Protein AF-0000000074117381 (afdb_homodimer)

Structure (mmCIF, N/CA/C/O backbone):
data_AF-0000000074117381-model_v1
#
loop_
_entity.id
_entity.type
_entity.pdbx_description
1 polymer Metalloendopeptidase
#
loop_
_atom_site.group_PDB
_atom_site.id
_atom_site.type_symbol
_atom_site.label_atom_id
_atom_site.label_alt_id
_atom_site.label_comp_id
_atom_site.label_asym_id
_atom_site.label_entity_id
_atom_site.label_seq_id
_atom_site.pdbx_PDB_ins_code
_atom_site.Cartn_x
_atom_site.Cartn_y
_atom_site.Cartn_z
_atom_site.occupancy
_atom_site.B_iso_or_equiv
_atom_site.auth_seq_id
_atom_site.auth_comp_id
_atom_site.auth_asym_id
_atom_site.auth_atom_id
_atom_site.pdbx_PDB_model_num
ATOM 1 N N . GLU A 1 1 ? -15.219 25.562 12.031 1 69.88 1 GLU A N 1
ATOM 2 C CA . GLU A 1 1 ? -16.516 25.672 11.359 1 69.88 1 GLU A CA 1
ATOM 3 C C . GLU A 1 1 ? -16.516 24.906 10.039 1 69.88 1 GLU A C 1
ATOM 5 O O . GLU A 1 1 ? -15.516 24.906 9.32 1 69.88 1 GLU A O 1
ATOM 10 N N . ASP A 1 2 ? -17.688 24.297 9.781 1 79.31 2 ASP A N 1
ATOM 11 C CA . ASP A 1 2 ? -17.859 23.578 8.523 1 79.31 2 ASP A CA 1
ATOM 12 C C . ASP A 1 2 ? -17.984 24.547 7.348 1 79.31 2 ASP A C 1
ATOM 14 O O . ASP A 1 2 ? -18.406 25.688 7.516 1 79.31 2 ASP A O 1
ATOM 18 N N . ILE A 1 3 ? -17.609 24.172 6.223 1 82.06 3 ILE A N 1
ATOM 19 C CA . ILE A 1 3 ? -17.562 24.953 5 1 82.06 3 ILE A CA 1
ATOM 20 C C . ILE A 1 3 ? -18.953 25.547 4.711 1 82.06 3 ILE A C 1
ATOM 22 O O . ILE A 1 3 ? -19.078 26.719 4.348 1 82.06 3 ILE A O 1
ATOM 26 N N . PHE A 1 4 ? -19.938 24.781 4.969 1 81.44 4 PHE A N 1
ATOM 27 C CA . PHE A 1 4 ? -21.297 25.266 4.715 1 81.44 4 PHE A CA 1
ATOM 28 C C . PHE A 1 4 ? -21.641 26.406 5.672 1 81.44 4 PHE A C 1
ATOM 30 O O . PHE A 1 4 ? -22.25 27.391 5.266 1 81.44 4 PHE A O 1
ATOM 37 N N . GLU A 1 5 ? -21.266 26.203 6.887 1 80.44 5 GLU A N 1
ATOM 38 C CA . GLU A 1 5 ? -21.547 27.234 7.871 1 80.44 5 GLU A CA 1
ATOM 39 C C . GLU A 1 5 ? -20.875 28.547 7.512 1 80.44 5 GLU A C 1
ATOM 41 O O . GLU A 1 5 ? -21.453 29.625 7.668 1 80.44 5 GLU A O 1
ATOM 46 N N . ILE A 1 6 ? -19.75 28.375 7 1 82.19 6 ILE A N 1
ATOM 47 C CA . ILE A 1 6 ? -19.016 29.562 6.562 1 82.19 6 ILE A CA 1
ATOM 48 C C . ILE A 1 6 ? -19.75 30.234 5.406 1 82.19 6 ILE A C 1
ATOM 50 O O . ILE A 1 6 ? -19.969 31.453 5.418 1 82.19 6 ILE A O 1
ATOM 54 N N . ASN A 1 7 ? -20.156 29.453 4.465 1 86.62 7 ASN A N 1
ATOM 55 C CA . ASN A 1 7 ? -20.828 29.984 3.281 1 86.62 7 ASN A CA 1
ATOM 56 C C . ASN A 1 7 ? -22.172 30.609 3.631 1 86.62 7 ASN A C 1
ATOM 58 O O . ASN A 1 7 ? -22.562 31.625 3.055 1 86.62 7 ASN A O 1
ATOM 62 N N . GLN A 1 8 ? -22.844 30.062 4.559 1 78.94 8 GLN A N 1
ATOM 63 C CA . GLN A 1 8 ? -24.125 30.609 5.016 1 78.94 8 GLN A CA 1
ATOM 64 C C . GLN A 1 8 ? -23.906 31.938 5.746 1 78.94 8 GLN A C 1
ATOM 66 O O . GLN A 1 8 ? -24.656 32.906 5.527 1 78.94 8 GLN A O 1
ATOM 71 N N . LYS A 1 9 ? -22.953 31.953 6.582 1 77.94 9 LYS A N 1
ATOM 72 C CA . LYS A 1 9 ? -22.641 33.125 7.375 1 77.94 9 LYS A CA 1
ATOM 73 C C . LYS A 1 9 ? -22.328 34.344 6.48 1 77.94 9 LYS A C 1
ATOM 75 O O . LYS A 1 9 ? -22.688 35.469 6.801 1 77.94 9 LYS A O 1
ATOM 80 N N . PHE A 1 10 ? -21.812 34.062 5.34 1 76.75 10 PHE A N 1
ATOM 81 C CA . PHE A 1 10 ? -21.359 35.188 4.496 1 76.75 10 PHE A CA 1
ATOM 82 C C . PHE A 1 10 ? -22.312 35.375 3.32 1 76.75 10 PHE A C 1
ATOM 84 O O . PHE A 1 10 ? -21.984 36.062 2.359 1 76.75 10 PHE A O 1
ATOM 91 N N . GLY A 1 11 ? -23.484 34.75 3.369 1 72.44 11 GLY A N 1
ATOM 92 C CA . GLY A 1 11 ? -24.609 35 2.479 1 72.44 11 GLY A CA 1
ATOM 93 C C . GLY A 1 11 ? -24.391 34.469 1.071 1 72.44 11 GLY A C 1
ATOM 94 O O . GLY A 1 11 ? -24.922 35.031 0.107 1 72.44 11 GLY A O 1
ATOM 95 N N . GLN A 1 12 ? -23.484 33.562 0.991 1 75.62 12 GLN A N 1
ATOM 96 C CA . GLN A 1 12 ? -23.25 33.031 -0.348 1 75.62 12 GLN A CA 1
ATOM 97 C C . GLN A 1 12 ? -24.453 32.25 -0.844 1 75.62 12 GLN A C 1
ATOM 99 O O . GLN A 1 12 ? -24.922 31.328 -0.158 1 75.62 12 GLN A O 1
ATOM 104 N N . GLN A 1 13 ? -24.969 32.688 -2.059 1 71.69 13 GLN A N 1
ATOM 105 C CA . GLN A 1 13 ? -26.125 32.062 -2.664 1 71.69 13 GLN A CA 1
ATOM 106 C C . GLN A 1 13 ? -25.766 31.391 -3.99 1 71.69 13 GLN A C 1
ATOM 108 O O . GLN A 1 13 ? -24.703 31.672 -4.555 1 71.69 13 GLN A O 1
ATOM 113 N N . GLY A 1 14 ? -26.422 30.469 -4.367 1 70.69 14 GLY A N 1
ATOM 114 C CA . GLY A 1 14 ? -26.297 29.891 -5.699 1 70.69 14 GLY A CA 1
ATOM 115 C C . GLY A 1 14 ? -25.344 28.719 -5.754 1 70.69 14 GLY A C 1
ATOM 116 O O . GLY A 1 14 ? -24.922 28.312 -6.836 1 70.69 14 GLY A O 1
ATOM 117 N N . LEU A 1 15 ? -24.969 28.312 -4.574 1 83.25 15 LEU A N 1
ATOM 118 C CA . LEU A 1 15 ? -24.094 27.141 -4.547 1 83.25 15 LEU A CA 1
ATOM 119 C C . LEU A 1 15 ? -24.891 25.859 -4.426 1 83.25 15 LEU A C 1
ATOM 121 O O . LEU A 1 15 ? -26 25.859 -3.875 1 83.25 15 LEU A O 1
ATOM 125 N N . THR A 1 16 ? -24.375 24.859 -5.078 1 83.56 16 THR A N 1
ATOM 126 C CA . THR A 1 16 ? -24.906 23.516 -4.887 1 83.56 16 THR A CA 1
ATOM 127 C C . THR A 1 16 ? -23.984 22.703 -3.982 1 83.56 16 THR A C 1
ATOM 129 O O . THR A 1 16 ? -22.781 22.938 -3.928 1 83.56 16 THR A O 1
ATOM 132 N N . ASP A 1 17 ? -24.594 21.828 -3.199 1 86.56 17 ASP A N 1
ATOM 133 C CA . ASP A 1 17 ? -23.859 20.969 -2.281 1 86.56 17 ASP A CA 1
ATOM 134 C C . ASP A 1 17 ? -23.078 21.781 -1.257 1 86.56 17 ASP A C 1
ATOM 136 O O . ASP A 1 17 ? -22 21.391 -0.839 1 86.56 17 ASP A O 1
ATOM 140 N N . GLY A 1 18 ? -23.578 23 -1.072 1 83.88 18 GLY A N 1
ATOM 141 C CA . GLY A 1 18 ? -23.031 23.828 -0.009 1 83.88 18 GLY A CA 1
ATOM 142 C C . GLY A 1 18 ? -21.828 24.641 -0.447 1 83.88 18 GLY A C 1
ATOM 143 O O . GLY A 1 18 ? -21.562 25.719 0.094 1 83.88 18 GLY A O 1
ATOM 144 N N . ASP A 1 19 ? -20.984 24.125 -1.492 1 90.06 19 ASP A N 1
ATOM 145 C CA . ASP A 1 19 ? -19.781 24.875 -1.821 1 90.06 19 ASP A CA 1
ATOM 146 C C . ASP A 1 19 ? -19.375 24.641 -3.275 1 90.06 19 ASP A C 1
ATOM 148 O O . ASP A 1 19 ? -18.219 24.875 -3.646 1 90.06 19 ASP A O 1
ATOM 152 N N . ILE A 1 20 ? -20.297 24.141 -4.078 1 89.44 20 ILE A N 1
ATOM 153 C CA . ILE A 1 20 ? -19.984 23.906 -5.484 1 89.44 20 ILE A CA 1
ATOM 154 C C . ILE A 1 20 ? -20.641 25 -6.34 1 89.44 20 ILE A C 1
ATOM 156 O O . ILE A 1 20 ? -21.844 25.219 -6.254 1 89.44 20 ILE A O 1
ATOM 160 N N . ARG A 1 21 ? -19.859 25.656 -7.102 1 86.44 21 ARG A N 1
ATOM 161 C CA . ARG A 1 21 ? -20.406 26.562 -8.109 1 86.44 21 ARG A CA 1
ATOM 162 C C . ARG A 1 21 ? -20.891 25.797 -9.336 1 86.44 21 ARG A C 1
ATOM 164 O O . ARG A 1 21 ? -20.094 25.125 -10 1 86.44 21 ARG A O 1
ATOM 171 N N . PRO A 1 22 ? -22.172 25.922 -9.586 1 78.88 22 PRO A N 1
ATOM 172 C CA . PRO A 1 22 ? -22.703 25.156 -10.719 1 78.88 22 PRO A CA 1
ATOM 173 C C . PRO A 1 22 ? -22.156 25.641 -12.062 1 78.88 22 PRO A C 1
ATOM 175 O O . PRO A 1 22 ? -21.781 26.797 -12.195 1 78.88 22 PRO A O 1
ATOM 178 N N . ARG A 1 23 ? -21.984 24.703 -13.062 1 66.5 23 ARG A N 1
ATOM 179 C CA . ARG A 1 23 ? -21.547 25.016 -14.422 1 66.5 23 ARG A CA 1
ATOM 180 C C . ARG A 1 23 ? -22.656 25.719 -15.203 1 66.5 23 ARG A C 1
ATOM 182 O O . ARG A 1 23 ? -23.828 25.469 -14.969 1 66.5 23 ARG A O 1
ATOM 189 N N . SER A 1 24 ? -22.234 26.938 -15.836 1 52.56 24 SER A N 1
ATOM 190 C CA . SER A 1 24 ? -23.219 27.578 -16.719 1 52.56 24 SER A CA 1
ATOM 191 C C . SER A 1 24 ? -23.859 26.547 -17.641 1 52.56 24 SER A C 1
ATOM 193 O O . SER A 1 24 ? -25 26.734 -18.094 1 52.56 24 SER A O 1
ATOM 195 N N . LEU A 1 25 ? -23.016 25.578 -18.25 1 46.28 25 LEU A N 1
ATOM 196 C CA . LEU A 1 25 ? -23.578 24.688 -19.266 1 46.28 25 LEU A CA 1
ATOM 197 C C . LEU A 1 25 ? -24.188 23.438 -18.625 1 46.28 25 LEU A C 1
ATOM 199 O O . LEU A 1 25 ? -23.844 23.094 -17.484 1 46.28 25 LEU A O 1
ATOM 203 N N . THR A 1 26 ? -25.078 22.641 -19.281 1 42.25 26 THR A N 1
ATOM 204 C CA . THR A 1 26 ? -25.828 21.453 -18.922 1 42.25 26 THR A CA 1
ATOM 205 C C . THR A 1 26 ? -24.953 20.453 -18.172 1 42.25 26 THR A C 1
ATOM 207 O O . THR A 1 26 ? -23.75 20.344 -18.453 1 42.25 26 THR A O 1
ATOM 210 N N . ARG A 1 27 ? -25.375 19.969 -16.953 1 43.12 27 ARG A N 1
ATOM 211 C CA . ARG A 1 27 ? -24.828 18.953 -16.062 1 43.12 27 ARG A CA 1
ATOM 212 C C . ARG A 1 27 ? -24.156 17.828 -16.859 1 43.12 27 ARG A C 1
ATOM 214 O O . ARG A 1 27 ? -24.812 16.859 -17.234 1 43.12 27 ARG A O 1
ATOM 221 N N . ASN A 1 28 ? -23.344 17.984 -17.719 1 43.91 28 ASN A N 1
ATOM 222 C CA . ASN A 1 28 ? -22.781 16.812 -18.375 1 43.91 28 ASN A CA 1
ATOM 223 C C . ASN A 1 28 ? -22.016 15.93 -17.375 1 43.91 28 ASN A C 1
ATOM 225 O O . ASN A 1 28 ? -21.547 16.406 -16.344 1 43.91 28 ASN A O 1
ATOM 229 N N . SER A 1 29 ? -22.125 14.625 -17.406 1 46.59 29 SER A N 1
ATOM 230 C CA . SER A 1 29 ? -21.562 13.508 -16.656 1 46.59 29 SER A CA 1
ATOM 231 C C . SER A 1 29 ? -20.078 13.703 -16.406 1 46.59 29 SER A C 1
ATOM 233 O O . SER A 1 29 ? -19.312 13.938 -17.344 1 46.59 29 SER A O 1
ATOM 235 N N . ILE A 1 30 ? -19.625 14.07 -15.148 1 50.66 30 ILE A N 1
ATOM 236 C CA . ILE A 1 30 ? -18.234 14.281 -14.758 1 50.66 30 ILE A CA 1
ATOM 237 C C . ILE A 1 30 ? -17.391 13.062 -15.148 1 50.66 30 ILE A C 1
ATOM 239 O O . ILE A 1 30 ? -16.172 13.133 -15.188 1 50.66 30 ILE A O 1
ATOM 243 N N . ILE A 1 31 ? -18.094 11.914 -15.438 1 58.12 31 ILE A N 1
ATOM 244 C CA . ILE A 1 31 ? -17.281 10.797 -15.922 1 58.12 31 ILE A CA 1
ATOM 245 C C . ILE A 1 31 ? -16.812 11.078 -17.344 1 58.12 31 ILE A C 1
ATOM 247 O O . ILE A 1 31 ? -15.883 10.43 -17.828 1 58.12 31 ILE A O 1
ATOM 251 N N . ASP A 1 32 ? -17.281 12.211 -17.75 1 65.62 32 ASP A N 1
ATOM 252 C CA . ASP A 1 32 ? -16.844 12.648 -19.062 1 65.62 32 ASP A CA 1
ATOM 253 C C . ASP A 1 32 ? -15.43 13.234 -19.016 1 65.62 32 ASP A C 1
ATOM 255 O O . ASP A 1 32 ? -15.195 14.242 -18.328 1 65.62 32 ASP A O 1
ATOM 259 N N . LYS A 1 33 ? -14.578 12.695 -19.641 1 70.75 33 LYS A N 1
ATOM 260 C CA . LYS A 1 33 ? -13.156 13.023 -19.656 1 70.75 33 LYS A CA 1
ATOM 261 C C . LYS A 1 33 ? -12.93 14.477 -20.047 1 70.75 33 LYS A C 1
ATOM 263 O O . LYS A 1 33 ? -11.867 15.039 -19.797 1 70.75 33 LYS A O 1
ATOM 268 N N . THR A 1 34 ? -13.984 15.031 -20.484 1 72.12 34 THR A N 1
ATOM 269 C CA . THR A 1 34 ? -13.836 16.422 -20.875 1 72.12 34 THR A CA 1
ATOM 270 C C . THR A 1 34 ? -13.695 17.328 -19.656 1 72.12 34 THR A C 1
ATOM 272 O O . THR A 1 34 ? -13.242 18.469 -19.766 1 72.12 34 THR A O 1
ATOM 275 N N . TYR A 1 35 ? -13.992 16.75 -18.531 1 82.75 35 TYR A N 1
ATOM 276 C CA . TYR A 1 35 ? -13.906 17.547 -17.312 1 82.75 35 TYR A CA 1
ATOM 277 C C . TYR A 1 35 ? -12.57 17.312 -16.609 1 82.75 35 TYR A C 1
ATOM 279 O O . TYR A 1 35 ? -12.273 17.969 -15.609 1 82.75 35 TYR A O 1
ATOM 287 N N . PHE A 1 36 ? -11.797 16.531 -17.219 1 89.12 36 PHE A N 1
ATOM 288 C CA . PHE A 1 36 ? -10.477 16.297 -16.641 1 89.12 36 PHE A CA 1
ATOM 289 C C . PHE A 1 36 ? -9.477 17.328 -17.156 1 89.12 36 PHE A C 1
ATOM 291 O O . PHE A 1 36 ? -9.547 17.75 -18.312 1 89.12 36 PHE A O 1
ATOM 298 N N . TRP A 1 37 ? -8.695 17.719 -16.281 1 94.94 37 TRP A N 1
ATOM 299 C CA . TRP A 1 37 ? -7.535 18.469 -16.75 1 94.94 37 TRP A CA 1
ATOM 300 C C . TRP A 1 37 ? -6.637 17.609 -17.625 1 94.94 37 TRP A C 1
ATOM 302 O O . TRP A 1 37 ? -6.434 16.422 -17.344 1 94.94 37 TRP A O 1
ATOM 312 N N . PRO A 1 38 ? -6.098 18.109 -18.703 1 92.31 38 PRO A N 1
ATOM 313 C CA . PRO A 1 38 ? -5.266 17.328 -19.625 1 92.31 38 PRO A CA 1
ATOM 314 C C . PRO A 1 38 ? -3.941 16.891 -18.984 1 92.31 38 PRO A C 1
ATOM 316 O O . PRO A 1 38 ? -3.291 15.969 -19.469 1 92.31 38 PRO A O 1
ATOM 319 N N . SER A 1 39 ? -3.545 17.672 -17.984 1 93.12 39 SER A N 1
ATOM 320 C CA . SER A 1 39 ? -2.314 17.391 -17.25 1 93.12 39 SER A CA 1
ATOM 321 C C . SER A 1 39 ? -2.51 17.562 -15.75 1 93.12 39 SER A C 1
ATOM 323 O O . SER A 1 39 ? -3.447 18.234 -15.312 1 93.12 39 SER A O 1
ATOM 325 N N . THR A 1 40 ? -1.62 16.906 -15.055 1 96.12 40 THR A N 1
ATOM 326 C CA . THR A 1 40 ? -1.681 17.047 -13.609 1 96.12 40 THR A CA 1
ATOM 327 C C . THR A 1 40 ? -0.908 18.281 -13.156 1 96.12 40 THR A C 1
ATOM 329 O O . THR A 1 40 ? -0.706 18.5 -11.953 1 96.12 40 THR A O 1
ATOM 332 N N . THR A 1 41 ? -0.413 19.047 -14.07 1 97.56 41 THR A N 1
ATOM 333 C CA . THR A 1 41 ? 0.125 20.375 -13.805 1 97.56 41 THR A CA 1
ATOM 334 C C . THR A 1 41 ? -0.924 21.453 -14.086 1 97.56 41 THR A C 1
ATOM 336 O O . THR A 1 41 ? -1.248 21.719 -15.242 1 97.56 41 THR A O 1
ATOM 339 N N . ILE A 1 42 ? -1.465 22.062 -13.055 1 98.25 42 ILE A N 1
ATOM 340 C CA . ILE A 1 42 ? -2.549 23.031 -13.188 1 98.25 42 ILE A CA 1
ATOM 341 C C . ILE A 1 42 ? -2.059 24.406 -12.773 1 98.25 42 ILE A C 1
ATOM 343 O O . ILE A 1 42 ? -1.801 24.656 -11.594 1 98.25 42 ILE A O 1
ATOM 347 N N . PRO A 1 43 ? -1.968 25.328 -13.734 1 98.44 43 PRO A N 1
ATOM 348 C CA . PRO A 1 43 ? -1.513 26.688 -13.391 1 98.44 43 PRO A CA 1
ATOM 349 C C . PRO A 1 43 ? -2.469 27.406 -12.438 1 98.44 43 PRO A C 1
ATOM 351 O O . PRO A 1 43 ? -3.688 27.266 -12.562 1 98.44 43 PRO A O 1
ATOM 354 N N . VAL A 1 44 ? -1.858 28.219 -11.539 1 98.69 44 VAL A N 1
ATOM 355 C CA . VAL A 1 44 ? -2.693 28.953 -10.594 1 98.69 44 VAL A CA 1
ATOM 356 C C . VAL A 1 44 ? -2.248 30.406 -10.531 1 98.69 44 VAL A C 1
ATOM 358 O O . VAL A 1 44 ? -1.096 30.734 -10.828 1 98.69 44 VAL A O 1
ATOM 361 N N . GLN A 1 45 ? -3.137 31.281 -10.227 1 98.5 45 GLN A N 1
ATOM 362 C CA . GLN A 1 45 ? -2.898 32.688 -10 1 98.5 45 GLN A CA 1
ATOM 363 C C . GLN A 1 45 ? -3.553 33.188 -8.711 1 98.5 45 GLN A C 1
ATOM 365 O O . GLN A 1 45 ? -4.676 32.781 -8.391 1 98.5 45 GLN A O 1
ATOM 370 N N . TYR A 1 46 ? -2.807 33.938 -7.945 1 98.19 46 TYR A N 1
ATOM 371 C CA . TYR A 1 46 ? -3.318 34.531 -6.711 1 98.19 46 TYR A CA 1
ATOM 372 C C . TYR A 1 46 ? -3.881 35.938 -6.965 1 98.19 46 TYR A C 1
ATOM 374 O O . TYR A 1 46 ? -3.205 36.781 -7.543 1 98.19 46 TYR A O 1
ATOM 382 N N . GLY A 1 47 ? -5.07 36.094 -6.516 1 97.56 47 GLY A N 1
ATOM 383 C CA . GLY A 1 47 ? -5.621 37.438 -6.582 1 97.56 47 GLY A CA 1
ATOM 384 C C . GLY A 1 47 ? -4.887 38.438 -5.699 1 97.56 47 GLY A C 1
ATOM 385 O O . GLY A 1 47 ? -4.363 38.062 -4.648 1 97.56 47 GLY A O 1
ATOM 386 N N . ASN A 1 48 ? -4.996 39.656 -6.012 1 95.56 48 ASN A N 1
ATOM 387 C CA . ASN A 1 48 ? -4.234 40.719 -5.332 1 95.56 48 ASN A CA 1
ATOM 388 C C . ASN A 1 48 ? -4.812 41.031 -3.955 1 95.56 48 ASN A C 1
ATOM 390 O O . ASN A 1 48 ? -4.164 41.656 -3.133 1 95.56 48 ASN A O 1
ATOM 394 N N . ARG A 1 49 ? -6.004 40.562 -3.654 1 95.62 49 ARG A N 1
ATOM 395 C CA . ARG A 1 49 ? -6.66 40.875 -2.393 1 95.62 49 ARG A CA 1
ATOM 396 C C . ARG A 1 49 ? -6.504 39.75 -1.387 1 95.62 49 ARG A C 1
ATOM 398 O O . ARG A 1 49 ? -6.992 39.844 -0.259 1 95.62 49 ARG A O 1
ATOM 405 N N . LEU A 1 50 ? -5.867 38.688 -1.733 1 96.69 50 LEU A N 1
ATOM 406 C CA . LEU A 1 50 ? -5.699 37.594 -0.817 1 96.69 50 LEU A CA 1
ATOM 407 C C . LEU A 1 50 ? -4.828 37.969 0.371 1 96.69 50 LEU A C 1
ATOM 409 O O . LEU A 1 50 ? -3.814 38.656 0.205 1 96.69 50 LEU A O 1
ATOM 413 N N . GLY A 1 51 ? -5.27 37.562 1.546 1 94.31 51 GLY A N 1
ATOM 414 C CA . GLY A 1 51 ? -4.48 37.812 2.744 1 94.31 51 GLY A CA 1
ATOM 415 C C . GLY A 1 51 ? -3.398 36.75 2.961 1 94.31 51 GLY A C 1
ATOM 416 O O . GLY A 1 51 ? -3.365 35.75 2.268 1 94.31 51 GLY A O 1
ATOM 417 N N . TYR A 1 52 ? -2.592 37.031 3.963 1 93.81 52 TYR A N 1
ATOM 418 C CA . TYR A 1 52 ? -1.436 36.188 4.254 1 93.81 52 TYR A CA 1
ATOM 419 C C . TYR A 1 52 ? -1.87 34.781 4.664 1 93.81 52 TYR A C 1
ATOM 421 O O . TYR A 1 52 ? -1.236 33.812 4.285 1 93.81 52 TYR A O 1
ATOM 429 N N . LYS A 1 53 ? -2.863 34.719 5.426 1 94.12 53 LYS A N 1
ATOM 430 C CA . LYS A 1 53 ? -3.332 33.438 5.898 1 94.12 53 LYS A CA 1
ATOM 431 C C . LYS A 1 53 ? -3.814 32.562 4.742 1 94.12 53 LYS A C 1
ATOM 433 O O . LYS A 1 53 ? -3.523 31.359 4.691 1 94.12 53 LYS A O 1
ATOM 438 N N . ALA A 1 54 ? -4.543 33.188 3.826 1 96.62 54 ALA A N 1
ATOM 439 C CA . ALA A 1 54 ? -5.02 32.438 2.65 1 96.62 54 ALA A CA 1
ATOM 440 C C . ALA A 1 54 ? -3.854 31.969 1.795 1 96.62 54 ALA A C 1
ATOM 442 O O . ALA A 1 54 ? -3.838 30.828 1.347 1 96.62 54 ALA A O 1
ATOM 443 N N . ILE A 1 55 ? -2.92 32.844 1.548 1 97.44 55 ILE A N 1
ATOM 444 C CA . ILE A 1 55 ? -1.76 32.5 0.728 1 97.44 55 ILE A CA 1
ATOM 445 C C . ILE A 1 55 ? -1.003 31.328 1.351 1 97.44 55 ILE A C 1
ATOM 447 O O . ILE A 1 55 ? -0.659 30.375 0.661 1 97.44 55 ILE A O 1
ATOM 451 N N . ALA A 1 56 ? -0.774 31.375 2.656 1 96.94 56 ALA A N 1
ATOM 452 C CA . ALA A 1 56 ? -0.083 30.297 3.354 1 96.94 56 ALA A CA 1
ATOM 453 C C . ALA A 1 56 ? -0.855 28.984 3.23 1 96.94 56 ALA A C 1
ATOM 455 O O . ALA A 1 56 ? -0.259 27.922 3.051 1 96.94 56 ALA A O 1
ATOM 456 N N . GLY A 1 57 ? -2.154 29.094 3.391 1 97.25 57 GLY A N 1
ATOM 457 C CA . GLY A 1 57 ? -2.992 27.906 3.248 1 97.25 57 GLY A CA 1
ATOM 458 C C . GLY A 1 57 ? -2.914 27.281 1.868 1 97.25 57 GLY A C 1
ATOM 459 O O . GLY A 1 57 ? -2.865 26.062 1.737 1 97.25 57 GLY A O 1
ATOM 460 N N . ILE A 1 58 ? -2.922 28.109 0.825 1 98.44 58 ILE A N 1
ATOM 461 C CA . ILE A 1 58 ? -2.812 27.625 -0.547 1 98.44 58 ILE A CA 1
ATOM 462 C C . ILE A 1 58 ? -1.456 26.953 -0.749 1 98.44 58 ILE A C 1
ATOM 464 O O . ILE A 1 58 ? -1.374 25.875 -1.328 1 98.44 58 ILE A O 1
ATOM 468 N N . ASP A 1 59 ? -0.422 27.578 -0.255 1 97.75 59 ASP A N 1
ATOM 469 C CA . ASP A 1 59 ? 0.918 27.016 -0.398 1 97.75 59 ASP A CA 1
ATOM 470 C C . ASP A 1 59 ? 1.022 25.656 0.293 1 97.75 59 ASP A C 1
ATOM 472 O O . ASP A 1 59 ? 1.626 24.734 -0.244 1 97.75 59 ASP A O 1
ATOM 476 N N . ASP A 1 60 ? 0.464 25.562 1.481 1 97.5 60 ASP A N 1
ATOM 477 C CA . ASP A 1 60 ? 0.454 24.297 2.203 1 97.5 60 ASP A CA 1
ATOM 478 C C . ASP A 1 60 ? -0.309 23.219 1.425 1 97.5 60 ASP A C 1
ATOM 480 O O . ASP A 1 60 ? 0.11 22.062 1.379 1 97.5 60 ASP A O 1
ATOM 484 N N . ALA A 1 61 ? -1.426 23.594 0.905 1 98.38 61 ALA A N 1
ATOM 485 C CA . ALA A 1 61 ? -2.23 22.656 0.132 1 98.38 61 ALA A CA 1
ATOM 486 C C . ALA A 1 61 ? -1.474 22.172 -1.1 1 98.38 61 ALA A C 1
ATOM 488 O O . ALA A 1 61 ? -1.49 20.984 -1.414 1 98.38 61 ALA A O 1
ATOM 489 N N . ARG A 1 62 ? -0.807 23.109 -1.81 1 98.19 62 ARG A N 1
ATOM 490 C CA . ARG A 1 62 ? 0.027 22.734 -2.949 1 98.19 62 ARG A CA 1
ATOM 491 C C . ARG A 1 62 ? 1.057 21.688 -2.559 1 98.19 62 ARG A C 1
ATOM 493 O O . ARG A 1 62 ? 1.237 20.688 -3.268 1 98.19 62 ARG A O 1
ATOM 500 N N . GLN A 1 63 ? 1.686 21.906 -1.495 1 97 63 GLN A N 1
ATOM 501 C CA . GLN A 1 63 ? 2.723 21 -1.023 1 97 63 GLN A CA 1
ATOM 502 C C . GLN A 1 63 ? 2.143 19.625 -0.708 1 97 63 GLN A C 1
ATOM 504 O O . GLN A 1 63 ? 2.746 18.594 -1.035 1 97 63 GLN A O 1
ATOM 509 N N . GLU A 1 64 ? 0.965 19.562 -0.074 1 97.31 64 GLU A N 1
ATOM 510 C CA . GLU A 1 64 ? 0.335 18.297 0.265 1 97.31 64 GLU A CA 1
ATOM 511 C C . GLU A 1 64 ? -0.009 17.5 -0.99 1 97.31 64 GLU A C 1
ATOM 513 O O . GLU A 1 64 ? 0.148 16.281 -1.018 1 97.31 64 GLU A O 1
ATOM 518 N N . TYR A 1 65 ? -0.507 18.188 -1.997 1 98.31 65 TYR A N 1
ATOM 519 C CA . TYR A 1 65 ? -0.782 17.516 -3.264 1 98.31 65 TYR A CA 1
ATOM 520 C C . TYR A 1 65 ? 0.49 16.906 -3.85 1 98.31 65 TYR A C 1
ATOM 522 O O . TYR A 1 65 ? 0.494 15.758 -4.289 1 98.31 65 TYR A O 1
ATOM 530 N N . GLU A 1 66 ? 1.551 17.641 -3.822 1 97.69 66 GLU A N 1
ATOM 531 C CA . GLU A 1 66 ? 2.811 17.156 -4.391 1 97.69 66 GLU A CA 1
ATOM 532 C C . GLU A 1 66 ? 3.377 16 -3.578 1 97.69 66 GLU A C 1
ATOM 534 O O . GLU A 1 66 ? 4.039 15.117 -4.129 1 97.69 66 GLU A O 1
ATOM 539 N N . MET A 1 67 ? 3.129 16 -2.301 1 96.81 67 MET A N 1
ATOM 540 C CA . MET A 1 67 ? 3.646 14.969 -1.407 1 96.81 67 MET A CA 1
ATOM 541 C C . MET A 1 67 ? 2.924 13.648 -1.632 1 96.81 67 MET A C 1
ATOM 543 O O . MET A 1 67 ? 3.504 12.578 -1.431 1 96.81 67 MET A O 1
ATOM 547 N N . ARG A 1 68 ? 1.675 13.695 -2.135 1 96.25 68 ARG A N 1
ATOM 548 C CA . ARG A 1 68 ? 0.866 12.484 -2.053 1 96.25 68 ARG A CA 1
ATOM 549 C C . ARG A 1 68 ? 0.312 12.102 -3.42 1 96.25 68 ARG A C 1
ATOM 551 O O . ARG A 1 68 ? -0.208 11 -3.6 1 96.25 68 ARG A O 1
ATOM 558 N N . THR A 1 69 ? 0.397 12.961 -4.387 1 96.56 69 THR A N 1
ATOM 559 C CA . THR A 1 69 ? -0.096 12.727 -5.738 1 96.56 69 THR A CA 1
ATOM 560 C C . THR A 1 69 ? 0.913 13.211 -6.773 1 96.56 69 THR A C 1
ATOM 562 O O . THR A 1 69 ? 2.023 13.617 -6.426 1 96.56 69 THR A O 1
ATOM 565 N N . CYS A 1 70 ? 0.533 13.148 -8.047 1 95.62 70 CYS A N 1
ATOM 566 C CA . CYS A 1 70 ? 1.406 13.641 -9.109 1 95.62 70 CYS A CA 1
ATOM 567 C C . CYS A 1 70 ? 0.974 15.031 -9.57 1 95.62 70 CYS A C 1
ATOM 569 O O . CYS A 1 70 ? 1.363 15.477 -10.648 1 95.62 70 CYS A O 1
ATOM 571 N N . PHE A 1 71 ? 0.093 15.727 -8.734 1 97.19 71 PHE A N 1
ATOM 572 C CA . PHE A 1 71 ? -0.394 17.047 -9.086 1 97.19 71 PHE A CA 1
ATOM 573 C C . PHE A 1 71 ? 0.603 18.125 -8.664 1 97.19 71 PHE A C 1
ATOM 575 O O . PHE A 1 71 ? 1.186 18.047 -7.582 1 97.19 71 PHE A O 1
ATOM 582 N N . SER A 1 72 ? 0.754 19.078 -9.516 1 97.69 72 SER A N 1
ATOM 583 C CA . SER A 1 72 ? 1.422 20.344 -9.203 1 97.69 72 SER A CA 1
ATOM 584 C C . SER A 1 72 ? 0.55 21.531 -9.57 1 97.69 72 SER A C 1
ATOM 586 O O . SER A 1 72 ? -0.254 21.469 -10.5 1 97.69 72 SER A O 1
ATOM 588 N N . PHE A 1 73 ? 0.743 22.594 -8.828 1 98.5 73 PHE A N 1
ATOM 589 C CA . PHE A 1 73 ? 0.002 23.828 -9.047 1 98.5 73 PHE A CA 1
ATOM 590 C C . PHE A 1 73 ? 0.95 25.016 -9.133 1 98.5 73 PHE A C 1
ATOM 592 O O . PHE A 1 73 ? 0.945 25.891 -8.258 1 98.5 73 PHE A O 1
ATOM 599 N N . PRO A 1 74 ? 1.665 25.094 -10.258 1 98.12 74 PRO A N 1
ATOM 600 C CA . PRO A 1 74 ? 2.631 26.188 -10.406 1 98.12 74 PRO A CA 1
ATOM 601 C C . PRO A 1 74 ? 1.965 27.531 -10.68 1 98.12 74 PRO A C 1
ATOM 603 O O . PRO A 1 74 ? 0.807 27.578 -11.102 1 98.12 74 PRO A O 1
ATOM 606 N N . ASP A 1 75 ? 2.715 28.609 -10.469 1 98 75 ASP A N 1
ATOM 607 C CA . ASP A 1 75 ? 2.23 29.938 -10.82 1 98 75 ASP A CA 1
ATOM 608 C C . ASP A 1 75 ? 2.012 30.062 -12.328 1 98 75 ASP A C 1
ATOM 610 O O . ASP A 1 75 ? 2.838 29.609 -13.117 1 98 75 ASP A O 1
ATOM 614 N N . ARG A 1 76 ? 0.929 30.688 -12.656 1 98.19 76 ARG A N 1
ATOM 615 C CA . ARG A 1 76 ? 0.562 30.859 -14.055 1 98.19 76 ARG A CA 1
ATOM 616 C C . ARG A 1 76 ? 1.549 31.781 -14.773 1 98.19 76 ARG A C 1
ATOM 618 O O . ARG A 1 76 ? 1.975 32.781 -14.211 1 98.19 76 ARG A O 1
ATOM 625 N N . THR A 1 77 ? 1.86 31.391 -15.953 1 97.19 77 THR A N 1
ATOM 626 C CA . THR A 1 77 ? 2.598 32.281 -16.844 1 97.19 77 THR A CA 1
ATOM 627 C C . THR A 1 77 ? 1.676 32.875 -17.906 1 97.19 77 THR A C 1
ATOM 629 O O . THR A 1 77 ? 1.151 33.969 -17.734 1 97.19 77 THR A O 1
ATOM 632 N N . ASP A 1 78 ? 1.278 31.969 -18.984 1 96.88 78 ASP A N 1
ATOM 633 C CA . ASP A 1 78 ? 0.4 32.469 -20.047 1 96.88 78 ASP A CA 1
ATOM 634 C C . ASP A 1 78 ? -0.636 31.406 -20.422 1 96.88 78 ASP A C 1
ATOM 636 O O . ASP A 1 78 ? -1.309 31.531 -21.453 1 96.88 78 ASP A O 1
ATOM 640 N N . GLU A 1 79 ? -0.72 30.406 -19.609 1 97.25 79 GLU A N 1
ATOM 641 C CA . GLU A 1 79 ? -1.655 29.328 -19.922 1 97.25 79 GLU A CA 1
ATOM 642 C C . GLU A 1 79 ? -3.09 29.844 -19.984 1 97.25 79 GLU A C 1
ATOM 644 O O . GLU A 1 79 ? -3.486 30.703 -19.188 1 97.25 79 GLU A O 1
ATOM 649 N N . GLU A 1 80 ? -3.92 29.266 -20.891 1 97 80 GLU A N 1
ATOM 650 C CA . GLU A 1 80 ? -5.297 29.688 -21.109 1 97 80 GLU A CA 1
ATOM 651 C C . GLU A 1 80 ? -6.199 29.234 -19.953 1 97 80 GLU A C 1
ATOM 653 O O . GLU A 1 80 ? -7.047 30 -19.484 1 97 80 GLU A O 1
ATOM 658 N N . ASP A 1 81 ? -6.047 27.984 -19.594 1 96.94 81 ASP A N 1
ATOM 659 C CA . ASP A 1 81 ? -6.84 27.422 -18.5 1 96.94 81 ASP A CA 1
ATOM 660 C C . ASP A 1 81 ? -6.059 27.438 -17.188 1 96.94 81 ASP A C 1
ATOM 662 O O . ASP A 1 81 ? -4.934 26.922 -17.125 1 96.94 81 ASP A O 1
ATOM 666 N N . TYR A 1 82 ? -6.613 28.078 -16.156 1 98 82 TYR A N 1
ATOM 667 C CA . TYR A 1 82 ? -5.93 28.156 -14.875 1 98 82 TYR A CA 1
ATOM 668 C C . TYR A 1 82 ? -6.918 28.422 -13.742 1 98 82 TYR A C 1
ATOM 670 O O . TYR A 1 82 ? -8.062 28.812 -13.992 1 98 82 TYR A O 1
ATOM 678 N N . LEU A 1 83 ? -6.508 28.203 -12.555 1 98.44 83 LEU A N 1
ATOM 679 C CA . LEU A 1 83 ? -7.277 28.516 -11.359 1 98.44 83 LEU A CA 1
ATOM 680 C C . LEU A 1 83 ? -6.891 29.891 -10.812 1 98.44 83 LEU A C 1
ATOM 682 O O . LEU A 1 83 ? -5.707 30.203 -10.688 1 98.44 83 LEU A O 1
ATOM 686 N N . LEU A 1 84 ? -7.852 30.688 -10.57 1 98.56 84 LEU A N 1
ATOM 687 C CA . LEU A 1 84 ? -7.645 31.969 -9.922 1 98.56 84 LEU A CA 1
ATOM 688 C C . LEU A 1 84 ? -8.234 31.969 -8.516 1 98.56 84 LEU A C 1
ATOM 690 O O . LEU A 1 84 ? -9.445 31.828 -8.344 1 98.56 84 LEU A O 1
ATOM 694 N N . TYR A 1 85 ? -7.387 32.156 -7.535 1 98.62 85 TYR A N 1
ATOM 695 C CA . TYR A 1 85 ? -7.844 32.25 -6.152 1 98.62 85 TYR A CA 1
ATOM 696 C C . TYR A 1 85 ? -8.203 33.688 -5.781 1 98.62 85 TYR A C 1
ATOM 698 O O . TYR A 1 85 ? -7.387 34.594 -5.949 1 98.62 85 TYR A O 1
ATOM 706 N N . GLU A 1 86 ? -9.406 33.875 -5.262 1 97.62 86 GLU A N 1
ATOM 707 C CA . GLU A 1 86 ? -9.883 35.188 -4.84 1 97.62 86 GLU A CA 1
ATOM 708 C C . GLU A 1 86 ? -10.617 35.125 -3.506 1 97.62 86 GLU A C 1
ATOM 710 O O . GLU A 1 86 ? -11.273 34.125 -3.213 1 97.62 86 GLU A O 1
ATOM 715 N N . PRO A 1 87 ? -10.469 36.125 -2.668 1 96.12 87 PRO A N 1
ATOM 716 C CA . PRO A 1 87 ? -11.227 36.156 -1.414 1 96.12 87 PRO A CA 1
ATOM 717 C C . PRO A 1 87 ? -12.664 36.625 -1.608 1 96.12 87 PRO A C 1
ATOM 719 O O . PRO A 1 87 ? -13.039 37.688 -1.1 1 96.12 87 PRO A O 1
ATOM 722 N N . LEU A 1 88 ? -13.445 35.875 -2.248 1 93.06 88 LEU A N 1
ATOM 723 C CA . LEU A 1 88 ? -14.852 36.188 -2.453 1 93.06 88 LEU A CA 1
ATOM 724 C C . LEU A 1 88 ? -15.695 35.75 -1.265 1 93.06 88 LEU A C 1
ATOM 726 O O . LEU A 1 88 ? -15.164 35.531 -0.168 1 93.06 88 LEU A O 1
ATOM 730 N N . ASN A 1 89 ? -17.016 35.688 -1.49 1 90.56 89 ASN A N 1
ATOM 731 C CA . ASN A 1 89 ? -17.875 35.281 -0.382 1 90.56 89 ASN A CA 1
ATOM 732 C C . ASN A 1 89 ? -17.922 33.781 -0.218 1 90.56 89 ASN A C 1
ATOM 734 O O . ASN A 1 89 ? -18.516 33.094 -1.037 1 90.56 89 ASN A O 1
ATOM 738 N N . GLY A 1 90 ? -17.234 33.312 0.822 1 91.25 90 GLY A N 1
ATOM 739 C CA . GLY A 1 90 ? -17.328 31.891 1.157 1 91.25 90 GLY A CA 1
ATOM 740 C C . GLY A 1 90 ? -16.266 31.047 0.49 1 91.25 90 GLY A C 1
ATOM 741 O O . GLY A 1 90 ? -15.312 31.578 -0.089 1 91.25 90 GLY A O 1
ATOM 742 N N . CYS A 1 91 ? -16.359 29.766 0.702 1 95.25 91 CYS A N 1
ATOM 743 C CA . CYS A 1 91 ? -15.469 28.75 0.14 1 95.25 91 CYS A CA 1
ATOM 744 C C . CYS A 1 91 ? -16.172 27.969 -0.959 1 95.25 91 CYS A C 1
ATOM 746 O O . CYS A 1 91 ? -17.156 27.266 -0.698 1 95.25 91 CYS A O 1
ATOM 748 N N . TRP A 1 92 ? -15.711 28.094 -2.148 1 94.94 92 TRP A N 1
ATOM 749 C CA . TRP A 1 92 ? -16.375 27.344 -3.203 1 94.94 92 TRP A CA 1
ATOM 750 C C . TRP A 1 92 ? -15.469 27.203 -4.426 1 94.94 92 TRP A C 1
ATOM 752 O O . TRP A 1 92 ? -14.523 27.984 -4.594 1 94.94 92 TRP A O 1
ATOM 762 N N . SER A 1 93 ? -15.727 26.203 -5.16 1 95.44 93 SER A N 1
ATOM 763 C CA . SER A 1 93 ? -15.078 25.891 -6.43 1 95.44 93 SER A CA 1
ATOM 764 C C . SER A 1 93 ? -16.031 25.156 -7.367 1 95.44 93 SER A C 1
ATOM 766 O O . SER A 1 93 ? -17 24.531 -6.922 1 95.44 93 SER A O 1
ATOM 768 N N . SER A 1 94 ? -15.805 25.328 -8.664 1 93.56 94 SER A N 1
ATOM 769 C CA . SER A 1 94 ? -16.469 24.453 -9.617 1 93.56 94 SER A CA 1
ATOM 770 C C . SER A 1 94 ? -15.867 23.062 -9.609 1 93.56 94 SER A C 1
ATOM 772 O O . SER A 1 94 ? -14.758 22.859 -9.109 1 93.56 94 SER A O 1
ATOM 774 N N . VAL A 1 95 ? -16.672 22.109 -10.125 1 93.69 95 VAL A N 1
ATOM 775 C CA . VAL A 1 95 ? -16.188 20.75 -10.172 1 93.69 95 VAL A CA 1
ATOM 776 C C . VAL A 1 95 ? -15.578 20.453 -11.547 1 93.69 95 VAL A C 1
ATOM 778 O O . VAL A 1 95 ? -16.25 20.594 -12.57 1 93.69 95 VAL A O 1
ATOM 781 N N . GLY A 1 96 ? -14.312 20.125 -11.547 1 94 96 GLY A N 1
ATOM 782 C CA . GLY A 1 96 ? -13.625 19.812 -12.789 1 94 96 GLY A CA 1
ATOM 783 C C . GLY A 1 96 ? -13.18 21.031 -13.562 1 94 96 GLY A C 1
ATOM 784 O O . GLY A 1 96 ? -13.438 22.172 -13.141 1 94 96 GLY A O 1
ATOM 785 N N . LYS A 1 97 ? -12.516 20.828 -14.633 1 95 97 LYS A N 1
ATOM 786 C CA . LYS A 1 97 ? -12.031 21.906 -15.5 1 95 97 LYS A CA 1
ATOM 787 C C . LYS A 1 97 ? -13.18 22.594 -16.203 1 95 97 LYS A C 1
ATOM 789 O O . LYS A 1 97 ? -14.031 21.953 -16.828 1 95 97 LYS A O 1
ATOM 794 N N . GLN A 1 98 ? -13.148 23.891 -16.141 1 92.5 98 GLN A N 1
ATOM 795 C CA . GLN A 1 98 ? -14.188 24.703 -16.766 1 92.5 98 GLN A CA 1
ATOM 796 C C . GLN A 1 98 ? -13.703 25.328 -18.062 1 92.5 98 GLN A C 1
ATOM 798 O O . GLN A 1 98 ? -14.5 25.656 -18.953 1 92.5 98 GLN A O 1
ATOM 803 N N . GLY A 1 99 ? -12.43 25.547 -18.203 1 91.62 99 GLY A N 1
ATOM 804 C CA . GLY A 1 99 ? -11.859 26.344 -19.281 1 91.62 99 GLY A CA 1
ATOM 805 C C . GLY A 1 99 ? -11.719 27.812 -18.938 1 91.62 99 GLY A C 1
ATOM 806 O O . GLY A 1 99 ? -12.531 28.359 -18.188 1 91.62 99 GLY A O 1
ATOM 807 N N . GLY A 1 100 ? -10.602 28.422 -19.453 1 95.56 100 GLY A N 1
ATOM 808 C CA . GLY A 1 100 ? -10.344 29.812 -19.141 1 95.56 100 GLY A CA 1
ATOM 809 C C . GLY A 1 100 ? -10 30.047 -17.672 1 95.56 100 GLY A C 1
ATOM 810 O O . GLY A 1 100 ? -9.359 29.203 -17.047 1 95.56 100 GLY A O 1
ATOM 811 N N . THR A 1 101 ? -10.414 31.25 -17.25 1 96.5 101 THR A N 1
ATOM 812 C CA . THR A 1 101 ? -10.234 31.578 -15.836 1 96.5 101 THR A CA 1
ATOM 813 C C . THR A 1 101 ? -11.25 30.844 -14.977 1 96.5 101 THR A C 1
ATOM 815 O O . THR A 1 101 ? -12.461 31 -15.148 1 96.5 101 THR A O 1
ATOM 818 N N . GLN A 1 102 ? -10.773 30.047 -14.125 1 95.94 102 GLN A N 1
ATOM 819 C CA . GLN A 1 102 ? -11.617 29.312 -13.188 1 95.94 102 GLN A CA 1
ATOM 820 C C . GLN A 1 102 ? -11.398 29.797 -11.758 1 95.94 102 GLN A C 1
ATOM 822 O O . GLN A 1 102 ? -10.297 29.656 -11.211 1 95.94 102 GLN A O 1
ATOM 827 N N . LEU A 1 103 ? -12.445 30.266 -11.172 1 96.12 103 LEU A N 1
ATOM 828 C CA . LEU A 1 103 ? -12.352 30.906 -9.859 1 96.12 103 LEU A CA 1
ATOM 829 C C . LEU A 1 103 ? -12.422 29.859 -8.742 1 96.12 103 LEU A C 1
ATOM 831 O O . LEU A 1 103 ? -13.211 28.922 -8.82 1 96.12 103 LEU A O 1
ATOM 835 N N . VAL A 1 104 ? -11.641 30 -7.781 1 97.62 104 VAL A N 1
ATOM 836 C CA . VAL A 1 104 ? -11.742 29.344 -6.48 1 97.62 104 VAL A CA 1
ATOM 837 C C . VAL A 1 104 ? -11.844 30.391 -5.379 1 97.62 104 VAL A C 1
ATOM 839 O O . VAL A 1 104 ? -10.938 31.219 -5.207 1 97.62 104 VAL A O 1
ATOM 842 N N . SER A 1 105 ? -12.891 30.328 -4.609 1 96.69 105 SER A N 1
ATOM 843 C CA . SER A 1 105 ? -13.125 31.344 -3.598 1 96.69 105 SER A CA 1
ATOM 844 C C . SER A 1 105 ? -12.562 30.922 -2.244 1 96.69 105 SER A C 1
ATOM 846 O O . SER A 1 105 ? -12.938 2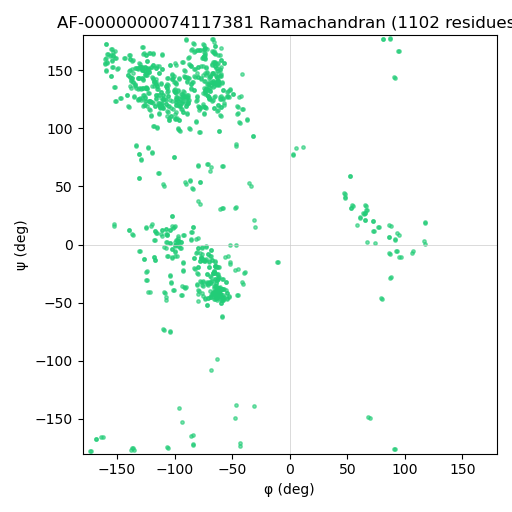9.875 -1.713 1 96.69 105 SER A O 1
ATOM 848 N N . ILE A 1 106 ? -11.703 31.734 -1.778 1 96.88 106 ILE A N 1
ATOM 849 C CA . ILE A 1 106 ? -11.172 31.594 -0.425 1 96.88 106 ILE A CA 1
ATOM 850 C C . ILE A 1 106 ? -11.5 32.844 0.388 1 96.88 106 ILE A C 1
ATOM 852 O O . ILE A 1 106 ? -10.633 33.688 0.634 1 96.88 106 ILE A O 1
ATOM 856 N N . GLY A 1 107 ? -12.719 32.875 0.827 1 93.81 107 GLY A N 1
ATOM 857 C CA . GLY A 1 107 ? -13.195 34 1.597 1 93.81 107 GLY A CA 1
ATOM 858 C C . GLY A 1 107 ? -12.859 33.906 3.072 1 93.81 107 GLY A C 1
ATOM 859 O O . GLY A 1 107 ? -12.062 33.062 3.479 1 93.81 107 GLY A O 1
ATOM 860 N N . ALA A 1 108 ? -13.438 34.875 3.842 1 89.88 108 ALA A N 1
ATOM 861 C CA . ALA A 1 108 ? -13.242 34.875 5.289 1 89.88 108 ALA A CA 1
ATOM 862 C C . ALA A 1 108 ? -13.711 33.562 5.91 1 89.88 108 ALA A C 1
ATOM 864 O O . ALA A 1 108 ? -14.82 33.094 5.645 1 89.88 108 ALA A O 1
ATOM 865 N N . GLY A 1 109 ? -12.836 32.906 6.652 1 89.25 109 GLY A N 1
ATOM 866 C CA . GLY A 1 109 ? -13.172 31.641 7.289 1 89.25 109 GLY A CA 1
ATOM 867 C C . GLY A 1 109 ? -12.727 30.438 6.484 1 89.25 109 GLY A C 1
ATOM 868 O O . GLY A 1 109 ? -12.734 29.312 6.988 1 89.25 109 GLY A O 1
ATOM 869 N N . CYS A 1 110 ? -12.32 30.703 5.262 1 94.12 110 CYS A N 1
ATOM 870 C CA . CYS A 1 110 ? -11.945 29.609 4.371 1 94.12 110 CYS A CA 1
ATOM 871 C C . CYS A 1 110 ? -10.43 29.438 4.336 1 94.12 110 CYS A C 1
ATOM 873 O O . CYS A 1 110 ? -9.922 28.531 3.67 1 94.12 110 CYS A O 1
ATOM 875 N N . GLU A 1 111 ? -9.711 30.219 5.09 1 94.69 111 GLU A N 1
ATOM 876 C CA . GLU A 1 111 ? -8.266 30.328 4.938 1 94.69 111 GLU A CA 1
ATOM 877 C C . GLU A 1 111 ? -7.547 29.219 5.715 1 94.69 111 GLU A C 1
ATOM 879 O O . GLU A 1 111 ? -6.613 29.5 6.469 1 94.69 111 GLU A O 1
ATOM 884 N N . TRP A 1 112 ? -7.992 28 5.535 1 94.12 112 TRP A N 1
ATOM 885 C CA . TRP A 1 112 ? -7.379 26.797 6.094 1 94.12 112 TRP A CA 1
ATOM 886 C C . TRP A 1 112 ? -6.898 25.875 4.984 1 94.12 112 TRP A C 1
ATOM 888 O O . TRP A 1 112 ? -7.574 25.703 3.967 1 94.12 112 TRP A O 1
ATOM 898 N N . MET A 1 113 ? -5.723 25.312 5.238 1 96.44 113 MET A N 1
ATOM 899 C CA . MET A 1 113 ? -5.152 24.406 4.246 1 96.44 113 MET A CA 1
ATOM 900 C C . MET A 1 113 ? -6.148 23.312 3.87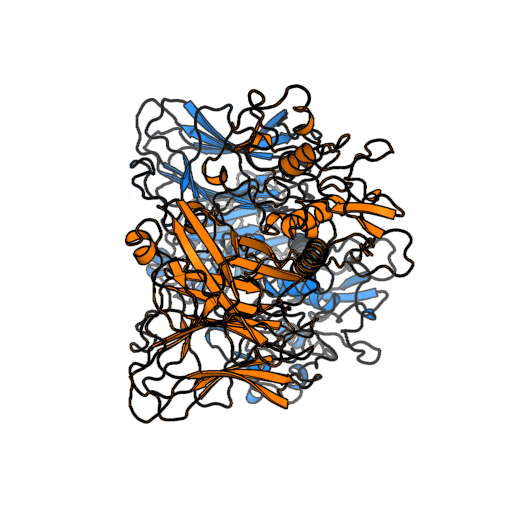1 1 96.44 113 MET A C 1
ATOM 902 O O . MET A 1 113 ? -6.297 22.969 2.693 1 96.44 113 MET A O 1
ATOM 906 N N . SER A 1 114 ? -6.809 22.719 4.832 1 96.06 114 SER A N 1
ATOM 907 C CA . SER A 1 114 ? -7.73 21.609 4.605 1 96.06 114 SER A CA 1
ATOM 908 C C . SER A 1 114 ? -8.906 22.031 3.734 1 96.06 114 SER A C 1
ATOM 910 O O . SER A 1 114 ? -9.312 21.297 2.832 1 96.06 114 SER A O 1
ATOM 912 N N . THR A 1 115 ? -9.461 23.188 4.031 1 96.5 115 THR A N 1
ATOM 913 C CA . THR A 1 115 ? -10.562 23.719 3.236 1 96.5 115 THR A CA 1
ATOM 914 C C . THR A 1 115 ? -10.117 23.984 1.8 1 96.5 115 THR A C 1
ATOM 916 O O . THR A 1 115 ? -10.844 23.672 0.854 1 96.5 115 THR A O 1
ATOM 919 N N . ILE A 1 116 ? -8.984 24.578 1.701 1 97.88 116 ILE A N 1
ATOM 920 C CA . ILE A 1 116 ? -8.453 24.891 0.378 1 97.88 116 ILE A CA 1
ATOM 921 C C . ILE A 1 116 ? -8.195 23.594 -0.39 1 97.88 116 ILE A C 1
ATOM 923 O O . ILE A 1 116 ? -8.539 23.484 -1.569 1 97.88 116 ILE A O 1
ATOM 927 N N . GLN A 1 117 ? -7.59 22.641 0.328 1 97.69 117 GLN A N 1
ATOM 928 C CA . GLN A 1 117 ? -7.383 21.312 -0.256 1 97.69 117 GLN A CA 1
ATOM 929 C C . GLN A 1 117 ? -8.703 20.719 -0.755 1 97.69 117 GLN A C 1
ATOM 931 O O . GLN A 1 117 ? -8.75 20.125 -1.834 1 97.69 117 GLN A O 1
ATOM 936 N N . HIS A 1 118 ? -9.727 20.859 -0.029 1 98.12 118 HIS A N 1
ATOM 937 C CA . HIS A 1 118 ? -11.078 20.438 -0.371 1 98.12 118 HIS A CA 1
ATOM 938 C C . HIS A 1 118 ? -11.562 21.125 -1.647 1 98.12 118 HIS A C 1
ATOM 940 O O . HIS A 1 118 ? -12.039 20.453 -2.57 1 98.12 118 HIS A O 1
ATOM 946 N N . GLU A 1 119 ? -11.445 22.453 -1.73 1 98 119 GLU A N 1
ATOM 947 C CA . GLU A 1 119 ? -11.875 23.188 -2.914 1 98 119 GLU A CA 1
ATOM 948 C C . GLU A 1 119 ? -11.055 22.797 -4.141 1 98 119 GLU A C 1
ATOM 950 O O . GLU A 1 119 ? -11.578 22.766 -5.258 1 98 119 GLU A O 1
ATOM 955 N N . MET A 1 120 ? -9.797 22.531 -3.906 1 98.31 120 MET A N 1
ATOM 956 C CA . MET A 1 120 ? -8.945 22.078 -4.996 1 98.31 120 MET A CA 1
ATOM 957 C C . MET A 1 120 ? -9.391 20.719 -5.504 1 98.31 120 MET A C 1
ATOM 959 O O . MET A 1 120 ? -9.297 20.422 -6.699 1 98.31 120 MET A O 1
ATOM 963 N N . MET A 1 121 ? -9.828 19.828 -4.641 1 97.88 121 MET A N 1
ATOM 964 C CA . MET A 1 121 ? -10.328 18.531 -5.043 1 97.88 121 MET A CA 1
ATOM 965 C C . MET A 1 121 ? -11.578 18.672 -5.91 1 97.88 121 MET A C 1
ATOM 967 O O . MET A 1 121 ? -11.766 17.906 -6.863 1 97.88 121 MET A O 1
ATOM 971 N N . HIS A 1 122 ? -12.477 19.641 -5.586 1 96.56 122 HIS A N 1
ATOM 972 C CA . HIS A 1 122 ? -13.57 19.969 -6.496 1 96.56 122 HIS A CA 1
ATOM 973 C C . HIS A 1 122 ? -13.047 20.375 -7.867 1 96.56 122 HIS A C 1
ATOM 975 O O . HIS A 1 122 ? -13.516 19.891 -8.891 1 96.56 122 HIS A O 1
ATOM 981 N N . ALA A 1 123 ? -12.047 21.203 -7.812 1 96.94 123 ALA A N 1
ATOM 982 C CA . ALA A 1 123 ? -11.531 21.781 -9.055 1 96.94 123 ALA A CA 1
ATOM 983 C C . ALA A 1 123 ? -10.969 20.703 -9.969 1 96.94 123 ALA A C 1
ATOM 985 O O . ALA A 1 123 ? -10.93 20.875 -11.188 1 96.94 123 ALA A O 1
ATOM 986 N N . ILE A 1 124 ? -10.539 19.578 -9.375 1 96.06 124 ILE A N 1
ATOM 987 C CA . ILE A 1 124 ? -9.977 18.531 -10.227 1 96.06 124 ILE A CA 1
ATOM 988 C C . ILE A 1 124 ? -11.047 17.5 -10.547 1 96.06 124 ILE A C 1
ATOM 990 O O . ILE A 1 124 ? -10.766 16.484 -11.195 1 96.06 124 ILE A O 1
ATOM 994 N N . GLY A 1 125 ? -12.234 17.688 -10.023 1 94.75 125 GLY A N 1
ATOM 995 C CA . GLY A 1 125 ? -13.336 16.906 -10.57 1 94.75 125 GLY A CA 1
ATOM 996 C C . GLY A 1 125 ? -13.961 15.969 -9.547 1 94.75 125 GLY A C 1
ATOM 997 O O . GLY A 1 125 ? -14.656 15.016 -9.914 1 94.75 125 GLY A O 1
ATOM 998 N N . ILE A 1 126 ? -13.805 16.141 -8.273 1 95.19 126 ILE A N 1
ATOM 999 C CA . ILE A 1 126 ? -14.297 15.203 -7.27 1 95.19 126 ILE A CA 1
ATOM 1000 C C . ILE A 1 126 ? -15.43 15.852 -6.473 1 95.19 126 ILE A C 1
ATOM 1002 O O . ILE A 1 126 ? -15.32 17.016 -6.059 1 95.19 126 ILE A O 1
ATOM 1006 N N . TYR A 1 127 ? -16.531 15.148 -6.32 1 94.75 127 TYR A N 1
ATOM 1007 C CA . TYR A 1 127 ? -17.703 15.594 -5.574 1 94.75 127 TYR A CA 1
ATOM 1008 C C . TYR A 1 127 ? -17.594 15.18 -4.109 1 94.75 127 TYR A C 1
ATOM 1010 O O . TYR A 1 127 ? -16.641 14.523 -3.705 1 94.75 127 TYR A O 1
ATOM 1018 N N . HIS A 1 128 ? -18.578 15.609 -3.389 1 96.94 128 HIS A N 1
ATOM 1019 C CA . HIS A 1 128 ? -18.594 15.312 -1.96 1 96.94 128 HIS A CA 1
ATOM 1020 C C . HIS A 1 128 ? -18.781 13.82 -1.709 1 96.94 128 HIS A C 1
ATOM 1022 O O . HIS A 1 128 ? -19.516 13.148 -2.426 1 96.94 128 HIS A O 1
ATOM 1028 N N . GLU A 1 129 ? -18.156 13.391 -0.628 1 97.5 129 GLU A N 1
ATOM 1029 C CA . GLU A 1 129 ? -18.266 11.984 -0.223 1 97.5 129 GLU A CA 1
ATOM 1030 C C . GLU A 1 129 ? -19.688 11.625 0.158 1 97.5 129 GLU A C 1
ATOM 1032 O O . GLU A 1 129 ? -20.203 10.586 -0.267 1 97.5 129 GLU A O 1
ATOM 1037 N N . GLN A 1 130 ? -20.438 12.516 0.892 1 97.25 130 GLN A N 1
ATOM 1038 C CA . GLN A 1 130 ? -21.766 12.211 1.389 1 97.25 130 GLN A CA 1
ATOM 1039 C C . GLN A 1 130 ? -22.812 12.289 0.268 1 97.25 130 GLN A C 1
ATOM 1041 O O . GLN A 1 130 ? -23.984 12 0.483 1 97.25 130 GLN A O 1
ATOM 1046 N N . SER A 1 131 ? -22.391 12.656 -0.907 1 96.44 131 SER A N 1
ATOM 1047 C CA . SER A 1 131 ? -23.297 12.719 -2.041 1 96.44 131 SER A CA 1
ATOM 1048 C C . SER A 1 131 ? -23.062 11.57 -3.016 1 96.44 131 SER A C 1
ATOM 1050 O O . SER A 1 131 ? -23.594 11.562 -4.121 1 96.44 131 SER A O 1
ATOM 1052 N N . ARG A 1 132 ? -22.266 10.656 -2.652 1 96.69 132 ARG A N 1
ATOM 1053 C CA . ARG A 1 132 ? -21.984 9.492 -3.48 1 96.69 132 ARG A CA 1
ATOM 1054 C C . ARG A 1 132 ? -23.25 8.695 -3.762 1 96.69 132 ARG A C 1
ATOM 1056 O O . ARG A 1 132 ? -24.188 8.719 -2.967 1 96.69 132 ARG A O 1
ATOM 1063 N N . THR A 1 133 ? -23.141 7.941 -4.801 1 96.44 133 THR A N 1
ATOM 1064 C CA . THR A 1 133 ? -24.266 7.094 -5.203 1 96.44 133 THR A CA 1
ATOM 1065 C C . THR A 1 133 ? -24.609 6.094 -4.105 1 96.44 133 THR A C 1
ATOM 1067 O O . THR A 1 133 ? -25.781 5.844 -3.834 1 96.44 133 THR A O 1
ATOM 1070 N N . ASP A 1 134 ? -23.625 5.574 -3.443 1 96.12 134 ASP A N 1
ATOM 1071 C CA . ASP A 1 134 ? -23.812 4.465 -2.518 1 96.12 134 ASP A CA 1
ATOM 1072 C C . ASP A 1 134 ? -23.828 4.949 -1.069 1 96.12 134 ASP A C 1
ATOM 1074 O O . ASP A 1 134 ? -23.75 4.145 -0.138 1 96.12 134 ASP A O 1
ATOM 1078 N N . ARG A 1 135 ? -23.953 6.195 -0.82 1 96.75 135 ARG A N 1
ATOM 1079 C CA . ARG A 1 135 ? -23.75 6.754 0.511 1 96.75 135 ARG A CA 1
ATOM 1080 C C . ARG A 1 135 ? -24.797 6.238 1.49 1 96.75 135 ARG A C 1
ATOM 1082 O O . ARG A 1 135 ? -24.562 6.176 2.695 1 96.75 135 ARG A O 1
ATOM 1089 N N . ASP A 1 136 ? -25.984 5.801 1.051 1 96.5 136 ASP A N 1
ATOM 1090 C CA . ASP A 1 136 ? -27.078 5.438 1.95 1 96.5 136 ASP A CA 1
ATOM 1091 C C . ASP A 1 136 ? -26.766 4.148 2.703 1 96.5 136 ASP A C 1
ATOM 1093 O O . ASP A 1 136 ? -27.422 3.822 3.693 1 96.5 136 ASP A O 1
ATOM 1097 N N . GLY A 1 137 ? -25.766 3.449 2.234 1 95.44 137 GLY A N 1
ATOM 1098 C CA . GLY A 1 137 ? -25.281 2.301 2.988 1 95.44 137 GLY A CA 1
ATOM 1099 C C . GLY A 1 137 ? -24.422 2.684 4.18 1 95.44 137 GLY A C 1
ATOM 1100 O O . GLY A 1 137 ? -24.188 1.861 5.066 1 95.44 137 GLY A O 1
ATOM 1101 N N . TYR A 1 138 ? -24.047 3.881 4.262 1 96.81 138 TYR A N 1
ATOM 1102 C CA . TYR A 1 138 ? -23.016 4.27 5.23 1 96.81 138 TYR A CA 1
ATOM 1103 C C . TYR A 1 138 ? -23.531 5.387 6.137 1 96.81 138 TYR A C 1
ATOM 1105 O O . TYR A 1 138 ? -23.094 5.508 7.281 1 96.81 138 TYR A O 1
ATOM 1113 N N . ILE A 1 139 ? -24.406 6.211 5.586 1 97.31 139 ILE A N 1
ATOM 1114 C CA . ILE A 1 139 ? -24.969 7.316 6.355 1 97.31 139 ILE A CA 1
ATOM 1115 C C . ILE A 1 139 ? -26.453 7.449 6.055 1 97.31 139 ILE A C 1
ATOM 1117 O O . ILE A 1 139 ? -26.953 6.863 5.09 1 97.31 139 ILE A O 1
ATOM 1121 N N . TYR A 1 140 ? -27.203 8.117 6.832 1 95.94 140 TYR A N 1
ATOM 1122 C CA . TYR A 1 140 ? -28.531 8.617 6.484 1 95.94 140 TYR A CA 1
ATOM 1123 C C . TYR A 1 140 ? -28.672 10.086 6.867 1 95.94 140 TYR A C 1
ATOM 1125 O O . TYR A 1 140 ? -27.984 10.57 7.766 1 95.94 140 TYR A O 1
ATOM 1133 N N . ILE A 1 141 ? -29.484 10.812 6.184 1 97.44 141 ILE A N 1
ATOM 1134 C CA . ILE A 1 141 ? -29.719 12.25 6.348 1 97.44 141 ILE A CA 1
ATOM 1135 C C . ILE A 1 141 ? -30.969 12.477 7.18 1 97.44 141 ILE A C 1
ATOM 1137 O O . ILE A 1 141 ? -32.062 12.008 6.82 1 97.44 141 ILE A O 1
ATOM 1141 N N . ASP A 1 142 ? -30.812 13.117 8.273 1 97.44 142 ASP A N 1
ATOM 1142 C CA . ASP A 1 142 ? -31.969 13.5 9.086 1 97.44 142 ASP A CA 1
ATOM 1143 C C . ASP A 1 142 ? -32.531 14.844 8.633 1 97.44 142 ASP A C 1
ATOM 1145 O O . ASP A 1 142 ? -32.125 15.898 9.148 1 97.44 142 ASP A O 1
ATOM 1149 N N . THR A 1 143 ? -33.562 14.82 7.891 1 96.25 143 THR A N 1
ATOM 1150 C CA . THR A 1 143 ? -34.094 16.016 7.242 1 96.25 143 THR A CA 1
ATOM 1151 C C . THR A 1 143 ? -34.875 16.875 8.242 1 96.25 143 THR A C 1
ATOM 1153 O O . THR A 1 143 ? -35.125 18.047 7.984 1 96.25 143 THR A O 1
ATOM 1156 N N . ASP A 1 144 ? -35.188 16.312 9.375 1 96.25 144 ASP A N 1
ATOM 1157 C CA . ASP A 1 144 ? -35.906 17.078 10.391 1 96.25 144 ASP A CA 1
ATOM 1158 C C . ASP A 1 144 ? -35.031 18.219 10.938 1 96.25 144 ASP A C 1
ATOM 1160 O O . ASP A 1 144 ? -35.562 19.219 11.445 1 96.25 144 ASP A O 1
ATOM 1164 N N . ASN A 1 145 ? -33.781 17.984 10.805 1 96.44 145 ASN A N 1
ATOM 1165 C CA . ASN A 1 145 ? -32.875 18.969 11.352 1 96.44 145 ASN A CA 1
ATOM 1166 C C . ASN A 1 145 ? -32.406 19.938 10.273 1 96.44 145 ASN A C 1
ATOM 1168 O O . ASN A 1 145 ? -31.516 20.766 10.523 1 96.44 145 ASN A O 1
ATOM 1172 N N . ILE A 1 146 ? -32.938 19.844 9.086 1 94.31 146 ILE A N 1
ATOM 1173 C CA . ILE A 1 146 ? -32.469 20.641 7.949 1 94.31 146 ILE A CA 1
ATOM 1174 C C . ILE A 1 146 ? -33.594 21.547 7.457 1 94.31 146 ILE A C 1
ATOM 1176 O O . ILE A 1 146 ? -34.781 21.141 7.469 1 94.31 146 ILE A O 1
ATOM 1180 N N . ASP A 1 147 ? -33.281 22.781 7.082 1 90.44 147 ASP A N 1
ATOM 1181 C CA . ASP A 1 147 ? -34.25 23.609 6.383 1 90.44 147 ASP A CA 1
ATOM 1182 C C . ASP A 1 147 ? -34.812 22.891 5.156 1 90.44 147 ASP A C 1
ATOM 1184 O O . ASP A 1 147 ? -34.031 22.469 4.285 1 90.44 147 ASP A O 1
ATOM 1188 N N . PRO A 1 148 ? -36.094 22.797 5.043 1 92.75 148 PRO A N 1
ATOM 1189 C CA . PRO A 1 148 ? -36.688 22.078 3.914 1 92.75 148 PRO A CA 1
ATOM 1190 C C . PRO A 1 148 ? -36.219 22.609 2.561 1 92.75 148 PRO A C 1
ATOM 1192 O O . PRO A 1 148 ? -36.125 21.844 1.599 1 92.75 148 PRO A O 1
ATOM 1195 N N . ASP A 1 149 ? -35.938 23.859 2.422 1 89.31 149 ASP A N 1
ATOM 1196 C CA . ASP A 1 149 ? -35.531 24.469 1.164 1 89.31 149 ASP A CA 1
ATOM 1197 C C . ASP A 1 149 ? -34.062 24.125 0.824 1 89.31 149 ASP A C 1
ATOM 1199 O O . ASP A 1 149 ? -33.625 24.391 -0.289 1 89.31 149 ASP A O 1
ATOM 1203 N N . LEU A 1 150 ? -33.344 23.484 1.771 1 89.62 150 LEU A N 1
ATOM 1204 C CA . LEU A 1 150 ? -31.922 23.203 1.55 1 89.62 150 LEU A CA 1
ATOM 1205 C C . LEU A 1 150 ? -31.656 21.703 1.52 1 89.62 150 LEU A C 1
ATOM 1207 O O . LEU A 1 150 ? -30.5 21.266 1.393 1 89.62 150 LEU A O 1
ATOM 1211 N N . VAL A 1 151 ? -32.656 20.891 1.602 1 92.69 151 VAL A N 1
ATOM 1212 C CA . VAL A 1 151 ? -32.531 19.438 1.644 1 92.69 151 VAL A CA 1
ATOM 1213 C C . VAL A 1 151 ? -31.891 18.938 0.347 1 92.69 151 VAL A C 1
ATOM 1215 O O . VAL A 1 151 ? -31.156 17.938 0.347 1 92.69 151 VAL A O 1
ATOM 1218 N N . TYR A 1 152 ? -32.094 19.656 -0.771 1 90.31 152 TYR A N 1
ATOM 1219 C CA . TYR A 1 152 ? -31.578 19.25 -2.078 1 90.31 152 TYR A CA 1
ATOM 1220 C C . TYR A 1 152 ? -30.062 19.188 -2.078 1 90.31 152 TYR A C 1
ATOM 1222 O O . TYR A 1 152 ? -29.453 18.516 -2.912 1 90.31 152 TYR A O 1
ATOM 1230 N N . ASN A 1 153 ? -29.391 19.859 -1.123 1 89.81 153 ASN A N 1
ATOM 1231 C CA . ASN A 1 153 ? -27.938 19.859 -1.032 1 89.81 153 ASN A CA 1
ATOM 1232 C C . ASN A 1 153 ? -27.391 18.5 -0.633 1 89.81 153 ASN A C 1
ATOM 1234 O O . ASN A 1 153 ? -26.188 18.25 -0.751 1 89.81 153 ASN A O 1
ATOM 1238 N N . PHE A 1 154 ? -28.266 17.641 -0.25 1 93.62 154 PHE A N 1
ATOM 1239 C CA . PHE A 1 154 ? -27.859 16.297 0.154 1 93.62 154 PHE A CA 1
ATOM 1240 C C . PHE A 1 154 ? -28.234 15.273 -0.911 1 93.62 154 PHE A C 1
ATOM 1242 O O . PHE A 1 154 ? -28.156 14.062 -0.671 1 93.62 154 PHE A O 1
ATOM 1249 N N . ASP A 1 155 ? -28.688 15.766 -2.039 1 93.62 155 ASP A N 1
ATOM 1250 C CA . ASP A 1 155 ? -29 14.836 -3.119 1 93.62 155 ASP A CA 1
ATOM 1251 C C . ASP A 1 155 ? -27.766 14.031 -3.523 1 93.62 155 ASP A C 1
ATOM 1253 O O . ASP A 1 155 ? -26.641 14.539 -3.477 1 93.62 155 ASP A O 1
ATOM 1257 N N . LYS A 1 156 ? -27.984 12.805 -3.916 1 95 156 LYS A N 1
ATOM 1258 C CA . LYS A 1 156 ? -26.922 11.922 -4.398 1 95 156 LYS A CA 1
ATOM 1259 C C . LYS A 1 156 ? -26.672 12.133 -5.887 1 95 156 LYS A C 1
ATOM 1261 O O . LYS A 1 156 ? -27.562 12.562 -6.621 1 95 156 LYS A O 1
ATOM 1266 N N . TYR A 1 157 ? -25.516 11.844 -6.281 1 93.88 157 TYR A N 1
ATOM 1267 C CA . TYR A 1 157 ? -25.203 11.75 -7.703 1 93.88 157 TYR A CA 1
ATOM 1268 C C . TYR A 1 157 ? -25.281 10.305 -8.188 1 93.88 157 TYR A C 1
ATOM 1270 O O . TYR A 1 157 ? -24.906 9.383 -7.457 1 93.88 157 TYR A O 1
ATOM 1278 N N . SER A 1 158 ? -25.766 10.156 -9.438 1 93.75 158 SER A N 1
ATOM 1279 C CA . SER A 1 158 ? -25.828 8.812 -10.008 1 93.75 158 SER A CA 1
ATOM 1280 C C . SER A 1 158 ? -24.469 8.375 -10.539 1 93.75 158 SER A C 1
ATOM 1282 O O . SER A 1 158 ? -23.562 9.188 -10.672 1 93.75 158 SER A O 1
ATOM 1284 N N . TYR A 1 159 ? -24.359 7.074 -10.844 1 91.94 159 TYR A N 1
ATOM 1285 C CA . TYR A 1 159 ? -23.141 6.52 -11.398 1 91.94 159 TYR A CA 1
ATOM 1286 C C . TYR A 1 159 ? -22.906 7.039 -12.812 1 91.94 159 TYR A C 1
ATOM 1288 O O . TYR A 1 159 ? -21.828 6.832 -13.383 1 91.94 159 TYR A O 1
ATOM 1296 N N . GLU A 1 160 ? -23.781 7.762 -13.352 1 88.25 160 GLU A N 1
ATOM 1297 C CA . GLU A 1 160 ? -23.594 8.438 -14.625 1 88.25 160 GLU A CA 1
ATOM 1298 C C . GLU A 1 160 ? -22.766 9.719 -14.461 1 88.25 160 GLU A C 1
ATOM 1300 O O . GLU A 1 160 ? -22.219 10.234 -15.43 1 88.25 160 GLU A O 1
ATOM 1305 N N . VAL A 1 161 ? -22.734 10.164 -13.242 1 88.06 161 VAL A N 1
ATOM 1306 C CA . VAL A 1 161 ? -22.062 11.438 -12.961 1 88.06 161 VAL A CA 1
ATOM 1307 C C . VAL A 1 161 ? -20.766 11.18 -12.203 1 88.06 161 VAL A C 1
ATOM 1309 O O . VAL A 1 161 ? -19.75 11.828 -12.477 1 88.06 161 VAL A O 1
ATOM 1312 N N . VAL A 1 162 ? -20.859 10.258 -11.281 1 91.19 162 VAL A N 1
ATOM 1313 C CA . VAL A 1 162 ? -19.688 10.008 -10.445 1 91.19 162 VAL A CA 1
ATOM 1314 C C . VAL A 1 162 ? -19.328 8.531 -10.5 1 91.19 162 VAL A C 1
ATOM 1316 O O . VAL A 1 162 ? -20.172 7.684 -10.789 1 91.19 162 VAL A O 1
ATOM 1319 N N . ASP A 1 163 ? -18.047 8.242 -10.281 1 90.62 163 ASP A N 1
ATOM 1320 C CA . ASP A 1 163 ? -17.516 6.887 -10.172 1 90.62 163 ASP A CA 1
ATOM 1321 C C . ASP A 1 163 ? -16.703 6.723 -8.891 1 90.62 163 ASP A C 1
ATOM 1323 O O . ASP A 1 163 ? -15.945 7.617 -8.5 1 90.62 163 ASP A O 1
ATOM 1327 N N . ASN A 1 164 ? -16.906 5.664 -8.203 1 89.06 164 ASN A N 1
ATOM 1328 C CA . ASN A 1 164 ? -16.188 5.457 -6.945 1 89.06 164 ASN A CA 1
ATOM 1329 C C . ASN A 1 164 ? -14.75 5.02 -7.184 1 89.06 164 ASN A C 1
ATOM 1331 O O . ASN A 1 164 ? -13.938 5.016 -6.258 1 89.06 164 ASN A O 1
ATOM 1335 N N . ARG A 1 165 ? -14.414 4.664 -8.391 1 91.38 165 ARG A N 1
ATOM 1336 C CA . ARG A 1 165 ? -13.07 4.242 -8.766 1 91.38 165 ARG A CA 1
ATOM 1337 C C . ARG A 1 165 ? -12.578 3.123 -7.852 1 91.38 165 ARG A C 1
ATOM 1339 O O . ARG A 1 165 ? -11.398 3.086 -7.484 1 91.38 165 ARG A O 1
ATOM 1346 N N . ARG A 1 166 ? -13.484 2.262 -7.348 1 93.62 166 ARG A N 1
ATOM 1347 C CA . ARG A 1 166 ? -13.227 1.098 -6.504 1 93.62 166 ARG A CA 1
ATOM 1348 C C . ARG A 1 166 ? -12.625 1.512 -5.164 1 93.62 166 ARG A C 1
ATOM 1350 O O . ARG A 1 166 ? -11.789 0.799 -4.605 1 93.62 166 ARG A O 1
ATOM 1357 N N . VAL A 1 167 ? -12.906 2.67 -4.746 1 96.12 167 VAL A N 1
ATOM 1358 C CA . VAL A 1 167 ? -12.57 3.115 -3.395 1 96.12 167 VAL A CA 1
ATOM 1359 C C . VAL A 1 167 ? -13.805 3.012 -2.5 1 96.12 167 VAL A C 1
ATOM 1361 O O . VAL A 1 167 ? -14.891 3.457 -2.877 1 96.12 167 VAL A O 1
ATOM 1364 N N . ALA A 1 168 ? -13.633 2.406 -1.339 1 96.94 168 ALA A N 1
ATOM 1365 C CA . ALA A 1 168 ? -14.727 2.279 -0.379 1 96.94 168 ALA A CA 1
ATOM 1366 C C . ALA A 1 168 ? -15.172 3.646 0.135 1 96.94 168 ALA A C 1
ATOM 1368 O O . ALA A 1 168 ? -14.414 4.617 0.067 1 96.94 168 ALA A O 1
ATOM 1369 N N . TYR A 1 169 ? -16.453 3.701 0.545 1 97.44 169 TYR A N 1
ATOM 1370 C CA . TYR A 1 169 ? -16.906 4.922 1.204 1 97.44 169 TYR A CA 1
ATOM 1371 C C . TYR A 1 169 ? -15.938 5.332 2.311 1 97.44 169 TYR A C 1
ATOM 1373 O O . TYR A 1 169 ? -15.562 4.512 3.15 1 97.44 169 TYR A O 1
ATOM 1381 N N . ASP A 1 170 ? -15.547 6.559 2.273 1 97 170 ASP A N 1
ATOM 1382 C CA . ASP A 1 170 ? -14.453 7.02 3.125 1 97 170 ASP A CA 1
ATOM 1383 C C . ASP A 1 170 ? -14.945 8.047 4.137 1 97 170 ASP A C 1
ATOM 1385 O O . ASP A 1 170 ? -14.992 9.242 3.84 1 97 170 ASP A O 1
ATOM 1389 N N . TYR A 1 171 ? -15.148 7.574 5.344 1 95.94 171 TYR A N 1
ATOM 1390 C CA . TYR A 1 171 ? -15.602 8.461 6.41 1 95.94 171 TYR A CA 1
ATOM 1391 C C . TYR A 1 171 ? -14.547 9.516 6.727 1 95.94 171 TYR A C 1
ATOM 1393 O O . TYR A 1 171 ? -14.867 10.57 7.285 1 95.94 171 TYR A O 1
ATOM 1401 N N . ASN A 1 172 ? -13.328 9.273 6.324 1 94.69 172 ASN A N 1
ATOM 1402 C CA . ASN A 1 172 ? -12.219 10.172 6.648 1 94.69 172 ASN A CA 1
ATOM 1403 C C . ASN A 1 172 ? -11.938 11.141 5.504 1 94.69 172 ASN A C 1
ATOM 1405 O O . ASN A 1 172 ? -11.008 11.945 5.59 1 94.69 172 ASN A O 1
ATOM 1409 N N . SER A 1 173 ? -12.727 11.07 4.496 1 96.88 173 SER A N 1
ATOM 1410 C CA . SER A 1 173 ? -12.469 11.922 3.344 1 96.88 173 SER A CA 1
ATOM 1411 C C . SER A 1 173 ? -12.57 13.398 3.713 1 96.88 173 SER A C 1
ATOM 1413 O O . SER A 1 173 ? -13.484 13.805 4.438 1 96.88 173 SER A O 1
ATOM 1415 N N . ILE A 1 174 ? -11.672 14.172 3.154 1 96.69 174 ILE A N 1
ATOM 1416 C CA . ILE A 1 174 ? -11.734 15.609 3.346 1 96.69 174 ILE A CA 1
ATOM 1417 C C . ILE A 1 174 ? -12.93 16.188 2.578 1 96.69 174 ILE A C 1
ATOM 1419 O O . ILE A 1 174 ? -13.32 17.328 2.793 1 96.69 174 ILE A O 1
ATOM 1423 N N . MET A 1 175 ? -13.594 15.383 1.763 1 97.5 175 MET A N 1
ATOM 1424 C CA . MET A 1 175 ? -14.742 15.797 0.968 1 97.5 175 MET A CA 1
ATOM 1425 C C . MET A 1 175 ? -16.047 15.484 1.695 1 97.5 175 MET A C 1
ATOM 1427 O O . MET A 1 175 ? -17.125 15.719 1.162 1 97.5 175 MET A O 1
ATOM 1431 N N . HIS A 1 176 ? -15.977 14.961 2.887 1 96.88 176 HIS A N 1
ATOM 1432 C CA . HIS A 1 176 ? -17.156 14.656 3.68 1 96.88 176 HIS A CA 1
ATOM 1433 C C . HIS A 1 176 ? -17.531 15.82 4.586 1 96.88 176 HIS A C 1
ATOM 1435 O O . HIS A 1 176 ? -16.672 16.375 5.285 1 96.88 176 HIS A O 1
ATOM 1441 N N . TYR A 1 177 ? -18.812 16.219 4.59 1 95.56 177 TYR A N 1
ATOM 1442 C CA . TYR A 1 177 ? -19.266 17.25 5.52 1 95.56 177 TYR A CA 1
ATOM 1443 C C . TYR A 1 177 ? -19.406 16.672 6.926 1 95.56 177 TYR A C 1
ATOM 1445 O O . TYR A 1 177 ? -19.422 15.461 7.113 1 95.56 177 TYR A O 1
ATOM 1453 N N . GLY A 1 178 ? -19.422 17.578 7.879 1 92.88 178 GLY A N 1
ATOM 1454 C CA . GLY A 1 178 ? -19.609 17.188 9.266 1 92.88 178 GLY A CA 1
ATOM 1455 C C . GLY A 1 178 ? -21.047 16.812 9.586 1 92.88 178 GLY A C 1
ATOM 1456 O O . GLY A 1 178 ? -21.953 17.016 8.766 1 92.88 178 GLY A O 1
ATOM 1457 N N . ASP A 1 179 ? -21.297 16.312 10.75 1 94.25 179 ASP A N 1
ATOM 1458 C CA . ASP A 1 179 ? -22.562 15.656 11.07 1 94.25 179 ASP A CA 1
ATOM 1459 C C . ASP A 1 179 ? -23.641 16.688 11.398 1 94.25 179 ASP A C 1
ATOM 1461 O O . ASP A 1 179 ? -24.828 16.344 11.5 1 94.25 179 ASP A O 1
ATOM 1465 N N . THR A 1 180 ? -23.312 18.016 11.508 1 92.81 180 THR A N 1
ATOM 1466 C CA . THR A 1 180 ? -24.328 19.016 11.773 1 92.81 180 THR A CA 1
ATOM 1467 C C . THR A 1 180 ? -24.438 20 10.617 1 92.81 180 THR A C 1
ATOM 1469 O O . THR A 1 180 ? -24.984 21.094 10.773 1 92.81 180 THR A O 1
ATOM 1472 N N . SER A 1 181 ? -23.828 19.688 9.555 1 90.69 181 SER A N 1
ATOM 1473 C CA . SER A 1 181 ? -23.891 20.562 8.391 1 90.69 181 SER A CA 1
ATOM 1474 C C . SER A 1 181 ? -25.328 20.859 7.996 1 90.69 181 SER A C 1
ATOM 1476 O O . SER A 1 181 ? -26.156 19.953 7.922 1 90.69 181 SER A O 1
ATOM 1478 N N . PHE A 1 182 ? -25.688 22.156 7.766 1 89.19 182 PHE A N 1
ATOM 1479 C CA . PHE A 1 182 ? -27 22.625 7.312 1 89.19 182 PHE A CA 1
ATOM 1480 C C . PHE A 1 182 ? -28.031 22.516 8.43 1 89.19 182 PHE A C 1
ATOM 1482 O O . PHE A 1 182 ? -29.234 22.641 8.18 1 89.19 182 PHE A O 1
ATOM 1489 N N . SER A 1 183 ? -27.609 22.266 9.633 1 92.62 183 SER A N 1
ATOM 1490 C CA . SER A 1 183 ? -28.547 22.125 10.734 1 92.62 183 SER A CA 1
ATOM 1491 C C . SER A 1 183 ? -29.203 23.453 11.094 1 92.62 183 SER A C 1
ATOM 1493 O O . SER A 1 183 ? -28.547 24.484 11.102 1 92.62 183 SER A O 1
ATOM 1495 N N . THR A 1 184 ? -30.469 23.406 11.469 1 91.5 184 THR A N 1
ATOM 1496 C CA . THR A 1 184 ? -31.203 24.609 11.852 1 91.5 184 THR A CA 1
ATOM 1497 C C . THR A 1 184 ? -31.406 24.641 13.359 1 91.5 184 THR A C 1
ATOM 1499 O O . THR A 1 184 ? -31.781 25.688 13.914 1 91.5 184 THR A O 1
ATOM 1502 N N . ASN A 1 185 ? -31.125 23.594 14.078 1 93.81 185 ASN A N 1
ATOM 1503 C CA . ASN A 1 185 ? -31.422 23.5 15.5 1 93.81 185 ASN A CA 1
ATOM 1504 C C . ASN A 1 185 ? -30.25 22.891 16.281 1 93.81 185 ASN A C 1
ATOM 1506 O O . ASN A 1 185 ? -30.406 22.453 17.422 1 93.81 185 ASN A O 1
ATOM 1510 N N . GLY A 1 186 ? -29.172 22.734 15.609 1 91.38 186 GLY A N 1
ATOM 1511 C CA . GLY A 1 186 ? -28 22.188 16.281 1 91.38 186 GLY A CA 1
ATOM 1512 C C . GLY A 1 186 ? -27.953 20.672 16.266 1 91.38 186 GLY A C 1
ATOM 1513 O O . GLY A 1 186 ? -26.938 20.062 16.625 1 91.38 186 GLY A O 1
ATOM 1514 N N . GLY A 1 187 ? -28.984 20.062 15.828 1 95 187 GLY A N 1
ATOM 1515 C CA . GLY A 1 187 ? -29.031 18.625 15.75 1 95 187 GLY A CA 1
ATOM 1516 C C . GLY A 1 187 ? -28.219 18.062 14.594 1 95 187 GLY A C 1
ATOM 1517 O O . GLY A 1 187 ? -27.938 18.766 13.633 1 95 187 GLY A O 1
ATOM 1518 N N . LYS A 1 188 ? -27.922 16.797 14.727 1 96.31 188 LYS A N 1
ATOM 1519 C CA . LYS A 1 188 ? -27.156 16.141 13.664 1 96.31 188 LYS A CA 1
ATOM 1520 C C . LYS A 1 188 ? -27.984 15.984 12.398 1 96.31 188 LYS A C 1
ATOM 1522 O O . LYS A 1 188 ? -29.172 15.641 12.469 1 96.31 188 LYS A O 1
ATOM 1527 N N . THR A 1 189 ? -27.406 16.297 11.242 1 97.06 189 THR A N 1
ATOM 1528 C CA . THR A 1 189 ? -28.078 16.156 9.945 1 97.06 189 THR A CA 1
ATOM 1529 C C . THR A 1 189 ? -27.578 14.922 9.203 1 97.06 189 THR A C 1
ATOM 1531 O O . THR A 1 189 ? -28.312 14.359 8.383 1 97.06 189 THR A O 1
ATOM 1534 N N . ILE A 1 190 ? -26.328 14.555 9.383 1 97.5 190 ILE A N 1
ATOM 1535 C CA . ILE A 1 190 ? -25.75 13.352 8.797 1 97.5 190 ILE A CA 1
ATOM 1536 C C . ILE A 1 190 ? -25.422 12.352 9.906 1 97.5 190 ILE A C 1
ATOM 1538 O O . ILE A 1 190 ? -24.609 12.633 10.789 1 97.5 190 ILE A O 1
ATOM 1542 N N . ILE A 1 191 ? -26.031 11.242 9.867 1 97.62 191 ILE A N 1
ATOM 1543 C CA . ILE A 1 191 ? -25.844 10.195 10.875 1 97.62 191 ILE A CA 1
ATOM 1544 C C . ILE A 1 191 ? -25.172 8.977 10.234 1 97.62 191 ILE A C 1
ATOM 1546 O O . ILE A 1 191 ? -25.703 8.406 9.281 1 97.62 191 ILE A O 1
ATOM 1550 N N . THR A 1 192 ? -24 8.609 10.727 1 96.38 192 THR A N 1
ATOM 1551 C CA . THR A 1 192 ? -23.328 7.426 10.203 1 96.38 192 THR A CA 1
ATOM 1552 C C . THR A 1 192 ? -24 6.152 10.695 1 96.38 192 THR A C 1
ATOM 1554 O O . THR A 1 192 ? -24.438 6.078 11.844 1 96.38 192 THR A O 1
ATOM 1557 N N . ARG A 1 193 ? -24.094 5.238 9.898 1 94.44 193 ARG A N 1
ATOM 1558 C CA . ARG A 1 193 ? -24.703 3.975 10.289 1 94.44 193 ARG A CA 1
ATOM 1559 C C . ARG A 1 193 ? -23.812 3.211 11.266 1 94.44 193 ARG A C 1
ATOM 1561 O O . ARG A 1 193 ? -24.312 2.479 12.125 1 94.44 193 ARG A O 1
ATOM 1568 N N . ASP A 1 194 ? -22.578 3.309 11.156 1 90.5 194 ASP A N 1
ATOM 1569 C CA . ASP A 1 194 ? -21.625 2.879 12.172 1 90.5 194 ASP A CA 1
ATOM 1570 C C . ASP A 1 194 ? -21.266 4.023 13.117 1 90.5 194 ASP A C 1
ATOM 1572 O O . ASP A 1 194 ? -20.609 4.98 12.727 1 90.5 194 ASP A O 1
ATOM 1576 N N . PRO A 1 195 ? -21.641 3.91 14.336 1 89.94 195 PRO A N 1
ATOM 1577 C CA . PRO A 1 195 ? -21.453 5.016 15.281 1 89.94 195 PRO A CA 1
ATOM 1578 C C . PRO A 1 195 ? -19.969 5.344 15.508 1 89.94 195 PRO A C 1
ATOM 1580 O O . PRO A 1 195 ? -19.641 6.457 15.922 1 89.94 195 PRO A O 1
ATOM 1583 N N . ALA A 1 196 ? -19.125 4.414 15.188 1 85.5 196 ALA A N 1
ATOM 1584 C CA . ALA A 1 196 ? -17.688 4.637 15.414 1 85.5 196 ALA A CA 1
ATOM 1585 C C . ALA A 1 196 ? -17.172 5.777 14.547 1 85.5 196 ALA A C 1
ATOM 1587 O O . ALA A 1 196 ? -16.125 6.367 14.836 1 85.5 196 ALA A O 1
ATOM 1588 N N . PHE A 1 197 ? -17.922 6.133 13.484 1 91.19 197 PHE A N 1
ATOM 1589 C CA . PHE A 1 197 ? -17.422 7.109 12.531 1 91.19 197 PHE A CA 1
ATOM 1590 C C . PHE A 1 197 ? -18.141 8.445 12.68 1 91.19 197 PHE A C 1
ATOM 1592 O O . PHE A 1 197 ? -17.859 9.391 11.953 1 91.19 197 PHE A O 1
ATOM 1599 N N . GLN A 1 198 ? -19.062 8.547 13.648 1 91.75 198 GLN A N 1
ATOM 1600 C CA . GLN A 1 198 ? -19.875 9.75 13.766 1 91.75 198 GLN A CA 1
ATOM 1601 C C . GLN A 1 198 ? -19.016 10.977 14.031 1 91.75 198 GLN A C 1
ATOM 1603 O O . GLN A 1 198 ? -19.281 12.055 13.484 1 91.75 198 GLN A O 1
ATOM 1608 N N . ASP A 1 199 ? -17.984 10.766 14.836 1 86.94 199 ASP A N 1
ATOM 1609 C CA . ASP A 1 199 ? -17.125 11.891 15.18 1 86.94 199 ASP A CA 1
ATOM 1610 C C . ASP A 1 199 ? -15.953 12.008 14.203 1 86.94 199 ASP A C 1
ATOM 1612 O O . ASP A 1 199 ? -15.039 12.805 14.414 1 86.94 199 ASP A O 1
ATOM 1616 N N . VAL A 1 200 ? -15.992 11.211 13.148 1 89.38 200 VAL A N 1
ATOM 1617 C CA . VAL A 1 200 ? -14.891 11.164 12.188 1 89.38 200 VAL A CA 1
ATOM 1618 C C . VAL A 1 200 ? -15.25 11.984 10.953 1 89.38 200 VAL A C 1
ATOM 1620 O O . VAL A 1 200 ? -14.398 12.688 10.398 1 89.38 200 VAL A O 1
ATOM 1623 N N . ILE A 1 201 ? -16.5 11.883 10.562 1 93.88 201 ILE A N 1
ATOM 1624 C CA . ILE A 1 201 ? -16.922 12.562 9.344 1 93.88 201 ILE A CA 1
ATOM 1625 C C . ILE A 1 201 ? -16.766 14.07 9.516 1 93.88 201 ILE A C 1
ATOM 1627 O O . ILE A 1 201 ? -16.922 14.602 10.617 1 93.88 201 ILE A O 1
ATOM 1631 N N . GLY A 1 202 ? -16.375 14.742 8.445 1 93.44 202 GLY A N 1
ATOM 1632 C CA . GLY A 1 202 ? -16.234 16.188 8.453 1 93.44 202 GLY A CA 1
ATOM 1633 C C . GLY A 1 202 ? -14.867 16.656 8.914 1 93.44 202 GLY A C 1
ATOM 1634 O O . GLY A 1 202 ? -14.68 17.828 9.211 1 93.44 202 GLY A O 1
ATOM 1635 N N . GLN A 1 203 ? -13.93 15.742 8.93 1 90.5 203 GLN A N 1
ATOM 1636 C CA . GLN A 1 203 ? -12.594 16.125 9.375 1 90.5 203 GLN A CA 1
ATOM 1637 C C . GLN A 1 203 ? -12.008 17.219 8.484 1 90.5 203 GLN A C 1
ATOM 1639 O O . GLN A 1 203 ? -12.312 17.281 7.293 1 90.5 203 GLN A O 1
ATOM 1644 N N . ARG A 1 204 ? -11.156 18.031 9.086 1 91.75 204 ARG A N 1
ATOM 1645 C CA . ARG A 1 204 ? -10.461 19.125 8.414 1 91.75 204 ARG A CA 1
ATOM 1646 C C . ARG A 1 204 ? -8.969 19.094 8.711 1 91.75 204 ARG A C 1
ATOM 1648 O O . ARG A 1 204 ? -8.391 20.094 9.148 1 91.75 204 ARG A O 1
ATOM 1655 N N . ARG A 1 205 ? -8.328 18.016 8.406 1 92.81 205 ARG A N 1
ATOM 1656 C CA . ARG A 1 205 ? -6.898 17.797 8.609 1 92.81 205 ARG A CA 1
ATOM 1657 C C . ARG A 1 205 ? -6.152 17.781 7.281 1 92.81 205 ARG A C 1
ATOM 1659 O O . ARG A 1 205 ? -5.527 18.766 6.891 1 92.81 205 ARG A O 1
ATOM 1666 N N . THR A 1 206 ? -6.305 16.75 6.551 1 96 206 THR A N 1
ATOM 1667 C CA . THR A 1 206 ? -5.73 16.594 5.219 1 96 206 THR A CA 1
ATOM 1668 C C . THR A 1 206 ? -6.332 15.398 4.504 1 96 206 THR A C 1
ATOM 1670 O O . THR A 1 206 ? -7.344 14.844 4.945 1 96 206 THR A O 1
ATOM 1673 N N . PHE A 1 207 ? -5.707 14.992 3.389 1 96.19 207 PHE A N 1
ATOM 1674 C CA . PHE A 1 207 ? -6.176 13.852 2.602 1 96.19 207 PHE A CA 1
ATOM 1675 C C . PHE A 1 207 ? -6.23 12.594 3.451 1 96.19 207 PHE A C 1
ATOM 1677 O O . PHE A 1 207 ? -5.32 12.328 4.242 1 96.19 207 PHE A O 1
ATOM 1684 N N . SER A 1 208 ? -7.363 11.93 3.299 1 95.62 208 SER A N 1
ATOM 1685 C CA . SER A 1 208 ? -7.348 10.531 3.719 1 95.62 208 SER A CA 1
ATOM 1686 C C . SER A 1 208 ? -6.656 9.648 2.684 1 95.62 208 SER A C 1
ATOM 1688 O O . SER A 1 208 ? -6.367 10.102 1.574 1 95.62 208 SER A O 1
ATOM 1690 N N . GLU A 1 209 ? -6.344 8.398 3.072 1 95.06 209 GLU A N 1
ATOM 1691 C CA . GLU A 1 209 ? -5.797 7.445 2.113 1 95.06 209 GLU A CA 1
ATOM 1692 C C . GLU A 1 209 ? -6.758 7.219 0.949 1 95.06 209 GLU A C 1
ATOM 1694 O O . GLU A 1 209 ? -6.328 7.051 -0.194 1 95.06 209 GLU A O 1
ATOM 1699 N N . GLY A 1 210 ? -8.031 7.188 1.267 1 96.44 210 GLY A N 1
ATOM 1700 C CA . GLY A 1 210 ? -9.031 7.035 0.222 1 96.44 210 GLY A CA 1
ATOM 1701 C C . GLY A 1 210 ? -9.055 8.195 -0.758 1 96.44 210 GLY A C 1
ATOM 1702 O O . GLY A 1 210 ? -9.234 7.992 -1.961 1 96.44 210 GLY A O 1
ATOM 1703 N N . ASP A 1 211 ? -8.883 9.414 -0.245 1 97.81 211 ASP A N 1
ATOM 1704 C CA . ASP A 1 211 ? -8.797 10.578 -1.116 1 97.81 211 ASP A CA 1
ATOM 1705 C C . ASP A 1 211 ? -7.652 10.438 -2.113 1 97.81 211 ASP A C 1
ATOM 1707 O O . ASP A 1 211 ? -7.832 10.664 -3.312 1 97.81 211 ASP A O 1
ATOM 1711 N N . VAL A 1 212 ? -6.52 10.055 -1.584 1 97.19 212 VAL A N 1
ATOM 1712 C CA . VAL A 1 212 ? -5.312 9.945 -2.396 1 97.19 212 VAL A CA 1
ATOM 1713 C C . VAL A 1 212 ? -5.496 8.859 -3.453 1 97.19 212 VAL A C 1
ATOM 1715 O O . VAL A 1 212 ? -5.156 9.062 -4.621 1 97.19 212 VAL A O 1
ATOM 1718 N N . THR A 1 213 ? -6.023 7.707 -3.068 1 95.75 213 THR A N 1
ATOM 1719 C CA . THR A 1 213 ? -6.254 6.613 -4.004 1 95.75 213 THR A CA 1
ATOM 1720 C C . THR A 1 213 ? -7.219 7.039 -5.109 1 95.75 213 THR A C 1
ATOM 1722 O O . THR A 1 213 ? -7 6.73 -6.281 1 95.75 213 THR A O 1
ATOM 1725 N N . MET A 1 214 ? -8.273 7.746 -4.723 1 96 214 MET A N 1
ATOM 1726 C CA . MET A 1 214 ? -9.25 8.242 -5.688 1 96 214 MET A CA 1
ATOM 1727 C C . MET A 1 214 ? -8.586 9.164 -6.707 1 96 214 MET A C 1
ATOM 1729 O O . MET A 1 214 ? -8.766 8.984 -7.914 1 96 214 MET A O 1
ATOM 1733 N N . ILE A 1 215 ? -7.785 10.094 -6.242 1 96.25 215 ILE A N 1
ATOM 1734 C CA . ILE A 1 215 ? -7.109 11.047 -7.117 1 96.25 215 ILE A CA 1
ATOM 1735 C C . ILE A 1 215 ? -6.152 10.305 -8.047 1 96.25 215 ILE A C 1
ATOM 1737 O O . ILE A 1 215 ? -6.152 10.531 -9.258 1 96.25 215 ILE A O 1
ATOM 1741 N N . ASN A 1 216 ? -5.402 9.422 -7.473 1 93.75 216 ASN A N 1
ATOM 1742 C CA . ASN A 1 216 ? -4.348 8.742 -8.219 1 93.75 216 ASN A CA 1
ATOM 1743 C C . ASN A 1 216 ? -4.926 7.797 -9.273 1 93.75 216 ASN A C 1
ATOM 1745 O O . ASN A 1 216 ? -4.324 7.586 -10.328 1 93.75 216 ASN A O 1
ATOM 1749 N N . ARG A 1 217 ? -6.059 7.18 -9.031 1 92.19 217 ARG A N 1
ATOM 1750 C CA . ARG A 1 217 ? -6.707 6.324 -10.023 1 92.19 217 ARG A CA 1
ATOM 1751 C C . ARG A 1 217 ? -7.414 7.152 -11.086 1 92.19 217 ARG A C 1
ATOM 1753 O O . ARG A 1 217 ? -7.48 6.754 -12.25 1 92.19 217 ARG A O 1
ATOM 1760 N N . MET A 1 218 ? -7.914 8.32 -10.68 1 92 218 MET A N 1
ATOM 1761 C CA . MET A 1 218 ? -8.625 9.188 -11.609 1 92 218 MET A CA 1
ATOM 1762 C C . MET A 1 218 ? -7.668 9.82 -12.609 1 92 218 MET A C 1
ATOM 1764 O O . MET A 1 218 ? -7.977 9.922 -13.797 1 92 218 MET A O 1
ATOM 1768 N N . TYR A 1 219 ? -6.441 10.406 -12.219 1 91.25 219 TYR A N 1
ATOM 1769 C CA . TYR A 1 219 ? -5.41 11.023 -13.047 1 91.25 219 TYR A CA 1
ATOM 1770 C C . TYR A 1 219 ? -4.156 10.156 -13.086 1 91.25 219 TYR A C 1
ATOM 1772 O O . TYR A 1 219 ? -3.045 10.664 -13.242 1 91.25 219 TYR A O 1
ATOM 1780 N N . PRO A 1 220 ? -4.25 8.945 -13.383 1 85.12 220 PRO A N 1
ATOM 1781 C CA . PRO A 1 220 ? -3.244 7.887 -13.297 1 85.12 220 PRO A CA 1
ATOM 1782 C C . PRO A 1 220 ? -1.923 8.375 -12.703 1 85.12 220 PRO A C 1
ATOM 1784 O O . PRO A 1 220 ? -0.944 8.547 -13.438 1 85.12 220 PRO A O 1
ATOM 1787 N N . CYS A 1 221 ? -1.827 8.555 -11.422 1 89.88 221 CYS A N 1
ATOM 1788 C CA . CYS A 1 221 ? -0.645 8.906 -10.648 1 89.88 221 CYS A CA 1
ATOM 1789 C C . CYS A 1 221 ? -0.017 7.668 -10.016 1 89.88 221 CYS A C 1
ATOM 1791 O O . CYS A 1 221 ? -0.585 7.082 -9.094 1 89.88 221 CYS A O 1
ATOM 1793 N N . SER A 1 222 ? 1.117 7.324 -10.555 1 88.88 222 SER A N 1
ATOM 1794 C CA . SER A 1 222 ? 1.757 6.113 -10.047 1 88.88 222 SER A CA 1
ATOM 1795 C C . SER A 1 222 ? 2.902 6.457 -9.094 1 88.88 222 SER A C 1
ATOM 1797 O O . SER A 1 222 ? 3.41 5.582 -8.391 1 88.88 222 SER A O 1
ATOM 1799 N N . ASP A 1 223 ? 3.256 7.699 -9.078 1 91.25 223 ASP A N 1
ATOM 1800 C CA . ASP A 1 223 ? 4.375 8.172 -8.266 1 91.25 223 ASP A CA 1
ATOM 1801 C C . ASP A 1 223 ? 4.172 9.633 -7.852 1 91.25 223 ASP A C 1
ATOM 1803 O O . ASP A 1 223 ? 3.98 10.5 -8.703 1 91.25 223 ASP A O 1
ATOM 1807 N N . PRO A 1 224 ? 4.191 9.914 -6.52 1 94.31 224 PRO A N 1
ATOM 1808 C CA . PRO A 1 224 ? 4.043 11.312 -6.105 1 94.31 224 PRO A CA 1
ATOM 1809 C C . PRO A 1 224 ? 5.176 12.203 -6.605 1 94.31 224 PRO A C 1
ATOM 1811 O O . PRO A 1 224 ? 6.266 11.711 -6.91 1 94.31 224 PRO A O 1
ATOM 1814 N N . LEU A 1 225 ? 4.934 13.453 -6.723 1 96.25 225 LEU A N 1
ATOM 1815 C CA . LEU A 1 225 ? 5.938 14.375 -7.242 1 96.25 225 LEU A CA 1
ATOM 1816 C C . LEU A 1 225 ? 7.098 14.523 -6.262 1 96.25 225 LEU A C 1
ATOM 1818 O O . LEU A 1 225 ? 8.258 14.547 -6.672 1 96.25 225 LEU A O 1
ATOM 1822 N N . ARG A 1 226 ? 6.781 14.68 -4.992 1 96.5 226 ARG A N 1
ATOM 1823 C CA . ARG A 1 226 ? 7.812 14.727 -3.959 1 96.5 226 ARG A CA 1
ATOM 1824 C C . ARG A 1 226 ? 8.188 13.328 -3.496 1 96.5 226 ARG A C 1
ATOM 1826 O O . ARG A 1 226 ? 7.32 12.477 -3.301 1 96.5 226 ARG A O 1
ATOM 1833 N N . LYS A 1 227 ? 9.5 13.117 -3.396 1 96.31 227 LYS A N 1
ATOM 1834 C CA . LYS A 1 227 ? 10.031 11.766 -3.244 1 96.31 227 LYS A CA 1
ATOM 1835 C C . LYS A 1 227 ? 10.383 11.469 -1.788 1 96.31 227 LYS A C 1
ATOM 1837 O O . LYS A 1 227 ? 11.555 11.281 -1.456 1 96.31 227 LYS A O 1
ATOM 1842 N N . SER A 1 228 ? 9.375 11.242 -0.984 1 96.38 228 SER A N 1
ATOM 1843 C CA . SER A 1 228 ? 9.578 10.922 0.425 1 96.38 228 SER A CA 1
ATOM 1844 C C . SER A 1 228 ? 9.961 9.461 0.608 1 96.38 228 SER A C 1
ATOM 1846 O O . SER A 1 228 ? 9.703 8.633 -0.273 1 96.38 228 SER A O 1
ATOM 1848 N N . TYR A 1 229 ? 10.656 9.242 1.646 1 96 229 TYR A N 1
ATOM 1849 C CA . TYR A 1 229 ? 11.109 7.91 2.021 1 96 229 TYR A CA 1
ATOM 1850 C C . TYR A 1 229 ? 10.672 7.566 3.441 1 96 229 TYR A C 1
ATOM 1852 O O . TYR A 1 229 ? 10.727 8.414 4.336 1 96 229 TYR A O 1
ATOM 1860 N N . THR A 1 230 ? 10.133 6.305 3.668 1 95.81 230 THR A N 1
ATOM 1861 C CA . THR A 1 230 ? 9.75 5.84 5 1 95.81 230 THR A CA 1
ATOM 1862 C C . THR A 1 230 ? 10.18 4.391 5.207 1 95.81 230 THR A C 1
ATOM 1864 O O . THR A 1 230 ? 10.07 3.57 4.293 1 95.81 230 THR A O 1
ATOM 1867 N N . CYS A 1 231 ? 10.648 4.039 6.402 1 96.25 231 CYS A N 1
ATOM 1868 C CA . CYS A 1 231 ? 11.016 2.688 6.801 1 96.25 231 CYS A CA 1
ATOM 1869 C C . CYS A 1 231 ? 10.586 2.408 8.234 1 96.25 231 CYS A C 1
ATOM 1871 O O . CYS A 1 231 ? 11.031 3.082 9.164 1 96.25 231 CYS A O 1
ATOM 1873 N N . ASN A 1 232 ? 9.742 1.449 8.477 1 94.69 232 ASN A N 1
ATOM 1874 C CA . ASN A 1 232 ? 9.289 1.122 9.82 1 94.69 232 ASN A CA 1
ATOM 1875 C C . ASN A 1 232 ? 9.992 -0.117 10.367 1 94.69 232 ASN A C 1
ATOM 1877 O O . ASN A 1 232 ? 9.727 -0.543 11.492 1 94.69 232 ASN A O 1
ATOM 1881 N N . PHE A 1 233 ? 10.859 -0.826 9.594 1 93.75 233 PHE A N 1
ATOM 1882 C CA . PHE A 1 233 ? 11.719 -1.95 9.938 1 93.75 233 PHE A CA 1
ATOM 1883 C C . PHE A 1 233 ? 10.891 -3.172 10.32 1 93.75 233 PHE A C 1
ATOM 1885 O O . PHE A 1 233 ? 11.328 -3.996 11.125 1 93.75 233 PHE A O 1
ATOM 1892 N N . GLU A 1 234 ? 9.656 -3.291 9.797 1 89.44 234 GLU A N 1
ATOM 1893 C CA . GLU A 1 234 ? 8.836 -4.469 10.07 1 89.44 234 GLU A CA 1
ATOM 1894 C C . GLU A 1 234 ? 9.32 -5.676 9.266 1 89.44 234 GLU A C 1
ATOM 1896 O O . GLU A 1 234 ? 9.242 -6.812 9.734 1 89.44 234 GLU A O 1
ATOM 1901 N N . GLU A 1 235 ? 9.844 -5.363 8.07 1 87.5 235 GLU A N 1
ATOM 1902 C CA . GLU A 1 235 ? 10.234 -6.445 7.172 1 87.5 235 GLU A CA 1
ATOM 1903 C C . GLU A 1 235 ? 11.703 -6.812 7.355 1 87.5 235 GLU A C 1
ATOM 1905 O O . GLU A 1 235 ? 12.523 -5.957 7.684 1 87.5 235 GLU A O 1
ATOM 1910 N N . GLU A 1 236 ? 12.039 -8.008 6.98 1 86 236 GLU A N 1
ATOM 1911 C CA . GLU A 1 236 ? 13.383 -8.547 7.164 1 86 236 GLU A CA 1
ATOM 1912 C C . GLU A 1 236 ? 14.406 -7.777 6.328 1 86 236 GLU A C 1
ATOM 1914 O O . GLU A 1 236 ? 15.555 -7.609 6.738 1 86 236 GLU A O 1
ATOM 1919 N N . ALA A 1 237 ? 13.961 -7.281 5.27 1 90.69 237 ALA A N 1
ATOM 1920 C CA . ALA A 1 237 ? 14.867 -6.621 4.34 1 90.69 237 ALA A CA 1
ATOM 1921 C C . ALA A 1 237 ? 15.188 -5.203 4.801 1 90.69 237 ALA A C 1
ATOM 1923 O O . ALA A 1 237 ? 16.031 -4.52 4.199 1 90.69 237 ALA A O 1
ATOM 1924 N N . ILE A 1 238 ? 14.625 -4.73 5.863 1 94.19 238 ILE A N 1
ATOM 1925 C CA . ILE A 1 238 ? 14.867 -3.479 6.574 1 94.19 238 ILE A CA 1
ATOM 1926 C C . ILE A 1 238 ? 14.891 -2.318 5.582 1 94.19 238 ILE A C 1
ATOM 1928 O O . ILE A 1 238 ? 15.797 -1.482 5.621 1 94.19 238 ILE A O 1
ATOM 1932 N N . CYS A 1 239 ? 14.047 -2.295 4.613 1 94.44 239 CYS A N 1
ATOM 1933 C CA . CYS A 1 239 ? 13.773 -1.225 3.662 1 94.44 239 CYS A CA 1
ATOM 1934 C C . CYS A 1 239 ? 14.977 -0.956 2.775 1 94.44 239 CYS A C 1
ATOM 1936 O O . CYS A 1 239 ? 15.172 0.168 2.309 1 94.44 239 CYS A O 1
ATOM 1938 N N . GLY A 1 240 ? 15.891 -1.907 2.637 1 94.88 240 GLY A N 1
ATOM 1939 C CA . GLY A 1 240 ? 17.031 -1.752 1.741 1 94.88 240 GLY A CA 1
ATOM 1940 C C . GLY A 1 240 ? 18.25 -1.15 2.42 1 94.88 240 GLY A C 1
ATOM 1941 O O . GLY A 1 240 ? 19.25 -0.866 1.766 1 94.88 240 GLY A O 1
ATOM 1942 N N . TYR A 1 241 ? 18.156 -0.941 3.729 1 97.06 241 TYR A N 1
ATOM 1943 C CA . TYR A 1 241 ? 19.359 -0.519 4.426 1 97.06 241 TYR A CA 1
ATOM 1944 C C . TYR A 1 241 ? 20.438 -1.591 4.344 1 97.06 241 TYR A C 1
ATOM 1946 O O . TYR A 1 241 ? 20.141 -2.787 4.355 1 97.06 241 TYR A O 1
ATOM 1954 N N . VAL A 1 242 ? 21.672 -1.106 4.344 1 96.38 242 VAL A N 1
ATOM 1955 C CA . VAL A 1 242 ? 22.844 -1.989 4.285 1 96.38 242 VAL A CA 1
ATOM 1956 C C . VAL A 1 242 ? 23.641 -1.865 5.574 1 96.38 242 VAL A C 1
ATOM 1958 O O . VAL A 1 242 ? 23.828 -0.762 6.094 1 96.38 242 VAL A O 1
ATOM 1961 N N . GLN A 1 243 ? 24.047 -3.061 6.066 1 93.31 243 GLN A N 1
ATOM 1962 C CA . GLN A 1 243 ? 25.078 -3.066 7.098 1 93.31 243 GLN A CA 1
ATOM 1963 C C . GLN A 1 243 ? 26.438 -2.762 6.504 1 93.31 243 GLN A C 1
ATOM 1965 O O . GLN A 1 243 ? 26.984 -3.564 5.742 1 93.31 243 GLN A O 1
ATOM 1970 N N . ASP A 1 244 ? 26.922 -1.64 6.883 1 91.38 244 ASP A N 1
ATOM 1971 C CA . ASP A 1 244 ? 28.219 -1.272 6.34 1 91.38 244 ASP A CA 1
ATOM 1972 C C . ASP A 1 244 ? 29.281 -2.318 6.691 1 91.38 244 ASP A C 1
ATOM 1974 O O . ASP A 1 244 ? 29.312 -2.828 7.812 1 91.38 244 ASP A O 1
ATOM 1978 N N . THR A 1 245 ? 30.141 -2.617 5.754 1 86.44 245 THR A N 1
ATOM 1979 C CA . THR A 1 245 ? 31.109 -3.688 5.965 1 86.44 245 THR A CA 1
ATOM 1980 C C . THR A 1 245 ? 32.469 -3.117 6.363 1 86.44 245 THR A C 1
ATOM 1982 O O . THR A 1 245 ? 33.406 -3.869 6.645 1 86.44 245 THR A O 1
ATOM 1985 N N . THR A 1 246 ? 32.594 -1.896 6.355 1 84.19 246 THR A N 1
ATOM 1986 C CA . THR A 1 246 ? 33.875 -1.287 6.621 1 84.19 246 THR A CA 1
ATOM 1987 C C . THR A 1 246 ? 34 -0.896 8.094 1 84.19 246 THR A C 1
ATOM 1989 O O . THR A 1 246 ? 35.062 -0.406 8.523 1 84.19 246 THR A O 1
ATOM 1992 N N . ASP A 1 247 ? 32.969 -1.104 8.859 1 85.81 247 ASP A N 1
ATOM 1993 C CA . ASP A 1 247 ? 33 -0.786 10.289 1 85.81 247 ASP A CA 1
ATOM 1994 C C . ASP A 1 247 ? 33.094 -2.055 11.133 1 85.81 247 ASP A C 1
ATOM 1996 O O . ASP A 1 247 ? 33.344 -3.143 10.602 1 85.81 247 ASP A O 1
ATOM 2000 N N . GLN A 1 248 ? 33.031 -1.864 12.391 1 82.12 248 GLN A N 1
ATOM 2001 C CA . GLN A 1 248 ? 33.375 -2.961 13.297 1 82.12 248 GLN A CA 1
ATOM 2002 C C . GLN A 1 248 ? 32.125 -3.771 13.664 1 82.12 248 GLN A C 1
ATOM 2004 O O . GLN A 1 248 ? 32.188 -4.992 13.812 1 82.12 248 GLN A O 1
ATOM 2009 N N . LEU A 1 249 ? 31 -2.99 13.797 1 84.69 249 LEU A N 1
ATOM 2010 C CA . LEU A 1 249 ? 29.812 -3.656 14.328 1 84.69 249 LEU A CA 1
ATOM 2011 C C . LEU A 1 249 ? 28.625 -3.506 13.391 1 84.69 249 LEU A C 1
ATOM 2013 O O . LEU A 1 249 ? 28.641 -2.666 12.484 1 84.69 249 LEU A O 1
ATOM 2017 N N . ASP A 1 250 ? 27.656 -4.34 13.625 1 88.19 250 ASP A N 1
ATOM 2018 C CA . ASP A 1 250 ? 26.406 -4.277 12.875 1 88.19 250 ASP A CA 1
ATOM 2019 C C . ASP A 1 250 ? 25.219 -4.016 13.797 1 88.19 250 ASP A C 1
ATOM 2021 O O . ASP A 1 250 ? 25.297 -4.281 15 1 88.19 250 ASP A O 1
ATOM 2025 N N . TRP A 1 251 ? 24.219 -3.414 13.227 1 90.31 251 TRP A N 1
ATOM 2026 C CA . TRP A 1 251 ? 22.938 -3.332 13.891 1 90.31 251 TRP A CA 1
ATOM 2027 C C . TRP A 1 251 ? 22.188 -4.664 13.805 1 90.31 251 TRP A C 1
ATOM 2029 O O . TRP A 1 251 ? 22.391 -5.438 12.867 1 90.31 251 TRP A O 1
ATOM 2039 N N . PHE A 1 252 ? 21.344 -4.848 14.781 1 86.75 252 PHE A N 1
ATOM 2040 C CA . PHE A 1 252 ? 20.5 -6.047 14.781 1 86.75 252 PHE A CA 1
ATOM 2041 C C . PHE A 1 252 ? 19.047 -5.684 14.555 1 86.75 252 PHE A C 1
ATOM 2043 O O . PHE A 1 252 ? 18.547 -4.699 15.109 1 86.75 252 PHE A O 1
ATOM 2050 N N . LYS A 1 253 ? 18.406 -6.488 13.758 1 88.75 253 LYS A N 1
ATOM 2051 C CA . LYS A 1 253 ? 16.969 -6.32 13.531 1 88.75 253 LYS A CA 1
ATOM 2052 C C . LYS A 1 253 ? 16.156 -7.121 14.547 1 88.75 253 LYS A C 1
ATOM 2054 O O . LYS A 1 253 ? 16.375 -8.32 14.711 1 88.75 253 LYS A O 1
ATOM 2059 N N . PHE A 1 254 ? 15.305 -6.43 15.195 1 84 254 PHE A N 1
ATOM 2060 C CA . PHE A 1 254 ? 14.336 -7.121 16.047 1 84 254 PHE A CA 1
ATOM 2061 C C . PHE A 1 254 ? 13.055 -7.402 15.273 1 84 254 PHE A C 1
ATOM 2063 O O . PHE A 1 254 ? 12.445 -6.492 14.711 1 84 254 PHE A O 1
ATOM 2070 N N . ASN A 1 255 ? 12.648 -8.742 15.211 1 75.69 255 ASN A N 1
ATOM 2071 C CA . ASN A 1 255 ? 11.391 -9.18 14.602 1 75.69 255 ASN A CA 1
ATOM 2072 C C . ASN A 1 255 ? 10.383 -9.625 15.664 1 75.69 255 ASN A C 1
ATOM 2074 O O . ASN A 1 255 ? 10.742 -10.328 16.609 1 75.69 255 ASN A O 1
ATOM 2078 N N . VAL A 1 256 ? 9.219 -9.203 15.445 1 63.56 256 VAL A N 1
ATOM 2079 C CA . VAL A 1 256 ? 8.172 -9.648 16.359 1 63.56 256 VAL A CA 1
ATOM 2080 C C . VAL A 1 256 ? 7.992 -11.156 16.25 1 63.56 256 VAL A C 1
ATOM 2082 O O . VAL A 1 256 ? 7.941 -11.703 15.141 1 63.56 256 VAL A O 1
ATOM 2085 N N . GLY A 1 257 ? 7.793 -11.961 17.25 1 55.5 257 GLY A N 1
ATOM 2086 C CA . GLY A 1 257 ? 7.516 -13.383 17.312 1 55.5 257 GLY A CA 1
ATOM 2087 C C . GLY A 1 257 ? 8.758 -14.242 17.156 1 55.5 257 GLY A C 1
ATOM 2088 O O . GLY A 1 257 ? 8.773 -15.406 17.562 1 55.5 257 GLY A O 1
ATOM 2089 N N . VAL A 1 258 ? 9.609 -13.961 16.188 1 55.47 258 VAL A N 1
ATOM 2090 C CA . VAL A 1 258 ? 10.742 -14.836 15.914 1 55.47 258 VAL A CA 1
ATOM 2091 C C . VAL A 1 258 ? 11.867 -14.57 16.906 1 55.47 258 VAL A C 1
ATOM 2093 O O . VAL A 1 258 ? 12.656 -15.461 17.219 1 55.47 258 VAL A O 1
ATOM 2096 N N . SER A 1 259 ? 12.07 -13.367 17.141 1 48.81 259 SER A N 1
ATOM 2097 C CA . SER A 1 259 ? 13.312 -13.109 17.859 1 48.81 259 SER A CA 1
ATOM 2098 C C . SER A 1 259 ? 13.242 -13.617 19.297 1 48.81 259 SER A C 1
ATOM 2100 O O . SER A 1 259 ? 12.492 -13.078 20.109 1 48.81 259 SER A O 1
ATOM 2102 N N . ASP A 1 260 ? 13.086 -14.93 19.25 1 46.19 260 ASP A N 1
ATOM 2103 C CA . ASP A 1 260 ? 13.406 -15.461 20.578 1 46.19 260 ASP A CA 1
ATOM 2104 C C . ASP A 1 260 ? 14.562 -14.688 21.203 1 46.19 260 ASP A C 1
ATOM 2106 O O . ASP A 1 260 ? 15.656 -14.625 20.656 1 46.19 260 ASP A O 1
ATOM 2110 N N . PRO A 1 261 ? 14.133 -14 22.078 1 42.88 261 PRO A N 1
ATOM 2111 C CA . PRO A 1 261 ? 15.188 -13.281 22.797 1 42.88 261 PRO A CA 1
ATOM 2112 C C . PRO A 1 261 ? 16.438 -14.133 23.016 1 42.88 261 PRO A C 1
ATOM 2114 O O . PRO A 1 261 ? 17.469 -13.617 23.453 1 42.88 261 PRO A O 1
ATOM 2117 N N . LYS A 1 262 ? 16.109 -15.406 23 1 39.59 262 LYS A N 1
ATOM 2118 C CA . LYS A 1 262 ? 17.219 -16.266 23.406 1 39.59 262 LYS A CA 1
ATOM 2119 C C . LYS A 1 262 ? 18.344 -16.203 22.375 1 39.59 262 LYS A C 1
ATOM 2121 O O . LYS A 1 262 ? 19.484 -16.609 22.672 1 39.59 262 LYS A O 1
ATOM 2126 N N . ASN A 1 263 ? 17.922 -16.219 21.062 1 41.38 263 ASN A N 1
ATOM 2127 C CA . ASN A 1 263 ? 18.984 -16.125 20.062 1 41.38 263 ASN A CA 1
ATOM 2128 C C . ASN A 1 263 ? 19.469 -14.688 19.891 1 41.38 263 ASN A C 1
ATOM 2130 O O . ASN A 1 263 ? 20.375 -14.43 19.094 1 41.38 263 ASN A O 1
ATOM 2134 N N . PHE A 1 264 ? 18.547 -13.695 19.906 1 43.56 264 PHE A N 1
ATOM 2135 C CA . PHE A 1 264 ? 19.047 -12.367 20.219 1 43.56 264 PHE A CA 1
ATOM 2136 C C . PHE A 1 264 ? 20.062 -12.422 21.359 1 43.56 264 PHE A C 1
ATOM 2138 O O . PHE A 1 264 ? 19.906 -13.219 22.297 1 43.56 264 PHE A O 1
ATOM 2145 N N . ASN A 1 265 ? 21.094 -12.102 21.078 1 44 265 ASN A N 1
ATOM 2146 C CA . ASN A 1 265 ? 22 -12.062 22.219 1 44 265 ASN A CA 1
ATOM 2147 C C . ASN A 1 265 ? 21.266 -11.688 23.5 1 44 265 ASN A C 1
ATOM 2149 O O . ASN A 1 265 ? 20.609 -10.656 23.562 1 44 265 ASN A O 1
ATOM 2153 N N . SER A 1 266 ? 20.812 -12.641 24.266 1 45.75 266 SER A N 1
ATOM 2154 C CA . SER A 1 266 ? 20.203 -12.641 25.594 1 45.75 266 SER A CA 1
ATOM 2155 C C . SER A 1 266 ? 20.344 -11.273 26.25 1 45.75 266 SER A C 1
ATOM 2157 O O . SER A 1 266 ? 19.656 -10.984 27.234 1 45.75 266 SER A O 1
ATOM 2159 N N . PHE A 1 267 ? 21.219 -10.414 25.703 1 48.34 267 PHE A N 1
ATOM 2160 C CA . PHE A 1 267 ? 21.547 -9.273 26.547 1 48.34 267 PHE A CA 1
ATOM 2161 C C . PHE A 1 267 ? 20.906 -8 26.016 1 48.34 267 PHE A C 1
ATOM 2163 O O . PHE A 1 267 ? 21.031 -6.934 26.625 1 48.34 267 PHE A O 1
ATOM 2170 N N . VAL A 1 268 ? 20.219 -8.086 24.859 1 55.44 268 VAL A N 1
ATOM 2171 C CA . VAL A 1 268 ? 19.672 -6.801 24.438 1 55.44 268 VAL A CA 1
ATOM 2172 C C . VAL A 1 268 ? 18.281 -6.605 25.047 1 55.44 268 VAL A C 1
ATOM 2174 O O . VAL A 1 268 ? 17.375 -7.418 24.828 1 55.44 268 VAL A O 1
ATOM 2177 N N . PRO A 1 269 ? 18.203 -5.68 25.922 1 60.09 269 PRO A N 1
ATOM 2178 C CA . PRO A 1 269 ? 16.891 -5.406 26.516 1 60.09 269 PRO A CA 1
ATOM 2179 C C . PRO A 1 269 ? 15.805 -5.129 25.484 1 60.09 269 PRO A C 1
ATOM 2181 O O . PRO A 1 269 ? 16.062 -4.461 24.469 1 60.09 269 PRO A O 1
ATOM 2184 N N . LEU A 1 270 ? 14.719 -5.84 25.578 1 64.62 270 LEU A N 1
ATOM 2185 C CA . LEU A 1 270 ? 13.523 -5.656 24.766 1 64.62 270 LEU A CA 1
ATOM 2186 C C . LEU A 1 270 ? 12.945 -4.258 24.938 1 64.62 270 LEU A C 1
ATOM 2188 O O . LEU A 1 270 ? 12.617 -3.859 26.062 1 64.62 270 LEU A O 1
ATOM 2192 N N . VAL A 1 271 ? 13.07 -3.463 23.828 1 74.75 271 VAL A N 1
ATOM 2193 C CA . VAL A 1 271 ? 12.547 -2.1 23.812 1 74.75 271 VAL A CA 1
ATOM 2194 C C . VAL A 1 271 ? 11.023 -2.127 23.672 1 74.75 271 VAL A C 1
ATOM 2196 O O . VAL A 1 271 ? 10.32 -1.349 24.328 1 74.75 271 VAL A O 1
ATOM 2199 N N . ASP A 1 272 ? 10.562 -3.002 22.75 1 75.44 272 ASP A N 1
ATOM 2200 C CA . ASP A 1 272 ? 9.141 -3.195 22.484 1 75.44 272 ASP A CA 1
ATOM 2201 C C . ASP A 1 272 ? 8.891 -4.551 21.828 1 75.44 272 ASP A C 1
ATOM 2203 O O . ASP A 1 272 ? 9.812 -5.176 21.312 1 75.44 272 ASP A O 1
ATOM 2207 N N . ASN A 1 273 ? 7.699 -5.039 21.969 1 70.62 273 ASN A N 1
ATOM 2208 C CA . ASN A 1 273 ? 7.406 -6.367 21.438 1 70.62 273 ASN A CA 1
ATOM 2209 C C . ASN A 1 273 ? 6.305 -6.328 20.391 1 70.62 273 ASN A C 1
ATOM 2211 O O . ASN A 1 273 ? 5.723 -7.359 20.047 1 70.62 273 ASN A O 1
ATOM 2215 N N . THR A 1 274 ? 6.098 -5.152 19.922 1 75.25 274 THR A N 1
ATOM 2216 C CA . THR A 1 274 ? 4.926 -5.07 19.062 1 75.25 274 THR A CA 1
ATOM 2217 C C . THR A 1 274 ? 5.324 -4.68 17.641 1 75.25 274 THR A C 1
ATOM 2219 O O . THR A 1 274 ? 4.539 -4.832 16.703 1 75.25 274 THR A O 1
ATOM 2222 N N . HIS A 1 275 ? 6.539 -4.238 17.5 1 84.56 275 HIS A N 1
ATOM 2223 C CA . HIS A 1 275 ? 6.977 -3.799 16.188 1 84.56 275 HIS A CA 1
ATOM 2224 C C . HIS A 1 275 ? 8.438 -4.152 15.945 1 84.56 275 HIS A C 1
ATOM 2226 O O . HIS A 1 275 ? 9.188 -4.402 16.891 1 84.56 275 HIS A O 1
ATOM 2232 N N . GLY A 1 276 ? 8.812 -4.168 14.719 1 89.12 276 GLY A N 1
ATOM 2233 C CA . GLY A 1 276 ? 10.211 -4.32 14.359 1 89.12 276 GLY A CA 1
ATOM 2234 C C . GLY A 1 276 ? 11 -3.029 14.484 1 89.12 276 GLY A C 1
ATOM 2235 O O . GLY A 1 276 ? 10.461 -1.942 14.273 1 89.12 276 GLY A O 1
ATOM 2236 N N . TYR A 1 277 ? 12.234 -3.129 14.891 1 92.94 277 TYR A N 1
ATOM 2237 C CA . TYR A 1 277 ? 13.148 -1.996 15 1 92.94 277 TYR A CA 1
ATOM 2238 C C . TYR A 1 277 ? 14.602 -2.449 14.891 1 92.94 277 TYR A C 1
ATOM 2240 O O . TYR A 1 277 ? 14.883 -3.65 14.836 1 92.94 277 TYR A O 1
ATOM 2248 N N . MET A 1 278 ? 15.523 -1.515 14.742 1 93.44 278 MET A N 1
ATOM 2249 C CA . MET A 1 278 ? 16.953 -1.807 14.711 1 93.44 278 MET A CA 1
ATOM 2250 C C . MET A 1 278 ? 17.594 -1.514 16.062 1 93.44 278 MET A C 1
ATOM 2252 O O . MET A 1 278 ? 17.344 -0.469 16.656 1 93.44 278 MET A O 1
ATOM 2256 N N . VAL A 1 279 ? 18.406 -2.434 16.547 1 90.56 279 VAL A N 1
ATOM 2257 C CA . VAL A 1 279 ? 19.062 -2.26 17.844 1 90.56 279 VAL A CA 1
ATOM 2258 C C . VAL A 1 279 ? 20.578 -2.404 17.688 1 90.56 279 VAL A C 1
ATOM 2260 O O . VAL A 1 279 ? 21.047 -3.268 16.953 1 90.56 279 VAL A O 1
ATOM 2263 N N . PHE A 1 280 ? 21.266 -1.531 18.297 1 87.25 280 PHE A N 1
ATOM 2264 C CA . PHE A 1 280 ? 22.719 -1.58 18.375 1 87.25 280 PHE A CA 1
ATOM 2265 C C . PHE A 1 280 ? 23.188 -2.072 19.734 1 87.25 280 PHE A C 1
ATOM 2267 O O . PHE A 1 280 ? 22.922 -1.433 20.75 1 87.25 280 PHE A O 1
ATOM 2274 N N . ASP A 1 281 ? 23.75 -3.297 19.703 1 72.44 281 ASP A N 1
ATOM 2275 C CA . ASP A 1 281 ? 24.188 -3.922 20.953 1 72.44 281 ASP A CA 1
ATOM 2276 C C . ASP A 1 281 ? 25.547 -3.365 21.391 1 72.44 281 ASP A C 1
ATOM 2278 O O . ASP A 1 281 ? 26.547 -3.543 20.703 1 72.44 281 ASP A O 1
ATOM 2282 N N . THR A 1 282 ? 25.578 -2.775 22.516 1 64.62 282 THR A N 1
ATOM 2283 C CA . THR A 1 282 ? 26.812 -2.197 23.031 1 64.62 282 THR A CA 1
ATOM 2284 C C . THR A 1 282 ? 27.469 -3.135 24.047 1 64.62 282 THR A C 1
ATOM 2286 O O . THR A 1 282 ? 28.531 -2.836 24.578 1 64.62 282 THR A O 1
ATOM 2289 N N . SER A 1 283 ? 26.734 -4.211 24.453 1 60.12 283 SER A N 1
ATOM 2290 C CA . SER A 1 283 ? 27.172 -5.004 25.594 1 60.12 283 SER A CA 1
ATOM 2291 C C . SER A 1 283 ? 28.562 -5.582 25.375 1 60.12 283 SER A C 1
ATOM 2293 O O . SER A 1 283 ? 29.375 -5.68 26.297 1 60.12 283 SER A O 1
ATOM 2295 N N . SER A 1 284 ? 28.734 -6.402 24.391 1 53.25 284 SER A N 1
ATOM 2296 C CA . SER A 1 284 ? 29.969 -7.18 24.312 1 53.25 284 SER A CA 1
ATOM 2297 C C . SER A 1 284 ? 31.094 -6.379 23.656 1 53.25 284 SER A C 1
ATOM 2299 O O . SER A 1 284 ? 32.125 -6.938 23.281 1 53.25 284 SER A O 1
ATOM 2301 N N . LYS A 1 285 ? 30.828 -5.137 23.609 1 55.59 285 LYS A N 1
ATOM 2302 C CA . LYS A 1 285 ? 31.766 -4.637 22.625 1 55.59 285 LYS A CA 1
ATOM 2303 C C . LYS A 1 285 ? 32.719 -3.605 23.234 1 55.59 285 LYS A C 1
ATOM 2305 O O . LYS A 1 285 ? 32.406 -3.021 24.281 1 55.59 285 LYS A O 1
ATOM 2310 N N . VAL A 1 286 ? 33.969 -3.771 22.688 1 56.62 286 VAL A N 1
ATOM 2311 C CA . VAL A 1 286 ? 35.156 -2.994 23.047 1 56.62 286 VAL A CA 1
ATOM 2312 C C . VAL A 1 286 ? 34.875 -1.514 22.766 1 56.62 286 VAL A C 1
ATOM 2314 O O . VAL A 1 286 ? 33.969 -1.164 22.016 1 56.62 286 VAL A O 1
ATOM 2317 N N . GLY A 1 287 ? 35.438 -0.617 23.391 1 61.31 287 GLY A N 1
ATOM 2318 C CA . GLY A 1 287 ? 35.438 0.834 23.281 1 61.31 287 GLY A CA 1
ATOM 2319 C C . GLY A 1 287 ? 35.5 1.331 21.844 1 61.31 287 GLY A C 1
ATOM 2320 O O . GLY A 1 287 ? 35.969 0.617 20.953 1 61.31 287 GLY A O 1
ATOM 2321 N N . SER A 1 288 ? 34.875 2.545 21.328 1 73.38 288 SER A N 1
ATOM 2322 C CA . SER A 1 288 ? 34.781 3.498 20.219 1 73.38 288 SER A CA 1
ATOM 2323 C C . SER A 1 288 ? 34.375 2.809 18.922 1 73.38 288 SER A C 1
ATOM 2325 O O . SER A 1 288 ? 34.656 3.307 17.844 1 73.38 288 SER A O 1
ATOM 2327 N N . GLU A 1 289 ? 33.812 1.54 19.031 1 83.44 289 GLU A N 1
ATOM 2328 C CA . GLU A 1 289 ? 33.375 0.857 17.828 1 83.44 289 GLU A CA 1
ATOM 2329 C C . GLU A 1 289 ? 32.062 1.435 17.297 1 83.44 289 GLU A C 1
ATOM 2331 O O . GLU A 1 289 ? 31.266 1.949 18.078 1 83.44 289 GLU A O 1
ATOM 2336 N N . ILE A 1 290 ? 31.984 1.416 16.031 1 89.56 290 ILE A N 1
ATOM 2337 C CA . ILE A 1 290 ? 30.812 2.023 15.414 1 89.56 290 ILE A CA 1
ATOM 2338 C C . ILE A 1 290 ? 30.094 0.999 14.531 1 89.56 290 ILE A C 1
ATOM 2340 O O . ILE A 1 290 ? 30.703 0.011 14.109 1 89.56 290 ILE A O 1
ATOM 2344 N N . GLY A 1 291 ? 28.812 1.167 14.383 1 92.19 291 GLY A N 1
ATOM 2345 C CA . GLY A 1 291 ? 28 0.472 13.398 1 92.19 291 GLY A CA 1
ATOM 2346 C C . GLY A 1 291 ? 27.203 1.411 12.508 1 92.19 291 GLY A C 1
ATOM 2347 O O . GLY A 1 291 ? 26.438 2.248 13 1 92.19 291 GLY A O 1
ATOM 2348 N N . ASN A 1 292 ? 27.406 1.287 11.172 1 95.38 292 ASN A N 1
ATOM 2349 C CA . ASN A 1 292 ? 26.734 2.146 10.203 1 95.38 292 ASN A CA 1
ATOM 2350 C C . ASN A 1 292 ? 25.625 1.402 9.469 1 95.38 292 ASN A C 1
ATOM 2352 O O . ASN A 1 292 ? 25.828 0.28 9 1 95.38 292 ASN A O 1
ATOM 2356 N N . LEU A 1 293 ? 24.469 1.963 9.461 1 96.62 293 LEU A N 1
ATOM 2357 C CA . LEU A 1 293 ? 23.406 1.616 8.531 1 96.62 293 LEU A CA 1
ATOM 2358 C C . LEU A 1 293 ? 23.344 2.605 7.375 1 96.62 293 LEU A C 1
ATOM 2360 O O . LEU A 1 293 ? 23.25 3.816 7.59 1 96.62 293 LEU A O 1
ATOM 2364 N N . VAL A 1 294 ? 23.406 2.096 6.176 1 97.75 294 VAL A N 1
ATOM 2365 C CA . VAL A 1 294 ? 23.422 2.959 5 1 97.75 294 VAL A CA 1
ATOM 2366 C C . VAL A 1 294 ? 22.172 2.697 4.164 1 97.75 294 VAL A C 1
ATOM 2368 O O . VAL A 1 294 ? 21.859 1.551 3.824 1 97.75 294 VAL A O 1
ATOM 2371 N N . SER A 1 295 ? 21.469 3.727 3.83 1 97.56 295 SER A N 1
ATOM 2372 C CA . SER A 1 295 ? 20.25 3.588 3.055 1 97.56 295 SER A CA 1
ATOM 2373 C C . SER A 1 295 ? 20.547 3.271 1.593 1 97.56 295 SER A C 1
ATOM 2375 O O . SER A 1 295 ? 21.703 3.342 1.163 1 97.56 295 SER A O 1
ATOM 2377 N N . MET A 1 296 ? 19.484 2.893 0.878 1 96.5 296 MET A N 1
ATOM 2378 C CA . MET A 1 296 ? 19.562 2.893 -0.581 1 96.5 296 MET A CA 1
ATOM 2379 C C . MET A 1 296 ? 19.734 4.309 -1.116 1 96.5 296 MET A C 1
ATOM 2381 O O . MET A 1 296 ? 19.719 5.273 -0.352 1 96.5 296 MET A O 1
ATOM 2385 N N . ARG A 1 297 ? 20.016 4.406 -2.445 1 96.75 297 ARG A N 1
ATOM 2386 C CA . ARG A 1 297 ? 20.031 5.734 -3.053 1 96.75 297 ARG A CA 1
ATOM 2387 C C . ARG A 1 297 ? 18.656 6.398 -2.959 1 96.75 297 ARG A C 1
ATOM 2389 O O . ARG A 1 297 ? 17.656 5.852 -3.441 1 96.75 297 ARG A O 1
ATOM 2396 N N . LEU A 1 298 ? 18.625 7.5 -2.316 1 96.94 298 LEU A N 1
ATOM 2397 C CA . LEU A 1 298 ? 17.406 8.289 -2.166 1 96.94 298 LEU A CA 1
ATOM 2398 C C . LEU A 1 298 ? 17.375 9.438 -3.17 1 96.94 298 LEU A C 1
ATOM 2400 O O . LEU A 1 298 ? 18.406 9.812 -3.719 1 96.94 298 LEU A O 1
ATOM 2404 N N . LYS A 1 299 ? 16.203 9.852 -3.439 1 95.94 299 LYS A N 1
ATOM 2405 C CA . LYS A 1 299 ? 15.969 10.961 -4.355 1 95.94 299 LYS A CA 1
ATOM 2406 C C . LYS A 1 299 ? 15.141 12.062 -3.693 1 95.94 299 LYS A C 1
ATOM 2408 O O . LYS A 1 299 ? 14.273 11.773 -2.861 1 95.94 299 LYS A O 1
ATOM 2413 N N . SER A 1 300 ? 15.414 13.273 -4.047 1 95.81 300 SER A N 1
ATOM 2414 C CA . SER A 1 300 ? 14.633 14.406 -3.582 1 95.81 300 SER A CA 1
ATOM 2415 C C . SER A 1 300 ? 14.398 15.422 -4.703 1 95.81 300 SER A C 1
ATOM 2417 O O . SER A 1 300 ? 15.266 15.609 -5.559 1 95.81 300 SER A O 1
ATOM 2419 N N . ASN A 1 301 ? 13.273 16 -4.684 1 93.94 301 ASN A N 1
ATOM 2420 C CA . ASN A 1 301 ? 12.945 17.078 -5.605 1 93.94 301 ASN A CA 1
ATOM 2421 C C . ASN A 1 301 ? 12.82 18.422 -4.879 1 93.94 301 ASN A C 1
ATOM 2423 O O . ASN A 1 301 ? 12.305 19.391 -5.438 1 93.94 301 ASN A O 1
ATOM 2427 N N . SER A 1 302 ? 13.258 18.438 -3.645 1 94.19 302 SER A N 1
ATOM 2428 C CA . SER A 1 302 ? 13.211 19.641 -2.822 1 94.19 302 SER A CA 1
ATOM 2429 C C . SER A 1 302 ? 14.594 20 -2.303 1 94.19 302 SER A C 1
ATOM 2431 O O . SER A 1 302 ? 15.484 19.156 -2.234 1 94.19 302 SER A O 1
ATOM 2433 N N . THR A 1 303 ? 14.711 21.266 -1.959 1 94.56 303 THR A N 1
ATOM 2434 C CA . THR A 1 303 ? 15.992 21.734 -1.431 1 94.56 303 THR A CA 1
ATOM 2435 C C . THR A 1 303 ? 16.125 21.359 0.045 1 94.56 303 THR A C 1
ATOM 2437 O O . THR A 1 303 ? 17.25 21.297 0.568 1 94.56 303 THR A O 1
ATOM 2440 N N . LYS A 1 304 ? 15.008 21.203 0.677 1 97.06 304 LYS A N 1
ATOM 2441 C CA . LYS A 1 304 ? 15 20.844 2.09 1 97.06 304 LYS A CA 1
ATOM 2442 C C . LYS A 1 304 ? 14.109 19.625 2.336 1 97.06 304 LYS A C 1
ATOM 2444 O O . LYS A 1 304 ? 13.102 19.438 1.655 1 97.06 304 LYS A O 1
ATOM 2449 N N . GLN A 1 305 ? 14.578 18.812 3.266 1 97.94 305 GLN A N 1
ATOM 2450 C CA . GLN A 1 305 ? 13.828 17.609 3.656 1 97.94 305 GLN A CA 1
ATOM 2451 C C . GLN A 1 305 ? 13.688 17.531 5.172 1 97.94 305 GLN A C 1
ATOM 2453 O O . GLN A 1 305 ? 14.461 18.141 5.91 1 97.94 305 GLN A O 1
ATOM 2458 N N . CYS A 1 306 ? 12.734 16.875 5.605 1 97.81 306 CYS A N 1
ATOM 2459 C CA . CYS A 1 306 ? 12.562 16.641 7.035 1 97.81 306 CYS A CA 1
ATOM 2460 C C . CYS A 1 306 ? 12.945 15.211 7.402 1 97.81 306 CYS A C 1
ATOM 2462 O O . CYS A 1 306 ? 12.234 14.266 7.059 1 97.81 306 CYS A O 1
ATOM 2464 N N . LEU A 1 307 ? 14.055 15.039 8.047 1 98.12 307 LEU A N 1
ATOM 2465 C CA . LEU A 1 307 ? 14.453 13.766 8.625 1 98.12 307 LEU A CA 1
ATOM 2466 C C . LEU A 1 307 ? 13.766 13.539 9.969 1 98.12 307 LEU A C 1
ATOM 2468 O O . LEU A 1 307 ? 13.852 14.375 10.867 1 98.12 307 LEU A O 1
ATOM 2472 N N . GLU A 1 308 ? 13.062 12.445 10.109 1 97.19 308 GLU A N 1
ATOM 2473 C CA . GLU A 1 308 ? 12.383 12.062 11.344 1 97.19 308 GLU A CA 1
ATOM 2474 C C . GLU A 1 308 ? 12.625 10.594 11.672 1 97.19 308 GLU A C 1
ATOM 2476 O O . GLU A 1 308 ? 12.57 9.734 10.781 1 97.19 308 GLU A O 1
ATOM 2481 N N . PHE A 1 309 ? 12.922 10.25 12.953 1 96.56 309 PHE A N 1
ATOM 2482 C CA . PHE A 1 309 ? 13.008 8.844 13.344 1 96.56 309 PHE A CA 1
ATOM 2483 C C . PHE A 1 309 ? 12.859 8.695 14.852 1 96.56 309 PHE A C 1
ATOM 2485 O O . PHE A 1 309 ? 13.164 9.617 15.609 1 96.56 309 PHE A O 1
ATOM 2492 N N . GLY A 1 310 ? 12.312 7.566 15.258 1 94.44 310 GLY A N 1
ATOM 2493 C CA . GLY A 1 310 ? 12.328 7.195 16.672 1 94.44 310 GLY A CA 1
ATOM 2494 C C . GLY A 1 310 ? 13.672 6.664 17.125 1 94.44 310 GLY A C 1
ATOM 2495 O O . GLY A 1 310 ? 14.352 5.953 16.391 1 94.44 310 GLY A O 1
ATOM 2496 N N . TYR A 1 311 ? 14.016 7.012 18.344 1 94.44 311 TYR A N 1
ATOM 2497 C CA . TYR A 1 311 ? 15.227 6.453 18.922 1 94.44 311 TYR A CA 1
ATOM 2498 C C . TYR A 1 311 ? 15.039 6.125 20.391 1 94.44 311 TYR A C 1
ATOM 2500 O O . TYR A 1 311 ? 14.219 6.75 21.062 1 94.44 311 TYR A O 1
ATOM 2508 N N . TYR A 1 312 ? 15.656 5.129 20.812 1 91.44 312 TYR A N 1
ATOM 2509 C CA . TYR A 1 312 ? 15.719 4.637 22.188 1 91.44 312 TYR A CA 1
ATOM 2510 C C . TYR A 1 312 ? 17.156 4.57 22.672 1 91.44 312 TYR A C 1
ATOM 2512 O O . TYR A 1 312 ? 17.984 3.832 22.109 1 91.44 312 TYR A O 1
ATOM 2520 N N . MET A 1 313 ? 17.5 5.344 23.688 1 90.5 313 MET A N 1
ATOM 2521 C CA . MET A 1 313 ? 18.859 5.383 24.234 1 90.5 313 MET A CA 1
ATOM 2522 C C . MET A 1 313 ? 18.828 5.309 25.766 1 90.5 313 MET A C 1
ATOM 2524 O O . MET A 1 313 ? 18.781 6.34 26.438 1 90.5 313 MET A O 1
ATOM 2528 N N . ASP A 1 314 ? 18.766 4.152 26.219 1 87.69 314 ASP A N 1
ATOM 2529 C CA . ASP A 1 314 ? 18.891 3.855 27.641 1 87.69 314 ASP A CA 1
ATOM 2530 C C . ASP A 1 314 ? 20.328 3.486 28 1 87.69 314 ASP A C 1
ATOM 2532 O O . ASP A 1 314 ? 20.734 2.33 27.859 1 87.69 314 ASP A O 1
ATOM 2536 N N . LEU A 1 315 ? 21.031 4.52 28.516 1 84.38 315 LEU A N 1
ATOM 2537 C CA . LEU A 1 315 ? 22.469 4.387 28.719 1 84.38 315 LEU A CA 1
ATOM 2538 C C . LEU A 1 315 ? 22.844 4.633 30.172 1 84.38 315 LEU A C 1
ATOM 2540 O O . LEU A 1 315 ? 22.125 5.316 30.891 1 84.38 315 LEU A O 1
ATOM 2544 N N . VAL A 1 316 ? 23.844 4.043 30.562 1 81.44 316 VAL A N 1
ATOM 2545 C CA . VAL A 1 316 ? 24.359 4.273 31.906 1 81.44 316 VAL A CA 1
ATOM 2546 C C . VAL A 1 316 ? 24.844 5.715 32.031 1 81.44 316 VAL A C 1
ATOM 2548 O O . VAL A 1 316 ? 25.234 6.336 31.047 1 81.44 316 VAL A O 1
ATOM 2551 N N . ALA A 1 317 ? 24.859 6.16 33.281 1 78.38 317 ALA A N 1
ATOM 2552 C CA . ALA A 1 317 ? 25.25 7.543 33.562 1 78.38 317 ALA A CA 1
ATOM 2553 C C . ALA A 1 317 ? 26.672 7.801 33.062 1 78.38 317 ALA A C 1
ATOM 2555 O O . ALA A 1 317 ? 27.594 7.023 33.375 1 78.38 317 ALA A O 1
ATOM 2556 N N . GLY A 1 318 ? 26.859 8.828 32.281 1 76.25 318 GLY A N 1
ATOM 2557 C CA . GLY A 1 318 ? 28.188 9.227 31.828 1 76.25 318 GLY A CA 1
ATOM 2558 C C . GLY A 1 318 ? 28.578 8.602 30.5 1 76.25 318 GLY A C 1
ATOM 2559 O O . GLY A 1 318 ? 29.609 8.953 29.922 1 76.25 318 GLY A O 1
ATOM 2560 N N . SER A 1 319 ? 27.75 7.711 30 1 79.44 319 SER A N 1
ATOM 2561 C CA . SER A 1 319 ? 28.062 7.086 28.719 1 79.44 319 SER A CA 1
ATOM 2562 C C . SER A 1 319 ? 28.109 8.117 27.594 1 79.44 319 SER A C 1
ATOM 2564 O O . SER A 1 319 ? 27.297 9.047 27.562 1 79.44 319 SER A O 1
ATOM 2566 N N . GLN A 1 320 ? 29.094 7.992 26.688 1 78.56 320 GLN A N 1
ATOM 2567 C CA . GLN A 1 320 ? 29.188 8.883 25.531 1 78.56 320 GLN A CA 1
ATOM 2568 C C . GLN A 1 320 ? 28.719 8.18 24.266 1 78.56 320 GLN A C 1
ATOM 2570 O O . GLN A 1 320 ? 28.953 8.672 23.156 1 78.56 320 GLN A O 1
ATOM 2575 N N . ALA A 1 321 ? 28.078 7.027 24.469 1 84.94 321 ALA A N 1
ATOM 2576 C CA . ALA A 1 321 ? 27.5 6.352 23.312 1 84.94 321 ALA A CA 1
ATOM 2577 C C . ALA A 1 321 ? 26.406 7.207 22.656 1 84.94 321 ALA A C 1
ATOM 2579 O O . ALA A 1 321 ? 25.859 8.109 23.297 1 84.94 321 ALA A O 1
ATOM 2580 N N . GLY A 1 322 ? 26.203 7.039 21.406 1 90.5 322 GLY A N 1
ATOM 2581 C CA . GLY A 1 322 ? 25.188 7.871 20.766 1 90.5 322 GLY A CA 1
ATOM 2582 C C . GLY A 1 322 ? 24.922 7.484 19.312 1 90.5 322 GLY A C 1
ATOM 2583 O O . GLY A 1 322 ? 25.375 6.434 18.859 1 90.5 322 GLY A O 1
ATOM 2584 N N . ILE A 1 323 ? 24.078 8.219 18.688 1 95.38 323 ILE A N 1
ATOM 2585 C CA . ILE A 1 323 ? 23.688 8.094 17.281 1 95.38 323 ILE A CA 1
ATOM 2586 C C . ILE A 1 323 ? 24.141 9.328 16.5 1 95.38 323 ILE A C 1
ATOM 2588 O O . ILE A 1 323 ? 24.031 10.453 17 1 95.38 323 ILE A O 1
ATOM 2592 N N . ALA A 1 324 ? 24.688 9.141 15.43 1 96.5 324 ALA A N 1
ATOM 2593 C CA . ALA A 1 324 ? 24.969 10.219 14.492 1 96.5 324 ALA A CA 1
ATOM 2594 C C . ALA A 1 324 ? 24.375 9.914 13.117 1 96.5 324 ALA A C 1
ATOM 2596 O O . ALA A 1 324 ? 24.297 8.75 12.711 1 96.5 324 ALA A O 1
ATOM 2597 N N . VAL A 1 325 ? 23.938 10.938 12.422 1 98.25 325 VAL A N 1
ATOM 2598 C CA . VAL A 1 325 ? 23.375 10.766 11.086 1 98.25 325 VAL A CA 1
ATOM 2599 C C . VAL A 1 325 ? 24.141 11.641 10.094 1 98.25 325 VAL A C 1
ATOM 2601 O O . VAL A 1 325 ? 24.453 12.797 10.383 1 98.25 325 VAL A O 1
ATOM 2604 N N . TYR A 1 326 ? 24.469 11.094 8.984 1 98.19 326 TYR A N 1
ATOM 2605 C CA . TYR A 1 326 ? 25.188 11.781 7.926 1 98.19 326 TYR A CA 1
ATOM 2606 C C . TYR A 1 326 ? 24.422 11.719 6.613 1 98.19 326 TYR A C 1
ATOM 2608 O O . TYR A 1 326 ? 23.703 10.75 6.352 1 98.19 326 TYR A O 1
ATOM 2616 N N . ILE A 1 327 ? 24.578 12.766 5.801 1 98.19 327 ILE A N 1
ATOM 2617 C CA . ILE A 1 327 ? 24.156 12.75 4.402 1 98.19 327 ILE A CA 1
ATOM 2618 C C . ILE A 1 327 ? 25.359 12.414 3.51 1 98.19 327 ILE A C 1
ATOM 2620 O O . ILE A 1 327 ? 26.359 13.133 3.51 1 98.19 327 ILE A O 1
ATOM 2624 N N . GLY A 1 328 ? 25.203 11.336 2.811 1 97.62 328 GLY A N 1
ATOM 2625 C CA . GLY A 1 328 ? 26.266 10.938 1.903 1 97.62 328 GLY A CA 1
ATOM 2626 C C . GLY A 1 328 ? 26.062 11.445 0.489 1 97.62 328 GLY A C 1
ATOM 2627 O O . GLY A 1 328 ? 25.078 11.102 -0.169 1 97.62 328 GLY A O 1
ATOM 2628 N N . THR A 1 329 ? 26.984 12.273 0.079 1 97.25 329 THR A N 1
ATOM 2629 C CA . THR A 1 329 ? 27.094 12.578 -1.345 1 97.25 329 THR A CA 1
ATOM 2630 C C . THR A 1 329 ? 27.641 11.383 -2.117 1 97.25 329 THR A C 1
ATOM 2632 O O . THR A 1 329 ? 28.656 10.797 -1.728 1 97.25 329 THR A O 1
ATOM 2635 N N . ILE A 1 330 ? 26.969 11.086 -3.238 1 97 330 ILE A N 1
ATOM 2636 C CA . ILE A 1 330 ? 27.344 9.82 -3.863 1 97 330 ILE A CA 1
ATOM 2637 C C . ILE A 1 330 ? 27.891 10.078 -5.266 1 97 330 ILE A C 1
ATOM 2639 O O . ILE A 1 330 ? 27.594 11.102 -5.879 1 97 330 ILE A O 1
ATOM 2643 N N . ASP A 1 331 ? 28.703 9.141 -5.68 1 96.5 331 ASP A N 1
ATOM 2644 C CA . ASP A 1 331 ? 29.062 9.078 -7.094 1 96.5 331 ASP A CA 1
ATOM 2645 C C . ASP A 1 331 ? 27.828 8.758 -7.949 1 96.5 331 ASP A C 1
ATOM 2647 O O . ASP A 1 331 ? 27.156 7.75 -7.723 1 96.5 331 ASP A O 1
ATOM 2651 N N . GLN A 1 332 ? 27.609 9.547 -8.906 1 91.81 332 GLN A N 1
ATOM 2652 C CA . GLN A 1 332 ? 26.359 9.453 -9.672 1 91.81 332 GLN A CA 1
ATOM 2653 C C . GLN A 1 332 ? 26.375 8.242 -10.602 1 91.81 332 GLN A C 1
ATOM 2655 O O . GLN A 1 332 ? 25.344 7.852 -11.133 1 91.81 332 GLN A O 1
ATOM 2660 N N . SER A 1 333 ? 27.516 7.664 -10.805 1 93.12 333 SER A N 1
ATOM 2661 C CA . SER A 1 333 ? 27.625 6.516 -11.695 1 93.12 333 SER A CA 1
ATOM 2662 C C . SER A 1 333 ? 27.516 5.203 -10.93 1 93.12 333 SER A C 1
ATOM 2664 O O . SER A 1 333 ? 26.781 4.301 -11.344 1 93.12 333 SER A O 1
ATOM 2666 N N . ASN A 1 334 ? 28.188 5.121 -9.773 1 94.25 334 ASN A N 1
ATOM 2667 C CA . ASN A 1 334 ? 28.219 3.82 -9.109 1 94.25 334 ASN A CA 1
ATOM 2668 C C . ASN A 1 334 ? 27.562 3.873 -7.734 1 94.25 334 ASN A C 1
ATOM 2670 O O . ASN A 1 334 ? 27.406 2.842 -7.078 1 94.25 334 ASN A O 1
ATOM 2674 N N . GLY A 1 335 ? 27.266 5.059 -7.23 1 94.62 335 GLY A N 1
ATOM 2675 C CA . GLY A 1 335 ? 26.5 5.195 -6.004 1 94.62 335 GLY A CA 1
ATOM 2676 C C . GLY A 1 335 ? 27.359 5.148 -4.754 1 94.62 335 GLY A C 1
ATOM 2677 O O . GLY A 1 335 ? 26.844 5.164 -3.635 1 94.62 335 GLY A O 1
ATOM 2678 N N . ASP A 1 336 ? 28.688 5.125 -4.918 1 95.44 336 ASP A N 1
ATOM 2679 C CA . ASP A 1 336 ? 29.562 5.105 -3.756 1 95.44 336 ASP A CA 1
ATOM 2680 C C . ASP A 1 336 ? 29.516 6.438 -3.01 1 95.44 336 ASP A C 1
ATOM 2682 O O . ASP A 1 336 ? 29.422 7.5 -3.629 1 95.44 336 ASP A O 1
ATOM 2686 N N . ILE A 1 337 ? 29.625 6.332 -1.757 1 96.56 337 ILE A N 1
ATOM 2687 C CA . ILE A 1 337 ? 29.641 7.555 -0.959 1 96.56 337 ILE A CA 1
ATOM 2688 C C . ILE A 1 337 ? 31.016 8.234 -1.098 1 96.56 337 ILE A C 1
ATOM 2690 O O . ILE A 1 337 ? 32.031 7.629 -0.794 1 96.56 337 ILE A O 1
ATOM 2694 N N . LEU A 1 338 ? 31.031 9.43 -1.572 1 97.19 338 LEU A N 1
ATOM 2695 C CA . LEU A 1 338 ? 32.25 10.211 -1.776 1 97.19 338 LEU A CA 1
ATOM 2696 C C . LEU A 1 338 ? 32.562 11.039 -0.54 1 97.19 338 LEU A C 1
ATOM 2698 O O . LEU A 1 338 ? 33.75 11.273 -0.23 1 97.19 338 LEU A O 1
ATOM 2702 N N . SER A 1 339 ? 31.547 11.516 0.05 1 96.69 339 SER A N 1
ATOM 2703 C CA . SER A 1 339 ? 31.672 12.297 1.272 1 96.69 339 SER A CA 1
ATOM 2704 C C . SER A 1 339 ? 30.406 12.211 2.121 1 96.69 339 SER A C 1
ATOM 2706 O O . SER A 1 339 ? 29.328 11.938 1.603 1 96.69 339 SER A O 1
ATOM 2708 N N . ALA A 1 340 ? 30.609 12.375 3.383 1 96.06 340 ALA A N 1
ATOM 2709 C CA . ALA A 1 340 ? 29.5 12.32 4.332 1 96.06 340 ALA A CA 1
ATOM 2710 C C . ALA A 1 340 ? 29.469 13.57 5.211 1 96.06 340 ALA A C 1
ATOM 2712 O O . ALA A 1 340 ? 30.438 13.859 5.918 1 96.06 340 ALA A O 1
ATOM 2713 N N . GLN A 1 341 ? 28.406 14.289 5.145 1 96.94 341 GLN A N 1
ATOM 2714 C CA . GLN A 1 341 ? 28.219 15.484 5.957 1 96.94 341 GLN A CA 1
ATOM 2715 C C . GLN A 1 341 ? 27.359 15.203 7.18 1 96.94 341 GLN A C 1
ATOM 2717 O O . GLN A 1 341 ? 26.234 14.711 7.055 1 96.94 341 GLN A O 1
ATOM 2722 N N . PRO A 1 342 ? 27.891 15.469 8.344 1 97.12 342 PRO A N 1
ATOM 2723 C CA . PRO A 1 342 ? 27.062 15.25 9.539 1 97.12 342 PRO A CA 1
ATOM 2724 C C . PRO A 1 342 ? 25.875 16.203 9.602 1 97.12 342 PRO A C 1
ATOM 2726 O O . PRO A 1 342 ? 26 17.391 9.281 1 97.12 342 PRO A O 1
ATOM 2729 N N . VAL A 1 343 ? 24.781 15.703 10.016 1 96.62 343 VAL A N 1
ATOM 2730 C CA . VAL A 1 343 ? 23.594 16.562 10.102 1 96.62 343 VAL A CA 1
ATOM 2731 C C . VAL A 1 343 ? 23.031 16.5 11.516 1 96.62 343 VAL A C 1
ATOM 2733 O O . VAL A 1 343 ? 22.266 17.391 11.922 1 96.62 343 VAL A O 1
ATOM 2736 N N . LEU A 1 344 ? 23.297 15.438 12.258 1 94.94 344 LEU A N 1
ATOM 2737 C CA . LEU A 1 344 ? 22.719 15.273 13.586 1 94.94 344 LEU A CA 1
ATOM 2738 C C . LEU A 1 344 ? 23.594 14.375 14.445 1 94.94 344 LEU A C 1
ATOM 2740 O O . LEU A 1 344 ? 24.219 13.438 13.938 1 94.94 344 LEU A O 1
ATOM 2744 N N . SER A 1 345 ? 23.688 14.641 15.742 1 95.31 345 SER A N 1
ATOM 2745 C CA . SER A 1 345 ? 24.312 13.773 16.734 1 95.31 345 SER A CA 1
ATOM 2746 C C . SER A 1 345 ? 23.531 13.781 18.047 1 95.31 345 SER A C 1
ATOM 2748 O O . SER A 1 345 ? 23.156 14.844 18.547 1 95.31 345 SER A O 1
ATOM 2750 N N . ILE A 1 346 ? 23.203 12.68 18.547 1 94.69 346 ILE A N 1
ATOM 2751 C CA . ILE A 1 346 ? 22.531 12.484 19.828 1 94.69 346 ILE A CA 1
ATOM 2752 C C . ILE A 1 346 ? 23.422 11.648 20.75 1 94.69 346 ILE A C 1
ATOM 2754 O O . ILE A 1 346 ? 23.812 10.531 20.406 1 94.69 346 ILE A O 1
ATOM 2758 N N . THR A 1 347 ? 23.75 12.18 21.891 1 90.94 347 THR A N 1
ATOM 2759 C CA . THR A 1 347 ? 24.641 11.469 22.812 1 90.94 347 THR A CA 1
ATOM 2760 C C . THR A 1 347 ? 24.047 11.422 24.219 1 90.94 347 THR A C 1
ATOM 2762 O O . THR A 1 347 ? 23.25 12.289 24.594 1 90.94 347 THR A O 1
ATOM 2765 N N . GLY A 1 348 ? 24.406 10.445 24.938 1 88.31 348 GLY A N 1
ATOM 2766 C CA . GLY A 1 348 ? 24.016 10.336 26.328 1 88.31 348 GLY A CA 1
ATOM 2767 C C . GLY A 1 348 ? 22.672 9.664 26.531 1 88.31 348 GLY A C 1
ATOM 2768 O O . GLY A 1 348 ? 22.078 9.156 25.578 1 88.31 348 GLY A O 1
ATOM 2769 N N . ASP A 1 349 ? 22.344 9.508 27.781 1 89.06 349 ASP A N 1
ATOM 2770 C CA . ASP A 1 349 ? 21.109 8.828 28.172 1 89.06 349 ASP A CA 1
ATOM 2771 C C . ASP A 1 349 ? 19.891 9.711 27.906 1 89.06 349 ASP A C 1
ATOM 2773 O O . ASP A 1 349 ? 19.906 10.906 28.219 1 89.06 349 ASP A O 1
ATOM 2777 N N . HIS A 1 350 ? 18.953 9.133 27.328 1 89.81 350 HIS A N 1
ATOM 2778 C CA . HIS A 1 350 ? 17.719 9.852 27.031 1 89.81 350 HIS A CA 1
ATOM 2779 C C . HIS A 1 350 ? 16.516 9.117 27.625 1 89.81 350 HIS A C 1
ATOM 2781 O O . HIS A 1 350 ? 15.383 9.312 27.156 1 89.81 350 HIS A O 1
ATOM 2787 N N . GLY A 1 351 ? 16.734 8.164 28.516 1 85.38 351 GLY A N 1
ATOM 2788 C CA . GLY A 1 351 ? 15.664 7.477 29.234 1 85.38 351 GLY A CA 1
ATOM 2789 C C . GLY A 1 351 ? 15.25 6.176 28.562 1 85.38 351 GLY A C 1
ATOM 2790 O O . GLY A 1 351 ? 15.555 5.945 27.391 1 85.38 351 GLY A O 1
ATOM 2791 N N . ALA A 1 352 ? 14.461 5.324 29.297 1 84.94 352 ALA A N 1
ATOM 2792 C CA . ALA A 1 352 ? 13.984 4.023 28.828 1 84.94 352 ALA A CA 1
ATOM 2793 C C . ALA A 1 352 ? 12.641 4.148 28.125 1 84.94 352 ALA A C 1
ATOM 2795 O O . ALA A 1 352 ? 11.68 3.453 28.469 1 84.94 352 ALA A O 1
ATOM 2796 N N . TYR A 1 353 ? 12.578 5 27.219 1 87 353 TYR A N 1
ATOM 2797 C CA . TYR A 1 353 ? 11.391 5.184 26.391 1 87 353 TYR A CA 1
ATOM 2798 C C . TYR A 1 353 ? 11.766 5.703 25 1 87 353 TYR A C 1
ATOM 2800 O O . TYR A 1 353 ? 12.883 6.18 24.797 1 87 353 TYR A O 1
ATOM 2808 N N . TRP A 1 354 ? 10.898 5.551 24.078 1 91.38 354 TRP A N 1
ATOM 2809 C CA . TRP A 1 354 ? 11.117 6 22.719 1 91.38 354 TRP A CA 1
ATOM 2810 C C . TRP A 1 354 ? 11.016 7.52 22.625 1 91.38 354 TRP A C 1
ATOM 2812 O O . TRP A 1 354 ? 10.086 8.117 23.156 1 91.38 354 TRP A O 1
ATOM 2822 N N . ASN A 1 355 ? 11.992 8.094 21.984 1 91.38 355 ASN A N 1
ATOM 2823 C CA . ASN A 1 355 ? 12 9.5 21.609 1 91.38 355 ASN A CA 1
ATOM 2824 C C . ASN A 1 355 ? 11.883 9.672 20.094 1 91.38 355 ASN A C 1
ATOM 2826 O O . ASN A 1 355 ? 12.031 8.703 19.344 1 91.38 355 ASN A O 1
ATOM 2830 N N . THR A 1 356 ? 11.547 10.852 19.672 1 93.94 356 THR A N 1
ATOM 2831 C CA . THR A 1 356 ? 11.5 11.133 18.25 1 93.94 356 THR A CA 1
ATOM 2832 C C . THR A 1 356 ? 12.359 12.336 17.891 1 93.94 356 THR A C 1
ATOM 2834 O O . THR A 1 356 ? 12.266 13.383 18.547 1 93.94 356 THR A O 1
ATOM 2837 N N . GLU A 1 357 ? 13.211 12.172 17 1 94.88 357 GLU A N 1
ATOM 2838 C CA . GLU A 1 357 ? 14.016 13.273 16.469 1 94.88 357 GLU A CA 1
ATOM 2839 C C . GLU A 1 357 ? 13.438 13.789 15.148 1 94.88 357 GLU A C 1
ATOM 2841 O O . GLU A 1 357 ? 12.961 13.008 14.328 1 94.88 357 GLU A O 1
ATOM 2846 N N . ARG A 1 358 ? 13.445 15.109 15 1 96 358 ARG A N 1
ATOM 2847 C CA . ARG A 1 358 ? 13.055 15.773 13.766 1 96 358 ARG A CA 1
ATOM 2848 C C . ARG A 1 358 ? 14.039 16.875 13.398 1 96 358 ARG A C 1
ATOM 2850 O O . ARG A 1 358 ? 14.312 17.766 14.211 1 96 358 ARG A O 1
ATOM 2857 N N . ARG A 1 359 ? 14.523 16.781 12.141 1 96.44 359 ARG A N 1
ATOM 2858 C CA . ARG A 1 359 ? 15.523 17.75 11.719 1 96.44 359 ARG A CA 1
ATOM 2859 C C . ARG A 1 359 ? 15.383 18.078 10.234 1 96.44 359 ARG A C 1
ATOM 2861 O O . ARG A 1 359 ? 15.344 17.156 9.398 1 96.44 359 ARG A O 1
ATOM 2868 N N . THR A 1 360 ? 15.266 19.422 9.961 1 97.25 360 THR A N 1
ATOM 2869 C CA . THR A 1 360 ? 15.352 19.812 8.555 1 97.25 360 THR A CA 1
ATOM 2870 C C . THR A 1 360 ? 16.766 19.625 8.031 1 97.25 360 THR A C 1
ATOM 2872 O O . THR A 1 360 ? 17.734 20.078 8.641 1 97.25 360 THR A O 1
ATOM 2875 N N . ILE A 1 361 ? 16.891 18.906 6.961 1 97.69 361 ILE A N 1
ATOM 2876 C CA . ILE A 1 361 ? 18.188 18.688 6.336 1 97.69 361 ILE A CA 1
ATOM 2877 C C . ILE A 1 361 ? 18.188 19.25 4.918 1 97.69 361 ILE A C 1
ATOM 2879 O O . ILE A 1 361 ? 17.141 19.641 4.402 1 97.69 361 ILE A O 1
ATOM 2883 N N . GLN A 1 362 ? 19.328 19.406 4.379 1 97.25 362 GLN A N 1
ATOM 2884 C CA . GLN A 1 362 ? 19.516 19.844 3.002 1 97.25 362 GLN A CA 1
ATOM 2885 C C . GLN A 1 362 ? 20.328 18.844 2.201 1 97.25 362 GLN A C 1
ATOM 2887 O O . GLN A 1 362 ? 21.531 19.031 1.991 1 97.25 362 GLN A O 1
ATOM 2892 N N . ALA A 1 363 ? 19.688 17.844 1.702 1 97 363 ALA A N 1
ATOM 2893 C CA . ALA A 1 363 ? 20.328 16.797 0.919 1 97 363 ALA A CA 1
ATOM 2894 C C . ALA A 1 363 ? 20.312 17.125 -0.57 1 97 363 ALA A C 1
ATOM 2896 O O . ALA A 1 363 ? 19.438 17.875 -1.032 1 97 363 ALA A O 1
ATOM 2897 N N . PRO A 1 364 ? 21.344 16.641 -1.304 1 96 364 PRO A N 1
ATOM 2898 C CA . PRO A 1 364 ? 21.281 16.797 -2.76 1 96 364 PRO A CA 1
ATOM 2899 C C . PRO A 1 364 ? 20.156 15.969 -3.395 1 96 364 PRO A C 1
ATOM 2901 O O . PRO A 1 364 ? 19.438 15.258 -2.691 1 96 364 PRO A O 1
ATOM 2904 N N . ALA A 1 365 ? 20 16.125 -4.723 1 96 365 ALA A N 1
ATOM 2905 C CA . ALA A 1 365 ? 18.906 15.484 -5.453 1 96 365 ALA A CA 1
ATOM 2906 C C . ALA A 1 365 ? 18.984 13.961 -5.309 1 96 365 ALA A C 1
ATOM 2908 O O . ALA A 1 365 ? 17.953 13.289 -5.277 1 96 365 ALA A O 1
ATOM 2909 N N . LYS A 1 366 ? 20.234 13.43 -5.324 1 96.56 366 LYS A N 1
ATOM 2910 C CA . LYS A 1 366 ? 20.5 12.016 -5.074 1 96.56 366 LYS A CA 1
ATOM 2911 C C . LYS A 1 366 ? 21.531 11.836 -3.967 1 96.56 366 LYS A C 1
ATOM 2913 O O . LYS A 1 366 ? 22.562 12.508 -3.965 1 96.56 366 LYS A O 1
ATOM 2918 N N . TYR A 1 367 ? 21.172 11.016 -3 1 97.5 367 TYR A N 1
ATOM 2919 C CA . TYR A 1 367 ? 22.047 10.891 -1.833 1 97.5 367 TYR A CA 1
ATOM 2920 C C . TYR A 1 367 ? 21.766 9.594 -1.081 1 97.5 367 TYR A C 1
ATOM 2922 O O . TYR A 1 367 ? 20.891 8.82 -1.475 1 97.5 367 TYR A O 1
ATOM 2930 N N . LYS A 1 368 ? 22.578 9.281 -0.101 1 97.75 368 LYS A N 1
ATOM 2931 C CA . LYS A 1 368 ? 22.344 8.203 0.854 1 97.75 368 LYS A CA 1
ATOM 2932 C C . LYS A 1 368 ? 22.328 8.727 2.287 1 97.75 368 LYS A C 1
ATOM 2934 O O . LYS A 1 368 ? 22.969 9.734 2.586 1 97.75 368 LYS A O 1
ATOM 2939 N N . LEU A 1 369 ? 21.578 8.125 3.096 1 98.06 369 LEU A N 1
ATOM 2940 C CA . LEU A 1 369 ? 21.578 8.391 4.531 1 98.06 369 LEU A CA 1
ATOM 2941 C C . LEU A 1 369 ? 22.453 7.379 5.266 1 98.06 369 LEU A C 1
ATOM 2943 O O . LEU A 1 369 ? 22.375 6.176 5 1 98.06 369 LEU A O 1
ATOM 2947 N N . VAL A 1 370 ? 23.281 7.883 6.129 1 97.94 370 VAL A N 1
ATOM 2948 C CA . VAL A 1 370 ? 24.094 7.016 6.973 1 97.94 370 VAL A CA 1
ATOM 2949 C C . VAL A 1 370 ? 23.734 7.234 8.438 1 97.94 370 VAL A C 1
ATOM 2951 O O . VAL A 1 370 ? 23.859 8.352 8.953 1 97.94 370 VAL A O 1
ATOM 2954 N N . ILE A 1 371 ? 23.281 6.242 9.109 1 97.88 371 ILE A N 1
ATOM 2955 C CA . ILE A 1 371 ? 23 6.293 10.539 1 97.88 371 ILE A CA 1
ATOM 2956 C C . ILE A 1 371 ? 24.047 5.504 11.305 1 97.88 371 ILE A C 1
ATOM 2958 O O . ILE A 1 371 ? 24.188 4.289 11.125 1 97.88 371 ILE A O 1
ATOM 2962 N N . THR A 1 372 ? 24.734 6.137 12.188 1 95.94 372 THR A N 1
ATOM 2963 C CA . THR A 1 372 ? 25.859 5.551 12.914 1 95.94 372 THR A CA 1
ATOM 2964 C C . THR A 1 372 ? 25.531 5.434 14.398 1 95.94 372 THR A C 1
ATOM 2966 O O . THR A 1 372 ? 25.047 6.387 15.016 1 95.94 372 THR A O 1
ATOM 2969 N N . ALA A 1 373 ? 25.719 4.285 14.906 1 92.62 373 ALA A N 1
ATOM 2970 C CA . ALA A 1 373 ? 25.734 4.125 16.359 1 92.62 373 ALA A CA 1
ATOM 2971 C C . ALA A 1 373 ? 27.172 3.914 16.859 1 92.62 373 ALA A C 1
ATOM 2973 O O . ALA A 1 373 ? 27.969 3.238 16.203 1 92.62 373 ALA A O 1
ATOM 2974 N N . LYS A 1 374 ? 27.438 4.555 17.891 1 87.19 374 LYS A N 1
ATOM 2975 C CA . LYS A 1 374 ? 28.781 4.457 18.469 1 87.19 374 LYS A CA 1
ATOM 2976 C C . LYS A 1 374 ? 28.719 3.975 19.922 1 87.19 374 LYS A C 1
ATOM 2978 O O . LYS A 1 374 ? 27.875 4.438 20.688 1 87.19 374 LYS A O 1
ATOM 2983 N N . SER A 1 375 ? 29.578 2.928 20.172 1 76.88 375 SER A N 1
ATOM 2984 C CA . SER A 1 375 ? 29.734 2.461 21.547 1 76.88 375 SER A CA 1
ATOM 2985 C C . SER A 1 375 ? 30.828 3.232 22.266 1 76.88 375 SER A C 1
ATOM 2987 O O . SER A 1 375 ? 31.641 3.916 21.641 1 76.88 375 SER A O 1
ATOM 2989 N N . VAL A 1 376 ? 30.609 3.467 23.438 1 66.56 376 VAL A N 1
ATOM 2990 C CA . VAL A 1 376 ? 31.734 4.113 24.125 1 66.56 376 VAL A CA 1
ATOM 2991 C C . VAL A 1 376 ? 32.562 3.064 24.859 1 66.56 376 VAL A C 1
ATOM 2993 O O . VAL A 1 376 ? 32.219 1.883 24.875 1 66.56 376 VAL A O 1
ATOM 2996 N N . THR A 1 377 ? 33.062 3.42 26.141 1 57.31 377 THR A N 1
ATOM 2997 C CA . THR A 1 377 ? 34.25 2.951 26.828 1 57.31 377 THR A CA 1
ATOM 2998 C C . THR A 1 377 ? 34.094 1.512 27.297 1 57.31 377 THR A C 1
ATOM 3000 O O . THR A 1 377 ? 32.969 0.965 27.25 1 57.31 377 THR A O 1
ATOM 3003 N N . ASP A 1 378 ? 35.188 0.878 27.719 1 54.25 378 ASP A N 1
ATOM 3004 C CA . ASP A 1 378 ? 35.625 -0.458 28.125 1 54.25 378 ASP A CA 1
ATOM 3005 C C . ASP A 1 378 ? 34.625 -1.077 29.109 1 54.25 378 ASP A C 1
ATOM 3007 O O . ASP A 1 378 ? 34.906 -2.131 29.688 1 54.25 378 ASP A O 1
ATOM 3011 N N . ILE A 1 379 ? 33.594 -0.325 29.422 1 52.56 379 ILE A N 1
ATOM 3012 C CA . ILE A 1 379 ? 32.781 -1.01 30.438 1 52.56 379 ILE A CA 1
ATOM 3013 C C . ILE A 1 379 ? 31.562 -1.638 29.781 1 52.56 379 ILE A C 1
ATOM 3015 O O . ILE A 1 379 ? 30.891 -1.008 28.969 1 52.56 379 ILE A O 1
ATOM 3019 N N . TYR A 1 380 ? 31.547 -2.963 29.875 1 53.69 380 TYR A N 1
ATOM 3020 C CA . TYR A 1 380 ? 30.344 -3.719 29.531 1 53.69 380 TYR A CA 1
ATOM 3021 C C . TYR A 1 380 ? 29.109 -3.096 30.156 1 53.69 380 TYR A C 1
ATOM 3023 O O . TYR A 1 380 ? 29.016 -2.984 31.391 1 53.69 380 TYR A O 1
ATOM 3031 N N . THR A 1 381 ? 28.469 -2.055 29.484 1 59.84 381 THR A N 1
ATOM 3032 C CA . THR A 1 381 ? 27.266 -1.462 30.047 1 59.84 381 THR A CA 1
ATOM 3033 C C . THR A 1 381 ? 26.016 -2.021 29.359 1 59.84 381 THR A C 1
ATOM 3035 O O . THR A 1 381 ? 26.109 -2.609 28.281 1 59.84 381 THR A O 1
ATOM 3038 N N . ASP A 1 382 ? 24.953 -2.287 30.094 1 67.88 382 ASP A N 1
ATOM 3039 C CA . ASP A 1 382 ? 23.609 -2.639 29.656 1 67.88 382 ASP A CA 1
ATOM 3040 C C . ASP A 1 382 ? 23.016 -1.536 28.781 1 67.88 382 ASP A C 1
ATOM 3042 O O . ASP A 1 382 ? 21.797 -1.302 28.812 1 67.88 382 ASP A O 1
ATOM 3046 N N . ASP A 1 383 ? 23.891 -0.787 27.984 1 77.25 383 ASP A N 1
ATOM 3047 C CA . ASP A 1 383 ? 23.406 0.305 27.141 1 77.25 383 ASP A CA 1
ATOM 3048 C C . ASP A 1 383 ? 22.641 -0.228 25.938 1 77.25 383 ASP A C 1
ATOM 3050 O O . ASP A 1 383 ? 23.047 -1.211 25.328 1 77.25 383 ASP A O 1
ATOM 3054 N N . VAL A 1 384 ? 21.5 0.371 25.688 1 83.06 384 VAL A N 1
ATOM 3055 C CA . VAL A 1 384 ? 20.703 -0.011 24.531 1 83.06 384 VAL A CA 1
ATOM 3056 C C . VAL A 1 384 ? 20.469 1.206 23.641 1 83.06 384 VAL A C 1
ATOM 3058 O O . VAL A 1 384 ? 20.031 2.258 24.109 1 83.06 384 VAL A O 1
ATOM 3061 N N . ILE A 1 385 ? 20.859 1.084 22.391 1 90.31 385 ILE A N 1
ATOM 3062 C CA . ILE A 1 385 ? 20.531 2.072 21.359 1 90.31 385 ILE A CA 1
ATOM 3063 C C . ILE A 1 385 ? 19.641 1.431 20.297 1 90.31 385 ILE A C 1
ATOM 3065 O O . ILE A 1 385 ? 19.984 0.366 19.766 1 90.31 385 ILE A O 1
ATOM 3069 N N . ALA A 1 386 ? 18.516 2.02 20.031 1 93.19 386 ALA A N 1
ATOM 3070 C CA . ALA A 1 386 ? 17.625 1.493 19 1 93.19 386 ALA A CA 1
ATOM 3071 C C . ALA A 1 386 ? 17.016 2.623 18.172 1 93.19 386 ALA A C 1
ATOM 3073 O O . ALA A 1 386 ? 16.922 3.762 18.641 1 93.19 386 ALA A O 1
ATOM 3074 N N . ILE A 1 387 ? 16.719 2.367 16.906 1 95.31 387 ILE A N 1
ATOM 3075 C CA . ILE A 1 387 ? 16.016 3.316 16.047 1 95.31 387 ILE A CA 1
ATOM 3076 C C . ILE A 1 387 ? 14.82 2.637 15.391 1 95.31 387 ILE A C 1
ATOM 3078 O O . ILE A 1 387 ? 14.797 1.414 15.242 1 95.31 387 ILE A O 1
ATOM 3082 N N . ASP A 1 388 ? 13.797 3.408 15.062 1 94.75 388 ASP A N 1
ATOM 3083 C CA . ASP A 1 388 ? 12.586 2.916 14.414 1 94.75 388 ASP A CA 1
ATOM 3084 C C . ASP A 1 388 ? 11.898 4.023 13.617 1 94.75 388 ASP A C 1
ATOM 3086 O O . ASP A 1 388 ? 12.188 5.207 13.812 1 94.75 388 ASP A O 1
ATOM 3090 N N . ASP A 1 389 ? 11.086 3.656 12.664 1 94.94 389 ASP A N 1
ATOM 3091 C CA . ASP A 1 389 ? 10.219 4.559 11.914 1 94.94 389 ASP A CA 1
ATOM 3092 C C . ASP A 1 389 ? 11.016 5.723 11.336 1 94.94 389 ASP A C 1
ATOM 3094 O O . ASP A 1 389 ? 10.672 6.887 11.555 1 94.94 389 ASP A O 1
ATOM 3098 N N . VAL A 1 390 ? 12.008 5.445 10.508 1 97.12 390 VAL A N 1
ATOM 3099 C CA . VAL A 1 390 ? 12.812 6.465 9.844 1 97.12 390 VAL A CA 1
ATOM 3100 C C . VAL A 1 390 ? 12.07 7.004 8.625 1 97.12 390 VAL A C 1
ATOM 3102 O O . VAL A 1 390 ? 11.625 6.234 7.773 1 97.12 390 VAL A O 1
ATOM 3105 N N . SER A 1 391 ? 11.945 8.312 8.602 1 97.12 391 SER A N 1
ATOM 3106 C CA . SER A 1 391 ? 11.305 8.938 7.453 1 97.12 391 SER A CA 1
ATOM 3107 C C . SER A 1 391 ? 12.078 10.172 6.992 1 97.12 391 SER A C 1
ATOM 3109 O O . SER A 1 391 ? 12.633 10.906 7.812 1 97.12 391 SER A O 1
ATOM 3111 N N . ILE A 1 392 ? 12.188 10.336 5.723 1 97.81 392 ILE A N 1
ATOM 3112 C CA . ILE A 1 392 ? 12.641 11.57 5.094 1 97.81 392 ILE A CA 1
ATOM 3113 C C . ILE A 1 392 ? 11.523 12.141 4.223 1 97.81 392 ILE A C 1
ATOM 3115 O O . ILE A 1 392 ? 11.297 11.664 3.107 1 97.81 392 ILE A O 1
ATOM 3119 N N . LEU A 1 393 ? 10.859 13.141 4.734 1 97.56 393 LEU A N 1
ATOM 3120 C CA . LEU A 1 393 ? 9.828 13.82 3.959 1 97.56 393 LEU A CA 1
ATOM 3121 C C . LEU A 1 393 ? 10.445 14.867 3.033 1 97.56 393 LEU A C 1
ATOM 3123 O O . LEU A 1 393 ? 11.328 15.625 3.445 1 97.56 393 LEU A O 1
ATOM 3127 N N . ASP A 1 394 ? 10.039 14.859 1.82 1 97.69 394 ASP A N 1
ATOM 3128 C CA . ASP A 1 394 ? 10.586 15.766 0.816 1 97.69 394 ASP A CA 1
ATOM 3129 C C . ASP A 1 394 ? 10 17.172 0.971 1 97.69 394 ASP A C 1
ATOM 3131 O O . ASP A 1 394 ? 9.469 17.734 0.014 1 97.69 394 ASP A O 1
ATOM 3135 N N . LYS A 1 395 ? 10.102 17.688 2.119 1 97.06 395 LYS A N 1
ATOM 3136 C CA . LYS A 1 395 ? 9.75 19.031 2.602 1 97.06 395 LYS A CA 1
ATOM 3137 C C . LYS A 1 395 ? 10.484 19.344 3.9 1 97.06 395 LYS A C 1
ATOM 3139 O O . LYS A 1 395 ? 11.008 18.453 4.566 1 97.06 395 LYS A O 1
ATOM 3144 N N . PRO A 1 396 ? 10.586 20.625 4.219 1 96.81 396 PRO A N 1
ATOM 3145 C CA . PRO A 1 396 ? 11.195 20.938 5.516 1 96.81 396 PRO A CA 1
ATOM 3146 C C . PRO A 1 396 ? 10.328 20.5 6.691 1 96.81 396 PRO A C 1
ATOM 3148 O O . PRO A 1 396 ? 9.109 20.375 6.555 1 96.81 396 PRO A O 1
ATOM 3151 N N . CYS A 1 397 ? 10.984 20.25 7.809 1 97.19 397 CYS A N 1
ATOM 3152 C CA . CYS A 1 397 ? 10.234 20.031 9.039 1 97.19 397 CYS A CA 1
ATOM 3153 C C . CYS A 1 397 ? 9.508 21.297 9.469 1 97.19 397 CYS A C 1
ATOM 3155 O O . CYS A 1 397 ? 9.75 22.375 8.922 1 97.19 397 CYS A O 1
ATOM 3157 N N . GLU A 1 398 ? 8.586 21.094 10.422 1 96.88 398 GLU A N 1
ATOM 3158 C CA . GLU A 1 398 ? 8.008 22.281 11.039 1 96.88 398 GLU A CA 1
ATOM 3159 C C . GLU A 1 398 ? 9.055 23.062 11.82 1 96.88 398 GLU A C 1
ATOM 3161 O O . GLU A 1 398 ? 10.133 22.547 12.109 1 96.88 398 GLU A O 1
ATOM 3166 N N . THR A 1 399 ? 8.766 24.281 12.172 1 96.56 399 THR A N 1
ATOM 3167 C CA . THR A 1 399 ? 9.711 25.172 12.844 1 96.56 399 THR A CA 1
ATOM 3168 C C . THR A 1 399 ? 10.156 24.578 14.18 1 96.56 399 THR A C 1
ATOM 3170 O O . THR A 1 399 ? 11.328 24.672 14.539 1 96.56 399 THR A O 1
ATOM 3173 N N . SER A 1 400 ? 9.203 24.078 14.898 1 96.06 400 SER A N 1
ATOM 3174 C CA . SER A 1 400 ? 9.508 23.5 16.203 1 96.06 400 SER A CA 1
ATOM 3175 C C . SER A 1 400 ? 8.492 22.438 16.594 1 96.06 400 SER A C 1
ATOM 3177 O O . SER A 1 400 ? 7.422 22.344 15.992 1 96.06 400 SER A O 1
ATOM 3179 N N . TYR A 1 401 ? 8.906 21.641 17.562 1 96 401 TYR A N 1
ATOM 3180 C CA . TYR A 1 401 ? 8.055 20.609 18.141 1 96 401 TYR A CA 1
ATOM 3181 C C . TYR A 1 401 ? 8.133 20.609 19.656 1 96 401 TYR A C 1
ATOM 3183 O O . TYR A 1 401 ? 9.195 20.859 20.234 1 96 401 TYR A O 1
ATOM 3191 N N . TYR A 1 402 ? 7.051 20.469 20.328 1 94 402 TYR A N 1
ATOM 3192 C CA . TYR A 1 402 ? 6.969 20.312 21.781 1 94 402 TYR A CA 1
ATOM 3193 C C . TYR A 1 402 ? 6.309 19 22.156 1 94 402 TYR A C 1
ATOM 3195 O O . TYR A 1 402 ? 5.113 18.797 21.922 1 94 402 TYR A O 1
ATOM 3203 N N . THR A 1 403 ? 7.098 18.094 22.719 1 92.56 403 THR A N 1
ATOM 3204 C CA . THR A 1 403 ? 6.586 16.781 23.141 1 92.56 403 THR A CA 1
ATOM 3205 C C . THR A 1 403 ? 6.145 16.828 24.594 1 92.56 403 THR A C 1
ATOM 3207 O O . THR A 1 403 ? 6.898 17.266 25.469 1 92.56 403 THR A O 1
ATOM 3210 N N . ILE A 1 404 ? 4.984 16.438 24.844 1 88.75 404 ILE A N 1
ATOM 3211 C CA . ILE A 1 404 ? 4.461 16.297 26.203 1 88.75 404 ILE A CA 1
ATOM 3212 C C . ILE A 1 404 ? 4.398 14.82 26.594 1 88.75 404 ILE A C 1
ATOM 3214 O O . ILE A 1 404 ? 3.555 14.078 26.078 1 88.75 404 ILE A O 1
ATOM 3218 N N . HIS A 1 405 ? 5.234 14.445 27.453 1 87.62 405 HIS A N 1
ATOM 3219 C CA . HIS A 1 405 ? 5.289 13.062 27.906 1 87.62 405 HIS A CA 1
ATOM 3220 C C . HIS A 1 405 ? 4.289 12.812 29.031 1 87.62 405 HIS A C 1
ATOM 3222 O O . HIS A 1 405 ? 3.732 13.758 29.594 1 87.62 405 HIS A O 1
ATOM 3228 N N . ASP A 1 406 ? 4.066 11.516 29.359 1 85.19 406 ASP A N 1
ATOM 3229 C CA . ASP A 1 406 ? 3.176 11.086 30.438 1 85.19 406 ASP A CA 1
ATOM 3230 C C . ASP A 1 406 ? 1.838 11.82 30.359 1 85.19 406 ASP A C 1
ATOM 3232 O O . ASP A 1 406 ? 1.384 12.391 31.359 1 85.19 406 ASP A O 1
ATOM 3236 N N . PHE A 1 407 ? 1.378 11.891 29.188 1 84.25 407 PHE A N 1
ATOM 3237 C CA . PHE A 1 407 ? 0.191 12.688 28.906 1 84.25 407 PHE A CA 1
ATOM 3238 C C . PHE A 1 407 ? -1.015 12.156 29.672 1 84.25 407 PHE A C 1
ATOM 3240 O O . PHE A 1 407 ? -1.855 12.93 30.141 1 84.25 407 PHE A O 1
ATOM 3247 N N . SER A 1 408 ? -1.102 10.844 29.766 1 79.12 408 SER A N 1
ATOM 3248 C CA . SER A 1 408 ? -2.23 10.25 30.484 1 79.12 408 SER A CA 1
ATOM 3249 C C . SER A 1 408 ? -2.25 10.688 31.938 1 79.12 408 SER A C 1
ATOM 3251 O O . SER A 1 408 ? -3.314 10.977 32.5 1 79.12 408 SER A O 1
ATOM 3253 N N . SER A 1 409 ? -1.125 10.672 32.531 1 81.81 409 SER A N 1
ATOM 3254 C CA . SER A 1 409 ? -1.021 11.133 33.906 1 81.81 409 SER A CA 1
ATOM 3255 C C . SER A 1 409 ? -1.335 12.625 34.031 1 81.81 409 SER A C 1
ATOM 3257 O O . SER A 1 409 ? -1.92 13.07 35 1 81.81 409 SER A O 1
ATOM 3259 N N . LEU A 1 410 ? -0.829 13.359 33.094 1 80.5 410 LEU A N 1
ATOM 3260 C CA . LEU A 1 410 ? -1.108 14.789 33.062 1 80.5 410 LEU A CA 1
ATOM 3261 C C . LEU A 1 410 ? -2.607 15.055 32.938 1 80.5 410 LEU A C 1
ATOM 3263 O O . LEU A 1 410 ? -3.143 15.938 33.594 1 80.5 410 LEU A O 1
ATOM 3267 N N . LEU A 1 411 ? -3.225 14.32 32.125 1 77 411 LEU A N 1
ATOM 3268 C CA . LEU A 1 411 ? -4.664 14.453 31.922 1 77 411 LEU A CA 1
ATOM 3269 C C . LEU A 1 411 ? -5.418 14.117 33.219 1 77 411 LEU A C 1
ATOM 3271 O O . LEU A 1 411 ? -6.414 14.766 33.531 1 77 411 LEU A O 1
ATOM 3275 N N . ALA A 1 412 ? -4.945 13.133 33.875 1 75.38 412 ALA A N 1
ATOM 3276 C CA . ALA A 1 412 ? -5.609 12.672 35.094 1 75.38 412 ALA A CA 1
ATOM 3277 C C . ALA A 1 412 ? -5.434 13.68 36.219 1 75.38 412 ALA A C 1
ATOM 3279 O O . ALA A 1 412 ? -6.309 13.812 37.094 1 75.38 412 ALA A O 1
ATOM 3280 N N . SER A 1 413 ? -4.344 14.305 36.25 1 75.19 413 SER A N 1
ATOM 3281 C CA . SER A 1 413 ? -4.012 15.148 37.406 1 75.19 413 SER A CA 1
ATOM 3282 C C . SER A 1 413 ? -4.457 16.594 37.156 1 75.19 413 SER A C 1
ATOM 3284 O O . SER A 1 413 ? -4.441 17.406 38.094 1 75.19 413 SER A O 1
ATOM 3286 N N . THR A 1 414 ? -4.711 16.828 35.969 1 71.06 414 THR A N 1
ATOM 3287 C CA . THR A 1 414 ? -4.949 18.219 35.625 1 71.06 414 THR A CA 1
ATOM 3288 C C . THR A 1 414 ? -6.305 18.688 36.156 1 71.06 414 THR A C 1
ATOM 3290 O O . THR A 1 414 ? -7.312 18 36 1 71.06 414 THR A O 1
ATOM 3293 N N . THR A 1 415 ? -6.164 19.688 37.062 1 63.59 415 THR A N 1
ATOM 3294 C CA . THR A 1 415 ? -7.348 20.453 37.438 1 63.59 415 THR A CA 1
ATOM 3295 C C . THR A 1 415 ? -7.652 21.547 36.438 1 63.59 415 THR A C 1
ATOM 3297 O O . THR A 1 415 ? -6.762 21.984 35.688 1 63.59 415 THR A O 1
ATOM 3300 N N . LYS A 1 416 ? -8.875 21.859 36.344 1 60.91 416 LYS A N 1
ATOM 3301 C CA . LYS A 1 416 ? -9.289 22.922 35.406 1 60.91 416 LYS A CA 1
ATOM 3302 C C . LYS A 1 416 ? -8.359 24.125 35.531 1 60.91 416 LYS A C 1
ATOM 3304 O O . LYS A 1 416 ? -8.094 24.625 36.625 1 60.91 416 LYS A O 1
ATOM 3309 N N . GLY A 1 417 ? -7.727 24.375 34.344 1 58.56 417 GLY A N 1
ATOM 3310 C CA . GLY A 1 417 ? -6.91 25.578 34.281 1 58.56 417 GLY A CA 1
ATOM 3311 C C . GLY A 1 417 ? -5.422 25.281 34.312 1 58.56 417 GLY A C 1
ATOM 3312 O O . GLY A 1 417 ? -4.609 26.172 34.031 1 58.56 417 GLY A O 1
ATOM 3313 N N . ASP A 1 418 ? -5.102 24.094 34.531 1 72.88 418 ASP A N 1
ATOM 3314 C CA . ASP A 1 418 ? -3.674 23.797 34.531 1 72.88 418 ASP A CA 1
ATOM 3315 C C . ASP A 1 418 ? -3.107 23.812 33.125 1 72.88 418 ASP A C 1
ATOM 3317 O O . ASP A 1 418 ? -3.789 23.422 32.156 1 72.88 418 ASP A O 1
ATOM 3321 N N . ALA A 1 419 ? -2.02 24.531 32.938 1 78.62 419 ALA A N 1
ATOM 3322 C CA . ALA A 1 419 ? -1.369 24.625 31.641 1 78.62 419 ALA A CA 1
ATOM 3323 C C . ALA A 1 419 ? 0.067 24.109 31.703 1 78.62 419 ALA A C 1
ATOM 3325 O O . ALA A 1 419 ? 0.704 24.156 32.75 1 78.62 419 ALA A O 1
ATOM 3326 N N . VAL A 1 420 ? 0.423 23.516 30.656 1 83.69 420 VAL A N 1
ATOM 3327 C CA . VAL A 1 420 ? 1.823 23.141 30.469 1 83.69 420 VAL A CA 1
ATOM 3328 C C . VAL A 1 420 ? 2.475 24.062 29.438 1 83.69 420 VAL A C 1
ATOM 3330 O O . VAL A 1 420 ? 1.825 24.5 28.484 1 83.69 420 VAL A O 1
ATOM 3333 N N . TYR A 1 421 ? 3.777 24.406 29.656 1 85.38 421 TYR A N 1
ATOM 3334 C CA . TYR A 1 421 ? 4.52 25.328 28.812 1 85.38 421 TYR A CA 1
ATOM 3335 C C . TYR A 1 421 ? 5.684 24.641 28.125 1 85.38 421 TYR A C 1
ATOM 3337 O O . TYR A 1 421 ? 6.371 23.812 28.734 1 85.38 421 TYR A O 1
ATOM 3345 N N . SER A 1 422 ? 5.805 25 26.906 1 91.06 422 SER A N 1
ATOM 3346 C CA . SER A 1 422 ? 6.969 24.484 26.203 1 91.06 422 SER A CA 1
ATOM 3347 C C . SER A 1 422 ? 8.25 25.188 26.656 1 91.06 422 SER A C 1
ATOM 3349 O O . SER A 1 422 ? 8.195 26.25 27.281 1 91.06 422 SER A O 1
ATOM 3351 N N . PRO A 1 423 ? 9.414 24.547 26.344 1 90.5 423 PRO A N 1
ATOM 3352 C CA . PRO A 1 423 ? 10.656 25.328 26.422 1 90.5 423 PRO A CA 1
ATOM 3353 C C . PRO A 1 423 ? 10.68 26.5 25.438 1 90.5 423 PRO A C 1
ATOM 3355 O O . PRO A 1 423 ? 9.781 26.625 24.594 1 90.5 423 PRO A O 1
ATOM 3358 N N . LEU A 1 424 ? 11.594 27.422 25.703 1 92.5 424 LEU A N 1
ATOM 3359 C CA . LEU A 1 424 ? 11.781 28.547 24.781 1 92.5 424 LEU A CA 1
ATOM 3360 C C . LEU A 1 424 ? 12.172 28.047 23.406 1 92.5 424 LEU A C 1
ATOM 3362 O O . LEU A 1 424 ? 13.102 27.234 23.266 1 92.5 424 LEU A O 1
ATOM 3366 N N . MET A 1 425 ? 11.445 28.422 22.391 1 94.5 425 MET A N 1
ATOM 3367 C CA . MET A 1 425 ? 11.688 28.062 21 1 94.5 425 MET A CA 1
ATOM 3368 C C . MET A 1 425 ? 11.875 29.312 20.141 1 94.5 425 MET A C 1
ATOM 3370 O O . MET A 1 425 ? 11.609 30.422 20.594 1 94.5 425 MET A O 1
ATOM 3374 N N . TYR A 1 426 ? 12.391 29.141 18.984 1 95.62 426 TYR A N 1
ATOM 3375 C CA . TYR A 1 426 ? 12.703 30.281 18.141 1 95.62 426 TYR A CA 1
ATOM 3376 C C . TYR A 1 426 ? 12.18 30.078 16.719 1 95.62 426 TYR A C 1
ATOM 3378 O O . TYR A 1 426 ? 12.227 28.953 16.203 1 95.62 426 TYR A O 1
ATOM 3386 N N . THR A 1 427 ? 11.719 31.109 16.094 1 95.81 427 THR A N 1
ATOM 3387 C CA . THR A 1 427 ? 11.445 31.109 14.656 1 95.81 427 THR A CA 1
ATOM 3388 C C . THR A 1 427 ? 12.742 31.156 13.859 1 95.81 427 THR A C 1
ATOM 3390 O O . THR A 1 427 ? 13.812 31.375 14.422 1 95.81 427 THR A O 1
ATOM 3393 N N . ASP A 1 428 ? 12.586 30.922 12.57 1 92.62 428 ASP A N 1
ATOM 3394 C CA . ASP A 1 428 ? 13.766 30.969 11.703 1 92.62 428 ASP A CA 1
ATOM 3395 C C . ASP A 1 428 ? 14.391 32.375 11.711 1 92.62 428 ASP A C 1
ATOM 3397 O O . ASP A 1 428 ? 15.609 32.5 11.562 1 92.62 428 ASP A O 1
ATOM 3401 N N . GLU A 1 429 ? 13.625 33.406 11.953 1 94.69 429 GLU A N 1
ATOM 3402 C CA . GLU A 1 429 ? 14.102 34.781 11.953 1 94.69 429 GLU A CA 1
ATOM 3403 C C . GLU A 1 429 ? 14.758 35.156 13.281 1 94.69 429 GLU A C 1
ATOM 3405 O O . GLU A 1 429 ? 15.461 36.156 13.383 1 94.69 429 GLU A O 1
ATOM 3410 N N . GLY A 1 430 ? 14.367 34.344 14.32 1 95.88 430 GLY A N 1
ATOM 3411 C CA . GLY A 1 430 ? 15.062 34.531 15.578 1 95.88 430 GLY A CA 1
ATOM 3412 C C . GLY A 1 430 ? 14.141 35 16.703 1 95.88 430 GLY A C 1
ATOM 3413 O O . GLY A 1 430 ? 14.586 35.156 17.844 1 95.88 430 GLY A O 1
ATOM 3414 N N . TYR A 1 431 ? 12.836 35.125 16.422 1 94.88 431 TYR A N 1
ATOM 3415 C CA . TYR A 1 431 ? 11.906 35.5 17.484 1 94.88 431 TYR A CA 1
ATOM 3416 C C . TYR A 1 431 ? 11.711 34.344 18.453 1 94.88 431 TYR A C 1
ATOM 3418 O O . TYR A 1 431 ? 11.586 33.188 18.047 1 94.88 431 TYR A O 1
ATOM 3426 N N . ALA A 1 432 ? 11.695 34.688 19.688 1 93.75 432 ALA A N 1
ATOM 3427 C CA . ALA A 1 432 ? 11.461 33.656 20.703 1 93.75 432 ALA A CA 1
ATOM 3428 C C . ALA A 1 432 ? 9.969 33.531 21.016 1 93.75 432 ALA A C 1
ATOM 3430 O O . ALA A 1 432 ? 9.234 34.5 21.016 1 93.75 432 ALA A O 1
ATOM 3431 N N . PHE A 1 433 ? 9.539 32.312 21.266 1 93.12 433 PHE A N 1
ATOM 3432 C CA . PHE A 1 433 ? 8.141 32.062 21.609 1 93.12 433 PHE A CA 1
ATOM 3433 C C . PHE A 1 433 ? 7.996 30.828 22.484 1 93.12 433 PHE A C 1
ATOM 3435 O O . PHE A 1 433 ? 8.945 30.047 22.641 1 93.12 433 PHE A O 1
ATOM 3442 N N . LYS A 1 434 ? 6.84 30.609 23.109 1 91.69 434 LYS A N 1
ATOM 3443 C CA . LYS A 1 434 ? 6.418 29.422 23.844 1 91.69 434 LYS A CA 1
ATOM 3444 C C . LYS A 1 434 ? 5.012 29 23.422 1 91.69 434 LYS A C 1
ATOM 3446 O O . LYS A 1 434 ? 4.234 29.812 22.922 1 91.69 434 LYS A O 1
ATOM 3451 N N . ILE A 1 435 ? 4.836 27.734 23.562 1 91.38 435 ILE A N 1
ATOM 3452 C CA . ILE A 1 435 ? 3.486 27.219 23.406 1 91.38 435 ILE A CA 1
ATOM 3453 C C . ILE A 1 435 ? 2.912 26.844 24.766 1 91.38 435 ILE A C 1
ATOM 3455 O O . ILE A 1 435 ? 3.607 26.266 25.609 1 91.38 435 ILE A O 1
ATOM 3459 N N . ILE A 1 436 ? 1.725 27.25 24.938 1 86.06 436 ILE A N 1
ATOM 3460 C CA . ILE A 1 436 ? 0.99 26.953 26.156 1 86.06 436 ILE A CA 1
ATOM 3461 C C . ILE A 1 436 ? -0.144 25.984 25.844 1 86.06 436 ILE A C 1
ATOM 3463 O O . ILE A 1 436 ? -0.987 26.25 24.984 1 86.06 436 ILE A O 1
ATOM 3467 N N . VAL A 1 437 ? -0.124 24.875 26.5 1 85.12 437 VAL A N 1
ATOM 3468 C CA . VAL A 1 437 ? -1.191 23.891 26.328 1 85.12 437 VAL A CA 1
ATOM 3469 C C . VAL A 1 437 ? -1.997 23.766 27.609 1 85.12 437 VAL A C 1
ATOM 3471 O O . VAL A 1 437 ? -1.435 23.516 28.688 1 85.12 437 VAL A O 1
ATOM 3474 N N . SER A 1 438 ? -3.232 24.078 27.469 1 79.25 438 SER A N 1
ATOM 3475 C CA . SER A 1 438 ? -4.121 23.969 28.625 1 79.25 438 SER A CA 1
ATOM 3476 C C . SER A 1 438 ? -5.137 22.844 28.438 1 79.25 438 SER A C 1
ATOM 3478 O O . SER A 1 438 ? -5.77 22.75 27.391 1 79.25 438 SER A O 1
ATOM 3480 N N . LEU A 1 439 ? -5.117 21.984 29.453 1 74.38 439 LEU A N 1
ATOM 3481 C CA . LEU A 1 439 ? -6.051 20.859 29.406 1 74.38 439 LEU A CA 1
ATOM 3482 C C . LEU A 1 439 ? -7.305 21.172 30.219 1 74.38 439 LEU A C 1
ATOM 3484 O O . LEU A 1 439 ? -7.215 21.562 31.391 1 74.38 439 LEU A O 1
ATOM 3488 N N . GLN A 1 440 ? -8.367 21.562 29.531 1 62.56 440 GLN A N 1
ATOM 3489 C CA . GLN A 1 440 ? -9.609 21.875 30.234 1 62.56 440 GLN A CA 1
ATOM 3490 C C . GLN A 1 440 ? -10.477 20.641 30.406 1 62.56 440 GLN A C 1
ATOM 3492 O O . GLN A 1 440 ? -10.891 20.016 29.422 1 62.56 440 GLN A O 1
ATOM 3497 N N . HIS A 1 441 ? -10.797 20.297 31.672 1 50.78 441 HIS A N 1
ATOM 3498 C CA . HIS A 1 441 ? -11.617 19.219 32.219 1 50.78 441 HIS A CA 1
ATOM 3499 C C . HIS A 1 441 ? -12.086 18.266 31.141 1 50.78 441 HIS A C 1
ATOM 3501 O O . HIS A 1 441 ? -13.273 18.266 30.781 1 50.78 441 HIS A O 1
ATOM 3507 N N . ALA A 1 442 ? -11.375 17.344 30.734 1 53 442 ALA A N 1
ATOM 3508 C CA . ALA A 1 442 ? -11.641 16.047 30.109 1 53 442 ALA A CA 1
ATOM 3509 C C . ALA A 1 442 ? -12.078 16.219 28.656 1 53 442 ALA A C 1
ATOM 3511 O O . ALA A 1 442 ? -12.328 15.227 27.969 1 53 442 ALA A O 1
ATOM 3512 N N . LEU A 1 443 ? -12.125 17.5 28.172 1 57.75 443 LEU A N 1
ATOM 3513 C CA . LEU A 1 443 ? -12.805 17.453 26.891 1 57.75 443 LEU A CA 1
ATOM 3514 C C . LEU A 1 443 ? -11.922 18.031 25.781 1 57.75 443 LEU A C 1
ATOM 3516 O O . LEU A 1 443 ? -11.922 17.531 24.656 1 57.75 443 LEU A O 1
ATOM 3520 N N . THR A 1 444 ? -11.227 19.203 26.234 1 65.5 444 THR A N 1
ATOM 3521 C CA . THR A 1 444 ? -10.562 19.844 25.109 1 65.5 444 THR A CA 1
ATOM 3522 C C . THR A 1 444 ? -9.172 20.328 25.516 1 65.5 444 THR A C 1
ATOM 3524 O O . THR A 1 444 ? -8.93 20.656 26.672 1 65.5 444 THR A O 1
ATOM 3527 N N . ALA A 1 445 ? -8.234 20.109 24.703 1 72.88 445 ALA A N 1
ATOM 3528 C CA . ALA A 1 445 ? -6.91 20.719 24.844 1 72.88 445 ALA A CA 1
ATOM 3529 C C . ALA A 1 445 ? -6.816 22.016 24.062 1 72.88 445 ALA A C 1
ATOM 3531 O O . ALA A 1 445 ? -7.309 22.109 22.938 1 72.88 445 ALA A O 1
ATOM 3532 N N . CYS A 1 446 ? -6.398 23.062 24.812 1 77.44 446 CYS A N 1
ATOM 3533 C CA . CYS A 1 446 ? -6.145 24.359 24.188 1 77.44 446 CYS A CA 1
ATOM 3534 C C . CYS A 1 446 ? -4.648 24.578 23.969 1 77.44 446 CYS A C 1
ATOM 3536 O O . CYS A 1 446 ? -3.828 24.109 24.75 1 77.44 446 CYS A O 1
ATOM 3538 N N . ALA A 1 447 ? -4.352 25.203 22.891 1 84 447 ALA A N 1
ATOM 3539 C CA . ALA A 1 447 ? -2.959 25.547 22.609 1 84 447 ALA A CA 1
ATOM 3540 C C . ALA A 1 447 ? -2.822 27.031 22.25 1 84 447 ALA A C 1
ATOM 3542 O O . ALA A 1 447 ? -3.617 27.562 21.453 1 84 447 ALA A O 1
ATOM 3543 N N . PHE A 1 448 ? -1.853 27.672 22.844 1 85.69 448 PHE A N 1
ATOM 3544 C CA . PHE A 1 448 ? -1.631 29.094 22.625 1 85.69 448 PHE A CA 1
ATOM 3545 C C . PHE A 1 448 ? -0.183 29.359 22.234 1 85.69 448 PHE A C 1
ATOM 3547 O O . PHE A 1 448 ? 0.735 28.719 22.75 1 85.69 448 PHE A O 1
ATOM 3554 N N . PHE A 1 449 ? -0.073 30.312 21.312 1 90.81 449 PHE A N 1
ATOM 3555 C CA . PHE A 1 449 ? 1.225 30.828 20.891 1 90.81 449 PHE A CA 1
ATOM 3556 C C . PHE A 1 449 ? 1.542 32.125 21.609 1 90.81 449 PHE A C 1
ATOM 3558 O O . PHE A 1 449 ? 0.748 33.062 21.578 1 90.81 449 PHE A O 1
ATOM 3565 N N . ALA A 1 450 ? 2.711 32.188 22.25 1 88.75 450 ALA A N 1
ATOM 3566 C CA . ALA A 1 450 ? 3.094 33.375 22.984 1 88.75 450 ALA A CA 1
ATOM 3567 C C . ALA A 1 450 ? 4.516 33.812 22.625 1 88.75 450 ALA A C 1
ATOM 3569 O O . ALA A 1 450 ? 5.465 33.062 22.812 1 88.75 450 ALA A O 1
ATOM 3570 N N . VAL A 1 451 ? 4.551 35.094 22.203 1 90.81 451 VAL A N 1
ATOM 3571 C CA . VAL A 1 451 ? 5.887 35.625 21.984 1 90.81 451 VAL A CA 1
ATOM 3572 C C . VAL A 1 451 ? 6.59 35.812 23.344 1 90.81 451 VAL A C 1
ATOM 3574 O O . VAL A 1 451 ? 5.969 36.188 24.328 1 90.81 451 VAL A O 1
ATOM 3577 N N . ALA A 1 452 ? 7.852 35.469 23.344 1 89.12 452 ALA A N 1
ATOM 3578 C CA . ALA A 1 452 ? 8.641 35.531 24.578 1 89.12 452 ALA A CA 1
ATOM 3579 C C . ALA A 1 452 ? 9.914 36.344 24.391 1 89.12 452 ALA A C 1
ATOM 3581 O O . ALA A 1 452 ? 10.297 36.656 23.266 1 89.12 452 ALA A O 1
ATOM 3582 N N . GLN A 1 453 ? 10.477 36.688 25.531 1 88.94 453 GLN A N 1
ATOM 3583 C CA . GLN A 1 453 ? 11.758 37.375 25.469 1 88.94 453 GLN A CA 1
ATOM 3584 C C . GLN A 1 453 ? 12.875 36.438 25.016 1 88.94 453 GLN A C 1
ATOM 3586 O O . GLN A 1 453 ? 13.008 35.344 25.531 1 88.94 453 GLN A O 1
ATOM 3591 N N . GLY A 1 454 ? 13.539 36.906 23.969 1 89.75 454 GLY A N 1
ATOM 3592 C CA . GLY A 1 454 ? 14.641 36.094 23.453 1 89.75 454 GLY A CA 1
ATOM 3593 C C . GLY A 1 454 ? 15.93 36.875 23.297 1 89.75 454 GLY A C 1
ATOM 3594 O O . GLY A 1 454 ? 15.93 38.125 23.406 1 89.75 454 GLY A O 1
ATOM 3595 N N . VAL A 1 455 ? 16.984 36.25 23.047 1 92.06 455 VAL A N 1
ATOM 3596 C CA . VAL A 1 455 ? 18.328 36.812 23 1 92.06 455 VAL A CA 1
ATOM 3597 C C . VAL A 1 455 ? 18.484 37.719 21.781 1 92.06 455 VAL A C 1
ATOM 3599 O O . VAL A 1 455 ? 19.344 38.594 21.734 1 92.06 455 VAL A O 1
ATOM 3602 N N . ASN A 1 456 ? 17.625 37.562 20.828 1 94.56 456 ASN A N 1
ATOM 3603 C CA . ASN A 1 456 ? 17.75 38.312 19.562 1 94.56 456 ASN A CA 1
ATOM 3604 C C . ASN A 1 456 ? 16.844 39.531 19.547 1 94.56 456 ASN A C 1
ATOM 3606 O O . ASN A 1 456 ? 16.844 40.281 18.562 1 94.56 456 ASN A O 1
ATOM 3610 N N . ASP A 1 457 ? 16.188 39.812 20.531 1 92.69 457 ASP A N 1
ATOM 3611 C CA . ASP A 1 457 ? 15.102 40.781 20.531 1 92.69 457 ASP A CA 1
ATOM 3612 C C . ASP A 1 457 ? 15.586 42.156 20.062 1 92.69 457 ASP A C 1
ATOM 3614 O O . ASP A 1 457 ? 14.867 42.844 19.328 1 92.69 457 ASP A O 1
ATOM 3618 N N . ASP A 1 458 ? 16.703 42.562 20.406 1 93.62 458 ASP A N 1
ATOM 3619 C CA . ASP A 1 458 ? 17.188 43.938 20.125 1 93.62 458 ASP A CA 1
ATOM 3620 C C . ASP A 1 458 ? 17.594 44.062 18.672 1 93.62 458 ASP A C 1
ATOM 3622 O O . ASP A 1 458 ? 17.766 45.188 18.172 1 93.62 458 ASP A O 1
ATOM 3626 N N . ASN A 1 459 ? 17.703 43 17.984 1 95.62 459 ASN A N 1
ATOM 3627 C CA . ASN A 1 459 ? 18.141 43.062 16.594 1 95.62 459 ASN A CA 1
ATOM 3628 C C . ASN A 1 459 ? 17 42.688 15.641 1 95.62 459 ASN A C 1
ATOM 3630 O O . ASN A 1 459 ? 17.234 42.469 14.453 1 95.62 459 ASN A O 1
ATOM 3634 N N . LEU A 1 460 ? 15.82 42.562 16.156 1 95.69 460 LEU A N 1
ATOM 3635 C CA . LEU A 1 460 ? 14.68 42.188 15.344 1 95.69 460 LEU A CA 1
ATOM 3636 C C . LEU A 1 460 ? 13.672 43.312 15.242 1 95.69 460 LEU A C 1
ATOM 3638 O O . LEU A 1 460 ? 13.508 44.094 16.172 1 95.69 460 LEU A O 1
ATOM 3642 N N . PRO A 1 461 ? 13.016 43.344 14.07 1 94.5 461 PRO A N 1
ATOM 3643 C CA . PRO A 1 461 ? 11.922 44.312 13.969 1 94.5 461 PRO A CA 1
ATOM 3644 C C . PRO A 1 461 ? 10.719 43.938 14.82 1 94.5 461 PRO A C 1
ATOM 3646 O O . PRO A 1 461 ? 10.359 42.75 14.906 1 94.5 461 PRO A O 1
ATOM 3649 N N . TRP A 1 462 ? 10.125 44.906 15.477 1 91.38 462 TRP A N 1
ATOM 3650 C CA . TRP A 1 462 ? 8.922 44.75 16.281 1 91.38 462 TRP A CA 1
ATOM 3651 C C . TRP A 1 462 ? 7.832 45.719 15.852 1 91.38 462 TRP A C 1
ATOM 3653 O O . TRP A 1 462 ? 8.125 46.812 15.367 1 91.38 462 TRP A O 1
ATOM 3663 N N . PRO A 1 463 ? 6.457 45.312 16 1 90.69 463 PRO A N 1
ATOM 3664 C CA . PRO A 1 463 ? 5.957 44.094 16.641 1 90.69 463 PRO A CA 1
ATOM 3665 C C . PRO A 1 463 ? 5.992 42.875 15.727 1 90.69 463 PRO A C 1
ATOM 3667 O O . PRO A 1 463 ? 6.203 43.031 14.523 1 90.69 463 PRO A O 1
ATOM 3670 N N . PHE A 1 464 ? 5.828 41.719 16.281 1 92.56 464 PHE A N 1
ATOM 3671 C CA . PHE A 1 464 ? 5.777 40.438 15.555 1 92.56 464 PHE A CA 1
ATOM 3672 C C . PHE A 1 464 ? 4.469 40.312 14.781 1 92.56 464 PHE A C 1
ATOM 3674 O O . PHE A 1 464 ? 3.664 39.438 15.055 1 92.56 464 PHE A O 1
ATOM 3681 N N . TYR A 1 465 ? 4.324 41.156 13.719 1 89.44 465 TYR A N 1
ATOM 3682 C CA . TYR A 1 465 ? 3.074 41.25 12.969 1 89.44 465 TYR A CA 1
ATOM 3683 C C . TYR A 1 465 ? 3.189 40.531 11.633 1 89.44 465 TYR A C 1
ATOM 3685 O O . TYR A 1 465 ? 4.293 40.312 11.133 1 89.44 465 TYR A O 1
ATOM 3693 N N . ASN A 1 466 ? 1.975 40.094 11.133 1 90 466 ASN A N 1
ATOM 3694 C CA . ASN A 1 466 ? 1.796 39.531 9.789 1 90 466 ASN A CA 1
ATOM 3695 C C . ASN A 1 466 ? 2.539 38.219 9.617 1 90 466 ASN A C 1
ATOM 3697 O O . ASN A 1 466 ? 3.164 38 8.578 1 90 466 ASN A O 1
ATOM 3701 N N . GLN A 1 467 ? 2.568 37.5 10.727 1 92.81 467 GLN A N 1
ATOM 3702 C CA . GLN A 1 467 ? 3.115 36.156 10.68 1 92.81 467 GLN A CA 1
ATOM 3703 C C . GLN A 1 467 ? 2.004 35.094 10.766 1 92.81 467 GLN A C 1
ATOM 3705 O O . GLN A 1 467 ? 1.045 35.281 11.523 1 92.81 467 GLN A O 1
ATOM 3710 N N . VAL A 1 468 ? 2.08 34.156 9.875 1 94.56 468 VAL A N 1
ATOM 3711 C CA . VAL A 1 468 ? 1.164 33.031 9.969 1 94.56 468 VAL A CA 1
ATOM 3712 C C . VAL A 1 468 ? 1.782 31.922 10.828 1 94.56 468 VAL A C 1
ATOM 3714 O O . VAL A 1 468 ? 2.896 31.469 10.555 1 94.56 468 VAL A O 1
ATOM 3717 N N . VAL A 1 469 ? 1.101 31.547 11.906 1 94.12 469 VAL A N 1
ATOM 3718 C CA . VAL A 1 469 ? 1.552 30.5 12.82 1 94.12 469 VAL A CA 1
ATOM 3719 C C . VAL A 1 469 ? 0.592 29.312 12.758 1 94.12 469 VAL A C 1
ATOM 3721 O O . VAL A 1 469 ? -0.605 29.469 13.016 1 94.12 469 VAL A O 1
ATOM 3724 N N . LYS A 1 470 ? 1.083 28.203 12.43 1 94.44 470 LYS A N 1
ATOM 3725 C CA . LYS A 1 470 ? 0.322 26.953 12.43 1 94.44 470 LYS A CA 1
ATOM 3726 C C . LYS A 1 470 ? 0.708 26.078 13.617 1 94.44 470 LYS A C 1
ATOM 3728 O O . LYS A 1 470 ? 1.877 25.719 13.773 1 94.44 470 LYS A O 1
ATOM 3733 N N . ILE A 1 471 ? -0.226 25.781 14.469 1 93.12 471 ILE A N 1
ATOM 3734 C CA . ILE A 1 471 ? -0.041 24.891 15.609 1 93.12 471 ILE A CA 1
ATOM 3735 C C . ILE A 1 471 ? -0.807 23.594 15.375 1 93.12 471 ILE A C 1
ATOM 3737 O O . ILE A 1 471 ? -1.979 23.609 14.992 1 93.12 471 ILE A O 1
ATOM 3741 N N . GLY A 1 472 ? -0.096 22.484 15.539 1 91.56 472 GLY A N 1
ATOM 3742 C CA . GLY A 1 472 ?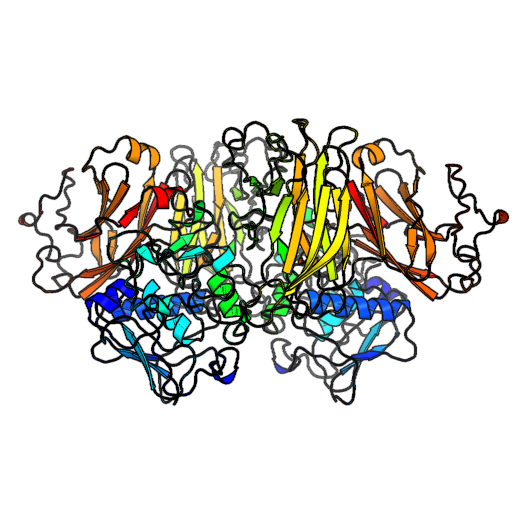 -0.762 21.219 15.273 1 91.56 472 GLY A CA 1
ATOM 3743 C C . GLY A 1 472 ? -0.42 20.141 16.281 1 91.56 472 GLY A C 1
ATOM 3744 O O . GLY A 1 472 ? 0.504 20.312 17.094 1 91.56 472 GLY A O 1
ATOM 3745 N N . VAL A 1 473 ? -1.248 19.156 16.359 1 91.62 473 VAL A N 1
ATOM 3746 C CA . VAL A 1 473 ? -0.935 17.891 17.016 1 91.62 473 VAL A CA 1
ATOM 3747 C C . VAL A 1 473 ? -0.554 16.844 15.984 1 91.62 473 VAL A C 1
ATOM 3749 O O . VAL A 1 473 ? -1.314 16.578 15.047 1 91.62 473 VAL A O 1
ATOM 3752 N N . VAL A 1 474 ? 0.525 16.188 16.219 1 93.81 474 VAL A N 1
ATOM 3753 C CA . VAL A 1 474 ? 1.124 15.336 15.195 1 93.81 474 VAL A CA 1
ATOM 3754 C C . VAL A 1 474 ? 0.514 13.938 15.266 1 93.81 474 VAL A C 1
ATOM 3756 O O . VAL A 1 474 ? 0.441 13.344 16.344 1 93.81 474 VAL A O 1
ATOM 3759 N N . ASP A 1 475 ? -0.026 13.508 14.133 1 93.94 475 ASP A N 1
ATOM 3760 C CA . ASP A 1 475 ? -0.268 12.078 13.93 1 93.94 475 ASP A CA 1
ATOM 3761 C C . ASP A 1 475 ? 1.045 11.305 13.859 1 93.94 475 ASP A C 1
ATOM 3763 O O . ASP A 1 475 ? 1.846 11.516 12.945 1 93.94 475 ASP A O 1
ATOM 3767 N N . GLN A 1 476 ? 1.269 10.391 14.781 1 93.06 476 GLN A N 1
ATOM 3768 C CA . GLN A 1 476 ? 2.584 9.773 14.938 1 93.06 476 GLN A CA 1
ATOM 3769 C C . GLN A 1 476 ? 2.611 8.375 14.328 1 93.06 476 GLN A C 1
ATOM 3771 O O . GLN A 1 476 ? 3.404 7.527 14.742 1 93.06 476 GLN A O 1
ATOM 3776 N N . GLY A 1 477 ? 1.768 8.117 13.398 1 91.69 477 GLY A N 1
ATOM 3777 C CA . GLY A 1 477 ? 1.807 6.848 12.68 1 91.69 477 GLY A CA 1
ATOM 3778 C C . GLY A 1 477 ? 3.145 6.578 12.023 1 91.69 477 GLY A C 1
ATOM 3779 O O . GLY A 1 477 ? 3.865 7.512 11.664 1 91.69 477 GLY A O 1
ATOM 3780 N N . PRO A 1 478 ? 3.43 5.281 11.797 1 90.88 478 PRO A N 1
ATOM 3781 C CA . PRO A 1 478 ? 4.754 4.934 11.281 1 90.88 478 PRO A CA 1
ATOM 3782 C C . PRO A 1 478 ? 4.973 5.402 9.844 1 90.88 478 PRO A C 1
ATOM 3784 O O . PRO A 1 478 ? 6.113 5.617 9.422 1 90.88 478 PRO A O 1
ATOM 3787 N N . ASP A 1 479 ? 3.91 5.512 9.086 1 90.44 479 ASP A N 1
ATOM 3788 C CA . ASP A 1 479 ? 3.998 6.02 7.723 1 90.44 479 ASP A CA 1
ATOM 3789 C C . ASP A 1 479 ? 3.611 7.496 7.66 1 90.44 479 ASP A C 1
ATOM 3791 O O . ASP A 1 479 ? 2.426 7.832 7.664 1 90.44 479 ASP A O 1
ATOM 3795 N N . ALA A 1 480 ? 4.559 8.312 7.453 1 88.5 480 ALA A N 1
ATOM 3796 C CA . ALA A 1 480 ? 4.363 9.758 7.512 1 88.5 480 ALA A CA 1
ATOM 3797 C C . ALA A 1 480 ? 3.439 10.234 6.395 1 88.5 480 ALA A C 1
ATOM 3799 O O . ALA A 1 480 ? 2.779 11.266 6.527 1 88.5 480 ALA A O 1
ATOM 3800 N N . LEU A 1 481 ? 3.295 9.5 5.316 1 91.5 481 LEU A N 1
ATOM 3801 C CA . LEU A 1 481 ? 2.496 9.938 4.18 1 91.5 481 LEU A CA 1
ATOM 3802 C C . LEU A 1 481 ? 1.018 9.641 4.402 1 91.5 481 LEU A C 1
ATOM 3804 O O . LEU A 1 481 ? 0.16 10.141 3.674 1 91.5 481 LEU A O 1
ATOM 3808 N N . THR A 1 482 ? 0.723 8.859 5.422 1 93 482 THR A N 1
ATOM 3809 C CA . THR A 1 482 ? -0.675 8.562 5.715 1 93 482 THR A CA 1
ATOM 3810 C C . THR A 1 482 ? -1.152 9.359 6.926 1 93 482 THR A C 1
ATOM 3812 O O . THR A 1 482 ? -2.312 9.258 7.328 1 93 482 THR A O 1
ATOM 3815 N N . ARG A 1 483 ? -0.305 10.156 7.469 1 94.06 483 ARG A N 1
ATOM 3816 C CA . ARG A 1 483 ? -0.646 10.93 8.664 1 94.06 483 ARG A CA 1
ATOM 3817 C C . ARG A 1 483 ? -1.624 12.055 8.328 1 94.06 483 ARG A C 1
ATOM 3819 O O . ARG A 1 483 ? -1.609 12.586 7.211 1 94.06 483 ARG A O 1
ATOM 3826 N N . MET A 1 484 ? -2.439 12.328 9.289 1 94.31 484 MET A N 1
ATOM 3827 C CA . MET A 1 484 ? -3.42 13.414 9.211 1 94.31 484 MET A CA 1
ATOM 3828 C C . MET A 1 484 ? -3.363 14.289 10.453 1 94.31 484 MET A C 1
ATOM 3830 O O . MET A 1 484 ? -4.254 14.234 11.297 1 94.31 484 MET A O 1
ATOM 3834 N N . ASN A 1 485 ? -2.406 15.133 10.508 1 92.56 485 ASN A N 1
ATOM 3835 C CA . ASN A 1 485 ? -2.207 16.016 11.656 1 92.56 485 ASN A CA 1
ATOM 3836 C C . ASN A 1 485 ? -3.391 16.953 11.852 1 92.56 485 ASN A C 1
ATOM 3838 O O . ASN A 1 485 ? -3.951 17.469 10.883 1 92.56 485 ASN A O 1
ATOM 3842 N N . GLN A 1 486 ? -3.693 17.125 13.086 1 90.81 486 GLN A N 1
ATOM 3843 C CA . GLN A 1 486 ? -4.613 18.203 13.43 1 90.81 486 GLN A CA 1
ATOM 3844 C C . GLN A 1 486 ? -3.885 19.547 13.523 1 90.81 486 GLN A C 1
ATOM 3846 O O . GLN A 1 486 ? -2.744 19.609 13.984 1 90.81 486 GLN A O 1
ATOM 3851 N N . PHE A 1 487 ? -4.598 20.656 13.078 1 91.38 487 PHE A N 1
ATOM 3852 C CA . PHE A 1 487 ? -3.891 21.922 13.172 1 91.38 487 PHE A CA 1
ATOM 3853 C C . PHE A 1 487 ? -4.875 23.094 13.25 1 91.38 487 PHE A C 1
ATOM 3855 O O . PHE A 1 487 ? -6.062 22.922 12.969 1 91.38 487 PHE A O 1
ATOM 3862 N N . PHE A 1 488 ? -4.43 24.203 13.664 1 88.56 488 PHE A N 1
ATOM 3863 C CA . PHE A 1 488 ? -5.07 25.516 13.5 1 88.56 488 PHE A CA 1
ATOM 3864 C C . PHE A 1 488 ? -4.047 26.562 13.102 1 88.56 488 PHE A C 1
ATOM 3866 O O . PHE A 1 488 ? -2.861 26.438 13.406 1 88.56 488 PHE A O 1
ATOM 3873 N N . THR A 1 489 ? -4.516 27.516 12.398 1 91.5 489 THR A N 1
ATOM 3874 C CA . THR A 1 489 ? -3.645 28.578 11.898 1 91.5 489 THR A CA 1
ATOM 3875 C C . THR A 1 489 ? -4.078 29.938 12.438 1 91.5 489 THR A C 1
ATOM 3877 O O . THR A 1 489 ? -5.273 30.234 12.508 1 91.5 489 THR A O 1
ATOM 3880 N N . LEU A 1 490 ? -3.119 30.703 12.844 1 88.81 490 LEU A N 1
ATOM 3881 C CA . LEU A 1 490 ? -3.416 32.062 13.273 1 88.81 490 LEU A CA 1
ATOM 3882 C C . LEU A 1 490 ? -2.52 33.062 12.562 1 88.81 490 LEU A C 1
ATOM 3884 O O . LEU A 1 490 ? -1.457 32.719 12.047 1 88.81 490 LEU A O 1
ATOM 3888 N N . LEU A 1 491 ? -3.029 34.25 12.391 1 90.56 491 LEU A N 1
ATOM 3889 C CA . LEU A 1 491 ? -2.287 35.406 11.875 1 90.56 491 LEU A CA 1
ATOM 3890 C C . LEU A 1 491 ? -2.02 36.406 12.977 1 90.56 491 LEU A C 1
ATOM 3892 O O . LEU A 1 491 ? -2.943 36.844 13.68 1 90.56 491 LEU A O 1
ATOM 3896 N N . THR A 1 492 ? -0.754 36.75 13.148 1 88.75 492 THR A N 1
ATOM 3897 C CA . THR A 1 492 ? -0.432 37.781 14.117 1 88.75 492 THR A CA 1
ATOM 3898 C C . THR A 1 492 ? -0.709 39.156 13.531 1 88.75 492 THR A C 1
ATOM 3900 O O . THR A 1 492 ? -0.028 39.594 12.602 1 88.75 492 THR A O 1
ATOM 3903 N N . THR A 1 493 ? -1.837 39.688 13.836 1 77.69 493 THR A N 1
ATOM 3904 C CA . THR A 1 493 ? -2.324 40.875 13.18 1 77.69 493 THR A CA 1
ATOM 3905 C C . THR A 1 493 ? -1.792 42.125 13.867 1 77.69 493 THR A C 1
ATOM 3907 O O . THR A 1 493 ? -1.434 42.094 15.047 1 77.69 493 THR A O 1
ATOM 3910 N N . SER A 1 494 ? -1.724 43.188 13.094 1 66.19 494 SER A N 1
ATOM 3911 C CA . SER A 1 494 ? -1.142 44.469 13.406 1 66.19 494 SER A CA 1
ATOM 3912 C C . SER A 1 494 ? -2.143 45.375 14.125 1 66.19 494 SER A C 1
ATOM 3914 O O . SER A 1 494 ? -1.846 46.531 14.422 1 66.19 494 SER A O 1
ATOM 3916 N N . ASP A 1 495 ? -3.166 44.812 14.5 1 64.81 495 ASP A N 1
ATOM 3917 C CA . ASP A 1 495 ? -4.148 45.781 14.992 1 64.81 495 ASP A CA 1
ATOM 3918 C C . ASP A 1 495 ? -3.818 46.219 16.422 1 64.81 495 ASP A C 1
ATOM 3920 O O . ASP A 1 495 ? -4.715 46.375 17.25 1 64.81 495 ASP A O 1
ATOM 3924 N N . GLY A 1 496 ? -2.576 46.344 16.625 1 65.69 496 GLY A N 1
ATOM 3925 C CA . GLY A 1 496 ? -2.176 46.906 17.906 1 65.69 496 GLY A CA 1
ATOM 3926 C C . GLY A 1 496 ? -2.289 45.906 19.047 1 65.69 496 GLY A C 1
ATOM 3927 O O . GLY A 1 496 ? -2.369 46.281 20.219 1 65.69 496 GLY A O 1
ATOM 3928 N N . ASP A 1 497 ? -2.412 44.719 18.781 1 75.12 497 ASP A N 1
ATOM 3929 C CA . ASP A 1 497 ? -2.457 43.688 19.812 1 75.12 497 ASP A CA 1
ATOM 3930 C C . ASP A 1 497 ? -1.143 43.625 20.594 1 75.12 497 ASP A C 1
ATOM 3932 O O . ASP A 1 497 ? -0.094 43.312 20.031 1 75.12 497 ASP A O 1
ATOM 3936 N N . PRO A 1 498 ? -1.19 43.938 21.828 1 77.75 498 PRO A N 1
ATOM 3937 C CA . PRO A 1 498 ? 0.046 44.031 22.609 1 77.75 498 PRO A CA 1
ATOM 3938 C C . PRO A 1 498 ? 0.716 42.656 22.797 1 77.75 498 PRO A C 1
ATOM 3940 O O . PRO A 1 498 ? 1.881 42.594 23.188 1 77.75 498 PRO A O 1
ATOM 3943 N N . ASN A 1 499 ? -0.018 41.594 22.5 1 81 499 ASN A N 1
ATOM 3944 C CA . ASN A 1 499 ? 0.536 40.25 22.672 1 81 499 ASN A CA 1
ATOM 3945 C C . ASN A 1 499 ? 1.711 40 21.734 1 81 499 ASN A C 1
ATOM 3947 O O . ASN A 1 499 ? 2.506 39.094 21.953 1 81 499 ASN A O 1
ATOM 3951 N N . PHE A 1 500 ? 1.877 40.875 20.719 1 88.44 500 PHE A N 1
ATOM 3952 C CA . PHE A 1 500 ? 2.912 40.625 19.734 1 88.44 500 PHE A CA 1
ATOM 3953 C C . PHE A 1 500 ? 3.973 41.719 19.766 1 88.44 500 PHE A C 1
ATOM 3955 O O . PHE A 1 500 ? 4.84 41.781 18.891 1 88.44 500 PHE A O 1
ATOM 3962 N N . ASP A 1 501 ? 3.828 42.531 20.828 1 86.81 501 ASP A N 1
ATOM 3963 C CA . ASP A 1 501 ? 4.867 43.531 21.062 1 86.81 501 ASP A CA 1
ATOM 3964 C C . ASP A 1 501 ? 6.141 42.906 21.609 1 86.81 501 ASP A C 1
ATOM 3966 O O . ASP A 1 501 ? 6.129 41.75 22.031 1 86.81 501 ASP A O 1
ATOM 3970 N N . LYS A 1 502 ? 7.188 43.719 21.531 1 88.44 502 LYS A N 1
ATOM 3971 C CA . LYS A 1 502 ? 8.422 43.25 22.156 1 88.44 502 LYS A CA 1
ATOM 3972 C C . LYS A 1 502 ? 8.203 42.938 23.641 1 88.44 502 LYS A C 1
ATOM 3974 O O . LYS A 1 502 ? 7.68 43.781 24.375 1 88.44 502 LYS A O 1
ATOM 3979 N N . PRO A 1 503 ? 8.484 41.688 23.969 1 84.38 503 PRO A N 1
ATOM 3980 C CA . PRO A 1 503 ? 8.266 41.344 25.375 1 84.38 503 PRO A CA 1
ATOM 3981 C C . PRO A 1 503 ? 9.109 42.188 26.328 1 84.38 503 PRO A C 1
ATOM 3983 O O . PRO A 1 503 ? 10.289 42.438 26.078 1 84.38 503 PRO A O 1
ATOM 3986 N N . THR A 1 504 ? 8.445 42.969 27.219 1 73.56 504 THR A N 1
ATOM 3987 C CA . THR A 1 504 ? 9.109 43.688 28.281 1 73.56 504 THR A CA 1
ATOM 3988 C C . THR A 1 504 ? 8.68 43.188 29.656 1 73.56 504 THR A C 1
ATOM 3990 O O . THR A 1 504 ? 7.711 42.438 29.766 1 73.56 504 THR A O 1
ATOM 3993 N N . THR A 1 505 ? 9.562 43.312 30.625 1 57.59 505 THR A N 1
ATOM 3994 C CA . THR A 1 505 ? 9.242 42.906 31.984 1 57.59 505 THR A CA 1
ATOM 3995 C C . THR A 1 505 ? 7.82 43.312 32.344 1 57.59 505 THR A C 1
ATOM 3997 O O . THR A 1 505 ? 7.156 42.656 33.156 1 57.59 505 THR A O 1
ATOM 4000 N N . MET A 1 506 ? 7.379 44.406 31.844 1 50.56 506 MET A N 1
ATOM 4001 C CA . MET A 1 506 ? 6.086 44.938 32.281 1 50.56 506 MET A CA 1
ATOM 4002 C C . MET A 1 506 ? 4.941 44.219 31.562 1 50.56 506 MET A C 1
ATOM 4004 O O . MET A 1 506 ? 3.846 44.094 32.125 1 50.56 506 MET A O 1
ATOM 4008 N N . ASN A 1 507 ? 5.062 43.844 30.391 1 47.5 507 ASN A N 1
ATOM 4009 C CA . ASN A 1 507 ? 3.939 43.344 29.609 1 47.5 507 ASN A CA 1
ATOM 4010 C C . ASN A 1 507 ? 3.621 41.875 29.969 1 47.5 507 ASN A C 1
ATOM 4012 O O . ASN A 1 507 ? 2.885 41.219 29.234 1 47.5 507 ASN A O 1
ATOM 4016 N N . ALA A 1 508 ? 4.332 41.438 30.969 1 45.84 508 ALA A N 1
ATOM 4017 C CA . ALA A 1 508 ? 4.086 40.031 31.281 1 45.84 508 ALA A CA 1
ATOM 4018 C C . ALA A 1 508 ? 2.611 39.812 31.609 1 45.84 508 ALA A C 1
ATOM 4020 O O . ALA A 1 508 ? 2.129 40.188 32.656 1 45.84 508 ALA A O 1
ATOM 4021 N N . PHE A 1 509 ? 1.857 39.969 30.625 1 46.69 509 PHE A N 1
ATOM 4022 C CA . PHE A 1 509 ? 0.493 39.562 30.922 1 46.69 509 PHE A CA 1
ATOM 4023 C C . PHE A 1 509 ? 0.486 38.219 31.672 1 46.69 509 PHE A C 1
ATOM 4025 O O . PHE A 1 509 ? 1.247 37.312 31.344 1 46.69 509 PHE A O 1
ATOM 4032 N N . ASN A 1 510 ? 0.035 38.344 32.969 1 39.84 510 ASN A N 1
ATOM 4033 C CA . ASN A 1 510 ? -0.175 37.281 33.938 1 39.84 510 ASN A CA 1
ATOM 4034 C C . ASN A 1 510 ? -0.953 36.125 33.312 1 39.84 510 ASN A C 1
ATOM 4036 O O . ASN A 1 510 ? -2.182 36.094 33.406 1 39.84 510 ASN A O 1
ATOM 4040 N N . PHE A 1 511 ? -0.886 35.812 32.125 1 42.19 511 PHE A N 1
ATOM 4041 C CA . PHE A 1 511 ? -1.606 34.531 32.156 1 42.19 511 PHE A CA 1
ATOM 4042 C C . PHE A 1 511 ? -1.187 33.688 33.344 1 42.19 511 PHE A C 1
ATOM 4044 O O . PHE A 1 511 ? -0.16 33.969 33.969 1 42.19 511 PHE A O 1
ATOM 4051 N N . PHE A 1 512 ? -1.731 32.406 33.344 1 39.03 512 PHE A N 1
ATOM 4052 C CA . PHE A 1 512 ? -1.719 31.609 34.562 1 39.03 512 PHE A CA 1
ATOM 4053 C C . PHE A 1 512 ? -0.347 31.641 35.219 1 39.03 512 PHE A C 1
ATOM 4055 O O . PHE A 1 512 ? 0.609 32.188 34.625 1 39.03 512 PHE A O 1
ATOM 4062 N N . TYR A 1 513 ? 0.043 30.406 35.688 1 35.94 513 TYR A N 1
ATOM 4063 C CA . TYR A 1 513 ? 0.82 30 36.875 1 35.94 513 TYR A CA 1
ATOM 4064 C C . TYR A 1 513 ? 2.27 30.453 36.719 1 35.94 513 TYR A C 1
ATOM 4066 O O . TYR A 1 513 ? 2.711 31.359 37.438 1 35.94 513 TYR A O 1
ATOM 4074 N N . THR A 1 514 ? 3.098 29.359 36.469 1 35.47 514 THR A N 1
ATOM 4075 C CA . THR A 1 514 ? 4.414 29.234 37.094 1 35.47 514 THR A CA 1
ATOM 4076 C C . THR A 1 514 ? 5.375 30.281 36.531 1 35.47 514 THR A C 1
ATOM 4078 O O . THR A 1 514 ? 5.293 30.641 35.375 1 35.47 514 THR A O 1
ATOM 4081 N N . ARG A 1 515 ? 6.004 31.109 37.406 1 36.16 515 ARG A N 1
ATOM 4082 C CA . ARG A 1 515 ? 7.082 32.094 37.5 1 36.16 515 ARG A CA 1
ATOM 4083 C C . ARG A 1 515 ? 8.195 31.781 36.531 1 36.16 515 ARG A C 1
ATOM 4085 O O . ARG A 1 515 ? 9.297 31.391 36.906 1 36.16 515 ARG A O 1
ATOM 4092 N N . ALA A 1 516 ? 8 31.016 35.469 1 38.44 516 ALA A N 1
ATOM 4093 C CA . ALA A 1 516 ? 9.328 31.016 34.875 1 38.44 516 ALA A CA 1
ATOM 4094 C C . ALA A 1 516 ? 9.711 32.406 34.375 1 38.44 516 ALA A C 1
ATOM 4096 O O . ALA A 1 516 ? 8.836 33.219 34.094 1 38.44 516 ALA A O 1
ATOM 4097 N N . THR A 1 517 ? 10.906 32.844 34.562 1 42.78 517 THR A N 1
ATOM 4098 C CA . THR A 1 517 ? 11.727 34.031 34.375 1 42.78 517 THR A CA 1
ATOM 4099 C C . THR A 1 517 ? 11.492 34.625 33 1 42.78 517 THR A C 1
ATOM 4101 O O . THR A 1 517 ? 12.055 35.656 32.656 1 42.78 517 THR A O 1
ATOM 4104 N N . TYR A 1 518 ? 10.992 33.844 32.062 1 45.59 518 TYR A N 1
ATOM 4105 C CA . TYR A 1 518 ? 10.898 34.531 30.766 1 45.59 518 TYR A CA 1
ATOM 4106 C C . TYR A 1 518 ? 9.547 35.219 30.609 1 45.59 518 TYR A C 1
ATOM 4108 O O . TYR A 1 518 ? 8.508 34.656 30.969 1 45.59 518 TYR A O 1
ATOM 4116 N N . GLU A 1 519 ? 9.531 36.531 30.453 1 52.06 519 GLU A N 1
ATOM 4117 C CA . GLU A 1 519 ? 8.352 37.344 30.234 1 52.06 519 GLU A CA 1
ATOM 4118 C C . GLU A 1 519 ? 7.625 36.969 28.953 1 52.06 519 GLU A C 1
ATOM 4120 O O . GLU A 1 519 ? 8.242 36.875 27.891 1 52.06 519 GLU A O 1
ATOM 4125 N N . VAL A 1 520 ? 6.547 36.156 28.938 1 54.09 520 VAL A N 1
ATOM 4126 C CA . VAL A 1 520 ? 5.684 35.781 27.828 1 54.09 520 VAL A CA 1
ATOM 4127 C C . VAL A 1 520 ? 4.539 36.781 27.688 1 54.09 520 VAL A C 1
ATOM 4129 O O . VAL A 1 520 ? 4.008 37.25 28.688 1 54.09 520 VAL A O 1
ATOM 4132 N N . ASN A 1 521 ? 4.402 37.25 26.453 1 59.19 521 ASN A N 1
ATOM 4133 C CA . ASN A 1 521 ? 3.166 38 26.219 1 59.19 521 ASN A CA 1
ATOM 4134 C C . ASN A 1 521 ? 1.942 37.094 26.312 1 59.19 521 ASN A C 1
ATOM 4136 O O . ASN A 1 521 ? 2.076 35.875 26.484 1 59.19 521 ASN A O 1
ATOM 4140 N N . GLY A 1 522 ? 0.768 37.656 26.406 1 56.53 522 GLY A N 1
ATOM 4141 C CA . GLY A 1 522 ? -0.45 36.875 26.375 1 56.53 522 GLY A CA 1
ATOM 4142 C C . GLY A 1 522 ? -0.526 35.938 25.188 1 56.53 522 GLY A C 1
ATOM 4143 O O . GLY A 1 522 ? -0.065 36.281 24.094 1 56.53 522 GLY A O 1
ATOM 4144 N N . GLY A 1 523 ? -0.911 34.656 25.391 1 61.22 523 GLY A N 1
ATOM 4145 C CA . GLY A 1 523 ? -1.024 33.625 24.344 1 61.22 523 GLY A CA 1
ATOM 4146 C C . GLY A 1 523 ? -2.238 33.812 23.453 1 61.22 523 GLY A C 1
ATOM 4147 O O . GLY A 1 523 ? -3.279 34.312 23.906 1 61.22 523 GLY A O 1
ATOM 4148 N N . TRP A 1 524 ? -2.02 33.688 22.219 1 69.56 524 TRP A N 1
ATOM 4149 C CA . TRP A 1 524 ? -3.102 33.688 21.234 1 69.56 524 TRP A CA 1
ATOM 4150 C C . TRP A 1 524 ? -3.264 32.281 20.641 1 69.56 524 TRP A C 1
ATOM 4152 O O . TRP A 1 524 ? -2.281 31.656 20.234 1 69.56 524 TRP A O 1
ATOM 4162 N N . GLY A 1 525 ? -4.461 31.734 20.891 1 67.88 525 GLY A N 1
ATOM 4163 C CA . GLY A 1 525 ? -4.641 30.375 20.391 1 67.88 525 GLY A CA 1
ATOM 4164 C C . GLY A 1 525 ? -6.098 29.953 20.344 1 67.88 525 GLY A C 1
ATOM 4165 O O . GLY A 1 525 ? -6.984 30.781 20.156 1 67.88 525 GLY A O 1
ATOM 4166 N N . TYR A 1 526 ? -6.242 28.672 20.188 1 69.44 526 TYR A N 1
ATOM 4167 C CA . TYR A 1 526 ? -7.566 28.094 20 1 69.44 526 TYR A CA 1
ATOM 4168 C C . TYR A 1 526 ? -7.992 27.281 21.203 1 69.44 526 TYR A C 1
ATOM 4170 O O . TYR A 1 526 ? -7.25 26.406 21.672 1 69.44 526 TYR A O 1
ATOM 4178 N N . ASN A 1 527 ? -9.18 27.625 21.75 1 60.09 527 ASN A N 1
ATOM 4179 C CA . ASN A 1 527 ? -9.711 27 22.969 1 60.09 527 ASN A CA 1
ATOM 4180 C C . ASN A 1 527 ? -10.18 25.562 22.688 1 60.09 527 ASN A C 1
ATOM 4182 O O . ASN A 1 527 ? -10.195 24.734 23.594 1 60.09 527 ASN A O 1
ATOM 4186 N N . ASN A 1 528 ? -10.656 25.344 21.484 1 63.06 528 ASN A N 1
ATOM 4187 C CA . ASN A 1 528 ? -11.18 24.031 21.172 1 63.06 528 ASN A CA 1
ATOM 4188 C C . ASN A 1 528 ? -10.336 23.328 20.109 1 63.06 528 ASN A C 1
ATOM 4190 O O . ASN A 1 528 ? -10.859 22.922 19.078 1 63.06 528 ASN A O 1
ATOM 4194 N N . PHE A 1 529 ? -9.141 23.188 20.594 1 65.25 529 PHE A N 1
ATOM 4195 C CA . PHE A 1 529 ? -8.18 22.656 19.625 1 65.25 529 PHE A CA 1
ATOM 4196 C C . PHE A 1 529 ? -8.445 21.188 19.344 1 65.25 529 PHE A C 1
ATOM 4198 O O . PHE A 1 529 ? -8.5 20.766 18.188 1 65.25 529 PHE A O 1
ATOM 4205 N N . MET A 1 530 ? -8.547 20.359 20.297 1 67.75 530 MET A N 1
ATOM 4206 C CA . MET A 1 530 ? -8.82 18.938 20.062 1 67.75 530 MET A CA 1
ATOM 4207 C C . MET A 1 530 ? -9.547 18.312 21.25 1 67.75 530 MET A C 1
ATOM 4209 O O . MET A 1 530 ? -9.289 18.672 22.406 1 67.75 530 MET A O 1
ATOM 4213 N N . THR A 1 531 ? -10.531 17.562 20.766 1 66.69 531 THR A N 1
ATOM 4214 C CA . THR A 1 531 ? -11.172 16.812 21.844 1 66.69 531 THR A CA 1
ATOM 4215 C C . THR A 1 531 ? -10.273 15.672 22.312 1 66.69 531 THR A C 1
ATOM 4217 O O . THR A 1 531 ? -9.484 15.125 21.531 1 66.69 531 THR A O 1
ATOM 4220 N N . LEU A 1 532 ? -10.398 15.438 23.5 1 61.16 532 LEU A N 1
ATOM 4221 C CA . LEU A 1 532 ? -9.602 14.352 24.062 1 61.16 532 LEU A CA 1
ATOM 4222 C C . LEU A 1 532 ? -9.984 13.016 23.438 1 61.16 532 LEU A C 1
ATOM 4224 O O . LEU A 1 532 ? -9.125 12.148 23.25 1 61.16 532 LEU A O 1
ATOM 4228 N N . SER A 1 533 ? -11.18 12.969 23.094 1 62.78 533 SER A N 1
ATOM 4229 C CA . SER A 1 533 ? -11.633 11.734 22.453 1 62.78 533 SER A CA 1
ATOM 4230 C C . SER A 1 533 ? -10.961 11.539 21.109 1 62.78 533 SER A C 1
ATOM 4232 O O . SER A 1 533 ? -10.57 10.422 20.75 1 62.78 533 SER A O 1
ATOM 4234 N N . ASP A 1 534 ? -10.844 12.602 20.391 1 64.31 534 ASP A N 1
ATOM 4235 C CA . ASP A 1 534 ? -10.172 12.516 19.094 1 64.31 534 ASP A CA 1
ATOM 4236 C C . ASP A 1 534 ? -8.711 12.086 19.266 1 64.31 534 ASP A C 1
ATOM 4238 O O . ASP A 1 534 ? -8.227 11.234 18.516 1 64.31 534 ASP A O 1
ATOM 4242 N N . ILE A 1 535 ? -8.227 12.633 20.203 1 54.56 535 ILE A N 1
ATOM 4243 C CA . ILE A 1 535 ? -6.816 12.352 20.453 1 54.56 535 ILE A CA 1
ATOM 4244 C C . ILE A 1 535 ? -6.645 10.875 20.797 1 54.56 535 ILE A C 1
ATOM 4246 O O . ILE A 1 535 ? -5.707 10.227 20.344 1 54.56 535 ILE A O 1
ATOM 4250 N N . MET A 1 536 ? -7.555 10.438 21.375 1 51.72 536 MET A N 1
ATOM 4251 C CA . MET A 1 536 ? -7.367 9.117 21.969 1 51.72 536 MET A CA 1
ATOM 4252 C C . MET A 1 536 ? -7.82 8.016 21.016 1 51.72 536 MET A C 1
ATOM 4254 O O . MET A 1 536 ? -7.324 6.891 21.062 1 51.72 536 MET A O 1
ATOM 4258 N N . ASN A 1 537 ? -8.656 8.312 20.094 1 62.44 537 ASN A N 1
ATOM 4259 C CA . ASN A 1 537 ? -9.328 7.164 19.484 1 62.44 537 ASN A CA 1
ATOM 4260 C C . ASN A 1 537 ? -9.273 7.227 17.969 1 62.44 537 ASN A C 1
ATOM 4262 O O . ASN A 1 537 ? -9.672 6.273 17.281 1 62.44 537 ASN A O 1
ATOM 4266 N N . THR A 1 538 ? -8.836 8.148 17.391 1 67.44 538 THR A N 1
ATOM 4267 C CA . THR A 1 538 ? -9.031 8.25 15.938 1 67.44 538 THR A CA 1
ATOM 4268 C C . THR A 1 538 ? -7.727 7.988 15.203 1 67.44 538 THR A C 1
ATOM 4270 O O . THR A 1 538 ? -7.707 7.266 14.203 1 67.44 538 THR A O 1
ATOM 4273 N N . ARG A 1 539 ? -6.617 8.523 15.578 1 85.12 539 ARG A N 1
ATOM 4274 C CA . ARG A 1 539 ? -5.297 8.383 14.969 1 85.12 539 ARG A CA 1
ATOM 4275 C C . ARG A 1 539 ? -4.223 8.219 16.047 1 85.12 539 ARG A C 1
ATOM 4277 O O . ARG A 1 539 ? -4.535 8.086 17.234 1 85.12 539 ARG A O 1
ATOM 4284 N N . ASP A 1 540 ? -3.018 8.148 15.594 1 88.56 540 ASP A N 1
ATOM 4285 C CA . ASP A 1 540 ? -1.915 7.938 16.531 1 88.56 540 ASP A CA 1
ATOM 4286 C C . ASP A 1 540 ? -1.407 9.258 17.094 1 88.56 540 ASP A C 1
ATOM 4288 O O . ASP A 1 540 ? -0.208 9.547 17.047 1 88.56 540 ASP A O 1
ATOM 4292 N N . PHE A 1 541 ? -2.348 10.008 17.672 1 90.12 541 PHE A N 1
ATOM 4293 C CA . PHE A 1 541 ? -1.942 11.266 18.297 1 90.12 541 PHE A CA 1
ATOM 4294 C C . PHE A 1 541 ? -1.238 11.008 19.625 1 90.12 541 PHE A C 1
ATOM 4296 O O . PHE A 1 541 ? -0.362 11.781 20.031 1 90.12 541 PHE A O 1
ATOM 4303 N N . LEU A 1 542 ? -1.7 10 20.312 1 87.5 542 LEU A N 1
ATOM 4304 C CA . LEU A 1 542 ? -1.021 9.523 21.516 1 87.5 542 LEU A CA 1
ATOM 4305 C C . LEU A 1 542 ? -0.158 8.305 21.188 1 87.5 542 LEU A C 1
ATOM 4307 O O . LEU A 1 542 ? -0.667 7.277 20.734 1 87.5 542 LEU A O 1
ATOM 4311 N N . LYS A 1 543 ? 1.071 8.453 21.297 1 86.06 543 LYS A N 1
ATOM 4312 C CA . LYS A 1 543 ? 2.018 7.359 21.078 1 86.06 543 LYS A CA 1
ATOM 4313 C C . LYS A 1 543 ? 3.014 7.266 22.234 1 86.06 543 LYS A C 1
ATOM 4315 O O . LYS A 1 543 ? 3.643 8.258 22.594 1 86.06 543 LYS A O 1
ATOM 4320 N N . ASN A 1 544 ? 3.129 6.098 22.859 1 81.69 544 ASN A N 1
ATOM 4321 C CA . ASN A 1 544 ? 3.984 5.902 24.031 1 81.69 544 ASN A CA 1
ATOM 4322 C C . ASN A 1 544 ? 3.666 6.902 25.125 1 81.69 544 ASN A C 1
ATOM 4324 O O . ASN A 1 544 ? 4.57 7.504 25.703 1 81.69 544 ASN A O 1
ATOM 4328 N N . ASP A 1 545 ? 2.43 7.254 25.234 1 84.56 545 ASP A N 1
ATOM 4329 C CA . ASP A 1 545 ? 1.858 8.133 26.234 1 84.56 545 ASP A CA 1
ATOM 4330 C C . ASP A 1 545 ? 2.381 9.562 26.078 1 84.56 545 ASP A C 1
ATOM 4332 O O . ASP A 1 545 ? 2.561 10.273 27.062 1 84.56 545 ASP A O 1
ATOM 4336 N N . ALA A 1 546 ? 2.699 9.914 24.875 1 88.31 546 ALA A N 1
ATOM 4337 C CA . ALA A 1 546 ? 3.158 11.273 24.594 1 88.31 546 ALA A CA 1
ATOM 4338 C C . ALA A 1 546 ? 2.4 11.875 23.406 1 88.31 546 ALA A C 1
ATOM 4340 O O . ALA A 1 546 ? 2.039 11.164 22.469 1 88.31 546 ALA A O 1
ATOM 4341 N N . ILE A 1 547 ? 2.127 13.148 23.5 1 90.12 547 ILE A N 1
ATOM 4342 C CA . ILE A 1 547 ? 1.617 13.891 22.359 1 90.12 547 ILE A CA 1
ATOM 4343 C C . ILE A 1 547 ? 2.676 14.875 21.859 1 90.12 547 ILE A C 1
ATOM 4345 O O . ILE A 1 547 ? 3.521 15.328 22.641 1 90.12 547 ILE A O 1
ATOM 4349 N N . VAL A 1 548 ? 2.645 15.172 20.625 1 93.25 548 VAL A N 1
ATOM 4350 C CA . VAL A 1 548 ? 3.607 16.094 20.047 1 93.25 548 VAL A CA 1
ATOM 4351 C C . VAL A 1 548 ? 2.873 17.281 19.422 1 93.25 548 VAL A C 1
ATOM 4353 O O . VAL A 1 548 ? 2.012 17.094 18.547 1 93.25 548 VAL A O 1
ATOM 4356 N N . ILE A 1 549 ? 3.258 18.438 19.891 1 93.12 549 ILE A N 1
ATOM 4357 C CA . ILE A 1 549 ? 2.736 19.672 19.312 1 93.12 549 ILE A CA 1
ATOM 4358 C C . ILE A 1 549 ? 3.717 20.203 18.281 1 93.12 549 ILE A C 1
ATOM 4360 O O . ILE A 1 549 ? 4.906 20.375 18.562 1 93.12 549 ILE A O 1
ATOM 4364 N N . SER A 1 550 ? 3.25 20.438 17.078 1 95.56 550 SER A N 1
ATOM 4365 C CA . SER A 1 550 ? 4.082 21.047 16.047 1 95.56 550 SER A CA 1
ATOM 4366 C C . SER A 1 550 ? 3.754 22.516 15.867 1 95.56 550 SER A C 1
ATOM 4368 O O . SER A 1 550 ? 2.59 22.922 15.953 1 95.56 550 SER A O 1
ATOM 4370 N N . ILE A 1 551 ? 4.785 23.328 15.625 1 96.12 551 ILE A N 1
ATOM 4371 C CA . ILE A 1 551 ? 4.625 24.766 15.391 1 96.12 551 ILE A CA 1
ATOM 4372 C C . ILE A 1 551 ? 5.352 25.172 14.109 1 96.12 551 ILE A C 1
ATOM 4374 O O . ILE A 1 551 ? 6.531 24.844 13.93 1 96.12 551 ILE A O 1
ATOM 4378 N N . ASN A 1 552 ? 4.66 25.75 13.266 1 96.19 552 ASN A N 1
ATOM 4379 C CA . ASN A 1 552 ? 5.254 26.266 12.031 1 96.19 552 ASN A CA 1
ATOM 4380 C C . ASN A 1 552 ? 4.973 27.766 11.859 1 96.19 552 ASN A C 1
ATOM 4382 O O . ASN A 1 552 ? 3.816 28.188 11.852 1 96.19 552 ASN A O 1
ATOM 4386 N N . VAL A 1 553 ? 6.035 28.578 11.797 1 94.44 553 VAL A N 1
ATOM 4387 C CA . VAL A 1 553 ? 5.898 30.031 11.656 1 94.44 553 VAL A CA 1
ATOM 4388 C C . VAL A 1 553 ? 6.445 30.469 10.297 1 94.44 553 VAL A C 1
ATOM 4390 O O . VAL A 1 553 ? 7.574 30.125 9.938 1 94.44 553 VAL A O 1
ATOM 4393 N N . GLU B 1 1 ? 15.422 -25.625 -12.656 1 69.81 1 GLU B N 1
ATOM 4394 C CA . GLU B 1 1 ? 16.703 -25.156 -13.18 1 69.81 1 GLU B CA 1
ATOM 4395 C C . GLU B 1 1 ? 16.672 -23.641 -13.414 1 69.81 1 GLU B C 1
ATOM 4397 O O . GLU B 1 1 ? 15.656 -23.094 -13.844 1 69.81 1 GLU B O 1
ATOM 4402 N N . ASP B 1 2 ? 17.828 -23.062 -13.117 1 79 2 ASP B N 1
ATOM 4403 C CA . ASP B 1 2 ? 17.984 -21.625 -13.336 1 79 2 ASP B CA 1
ATOM 4404 C C . ASP B 1 2 ? 18.094 -21.312 -14.828 1 79 2 ASP B C 1
ATOM 4406 O O . ASP B 1 2 ? 18.516 -22.156 -15.617 1 79 2 ASP B O 1
ATOM 4410 N N . ILE B 1 3 ? 17.719 -20.188 -15.242 1 82.81 3 ILE B N 1
ATOM 4411 C CA . ILE B 1 3 ? 17.656 -19.734 -16.625 1 82.81 3 ILE B CA 1
ATOM 4412 C C . ILE B 1 3 ? 19.031 -19.859 -17.281 1 82.81 3 ILE B C 1
ATOM 4414 O O . ILE B 1 3 ? 19.141 -20.312 -18.422 1 82.81 3 ILE B O 1
ATOM 4418 N N . PHE B 1 4 ? 20.016 -19.562 -16.516 1 81.25 4 PHE B N 1
ATOM 4419 C CA . PHE B 1 4 ? 21.359 -19.656 -17.062 1 81.25 4 PHE B CA 1
ATOM 4420 C C . PHE B 1 4 ? 21.719 -21.109 -17.359 1 81.25 4 PHE B C 1
ATOM 4422 O O . PHE B 1 4 ? 22.312 -21.406 -18.391 1 81.25 4 PHE B O 1
ATOM 4429 N N . GLU B 1 5 ? 21.359 -21.938 -16.453 1 80.44 5 GLU B N 1
ATOM 4430 C CA . GLU B 1 5 ? 21.656 -23.359 -16.641 1 80.44 5 GLU B CA 1
ATOM 4431 C C . GLU B 1 5 ? 20.969 -23.906 -17.891 1 80.44 5 GLU B C 1
ATOM 4433 O O . GLU B 1 5 ? 21.547 -24.703 -18.641 1 80.44 5 GLU B O 1
ATOM 4438 N N . ILE B 1 6 ? 19.844 -23.422 -18.062 1 82.5 6 ILE B N 1
ATOM 4439 C CA . ILE B 1 6 ? 19.094 -23.828 -19.25 1 82.5 6 ILE B CA 1
ATOM 4440 C C . ILE B 1 6 ? 19.812 -23.344 -20.5 1 82.5 6 ILE B C 1
ATOM 4442 O O . ILE B 1 6 ? 20.031 -24.125 -21.438 1 82.5 6 ILE B O 1
ATOM 4446 N N . ASN B 1 7 ? 20.203 -22.125 -20.5 1 86.56 7 ASN B N 1
ATOM 4447 C CA . ASN B 1 7 ? 20.859 -21.531 -21.656 1 86.56 7 ASN B CA 1
ATOM 4448 C C . ASN B 1 7 ? 22.219 -22.188 -21.938 1 86.56 7 ASN B C 1
ATOM 4450 O O . ASN B 1 7 ? 22.594 -22.375 -23.094 1 86.56 7 ASN B O 1
ATOM 4454 N N . GLN B 1 8 ? 22.906 -22.547 -20.922 1 78.56 8 GLN B N 1
ATOM 4455 C CA . GLN B 1 8 ? 24.172 -23.234 -21.094 1 78.56 8 GLN B CA 1
ATOM 4456 C C . GLN B 1 8 ? 23.969 -24.641 -21.656 1 78.56 8 GLN B C 1
ATOM 4458 O O . GLN B 1 8 ? 24.703 -25.062 -22.547 1 78.56 8 GLN B O 1
ATOM 4463 N N . LYS B 1 9 ? 23.016 -25.312 -21.141 1 77.94 9 LYS B N 1
ATOM 4464 C CA . LYS B 1 9 ? 22.703 -26.672 -21.562 1 77.94 9 LYS B CA 1
ATOM 4465 C C . LYS B 1 9 ? 22.375 -26.734 -23.047 1 77.94 9 LYS B C 1
ATOM 4467 O O . LYS B 1 9 ? 22.75 -27.688 -23.734 1 77.94 9 LYS B O 1
ATOM 4472 N N . PHE B 1 10 ? 21.859 -25.688 -23.562 1 77.06 10 PHE B N 1
ATOM 4473 C CA . PHE B 1 10 ? 21.406 -25.734 -24.938 1 77.06 10 PHE B CA 1
ATOM 4474 C C . PHE B 1 10 ? 22.328 -24.938 -25.844 1 77.06 10 PHE B C 1
ATOM 4476 O O . PHE B 1 10 ? 21.984 -24.625 -26.984 1 77.06 10 PHE B O 1
ATOM 4483 N N . GLY B 1 11 ? 23.516 -24.562 -25.328 1 72.56 11 GLY B N 1
ATOM 4484 C CA . GLY B 1 11 ? 24.625 -24.016 -26.094 1 72.56 11 GLY B CA 1
ATOM 4485 C C . GLY B 1 11 ? 24.391 -22.594 -26.578 1 72.56 11 GLY B C 1
ATOM 4486 O O . GLY B 1 11 ? 24.891 -22.203 -27.625 1 72.56 11 GLY B O 1
ATOM 4487 N N . GLN B 1 12 ? 23.469 -21.969 -25.906 1 75.69 12 GLN B N 1
ATOM 4488 C CA . GLN B 1 12 ? 23.219 -20.609 -26.344 1 75.69 12 GLN B CA 1
ATOM 4489 C C . GLN B 1 12 ? 24.422 -19.703 -26.047 1 75.69 12 GLN B C 1
ATOM 4491 O O . GLN B 1 12 ? 24.922 -19.656 -24.922 1 75.69 12 GLN B O 1
ATOM 4496 N N . GLN B 1 13 ? 24.922 -19.062 -27.172 1 71.62 13 GLN B N 1
ATOM 4497 C CA . GLN B 1 13 ? 26.078 -18.172 -27.078 1 71.62 13 GLN B CA 1
ATOM 4498 C C . GLN B 1 13 ? 25.703 -16.734 -27.375 1 71.62 13 GLN B C 1
ATOM 4500 O O . GLN B 1 13 ? 24.625 -16.469 -27.938 1 71.62 13 GLN B O 1
ATOM 4505 N N . GLY B 1 14 ? 26.375 -15.844 -26.891 1 71.56 14 GLY B N 1
ATOM 4506 C CA . GLY B 1 14 ? 26.234 -14.453 -27.281 1 71.56 14 GLY B CA 1
ATOM 4507 C C . GLY B 1 14 ? 25.297 -13.672 -26.375 1 71.56 14 GLY B C 1
ATOM 4508 O O . GLY B 1 14 ? 24.844 -12.578 -26.734 1 71.56 14 GLY B O 1
ATOM 4509 N N . LEU B 1 15 ? 24.922 -14.344 -25.312 1 83.69 15 LEU B N 1
ATOM 4510 C CA . LEU B 1 15 ? 24.047 -13.641 -24.375 1 83.69 15 LEU B CA 1
ATOM 4511 C C . LEU B 1 15 ? 24.859 -12.922 -23.312 1 83.69 15 LEU B C 1
ATOM 4513 O O . LEU B 1 15 ? 25.984 -13.344 -22.984 1 83.69 15 LEU B O 1
ATOM 4517 N N . THR B 1 16 ? 24.328 -11.789 -22.953 1 83.81 16 THR B N 1
ATOM 4518 C CA . THR B 1 16 ? 24.875 -11.094 -21.797 1 83.81 16 THR B CA 1
ATOM 4519 C C . THR B 1 16 ? 23.984 -11.289 -20.578 1 83.81 16 THR B C 1
ATOM 4521 O O . THR B 1 16 ? 22.766 -11.484 -20.703 1 83.81 16 THR B O 1
ATOM 4524 N N . ASP B 1 17 ? 24.609 -11.352 -19.422 1 87 17 ASP B N 1
ATOM 4525 C CA . ASP B 1 17 ? 23.891 -11.531 -18.156 1 87 17 ASP B CA 1
ATOM 4526 C C . ASP B 1 17 ? 23.125 -12.844 -18.141 1 87 17 ASP B C 1
ATOM 4528 O O . ASP B 1 17 ? 22.047 -12.93 -17.562 1 87 17 ASP B O 1
ATOM 4532 N N . GLY B 1 18 ? 23.609 -13.742 -18.984 1 84.56 18 GLY B N 1
ATOM 4533 C CA . GLY B 1 18 ? 23.078 -15.094 -18.953 1 84.56 18 GLY B CA 1
ATOM 4534 C C . GLY B 1 18 ? 21.859 -15.266 -19.844 1 84.56 18 GLY B C 1
ATOM 4535 O O . GLY B 1 18 ? 21.594 -16.375 -20.328 1 84.56 18 GLY B O 1
ATOM 4536 N N . ASP B 1 19 ? 21.016 -14.133 -20.094 1 90.44 19 ASP B N 1
ATOM 4537 C CA . ASP B 1 19 ? 19.797 -14.352 -20.875 1 90.44 19 ASP B CA 1
ATOM 4538 C C . ASP B 1 19 ? 19.375 -13.086 -21.609 1 90.44 19 ASP B C 1
ATOM 4540 O O . ASP B 1 19 ? 18.219 -12.953 -22 1 90.44 19 ASP B O 1
ATOM 4544 N N . ILE B 1 20 ? 20.281 -12.133 -21.719 1 89.88 20 ILE B N 1
ATOM 4545 C CA . ILE B 1 20 ? 19.969 -10.898 -22.422 1 89.88 20 ILE B CA 1
ATOM 4546 C C . ILE B 1 20 ? 20.594 -10.914 -23.812 1 89.88 20 ILE B C 1
ATOM 4548 O O . ILE B 1 20 ? 21.812 -11.117 -23.953 1 89.88 20 ILE B O 1
ATOM 4552 N N . ARG B 1 21 ? 19.812 -10.742 -24.797 1 86.88 21 ARG B N 1
ATOM 4553 C CA . ARG B 1 21 ? 20.344 -10.523 -26.156 1 86.88 21 ARG B CA 1
ATOM 4554 C C . ARG B 1 21 ? 20.812 -9.086 -26.328 1 86.88 21 ARG B C 1
ATOM 4556 O O . ARG B 1 21 ? 20.031 -8.148 -26.203 1 86.88 21 ARG B O 1
ATOM 4563 N N . PRO B 1 22 ? 22.109 -8.961 -26.594 1 79.12 22 PRO B N 1
ATOM 4564 C CA . PRO B 1 22 ? 22.625 -7.602 -26.703 1 79.12 22 PRO B CA 1
ATOM 4565 C C . PRO B 1 22 ? 22.078 -6.863 -27.922 1 79.12 22 PRO B C 1
ATOM 4567 O O . PRO B 1 22 ? 21.688 -7.496 -28.906 1 79.12 22 PRO B O 1
ATOM 4570 N N . ARG B 1 23 ? 21.875 -5.496 -27.828 1 66.62 23 ARG B N 1
ATOM 4571 C CA . ARG B 1 23 ? 21.438 -4.641 -28.922 1 66.62 23 ARG B CA 1
ATOM 4572 C C . ARG B 1 23 ? 22.531 -4.473 -29.969 1 66.62 23 ARG B C 1
ATOM 4574 O O . ARG B 1 23 ? 23.719 -4.5 -29.641 1 66.62 23 ARG B O 1
ATOM 4581 N N . SER B 1 24 ? 22.109 -4.758 -31.297 1 52.22 24 SER B N 1
ATOM 4582 C CA . SER B 1 24 ? 23.062 -4.453 -32.344 1 52.22 24 SER B CA 1
ATOM 4583 C C . SER B 1 24 ? 23.703 -3.086 -32.125 1 52.22 24 SER B C 1
ATOM 4585 O O . SER B 1 24 ? 24.844 -2.85 -32.562 1 52.22 24 SER B O 1
ATOM 4587 N N . LEU B 1 25 ? 22.859 -2.02 -31.734 1 46.38 25 LEU B N 1
ATOM 4588 C CA . LEU B 1 25 ? 23.422 -0.669 -31.688 1 46.38 25 LEU B CA 1
ATOM 4589 C C . LEU B 1 25 ? 24.031 -0.383 -30.328 1 46.38 25 LEU B C 1
ATOM 4591 O O . LEU B 1 25 ? 23.719 -1.05 -29.344 1 46.38 25 LEU B O 1
ATOM 4595 N N . THR B 1 26 ? 24.953 0.624 -30.156 1 42.25 26 THR B N 1
ATOM 4596 C CA . THR B 1 26 ? 25.719 1.096 -29 1 42.25 26 THR B CA 1
ATOM 4597 C C . THR B 1 26 ? 24.844 1.143 -27.75 1 42.25 26 THR B C 1
ATOM 4599 O O . THR B 1 26 ? 23.656 1.45 -27.828 1 42.25 26 THR B O 1
ATOM 4602 N N . ARG B 1 27 ? 25.266 0.513 -26.609 1 43 27 ARG B N 1
ATOM 4603 C CA . ARG B 1 27 ? 24.703 0.465 -25.266 1 43 27 ARG B CA 1
ATOM 4604 C C . ARG B 1 27 ? 24.047 1.79 -24.891 1 43 27 ARG B C 1
ATOM 4606 O O . ARG B 1 27 ? 24.719 2.707 -24.406 1 43 27 ARG B O 1
ATOM 4613 N N . ASN B 1 28 ? 23.203 2.348 -25.562 1 43.69 28 ASN B N 1
ATOM 4614 C CA . ASN B 1 28 ? 22.625 3.588 -25.062 1 43.69 28 ASN B CA 1
ATOM 4615 C C . ASN B 1 28 ? 21.906 3.371 -23.734 1 43.69 28 ASN B C 1
ATOM 4617 O O . ASN B 1 28 ? 21.453 2.262 -23.438 1 43.69 28 ASN B O 1
ATOM 4621 N N . SER B 1 29 ? 22.031 4.227 -22.734 1 46.34 29 SER B N 1
ATOM 4622 C CA . SER B 1 29 ? 21.5 4.332 -21.391 1 46.34 29 SER B CA 1
ATOM 4623 C C . SER B 1 29 ? 20 4.012 -21.359 1 46.34 29 SER B C 1
ATOM 4625 O O . SER B 1 29 ? 19.234 4.574 -22.141 1 46.34 29 SER B O 1
ATOM 4627 N N . ILE B 1 30 ? 19.562 2.805 -20.844 1 50.47 30 ILE B N 1
ATOM 4628 C CA . ILE B 1 30 ? 18.172 2.369 -20.734 1 50.47 30 ILE B CA 1
ATOM 4629 C C . ILE B 1 30 ? 17.344 3.443 -20.016 1 50.47 30 ILE B C 1
ATOM 4631 O O . ILE B 1 30 ? 16.125 3.434 -20.078 1 50.47 30 ILE B O 1
ATOM 4635 N N . ILE B 1 31 ? 18.047 4.398 -19.344 1 57.69 31 ILE B N 1
ATOM 4636 C CA . ILE B 1 31 ? 17.25 5.477 -18.766 1 57.69 31 ILE B CA 1
ATOM 4637 C C . ILE B 1 31 ? 16.75 6.398 -19.891 1 57.69 31 ILE B C 1
ATOM 4639 O O . ILE B 1 31 ? 15.82 7.188 -19.688 1 57.69 31 ILE B O 1
ATOM 4643 N N . ASP B 1 32 ? 17.203 5.988 -21.031 1 65.19 32 ASP B N 1
ATOM 4644 C CA . ASP B 1 32 ? 16.75 6.734 -22.203 1 65.19 32 ASP B CA 1
ATOM 4645 C C . ASP B 1 32 ? 15.336 6.324 -22.609 1 65.19 32 ASP B C 1
ATOM 4647 O O . ASP B 1 32 ? 15.086 5.16 -22.922 1 65.19 32 ASP B O 1
ATOM 4651 N N . LYS B 1 33 ? 14.469 7.152 -22.531 1 68.88 33 LYS B N 1
ATOM 4652 C CA . LYS B 1 33 ? 13.047 6.949 -22.781 1 68.88 33 LYS B CA 1
ATOM 4653 C C . LYS B 1 33 ? 12.805 6.332 -24.156 1 68.88 33 LYS B C 1
ATOM 4655 O O . LYS B 1 33 ? 11.734 5.777 -24.422 1 68.88 33 LYS B O 1
ATOM 4660 N N . THR B 1 34 ? 13.844 6.309 -24.859 1 71.81 34 THR B N 1
ATOM 4661 C CA . THR B 1 34 ? 13.688 5.734 -26.188 1 71.81 34 THR B CA 1
ATOM 4662 C C . THR B 1 34 ? 13.547 4.219 -26.109 1 71.81 34 THR B C 1
ATOM 4664 O O . THR B 1 34 ? 13.078 3.582 -27.062 1 71.81 34 THR B O 1
ATOM 4667 N N . TYR B 1 35 ? 13.859 3.699 -24.969 1 82.56 35 TYR B N 1
ATOM 4668 C CA . TYR B 1 35 ? 13.773 2.252 -24.812 1 82.56 35 TYR B CA 1
ATOM 4669 C C . TYR B 1 35 ? 12.445 1.849 -24.172 1 82.56 35 TYR B C 1
ATOM 4671 O O . TYR B 1 35 ? 12.156 0.659 -24.047 1 82.56 35 TYR B O 1
ATOM 4679 N N . PHE B 1 36 ? 11.672 2.801 -23.953 1 89 36 PHE B N 1
ATOM 4680 C CA . PHE B 1 36 ? 10.352 2.506 -23.391 1 89 36 PHE B CA 1
ATOM 4681 C C . PHE B 1 36 ? 9.336 2.254 -24.5 1 89 36 PHE B C 1
ATOM 4683 O O . PHE B 1 36 ? 9.391 2.887 -25.562 1 89 36 PHE B O 1
ATOM 4690 N N . TRP B 1 37 ? 8.578 1.325 -24.234 1 94.94 37 TRP B N 1
ATOM 4691 C CA . TRP B 1 37 ? 7.406 1.204 -25.094 1 94.94 37 TRP B CA 1
ATOM 4692 C C . TRP B 1 37 ? 6.504 2.424 -24.953 1 94.94 37 TRP B C 1
ATOM 4694 O O . TRP B 1 37 ? 6.312 2.941 -23.859 1 94.94 37 TRP B O 1
ATOM 4704 N N . PRO B 1 38 ? 5.957 2.951 -26.047 1 92.12 38 PRO B N 1
ATOM 4705 C CA . PRO B 1 38 ? 5.117 4.148 -25.984 1 92.12 38 PRO B CA 1
ATOM 4706 C C . PRO B 1 38 ? 3.803 3.914 -25.234 1 92.12 38 PRO B C 1
ATOM 4708 O O . PRO B 1 38 ? 3.154 4.871 -24.812 1 92.12 38 PRO B O 1
ATOM 4711 N N . SER B 1 39 ? 3.404 2.648 -25.219 1 93.06 39 SER B N 1
ATOM 4712 C CA . SER B 1 39 ? 2.182 2.256 -24.531 1 93.06 39 SER B CA 1
ATOM 4713 C C . SER B 1 39 ? 2.391 0.979 -23.719 1 93.06 39 SER B C 1
ATOM 4715 O O . SER B 1 39 ? 3.33 0.222 -23.984 1 93.06 39 SER B O 1
ATOM 4717 N N . THR B 1 40 ? 1.516 0.836 -22.766 1 96.06 40 THR B N 1
ATOM 4718 C CA . THR B 1 40 ? 1.591 -0.382 -21.969 1 96.06 40 THR B CA 1
ATOM 4719 C C . THR B 1 40 ? 0.82 -1.517 -22.641 1 96.06 40 THR B C 1
ATOM 4721 O O . THR B 1 40 ? 0.632 -2.58 -22.047 1 96.06 40 THR B O 1
ATOM 4724 N N . THR B 1 41 ? 0.311 -1.275 -23.797 1 97.56 41 THR B N 1
ATOM 4725 C CA . THR B 1 41 ? -0.232 -2.318 -24.656 1 97.56 41 THR B CA 1
ATOM 4726 C C . THR B 1 41 ? 0.808 -2.771 -25.672 1 97.56 41 THR B C 1
ATOM 4728 O O . THR B 1 41 ? 1.115 -2.041 -26.625 1 97.56 41 THR B O 1
ATOM 4731 N N . ILE B 1 42 ? 1.355 -3.951 -25.5 1 98.25 42 ILE B N 1
ATOM 4732 C CA . ILE B 1 42 ? 2.432 -4.449 -26.359 1 98.25 42 ILE B CA 1
ATOM 4733 C C . ILE B 1 42 ? 1.936 -5.645 -27.172 1 98.25 42 ILE B C 1
ATOM 4735 O O . ILE B 1 42 ? 1.685 -6.719 -26.609 1 98.25 42 ILE B O 1
ATOM 4739 N N . PRO B 1 43 ? 1.833 -5.473 -28.484 1 98.44 43 PRO B N 1
ATOM 4740 C CA . PRO B 1 43 ? 1.373 -6.594 -29.312 1 98.44 43 PRO B CA 1
ATOM 4741 C C . PRO B 1 43 ? 2.336 -7.777 -29.281 1 98.44 43 PRO B C 1
ATOM 4743 O O . PRO B 1 43 ? 3.555 -7.586 -29.266 1 98.44 43 PRO B O 1
ATOM 4746 N N . VAL B 1 44 ? 1.736 -9 -29.359 1 98.69 44 VAL B N 1
ATOM 4747 C CA . VAL B 1 44 ? 2.578 -10.188 -29.344 1 98.69 44 VAL B CA 1
ATOM 4748 C C . VAL B 1 44 ? 2.123 -11.156 -30.422 1 98.69 44 VAL B C 1
ATOM 4750 O O . VAL B 1 44 ? 0.965 -11.125 -30.844 1 98.69 44 VAL B O 1
ATOM 4753 N N . GLN B 1 45 ? 3.012 -11.938 -30.922 1 98.5 45 GLN B N 1
ATOM 4754 C CA . GLN B 1 45 ? 2.766 -13 -31.891 1 98.5 45 GLN B CA 1
ATOM 4755 C C . GLN B 1 45 ? 3.434 -14.305 -31.453 1 98.5 45 GLN B C 1
ATOM 4757 O O . GLN B 1 45 ? 4.566 -14.289 -30.953 1 98.5 45 GLN B O 1
ATOM 4762 N N . TYR B 1 46 ? 2.688 -15.391 -31.562 1 98.19 46 TYR B N 1
ATOM 4763 C CA . TYR B 1 46 ? 3.213 -16.719 -31.25 1 98.19 46 TYR B CA 1
ATOM 4764 C C . TYR B 1 46 ? 3.764 -17.391 -32.5 1 98.19 46 TYR B C 1
ATOM 4766 O O . TYR B 1 46 ? 3.076 -17.484 -33.5 1 98.19 46 TYR B O 1
ATOM 4774 N N . GLY B 1 47 ? 4.957 -17.844 -32.375 1 97.62 47 GLY B N 1
ATOM 4775 C CA . GLY B 1 47 ? 5.5 -18.625 -33.469 1 97.62 47 GLY B CA 1
ATOM 4776 C C . GLY B 1 47 ? 4.77 -19.953 -33.656 1 97.62 47 GLY B C 1
ATOM 4777 O O . GLY B 1 47 ? 4.254 -20.531 -32.719 1 97.62 47 GLY B O 1
ATOM 4778 N N . ASN B 1 48 ? 4.863 -20.469 -34.812 1 95.56 48 ASN B N 1
ATOM 4779 C CA . ASN B 1 48 ? 4.105 -21.656 -35.188 1 95.56 48 ASN B CA 1
ATOM 4780 C C . ASN B 1 48 ? 4.699 -22.922 -34.594 1 95.56 48 ASN B C 1
ATOM 4782 O O . ASN B 1 48 ? 4.055 -23.969 -34.562 1 95.56 48 ASN B O 1
ATOM 4786 N N . ARG B 1 49 ? 5.902 -22.859 -34.062 1 95.62 49 ARG B N 1
ATOM 4787 C CA . ARG B 1 49 ? 6.57 -24.047 -33.531 1 95.62 49 ARG B CA 1
ATOM 4788 C C . ARG B 1 49 ? 6.438 -24.125 -32 1 95.62 49 ARG B C 1
ATOM 4790 O O . ARG B 1 49 ? 6.938 -25.047 -31.375 1 95.62 49 ARG B O 1
ATOM 4797 N N . LEU B 1 50 ? 5.801 -23.203 -31.406 1 96.69 50 LEU B N 1
ATOM 4798 C CA . LEU B 1 50 ? 5.652 -23.203 -29.953 1 96.69 50 LEU B CA 1
ATOM 4799 C C . LEU B 1 50 ? 4.793 -24.375 -29.5 1 96.69 50 LEU B C 1
ATOM 4801 O O . LEU B 1 50 ? 3.773 -24.688 -30.125 1 96.69 50 LEU B O 1
ATOM 4805 N N . GLY B 1 51 ? 5.25 -25.031 -28.453 1 94.31 51 GLY B N 1
ATOM 4806 C CA . GLY B 1 51 ? 4.473 -26.125 -27.875 1 94.31 51 GLY B CA 1
ATOM 4807 C C . GLY B 1 51 ? 3.404 -25.641 -26.906 1 94.31 51 GLY B C 1
ATOM 4808 O O . GLY B 1 51 ? 3.369 -24.469 -26.547 1 94.31 51 GLY B O 1
ATOM 4809 N N . TYR B 1 52 ? 2.596 -26.594 -26.5 1 93.88 52 TYR B N 1
ATOM 4810 C CA . TYR B 1 52 ? 1.45 -26.297 -25.641 1 93.88 52 TYR B CA 1
ATOM 4811 C C . TYR B 1 52 ? 1.899 -25.734 -24.297 1 93.88 52 TYR B C 1
ATOM 4813 O O . TYR B 1 52 ? 1.271 -24.828 -23.766 1 93.88 52 TYR B O 1
ATOM 4821 N N . LYS B 1 53 ? 2.908 -26.281 -23.781 1 94.12 53 LYS B N 1
ATOM 4822 C CA . LYS B 1 53 ? 3.391 -25.828 -22.469 1 94.12 53 LYS B CA 1
ATOM 4823 C C . LYS B 1 53 ? 3.867 -24.391 -22.531 1 94.12 53 LYS B C 1
ATOM 4825 O O . LYS B 1 53 ? 3.584 -23.594 -21.625 1 94.12 53 LYS B O 1
ATOM 4830 N N . ALA B 1 54 ? 4.578 -24.062 -23.594 1 96.62 54 ALA B N 1
ATOM 4831 C CA . ALA B 1 54 ? 5.047 -22.688 -23.781 1 96.62 54 ALA B CA 1
ATOM 4832 C C . ALA B 1 54 ? 3.871 -21.719 -23.922 1 96.62 54 ALA B C 1
ATOM 4834 O O . ALA B 1 54 ? 3.857 -20.656 -23.312 1 96.62 54 ALA B O 1
ATOM 4835 N N . ILE B 1 55 ? 2.928 -22.078 -24.75 1 97.5 55 ILE B N 1
ATOM 4836 C CA . ILE B 1 55 ? 1.76 -21.25 -24.984 1 97.5 55 ILE B CA 1
ATOM 4837 C C . ILE B 1 55 ? 1.019 -21 -23.672 1 97.5 55 ILE B C 1
ATOM 4839 O O . ILE B 1 55 ? 0.672 -19.859 -23.359 1 97.5 55 ILE B O 1
ATOM 4843 N N . ALA B 1 56 ? 0.808 -22.047 -22.891 1 96.94 56 ALA B N 1
ATOM 4844 C CA . ALA B 1 56 ? 0.133 -21.906 -21.594 1 96.94 56 ALA B CA 1
ATOM 4845 C C . ALA B 1 56 ? 0.912 -20.984 -20.656 1 96.94 56 ALA B C 1
ATOM 4847 O O . ALA B 1 56 ? 0.321 -20.172 -19.938 1 96.94 56 ALA B O 1
ATOM 4848 N N . GLY B 1 57 ? 2.213 -21.156 -20.656 1 97.25 57 GLY B N 1
ATOM 4849 C CA . GLY B 1 57 ? 3.057 -20.297 -19.844 1 97.25 57 GLY B CA 1
ATOM 4850 C C . GLY B 1 57 ? 2.963 -18.828 -20.219 1 97.25 57 GLY B C 1
ATOM 4851 O O . GLY B 1 57 ? 2.922 -17.969 -19.359 1 97.25 57 GLY B O 1
ATOM 4852 N N . ILE B 1 58 ? 2.951 -18.547 -21.516 1 98.44 58 ILE B N 1
ATOM 4853 C CA . ILE B 1 58 ? 2.826 -17.172 -22 1 98.44 58 ILE B CA 1
ATOM 4854 C C . ILE B 1 58 ? 1.473 -16.609 -21.594 1 98.44 58 ILE B C 1
ATOM 4856 O O . ILE B 1 58 ? 1.391 -15.469 -21.109 1 98.44 58 ILE B O 1
ATOM 4860 N N . ASP B 1 59 ? 0.444 -17.391 -21.75 1 97.75 59 ASP B N 1
ATOM 4861 C CA . ASP B 1 59 ? -0.895 -16.938 -21.391 1 97.75 59 ASP B CA 1
ATOM 4862 C C . ASP B 1 59 ? -0.982 -16.609 -19.906 1 97.75 59 ASP B C 1
ATOM 4864 O O . ASP B 1 59 ? -1.583 -15.617 -19.5 1 97.75 59 ASP B O 1
ATOM 4868 N N . ASP B 1 60 ? -0.404 -17.469 -19.078 1 97.56 60 ASP B N 1
ATOM 4869 C CA . ASP B 1 60 ? -0.377 -17.234 -17.641 1 97.56 60 ASP B CA 1
ATOM 4870 C C . ASP B 1 60 ? 0.384 -15.953 -17.312 1 97.56 60 ASP B C 1
ATOM 4872 O O . ASP B 1 60 ? -0.027 -15.195 -16.438 1 97.56 60 ASP B O 1
ATOM 4876 N N . ALA B 1 61 ? 1.488 -15.781 -17.938 1 98.38 61 ALA B N 1
ATOM 4877 C CA . ALA B 1 61 ? 2.289 -14.578 -17.703 1 98.38 61 ALA B CA 1
ATOM 4878 C C . ALA B 1 61 ? 1.519 -13.32 -18.094 1 98.38 61 ALA B C 1
ATOM 4880 O O . ALA B 1 61 ? 1.539 -12.328 -17.359 1 98.38 61 ALA B O 1
ATOM 4881 N N . ARG B 1 62 ? 0.838 -13.367 -19.25 1 98.19 62 ARG B N 1
ATOM 4882 C CA . ARG B 1 62 ? -0.007 -12.25 -19.672 1 98.19 62 ARG B CA 1
ATOM 4883 C C . ARG B 1 62 ? -1.026 -11.898 -18.594 1 98.19 62 ARG B C 1
ATOM 4885 O O . ARG B 1 62 ? -1.21 -10.727 -18.266 1 98.19 62 ARG B O 1
ATOM 4892 N N . GLN B 1 63 ? -1.64 -12.867 -18.094 1 97 63 GLN B N 1
ATOM 4893 C CA . GLN B 1 63 ? -2.664 -12.672 -17.078 1 97 63 GLN B CA 1
ATOM 4894 C C . GLN B 1 63 ? -2.072 -12.047 -15.82 1 97 63 GLN B C 1
ATOM 4896 O O . GLN B 1 63 ? -2.674 -11.156 -15.219 1 97 63 GLN B O 1
ATOM 4901 N N . GLU B 1 64 ? -0.891 -12.5 -15.383 1 97.31 64 GLU B N 1
ATOM 4902 C CA . GLU B 1 64 ? -0.248 -11.961 -14.195 1 97.31 64 GLU B CA 1
ATOM 4903 C C . GLU B 1 64 ? 0.085 -10.477 -14.367 1 97.31 64 GLU B C 1
ATOM 4905 O O . GLU B 1 64 ? -0.07 -9.688 -13.43 1 97.31 64 GLU B O 1
ATOM 4910 N N . TYR B 1 65 ? 0.565 -10.125 -15.539 1 98.25 65 TYR B N 1
ATOM 4911 C CA . TYR B 1 65 ? 0.83 -8.719 -15.812 1 98.25 65 TYR B CA 1
ATOM 4912 C C . TYR B 1 65 ? -0.445 -7.891 -15.703 1 98.25 65 TYR B C 1
ATOM 4914 O O . TYR B 1 65 ? -0.447 -6.824 -15.078 1 98.25 65 TYR B O 1
ATOM 4922 N N . GLU B 1 66 ? -1.51 -8.375 -16.234 1 97.62 66 GLU B N 1
ATOM 4923 C CA . GLU B 1 66 ? -2.771 -7.641 -16.203 1 97.62 66 GLU B CA 1
ATOM 4924 C C . GLU B 1 66 ? -3.326 -7.547 -14.789 1 97.62 66 GLU B C 1
ATOM 4926 O O . GLU B 1 66 ? -3.992 -6.57 -14.438 1 97.62 66 GLU B O 1
ATOM 4931 N N . MET B 1 67 ? -3.059 -8.539 -13.984 1 96.75 67 MET B N 1
ATOM 4932 C CA . MET B 1 67 ? -3.559 -8.594 -12.617 1 96.75 67 MET B CA 1
ATOM 4933 C C . MET B 1 67 ? -2.832 -7.582 -11.734 1 96.75 67 MET B C 1
ATOM 4935 O O . MET B 1 67 ? -3.404 -7.066 -10.773 1 96.75 67 MET B O 1
ATOM 4939 N N . ARG B 1 68 ? -1.586 -7.215 -12.109 1 96.19 68 ARG B N 1
ATOM 4940 C CA . ARG B 1 68 ? -0.77 -6.512 -11.125 1 96.19 68 ARG B CA 1
ATOM 4941 C C . ARG B 1 68 ? -0.232 -5.203 -11.695 1 96.19 68 ARG B C 1
ATOM 4943 O O . ARG B 1 68 ? 0.291 -4.367 -10.953 1 96.19 68 ARG B O 1
ATOM 4950 N N . THR B 1 69 ? -0.336 -4.996 -12.961 1 96.56 69 THR B N 1
ATOM 4951 C CA . THR B 1 69 ? 0.14 -3.791 -13.633 1 96.56 69 THR B CA 1
ATOM 4952 C C . THR B 1 69 ? -0.885 -3.301 -14.656 1 96.56 69 THR B C 1
ATOM 4954 O O . THR B 1 69 ? -1.991 -3.84 -14.742 1 96.56 69 THR B O 1
ATOM 4957 N N . CYS B 1 70 ? -0.524 -2.264 -15.406 1 95.62 70 CYS B N 1
ATOM 4958 C CA . CYS B 1 70 ? -1.414 -1.758 -16.453 1 95.62 70 CYS B CA 1
ATOM 4959 C C . CYS B 1 70 ? -0.992 -2.266 -17.828 1 95.62 70 CYS B C 1
ATOM 4961 O O . CYS B 1 70 ? -1.396 -1.709 -18.844 1 95.62 70 CYS B O 1
ATOM 4963 N N . PHE B 1 71 ? -0.11 -3.346 -17.844 1 97.25 71 PHE B N 1
ATOM 4964 C CA . PHE B 1 71 ? 0.365 -3.902 -19.109 1 97.25 71 PHE B CA 1
ATOM 4965 C C . PHE B 1 71 ? -0.632 -4.914 -19.656 1 97.25 71 PHE B C 1
ATOM 4967 O O . PHE B 1 71 ? -1.203 -5.707 -18.906 1 97.25 71 PHE B O 1
ATOM 4974 N N . SER B 1 72 ? -0.796 -4.852 -20.938 1 97.69 72 SER B N 1
ATOM 4975 C CA . SER B 1 72 ? -1.468 -5.891 -21.703 1 97.69 72 SER B CA 1
ATOM 4976 C C . SER B 1 72 ? -0.61 -6.348 -22.891 1 97.69 72 SER B C 1
ATOM 4978 O O . SER B 1 72 ? 0.184 -5.574 -23.422 1 97.69 72 SER B O 1
ATOM 4980 N N . PHE B 1 73 ? -0.801 -7.59 -23.234 1 98.5 73 PHE B N 1
ATOM 4981 C CA . PHE B 1 73 ? -0.07 -8.188 -24.344 1 98.5 73 PHE B CA 1
ATOM 4982 C C . PHE B 1 73 ? -1.024 -8.875 -25.312 1 98.5 73 PHE B C 1
ATOM 4984 O O . PHE B 1 73 ? -1.015 -10.102 -25.438 1 98.5 73 PHE B O 1
ATOM 4991 N N . PRO B 1 74 ? -1.757 -8.055 -26.078 1 98.12 74 PRO B N 1
ATOM 4992 C CA . PRO B 1 74 ? -2.73 -8.633 -27 1 98.12 74 PRO B CA 1
ATOM 4993 C C . PRO B 1 74 ? -2.074 -9.266 -28.234 1 98.12 74 PRO B C 1
ATOM 4995 O O . PRO B 1 74 ? -0.922 -8.961 -28.547 1 98.12 74 PRO B O 1
ATOM 4998 N N . ASP B 1 75 ? -2.828 -10.117 -28.922 1 98.06 75 ASP B N 1
ATOM 4999 C CA . ASP B 1 75 ? -2.355 -10.672 -30.188 1 98.06 75 ASP B CA 1
ATOM 5000 C C . ASP B 1 75 ? -2.158 -9.578 -31.234 1 98.06 75 ASP B C 1
ATOM 5002 O O . ASP B 1 75 ? -2.996 -8.68 -31.359 1 98.06 75 ASP B O 1
ATOM 5006 N N . ARG B 1 76 ? -1.084 -9.703 -31.922 1 98.19 76 ARG B N 1
ATOM 5007 C CA . ARG B 1 76 ? -0.738 -8.719 -32.938 1 98.19 76 ARG B CA 1
ATOM 5008 C C . ARG B 1 76 ? -1.742 -8.75 -34.094 1 98.19 76 ARG B C 1
ATOM 5010 O O . ARG B 1 76 ? -2.166 -9.82 -34.531 1 98.19 76 ARG B O 1
ATOM 5017 N N . THR B 1 77 ? -2.07 -7.586 -34.531 1 97.25 77 THR B N 1
ATOM 5018 C CA . THR B 1 77 ? -2.824 -7.461 -35.781 1 97.25 77 THR B CA 1
ATOM 5019 C C . THR B 1 77 ? -1.917 -7.004 -36.906 1 97.25 77 THR B C 1
ATOM 5021 O O . THR B 1 77 ? -1.403 -7.828 -37.688 1 97.25 77 THR B O 1
ATOM 5024 N N . ASP B 1 78 ? -1.521 -5.613 -36.906 1 96.88 78 ASP B N 1
ATOM 5025 C CA . ASP B 1 78 ? -0.655 -5.094 -37.969 1 96.88 78 ASP B CA 1
ATOM 5026 C C . ASP B 1 78 ? 0.379 -4.121 -37.406 1 96.88 78 ASP B C 1
ATOM 5028 O O . ASP B 1 78 ? 1.034 -3.398 -38.156 1 96.88 78 ASP B O 1
ATOM 5032 N N . GLU B 1 79 ? 0.481 -4.117 -36.125 1 97.25 79 GLU B N 1
ATOM 5033 C CA . GLU B 1 79 ? 1.415 -3.193 -35.469 1 97.25 79 GLU B CA 1
ATOM 5034 C C . GLU B 1 79 ? 2.846 -3.451 -35.938 1 97.25 79 GLU B C 1
ATOM 5036 O O . GLU B 1 79 ? 3.252 -4.602 -36.125 1 97.25 79 GLU B O 1
ATOM 5041 N N . GLU B 1 80 ? 3.662 -2.363 -36.062 1 96.94 80 GLU B N 1
ATOM 5042 C CA . GLU B 1 80 ? 5.035 -2.461 -36.531 1 96.94 80 GLU B CA 1
ATOM 5043 C C . GLU B 1 80 ? 5.953 -3.062 -35.469 1 96.94 80 GLU B C 1
ATOM 5045 O O . GLU B 1 80 ? 6.805 -3.896 -35.781 1 96.94 80 GLU B O 1
ATOM 5050 N N . ASP B 1 81 ? 5.812 -2.568 -34.281 1 96.94 81 ASP B N 1
ATOM 5051 C CA . ASP B 1 81 ? 6.625 -3.059 -33.156 1 96.94 81 ASP B CA 1
ATOM 5052 C C . ASP B 1 81 ? 5.863 -4.09 -32.344 1 96.94 81 ASP B C 1
ATOM 5054 O O . ASP B 1 81 ? 4.742 -3.832 -31.891 1 96.94 81 ASP B O 1
ATOM 5058 N N . TYR B 1 82 ? 6.43 -5.301 -32.188 1 98 82 TYR B N 1
ATOM 5059 C CA . TYR B 1 82 ? 5.762 -6.355 -31.438 1 98 82 TYR B CA 1
ATOM 5060 C C . TYR B 1 82 ? 6.766 -7.391 -30.953 1 98 82 TYR B C 1
ATOM 5062 O O . TYR B 1 82 ? 7.902 -7.441 -31.422 1 98 82 TYR B O 1
ATOM 5070 N N . LEU B 1 83 ? 6.371 -8.18 -30.031 1 98.44 83 LEU B N 1
ATOM 5071 C CA . LEU B 1 83 ? 7.152 -9.312 -29.531 1 98.44 83 LEU B CA 1
ATOM 5072 C C . LEU B 1 83 ? 6.766 -10.594 -30.266 1 98.44 83 LEU B C 1
ATOM 5074 O O . LEU B 1 83 ? 5.578 -10.898 -30.406 1 98.44 83 LEU B O 1
ATOM 5078 N N . LEU B 1 84 ? 7.727 -11.273 -30.734 1 98.62 84 LEU B N 1
ATOM 5079 C CA . LEU B 1 84 ? 7.52 -12.586 -31.328 1 98.62 84 LEU B CA 1
ATOM 5080 C C . LEU B 1 84 ? 8.125 -13.68 -30.453 1 98.62 84 LEU B C 1
ATOM 5082 O O . LEU B 1 84 ? 9.344 -13.711 -30.25 1 98.62 84 LEU B O 1
ATOM 5086 N N . TYR B 1 85 ? 7.293 -14.562 -29.984 1 98.62 85 TYR B N 1
ATOM 5087 C CA . TYR B 1 85 ? 7.766 -15.688 -29.172 1 98.62 85 TYR B CA 1
ATOM 5088 C C . TYR B 1 85 ? 8.117 -16.875 -30.062 1 98.62 85 TYR B C 1
ATOM 5090 O O . TYR B 1 85 ? 7.293 -17.328 -30.875 1 98.62 85 TYR B O 1
ATOM 5098 N N . GLU B 1 86 ? 9.328 -17.406 -29.922 1 97.69 86 GLU B N 1
ATOM 5099 C CA . GLU B 1 86 ? 9.797 -18.562 -30.688 1 97.69 86 GLU B CA 1
ATOM 5100 C C . GLU B 1 86 ? 10.547 -19.547 -29.797 1 97.69 86 GLU B C 1
ATOM 5102 O O . GLU B 1 86 ? 11.219 -19.141 -28.844 1 97.69 86 GLU B O 1
ATOM 5107 N N . PRO B 1 87 ? 10.398 -20.812 -30.047 1 96.19 87 PRO B N 1
ATOM 5108 C CA . PRO B 1 87 ? 11.172 -21.812 -29.297 1 96.19 87 PRO B CA 1
ATOM 5109 C C . PRO B 1 87 ? 12.602 -21.953 -29.812 1 96.19 87 PRO B C 1
ATOM 5111 O O . PRO B 1 87 ? 12.977 -23.016 -30.328 1 96.19 87 PRO B O 1
ATOM 5114 N N . LEU B 1 88 ? 13.383 -20.984 -29.625 1 93.19 88 LEU B N 1
ATOM 5115 C CA . LEU B 1 88 ? 14.789 -21 -30.016 1 93.19 88 LEU B CA 1
ATOM 5116 C C . LEU B 1 88 ? 15.641 -21.641 -28.922 1 93.19 88 LEU B C 1
ATOM 5118 O O . LEU B 1 88 ? 15.125 -22.359 -28.078 1 93.19 88 LEU B O 1
ATOM 5122 N N . ASN B 1 89 ? 16.953 -21.422 -29.047 1 90.69 89 ASN B N 1
ATOM 5123 C CA . ASN B 1 89 ? 17.828 -22.031 -28.062 1 90.69 89 ASN B CA 1
ATOM 5124 C C . ASN B 1 89 ? 17.891 -21.219 -26.766 1 90.69 89 ASN B C 1
ATOM 5126 O O . ASN B 1 89 ? 18.484 -20.125 -26.75 1 90.69 89 ASN B O 1
ATOM 5130 N N . GLY B 1 90 ? 17.234 -21.734 -25.734 1 91.44 90 GLY B N 1
ATOM 5131 C CA . GLY B 1 90 ? 17.328 -21.109 -24.422 1 91.44 90 GLY B CA 1
ATOM 5132 C C . GLY B 1 90 ? 16.266 -20.062 -24.172 1 91.44 90 GLY B C 1
ATOM 5133 O O . GLY B 1 90 ? 15.305 -19.953 -24.938 1 91.44 90 GLY B O 1
ATOM 5134 N N . CYS B 1 91 ? 16.375 -19.438 -23.047 1 95.31 91 CYS B N 1
ATOM 5135 C CA . CYS B 1 91 ? 15.484 -18.359 -22.594 1 95.31 91 CYS B CA 1
ATOM 5136 C C . CYS B 1 91 ? 16.172 -17.016 -22.688 1 95.31 91 CYS B C 1
ATOM 5138 O O . CYS B 1 91 ? 17.156 -16.766 -21.984 1 95.31 91 CYS B O 1
ATOM 5140 N N . TRP B 1 92 ? 15.695 -16.172 -23.531 1 95 92 TRP B N 1
ATOM 5141 C CA . TRP B 1 92 ? 16.344 -14.867 -23.609 1 95 92 TRP B CA 1
ATOM 5142 C C . TRP B 1 92 ? 15.43 -13.836 -24.266 1 95 92 TRP B C 1
ATOM 5144 O O . TRP B 1 92 ? 14.477 -14.195 -24.953 1 95 92 TRP B O 1
ATOM 5154 N N . SER B 1 93 ? 15.695 -12.625 -23.953 1 95.5 93 SER B N 1
ATOM 5155 C CA . SER B 1 93 ? 15.039 -11.445 -24.484 1 95.5 93 SER B CA 1
ATOM 5156 C C . SER B 1 93 ? 15.977 -10.242 -24.516 1 95.5 93 SER B C 1
ATOM 5158 O O . SER B 1 93 ? 16.969 -10.203 -23.781 1 95.5 93 SER B O 1
ATOM 5160 N N . SER B 1 94 ? 15.734 -9.352 -25.469 1 93.56 94 SER B N 1
ATOM 5161 C CA . SER B 1 94 ? 16.406 -8.055 -25.391 1 93.56 94 SER B CA 1
ATOM 5162 C C . SER B 1 94 ? 15.797 -7.184 -24.297 1 93.56 94 SER B C 1
ATOM 5164 O O . SER B 1 94 ? 14.688 -7.449 -23.812 1 93.56 94 SER B O 1
ATOM 5166 N N . VAL B 1 95 ? 16.594 -6.195 -23.891 1 93.75 95 VAL B N 1
ATOM 5167 C CA . VAL B 1 95 ? 16.109 -5.297 -22.859 1 93.75 95 VAL B CA 1
ATOM 5168 C C . VAL B 1 95 ? 15.492 -4.059 -23.484 1 93.75 95 VAL B C 1
ATOM 5170 O O . VAL B 1 95 ? 16.156 -3.342 -24.25 1 93.75 95 VAL B O 1
ATOM 5173 N N . GLY B 1 96 ? 14.234 -3.842 -23.219 1 94.06 96 GLY B N 1
ATOM 5174 C CA . GLY B 1 96 ? 13.531 -2.68 -23.734 1 94.06 96 GLY B CA 1
ATOM 5175 C C . GLY B 1 96 ? 13.07 -2.854 -25.172 1 94.06 96 GLY B C 1
ATOM 5176 O O . GLY B 1 96 ? 13.328 -3.891 -25.781 1 94.06 96 GLY B O 1
ATOM 5177 N N . LYS B 1 97 ? 12.391 -1.891 -25.672 1 95 97 LYS B N 1
ATOM 5178 C CA . LYS B 1 97 ? 11.891 -1.895 -27.047 1 95 97 LYS B CA 1
ATOM 5179 C C . LYS B 1 97 ? 13.031 -1.774 -28.047 1 95 97 LYS B C 1
ATOM 5181 O O . LYS B 1 97 ? 13.875 -0.883 -27.938 1 95 97 LYS B O 1
ATOM 5186 N N . GLN B 1 98 ? 12.984 -2.637 -29.016 1 92.56 98 GLN B N 1
ATOM 5187 C CA . GLN B 1 98 ? 14.016 -2.652 -30.047 1 92.56 98 GLN B CA 1
ATOM 5188 C C . GLN B 1 98 ? 13.5 -2.035 -31.344 1 92.56 98 GLN B C 1
ATOM 5190 O O . GLN B 1 98 ? 14.289 -1.551 -32.156 1 92.56 98 GLN B O 1
ATOM 5195 N N . GLY B 1 99 ? 12.234 -2.082 -31.594 1 91.62 99 GLY B N 1
ATOM 5196 C CA . GLY B 1 99 ? 11.641 -1.74 -32.875 1 91.62 99 GLY B CA 1
ATOM 5197 C C . GLY B 1 99 ? 11.5 -2.934 -33.812 1 91.62 99 GLY B C 1
ATOM 5198 O O . GLY B 1 99 ? 12.328 -3.848 -33.781 1 91.62 99 GLY B O 1
ATOM 5199 N N . GLY B 1 100 ? 10.375 -2.922 -34.562 1 95.56 100 GLY B N 1
ATOM 5200 C CA . GLY B 1 100 ? 10.117 -4.043 -35.469 1 95.56 100 GLY B CA 1
ATOM 5201 C C . GLY B 1 100 ? 9.789 -5.328 -34.719 1 95.56 100 GLY B C 1
ATOM 5202 O O . GLY B 1 100 ? 9.148 -5.297 -33.688 1 95.56 100 GLY B O 1
ATOM 5203 N N . THR B 1 101 ? 10.203 -6.418 -35.406 1 96.56 101 THR B N 1
ATOM 5204 C CA . THR B 1 101 ? 10.039 -7.723 -34.781 1 96.56 101 THR B CA 1
ATOM 5205 C C . THR B 1 101 ? 11.07 -7.922 -33.656 1 96.56 101 THR B C 1
ATOM 5207 O O . THR B 1 101 ? 12.273 -7.887 -33.906 1 96.56 101 THR B O 1
ATOM 5210 N N . GLN B 1 102 ? 10.609 -8.086 -32.5 1 96 102 GLN B N 1
ATOM 5211 C CA . GLN B 1 102 ? 11.469 -8.352 -31.359 1 96 102 GLN B CA 1
ATOM 5212 C C . GLN B 1 102 ? 11.266 -9.766 -30.828 1 96 102 GLN B C 1
ATOM 5214 O O . GLN B 1 102 ? 10.172 -10.109 -30.359 1 96 102 GLN B O 1
ATOM 5219 N N . LEU B 1 103 ? 12.32 -10.516 -30.844 1 96.19 103 LEU B N 1
ATOM 5220 C CA . LEU B 1 103 ? 12.234 -11.938 -30.516 1 96.19 103 LEU B CA 1
ATOM 5221 C C . LEU B 1 103 ? 12.336 -12.148 -29 1 96.19 103 LEU B C 1
ATOM 5223 O O . LEU B 1 103 ? 13.133 -11.492 -28.328 1 96.19 103 LEU B O 1
ATOM 5227 N N . VAL B 1 104 ? 11.555 -12.992 -28.516 1 97.69 104 VAL B N 1
ATOM 5228 C CA . VAL B 1 104 ? 11.68 -13.594 -27.188 1 97.69 104 VAL B CA 1
ATOM 5229 C C . VAL B 1 104 ? 11.789 -15.109 -27.312 1 97.69 104 VAL B C 1
ATOM 5231 O O . VAL B 1 104 ? 10.883 -15.766 -27.828 1 97.69 104 VAL B O 1
ATOM 5234 N N . SER B 1 105 ? 12.844 -15.648 -26.781 1 96.75 105 SER B N 1
ATOM 5235 C CA . SER B 1 105 ? 13.086 -17.078 -26.938 1 96.75 105 SER B CA 1
ATOM 5236 C C . SER B 1 105 ? 12.539 -17.859 -25.75 1 96.75 105 SER B C 1
ATOM 5238 O O . SER B 1 105 ? 12.922 -17.625 -24.609 1 96.75 105 SER B O 1
ATOM 5240 N N . ILE B 1 106 ? 11.68 -18.75 -26.078 1 96.94 106 ILE B N 1
ATOM 5241 C CA . ILE B 1 106 ? 11.172 -19.719 -25.125 1 96.94 106 ILE B CA 1
ATOM 5242 C C . ILE B 1 106 ? 11.5 -21.125 -25.594 1 96.94 106 ILE B C 1
ATOM 5244 O O . ILE B 1 106 ? 10.625 -21.859 -26.078 1 96.94 106 ILE B O 1
ATOM 5248 N N . GLY B 1 107 ? 12.727 -21.484 -25.344 1 93.88 107 GLY B N 1
ATOM 5249 C CA . GLY B 1 107 ? 13.211 -22.797 -25.75 1 93.88 107 GLY B CA 1
ATOM 5250 C C . GLY B 1 107 ? 12.883 -23.875 -24.75 1 93.88 107 GLY B C 1
ATOM 5251 O O . GLY B 1 107 ? 12.102 -23.672 -23.828 1 93.88 107 GLY B O 1
ATOM 5252 N N . ALA B 1 108 ? 13.461 -25.062 -25 1 89.94 108 ALA B N 1
ATOM 5253 C CA . ALA B 1 108 ? 13.281 -26.203 -24.094 1 89.94 108 ALA B CA 1
ATOM 5254 C C . ALA B 1 108 ? 13.766 -25.844 -22.688 1 89.94 108 ALA B C 1
ATOM 5256 O O . ALA B 1 108 ? 14.883 -25.344 -22.516 1 89.94 108 ALA B O 1
ATOM 5257 N N . GLY B 1 109 ? 12.914 -26.031 -21.719 1 89.44 109 GLY B N 1
ATOM 5258 C CA . GLY B 1 109 ? 13.258 -25.719 -20.328 1 89.44 109 GLY B CA 1
ATOM 5259 C C . GLY B 1 109 ? 12.812 -24.344 -19.891 1 89.44 109 GLY B C 1
ATOM 5260 O O . GLY B 1 109 ? 12.828 -24.031 -18.703 1 89.44 109 GLY B O 1
ATOM 5261 N N . CYS B 1 110 ? 12.383 -23.562 -20.875 1 94.19 110 CYS B N 1
ATOM 5262 C CA . CYS B 1 110 ? 12.008 -22.188 -20.578 1 94.19 110 CYS B CA 1
ATOM 5263 C C . CYS B 1 110 ? 10.492 -22.062 -20.438 1 94.19 110 CYS B C 1
ATOM 5265 O O . CYS B 1 110 ? 9.984 -20.969 -20.156 1 94.19 110 CYS B O 1
ATOM 5267 N N . GLU B 1 111 ? 9.781 -23.141 -20.578 1 94.75 111 GLU B N 1
ATOM 5268 C CA . GLU B 1 111 ? 8.328 -23.094 -20.734 1 94.75 111 GLU B CA 1
ATOM 5269 C C . GLU B 1 111 ? 7.625 -23 -19.391 1 94.75 111 GLU B C 1
ATOM 5271 O O . GLU B 1 111 ? 6.691 -23.766 -19.109 1 94.75 111 GLU B O 1
ATOM 5276 N N . TRP B 1 112 ? 8.086 -22.109 -18.547 1 94.19 112 TRP B N 1
ATOM 5277 C CA . TRP B 1 112 ? 7.484 -21.797 -17.25 1 94.19 112 TRP B CA 1
ATOM 5278 C C . TRP B 1 112 ? 6.992 -20.344 -17.219 1 94.19 112 TRP B C 1
ATOM 5280 O O . TRP B 1 112 ? 7.656 -19.453 -17.734 1 94.19 112 TRP B O 1
ATOM 5290 N N . MET B 1 113 ? 5.824 -20.203 -16.609 1 96.56 113 MET B N 1
ATOM 5291 C CA . MET B 1 113 ? 5.246 -18.859 -16.516 1 96.56 113 MET B CA 1
ATOM 5292 C C . MET B 1 113 ? 6.242 -17.875 -15.906 1 96.56 113 MET B C 1
ATOM 5294 O O . MET B 1 113 ? 6.379 -16.75 -16.391 1 96.56 113 MET B O 1
ATOM 5298 N N . SER B 1 114 ? 6.918 -18.25 -14.859 1 96.06 114 SER B N 1
ATOM 5299 C CA . SER B 1 114 ? 7.844 -17.375 -14.148 1 96.06 114 SER B CA 1
ATOM 5300 C C . SER B 1 114 ? 9.008 -16.969 -15.039 1 96.06 114 SER B C 1
ATOM 5302 O O . SER B 1 114 ? 9.414 -15.797 -15.039 1 96.06 114 SER B O 1
ATOM 5304 N N . THR B 1 115 ? 9.555 -17.906 -15.766 1 96.56 115 THR B N 1
ATOM 5305 C CA . THR B 1 115 ? 10.648 -17.625 -16.688 1 96.56 115 THR B CA 1
ATOM 5306 C C . THR B 1 115 ? 10.18 -16.672 -17.797 1 96.56 115 THR B C 1
ATOM 5308 O O . THR B 1 115 ? 10.898 -15.734 -18.156 1 96.56 115 THR B O 1
ATOM 5311 N N . ILE B 1 116 ? 9.039 -16.984 -18.297 1 97.94 116 ILE B N 1
ATOM 5312 C CA . ILE B 1 116 ? 8.492 -16.156 -19.359 1 97.94 116 ILE B CA 1
ATOM 5313 C C . ILE B 1 116 ? 8.234 -14.742 -18.844 1 97.94 116 ILE B C 1
ATOM 5315 O O . ILE B 1 116 ? 8.562 -13.75 -19.5 1 97.94 116 ILE B O 1
ATOM 5319 N N . GLN B 1 117 ? 7.641 -14.703 -17.625 1 97.69 117 GLN B N 1
ATOM 5320 C CA . GL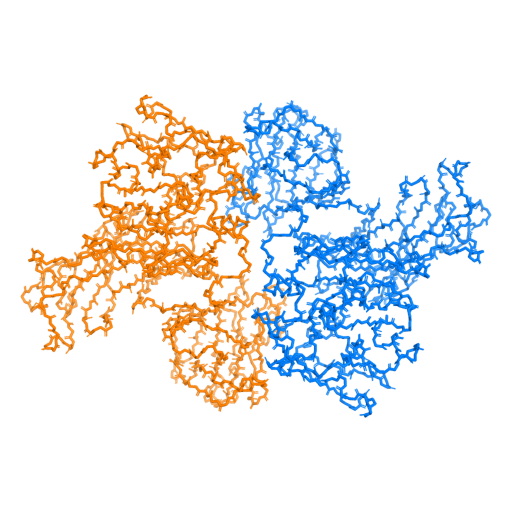N B 1 117 ? 7.434 -13.422 -16.953 1 97.69 117 GLN B CA 1
ATOM 5321 C C . GLN B 1 117 ? 8.75 -12.648 -16.828 1 97.69 117 GLN B C 1
ATOM 5323 O O . GLN B 1 117 ? 8.789 -11.438 -17.031 1 97.69 117 GLN B O 1
ATOM 5328 N N . HIS B 1 118 ? 9.789 -13.297 -16.5 1 98.12 118 HIS B N 1
ATOM 5329 C CA . HIS B 1 118 ? 11.141 -12.75 -16.406 1 98.12 118 HIS B CA 1
ATOM 5330 C C . HIS B 1 118 ? 11.602 -12.18 -17.734 1 98.12 118 HIS B C 1
ATOM 5332 O O . HIS B 1 118 ? 12.07 -11.039 -17.797 1 98.12 118 HIS B O 1
ATOM 5338 N N . GLU B 1 119 ? 11.477 -12.953 -18.828 1 98 119 GLU B N 1
ATOM 5339 C CA . GLU B 1 119 ? 11.883 -12.492 -20.141 1 98 119 GLU B CA 1
ATOM 5340 C C . GLU B 1 119 ? 11.055 -11.297 -20.594 1 98 119 GLU B C 1
ATOM 5342 O O . GLU B 1 119 ? 11.562 -10.398 -21.266 1 98 119 GLU B O 1
ATOM 5347 N N . MET B 1 120 ? 9.805 -11.336 -20.234 1 98.38 120 MET B N 1
ATOM 5348 C CA . MET B 1 120 ? 8.938 -10.203 -20.547 1 98.38 120 MET B CA 1
ATOM 5349 C C . MET B 1 120 ? 9.391 -8.945 -19.812 1 98.38 120 MET B C 1
ATOM 5351 O O . MET B 1 120 ? 9.273 -7.836 -20.344 1 98.38 120 MET B O 1
ATOM 5355 N N . MET B 1 121 ? 9.836 -9.062 -18.594 1 97.88 121 MET B N 1
ATOM 5356 C CA . MET B 1 121 ? 10.344 -7.922 -17.828 1 97.88 121 MET B CA 1
ATOM 5357 C C . MET B 1 121 ? 11.578 -7.332 -18.5 1 97.88 121 MET B C 1
ATOM 5359 O O . MET B 1 121 ? 11.766 -6.113 -18.516 1 97.88 121 MET B O 1
ATOM 5363 N N . HIS B 1 122 ? 12.477 -8.188 -19.078 1 96.56 122 HIS B N 1
ATOM 5364 C CA . HIS B 1 122 ? 13.555 -7.672 -19.906 1 96.56 122 HIS B CA 1
ATOM 5365 C C . HIS B 1 122 ? 13.008 -6.867 -21.078 1 96.56 122 HIS B C 1
ATOM 5367 O O . HIS B 1 122 ? 13.469 -5.754 -21.359 1 96.56 122 HIS B O 1
ATOM 5373 N N . ALA B 1 123 ? 12.016 -7.438 -21.688 1 96.94 123 ALA B N 1
ATOM 5374 C CA . ALA B 1 123 ? 11.477 -6.836 -22.906 1 96.94 123 ALA B CA 1
ATOM 5375 C C . ALA B 1 123 ? 10.906 -5.449 -22.625 1 96.94 123 ALA B C 1
ATOM 5377 O O . ALA B 1 123 ? 10.852 -4.605 -23.531 1 96.94 123 ALA B O 1
ATOM 5378 N N . ILE B 1 124 ? 10.492 -5.207 -21.375 1 96.06 124 ILE B N 1
ATOM 5379 C CA . ILE B 1 124 ? 9.922 -3.895 -21.094 1 96.06 124 ILE B CA 1
ATOM 5380 C C . ILE B 1 124 ? 11 -2.986 -20.5 1 96.06 124 ILE B C 1
ATOM 5382 O O . ILE B 1 124 ? 10.711 -1.849 -20.109 1 96.06 124 ILE B O 1
ATOM 5386 N N . GLY B 1 125 ? 12.195 -3.504 -20.328 1 94.75 125 GLY B N 1
ATOM 5387 C CA . GLY B 1 125 ? 13.289 -2.582 -20.062 1 94.75 125 GLY B CA 1
ATOM 5388 C C . GLY B 1 125 ? 13.93 -2.785 -18.719 1 94.75 125 GLY B C 1
ATOM 5389 O O . GLY B 1 125 ? 14.641 -1.904 -18.219 1 94.75 125 GLY B O 1
ATOM 5390 N N . ILE B 1 126 ? 13.781 -3.887 -18.047 1 95.19 126 ILE B N 1
ATOM 5391 C CA . ILE B 1 126 ? 14.297 -4.078 -16.688 1 95.19 126 ILE B CA 1
ATOM 5392 C C . ILE B 1 126 ? 15.43 -5.098 -16.703 1 95.19 126 ILE B C 1
ATOM 5394 O O . ILE B 1 126 ? 15.32 -6.148 -17.344 1 95.19 126 ILE B O 1
ATOM 5398 N N . TYR B 1 127 ? 16.531 -4.766 -16.078 1 94.75 127 TYR B N 1
ATOM 5399 C CA . TYR B 1 127 ? 17.719 -5.617 -15.969 1 94.75 127 TYR B CA 1
ATOM 5400 C C . TYR B 1 127 ? 17.641 -6.496 -14.727 1 94.75 127 TYR B C 1
ATOM 5402 O O . TYR B 1 127 ? 16.688 -6.406 -13.945 1 94.75 127 TYR B O 1
ATOM 5410 N N . HIS B 1 128 ? 18.625 -7.324 -14.617 1 96.94 128 HIS B N 1
ATOM 5411 C CA . HIS B 1 128 ? 18.672 -8.25 -13.492 1 96.94 128 HIS B CA 1
ATOM 5412 C C . HIS B 1 128 ? 18.859 -7.508 -12.18 1 96.94 128 HIS B C 1
ATOM 5414 O O . HIS B 1 128 ? 19.594 -6.527 -12.117 1 96.94 128 HIS B O 1
ATOM 5420 N N . GLU B 1 129 ? 18.266 -8.086 -11.156 1 97.5 129 GLU B N 1
ATOM 5421 C CA . GLU B 1 129 ? 18.375 -7.527 -9.82 1 97.5 129 GLU B CA 1
ATOM 5422 C C . GLU B 1 129 ? 19.812 -7.59 -9.312 1 97.5 129 GLU B C 1
ATOM 5424 O O . GLU B 1 129 ? 20.328 -6.609 -8.781 1 97.5 129 GLU B O 1
ATOM 5429 N N . GLN B 1 130 ? 20.562 -8.711 -9.555 1 97.25 130 GLN B N 1
ATOM 5430 C CA . GLN B 1 130 ? 21.906 -8.906 -9.023 1 97.25 130 GLN B CA 1
ATOM 5431 C C . GLN B 1 130 ? 22.922 -8.078 -9.805 1 97.25 130 GLN B C 1
ATOM 5433 O O . GLN B 1 130 ? 24.109 -8.062 -9.461 1 97.25 130 GLN B O 1
ATOM 5438 N N . SER B 1 131 ? 22.484 -7.383 -10.812 1 96.44 131 SER B N 1
ATOM 5439 C CA . SER B 1 131 ? 23.391 -6.535 -11.586 1 96.44 131 SER B CA 1
ATOM 5440 C C . SER B 1 131 ? 23.141 -5.059 -11.305 1 96.44 131 SER B C 1
ATOM 5442 O O . SER B 1 131 ? 23.672 -4.191 -12.008 1 96.44 131 SER B O 1
ATOM 5444 N N . ARG B 1 132 ? 22.359 -4.781 -10.359 1 96.75 132 ARG B N 1
ATOM 5445 C CA . ARG B 1 132 ? 22.062 -3.404 -9.969 1 96.75 132 ARG B CA 1
ATOM 5446 C C . ARG B 1 132 ? 23.344 -2.682 -9.547 1 96.75 132 ARG B C 1
ATOM 5448 O O . ARG B 1 132 ? 24.281 -3.311 -9.07 1 96.75 132 ARG B O 1
ATOM 5455 N N . THR B 1 133 ? 23.234 -1.393 -9.609 1 96.5 133 THR B N 1
ATOM 5456 C CA . THR B 1 133 ? 24.344 -0.54 -9.211 1 96.5 133 THR B CA 1
ATOM 5457 C C . THR B 1 133 ? 24.719 -0.769 -7.75 1 96.5 133 THR B C 1
ATOM 5459 O O . THR B 1 133 ? 25.891 -0.817 -7.398 1 96.5 133 THR B O 1
ATOM 5462 N N . ASP B 1 134 ? 23.734 -0.965 -6.918 1 96.06 134 ASP B N 1
ATOM 5463 C CA . ASP B 1 134 ? 23.953 -0.988 -5.477 1 96.06 134 ASP B CA 1
ATOM 5464 C C . ASP B 1 134 ? 23.969 -2.42 -4.945 1 96.06 134 ASP B C 1
ATOM 5466 O O . ASP B 1 134 ? 23.922 -2.641 -3.734 1 96.06 134 ASP B O 1
ATOM 5470 N N . ARG B 1 135 ? 24.109 -3.402 -5.754 1 96.75 135 ARG B N 1
ATOM 5471 C CA . ARG B 1 135 ? 23.922 -4.793 -5.352 1 96.75 135 ARG B CA 1
ATOM 5472 C C . ARG B 1 135 ? 24.984 -5.223 -4.352 1 96.75 135 ARG B C 1
ATOM 5474 O O . ARG B 1 135 ? 24.75 -6.125 -3.541 1 96.75 135 ARG B O 1
ATOM 5481 N N . ASP B 1 136 ? 26.156 -4.602 -4.297 1 96.56 136 ASP B N 1
ATOM 5482 C CA . ASP B 1 136 ? 27.266 -5.062 -3.463 1 96.56 136 ASP B CA 1
ATOM 5483 C C . ASP B 1 136 ? 26.953 -4.84 -1.982 1 96.56 136 ASP B C 1
ATOM 5485 O O . ASP B 1 136 ? 27.625 -5.406 -1.115 1 96.56 136 ASP B O 1
ATOM 5489 N N . GLY B 1 137 ? 25.953 -4.039 -1.724 1 95.5 137 GLY B N 1
ATOM 5490 C CA . GLY B 1 137 ? 25.5 -3.908 -0.351 1 95.5 137 GLY B CA 1
ATOM 5491 C C . GLY B 1 137 ? 24.656 -5.078 0.112 1 95.5 137 GLY B C 1
ATOM 5492 O O . GLY B 1 137 ? 24.422 -5.254 1.311 1 95.5 137 GLY B O 1
ATOM 5493 N N . TYR B 1 138 ? 24.266 -5.898 -0.766 1 96.81 138 TYR B N 1
ATOM 5494 C CA . TYR B 1 138 ? 23.25 -6.898 -0.447 1 96.81 138 TYR B CA 1
ATOM 5495 C C . TYR B 1 138 ? 23.75 -8.305 -0.751 1 96.81 138 TYR B C 1
ATOM 5497 O O . TYR B 1 138 ? 23.328 -9.273 -0.118 1 96.81 138 TYR B O 1
ATOM 5505 N N . ILE B 1 139 ? 24.625 -8.383 -1.754 1 97.38 139 ILE B N 1
ATOM 5506 C CA . ILE B 1 139 ? 25.188 -9.68 -2.133 1 97.38 139 ILE B CA 1
ATOM 5507 C C . ILE B 1 139 ? 26.672 -9.516 -2.449 1 97.38 139 ILE B C 1
ATOM 5509 O O . ILE B 1 139 ? 27.172 -8.398 -2.602 1 97.38 139 ILE B O 1
ATOM 5513 N N . TYR B 1 140 ? 27.406 -10.539 -2.482 1 96 140 TYR B N 1
ATOM 5514 C CA . TYR B 1 140 ? 28.734 -10.57 -3.105 1 96 140 TYR B CA 1
ATOM 5515 C C . TYR B 1 140 ? 28.875 -11.789 -4.012 1 96 140 TYR B C 1
ATOM 5517 O O . TYR B 1 140 ? 28.188 -12.797 -3.82 1 96 140 TYR B O 1
ATOM 5525 N N . ILE B 1 141 ? 29.672 -11.711 -5.023 1 97.5 141 ILE B N 1
ATOM 5526 C CA . ILE B 1 141 ? 29.891 -12.734 -6.039 1 97.5 141 ILE B CA 1
ATOM 5527 C C . ILE B 1 141 ? 31.156 -13.523 -5.711 1 97.5 141 ILE B C 1
ATOM 5529 O O . ILE B 1 141 ? 32.25 -12.945 -5.582 1 97.5 141 ILE B O 1
ATOM 5533 N N . ASP B 1 142 ? 31.016 -14.781 -5.52 1 97.5 142 ASP B N 1
ATOM 5534 C CA . ASP B 1 142 ? 32.156 -15.648 -5.324 1 97.5 142 ASP B CA 1
ATOM 5535 C C . ASP B 1 142 ? 32.719 -16.141 -6.66 1 97.5 142 ASP B C 1
ATOM 5537 O O . ASP B 1 142 ? 32.312 -17.203 -7.152 1 97.5 142 ASP B O 1
ATOM 5541 N N . THR B 1 143 ? 33.75 -15.539 -7.121 1 96.31 143 THR B N 1
ATOM 5542 C CA . THR B 1 143 ? 34.25 -15.781 -8.461 1 96.31 143 THR B CA 1
ATOM 5543 C C . THR B 1 143 ? 35.031 -17.094 -8.516 1 96.31 143 THR B C 1
ATOM 5545 O O . THR B 1 143 ? 35.281 -17.625 -9.602 1 96.31 143 THR B O 1
ATOM 5548 N N . ASP B 1 144 ? 35.375 -17.625 -7.375 1 96.31 144 ASP B N 1
ATOM 5549 C CA . ASP B 1 144 ? 36.094 -18.891 -7.344 1 96.31 144 ASP B CA 1
ATOM 5550 C C . ASP B 1 144 ? 35.219 -20.031 -7.871 1 96.31 144 ASP B C 1
ATOM 5552 O O . ASP B 1 144 ? 35.75 -21.047 -8.328 1 96.31 144 ASP B O 1
ATOM 5556 N N . ASN B 1 145 ? 33.969 -19.781 -7.75 1 96.5 145 ASN B N 1
ATOM 5557 C CA . ASN B 1 145 ? 33.062 -20.844 -8.172 1 96.5 145 ASN B CA 1
ATOM 5558 C C . ASN B 1 145 ? 32.562 -20.609 -9.594 1 96.5 145 ASN B C 1
ATOM 5560 O O . ASN B 1 145 ? 31.688 -21.328 -10.07 1 96.5 145 ASN B O 1
ATOM 5564 N N . ILE B 1 146 ? 33.094 -19.625 -10.281 1 94.44 146 ILE B N 1
ATOM 5565 C CA . ILE B 1 146 ? 32.625 -19.234 -11.609 1 94.44 146 ILE B CA 1
ATOM 5566 C C . ILE B 1 146 ? 33.719 -19.422 -12.625 1 94.44 146 ILE B C 1
ATOM 5568 O O . ILE B 1 146 ? 34.906 -19.188 -12.328 1 94.44 146 ILE B O 1
ATOM 5572 N N . ASP B 1 147 ? 33.375 -19.906 -13.82 1 90.38 147 ASP B N 1
ATOM 5573 C CA . ASP B 1 147 ? 34.344 -19.875 -14.914 1 90.38 147 ASP B CA 1
ATOM 5574 C C . ASP B 1 147 ? 34.906 -18.469 -15.133 1 90.38 147 ASP B C 1
ATOM 5576 O O . ASP B 1 147 ? 34.125 -17.531 -15.344 1 90.38 147 ASP B O 1
ATOM 5580 N N . PRO B 1 148 ? 36.188 -18.312 -15.156 1 92.75 148 PRO B N 1
ATOM 5581 C CA . PRO B 1 148 ? 36.781 -16.984 -15.312 1 92.75 148 PRO B CA 1
ATOM 5582 C C . PRO B 1 148 ? 36.281 -16.266 -16.562 1 92.75 148 PRO B C 1
ATOM 5584 O O . PRO B 1 148 ? 36.188 -15.039 -16.578 1 92.75 148 PRO B O 1
ATOM 5587 N N . ASP B 1 149 ? 35.969 -16.953 -17.609 1 89.25 149 ASP B N 1
ATOM 5588 C CA . ASP B 1 149 ? 35.562 -16.359 -18.875 1 89.25 149 ASP B CA 1
ATOM 5589 C C . ASP B 1 149 ? 34.094 -15.883 -18.797 1 89.25 149 ASP B C 1
ATOM 5591 O O . ASP B 1 149 ? 33.625 -15.188 -19.703 1 89.25 149 ASP B O 1
ATOM 5595 N N . LEU B 1 150 ? 33.375 -16.203 -17.688 1 89.75 150 LEU B N 1
ATOM 5596 C CA . LEU B 1 150 ? 31.969 -15.875 -17.594 1 89.75 150 LEU B CA 1
ATOM 5597 C C . LEU B 1 150 ? 31.719 -14.906 -16.438 1 89.75 150 LEU B C 1
ATOM 5599 O O . LEU B 1 150 ? 30.562 -14.547 -16.172 1 89.75 150 LEU B O 1
ATOM 5603 N N . VAL B 1 151 ? 32.719 -14.453 -15.773 1 92.75 151 VAL B N 1
ATOM 5604 C CA . VAL B 1 151 ? 32.594 -13.57 -14.617 1 92.75 151 VAL B CA 1
ATOM 5605 C C . VAL B 1 151 ? 31.938 -12.258 -15.039 1 92.75 151 VAL B C 1
ATOM 5607 O O . VAL B 1 151 ? 31.219 -11.633 -14.258 1 92.75 151 VAL B O 1
ATOM 5610 N N . TYR B 1 152 ? 32.125 -11.844 -16.297 1 90.19 152 TYR B N 1
ATOM 5611 C CA . TYR B 1 152 ? 31.609 -10.578 -16.797 1 90.19 152 TYR B CA 1
ATOM 5612 C C . TYR B 1 152 ? 30.078 -10.547 -16.734 1 90.19 152 TYR B C 1
ATOM 5614 O O . TYR B 1 152 ? 29.469 -9.477 -16.719 1 90.19 152 TYR B O 1
ATOM 5622 N N . ASN B 1 153 ? 29.438 -11.711 -16.641 1 89.81 153 ASN B N 1
ATOM 5623 C CA . ASN B 1 153 ? 27.969 -11.797 -16.578 1 89.81 153 ASN B CA 1
ATOM 5624 C C . ASN B 1 153 ? 27.438 -11.25 -15.258 1 89.81 153 ASN B C 1
ATOM 5626 O O . ASN B 1 153 ? 26.25 -11.008 -15.117 1 89.81 153 ASN B O 1
ATOM 5630 N N . PHE B 1 154 ? 28.328 -11 -14.352 1 93.62 154 PHE B N 1
ATOM 5631 C CA . PHE B 1 154 ? 27.938 -10.469 -13.047 1 93.62 154 PHE B CA 1
ATOM 5632 C C . PHE B 1 154 ? 28.312 -9 -12.922 1 93.62 154 PHE B C 1
ATOM 5634 O O . PHE B 1 154 ? 28.25 -8.43 -11.836 1 93.62 154 PHE B O 1
ATOM 5641 N N . ASP B 1 155 ? 28.734 -8.43 -14.031 1 93.62 155 ASP B N 1
ATOM 5642 C CA . ASP B 1 155 ? 29.047 -7 -13.992 1 93.62 155 ASP B CA 1
ATOM 5643 C C . ASP B 1 155 ? 27.812 -6.184 -13.602 1 93.62 155 ASP B C 1
ATOM 5645 O O . ASP B 1 155 ? 26.688 -6.543 -13.953 1 93.62 155 ASP B O 1
ATOM 5649 N N . LYS B 1 156 ? 28.047 -5.113 -12.891 1 94.88 156 LYS B N 1
ATOM 5650 C CA . LYS B 1 156 ? 26.984 -4.191 -12.492 1 94.88 156 LYS B CA 1
ATOM 5651 C C . LYS B 1 156 ? 26.719 -3.162 -13.586 1 94.88 156 LYS B C 1
ATOM 5653 O O . LYS B 1 156 ? 27.594 -2.852 -14.391 1 94.88 156 LYS B O 1
ATOM 5658 N N . TYR B 1 157 ? 25.562 -2.682 -13.594 1 93.94 157 TYR B N 1
ATOM 5659 C CA . TYR B 1 157 ? 25.219 -1.519 -14.406 1 93.94 157 TYR B CA 1
ATOM 5660 C C . TYR B 1 157 ? 25.297 -0.237 -13.586 1 93.94 157 TYR B C 1
ATOM 5662 O O . TYR B 1 157 ? 24.938 -0.224 -12.406 1 93.94 157 TYR B O 1
ATOM 5670 N N . SER B 1 158 ? 25.781 0.842 -14.266 1 93.75 158 SER B N 1
ATOM 5671 C CA . SER B 1 158 ? 25.844 2.129 -13.578 1 93.75 158 SER B CA 1
ATOM 5672 C C . SER B 1 158 ? 24.484 2.812 -13.555 1 93.75 158 SER B C 1
ATOM 5674 O O . SER B 1 158 ? 23.562 2.398 -14.258 1 93.75 158 SER B O 1
ATOM 5676 N N . TYR B 1 159 ? 24.375 3.859 -12.734 1 91.94 159 TYR B N 1
ATOM 5677 C CA . TYR B 1 159 ? 23.141 4.637 -12.641 1 91.94 159 TYR B CA 1
ATOM 5678 C C . TYR B 1 159 ? 22.891 5.406 -13.93 1 91.94 159 TYR B C 1
ATOM 5680 O O . TYR B 1 159 ? 21.812 5.973 -14.117 1 91.94 159 TYR B O 1
ATOM 5688 N N . GLU B 1 160 ? 23.766 5.371 -14.836 1 88.19 160 GLU B N 1
ATOM 5689 C CA . GLU B 1 160 ? 23.562 5.941 -16.172 1 88.19 160 GLU B CA 1
ATOM 5690 C C . GLU B 1 160 ? 22.734 5.004 -17.047 1 88.19 160 GLU B C 1
ATOM 5692 O O . GLU B 1 160 ? 22.172 5.426 -18.047 1 88.19 160 GLU B O 1
ATOM 5697 N N . VAL B 1 161 ? 22.703 3.77 -16.625 1 88 161 VAL B N 1
ATOM 5698 C CA . VAL B 1 161 ? 22.047 2.746 -17.422 1 88 161 VAL B CA 1
ATOM 5699 C C . VAL B 1 161 ? 20.75 2.312 -16.75 1 88 161 VAL B C 1
ATOM 5701 O O . VAL B 1 161 ? 19.734 2.109 -17.406 1 88 161 VAL B O 1
ATOM 5704 N N . VAL B 1 162 ? 20.859 2.178 -15.445 1 91.12 162 VAL B N 1
ATOM 5705 C CA . VAL B 1 162 ? 19.703 1.685 -14.719 1 91.12 162 VAL B CA 1
ATOM 5706 C C . VAL B 1 162 ? 19.344 2.652 -13.586 1 91.12 162 VAL B C 1
ATOM 5708 O O . VAL B 1 162 ? 20.203 3.412 -13.125 1 91.12 162 VAL B O 1
ATOM 5711 N N . ASP B 1 163 ? 18.062 2.666 -13.211 1 90.62 163 ASP B N 1
ATOM 5712 C CA . ASP B 1 163 ? 17.547 3.43 -12.086 1 90.62 163 ASP B CA 1
ATOM 5713 C C . ASP B 1 163 ? 16.75 2.533 -11.133 1 90.62 163 ASP B C 1
ATOM 5715 O O . ASP B 1 163 ? 15.992 1.666 -11.578 1 90.62 163 ASP B O 1
ATOM 5719 N N . ASN B 1 164 ? 16.969 2.664 -9.883 1 89.12 164 ASN B N 1
ATOM 5720 C CA . ASN B 1 164 ? 16.266 1.815 -8.922 1 89.12 164 ASN B CA 1
ATOM 5721 C C . ASN B 1 164 ? 14.828 2.268 -8.719 1 89.12 164 ASN B C 1
ATOM 5723 O O . ASN B 1 164 ? 14.023 1.549 -8.117 1 89.12 164 ASN B O 1
ATOM 5727 N N . ARG B 1 165 ? 14.477 3.428 -9.195 1 91.38 165 ARG B N 1
ATOM 5728 C CA . ARG B 1 165 ? 13.125 3.977 -9.086 1 91.38 165 ARG B CA 1
ATOM 5729 C C . ARG B 1 165 ? 12.648 3.965 -7.637 1 91.38 165 ARG B C 1
ATOM 5731 O O . ARG B 1 165 ? 11.477 3.699 -7.363 1 91.38 165 ARG B O 1
ATOM 5738 N N . ARG B 1 166 ? 13.57 4.113 -6.66 1 93.75 166 ARG B N 1
ATOM 5739 C CA . ARG B 1 166 ? 13.328 4.188 -5.223 1 93.75 166 ARG B CA 1
ATOM 5740 C C . ARG B 1 166 ? 12.742 2.883 -4.699 1 93.75 166 ARG B C 1
ATOM 5742 O O . ARG B 1 166 ? 11.914 2.891 -3.783 1 93.75 166 ARG B O 1
ATOM 5749 N N . VAL B 1 167 ? 13.008 1.825 -5.336 1 96.12 167 VAL B N 1
ATOM 5750 C CA . VAL B 1 167 ? 12.695 0.493 -4.832 1 96.12 167 VAL B CA 1
ATOM 5751 C C . VAL B 1 167 ? 13.938 -0.132 -4.203 1 96.12 167 VAL B C 1
ATOM 5753 O O . VAL B 1 167 ? 15.016 -0.115 -4.801 1 96.12 167 VAL B O 1
ATOM 5756 N N . ALA B 1 168 ? 13.781 -0.655 -3 1 96.94 168 ALA B N 1
ATOM 5757 C CA . ALA B 1 168 ? 14.891 -1.317 -2.311 1 96.94 168 ALA B CA 1
ATOM 5758 C C . ALA B 1 168 ? 15.328 -2.574 -3.059 1 96.94 168 ALA B C 1
ATOM 5760 O O . ALA B 1 168 ? 14.562 -3.135 -3.846 1 96.94 168 ALA B O 1
ATOM 5761 N N . TYR B 1 169 ? 16.609 -2.918 -2.863 1 97.5 169 TYR B N 1
ATOM 5762 C CA . TYR B 1 169 ? 17.062 -4.195 -3.406 1 97.5 169 TYR B CA 1
ATOM 5763 C C . TYR B 1 169 ? 16.109 -5.316 -3.018 1 97.5 169 TYR B C 1
ATOM 5765 O O . TYR B 1 169 ? 15.742 -5.453 -1.848 1 97.5 169 TYR B O 1
ATOM 5773 N N . ASP B 1 170 ? 15.711 -6.07 -3.992 1 96.94 170 ASP B N 1
ATOM 5774 C CA . ASP B 1 170 ? 14.633 -7.031 -3.803 1 96.94 170 ASP B CA 1
ATOM 5775 C C . ASP B 1 170 ? 15.133 -8.461 -3.973 1 96.94 170 ASP B C 1
ATOM 5777 O O . ASP B 1 170 ? 15.172 -8.984 -5.09 1 96.94 170 ASP B O 1
ATOM 5781 N N . TYR B 1 171 ? 15.344 -9.094 -2.844 1 95.94 171 TYR B N 1
ATOM 5782 C CA . TYR B 1 171 ? 15.805 -10.484 -2.867 1 95.94 171 TYR B CA 1
ATOM 5783 C C . TYR B 1 171 ? 14.75 -11.398 -3.479 1 95.94 171 TYR B C 1
ATOM 5785 O O . TYR B 1 171 ? 15.07 -12.492 -3.943 1 95.94 171 TYR B O 1
ATOM 5793 N N . ASN B 1 172 ? 13.531 -10.938 -3.531 1 94.69 172 ASN B N 1
ATOM 5794 C CA . ASN B 1 172 ? 12.422 -11.758 -4.012 1 94.69 172 ASN B CA 1
ATOM 5795 C C . ASN B 1 172 ? 12.117 -11.477 -5.48 1 94.69 172 ASN B C 1
ATOM 5797 O O . ASN B 1 172 ? 11.18 -12.055 -6.043 1 94.69 172 ASN B O 1
ATOM 5801 N N . SER B 1 173 ? 12.891 -10.648 -6.07 1 96.88 173 SER B N 1
ATOM 5802 C CA . SER B 1 173 ? 12.617 -10.289 -7.457 1 96.88 173 SER B CA 1
ATOM 5803 C C . SER B 1 173 ? 12.711 -11.5 -8.375 1 96.88 173 SER B C 1
ATOM 5805 O O . SER B 1 173 ? 13.633 -12.312 -8.25 1 96.88 173 SER B O 1
ATOM 5807 N N . ILE B 1 174 ? 11.812 -11.555 -9.305 1 96.69 174 ILE B N 1
ATOM 5808 C CA . ILE B 1 174 ? 11.867 -12.609 -10.312 1 96.69 174 ILE B CA 1
ATOM 5809 C C . ILE B 1 174 ? 13.047 -12.359 -11.25 1 96.69 174 ILE B C 1
ATOM 5811 O O . ILE B 1 174 ? 13.43 -13.25 -12.023 1 96.69 174 ILE B O 1
ATOM 5815 N N . MET B 1 175 ? 13.703 -11.227 -11.148 1 97.5 175 MET B N 1
ATOM 5816 C CA . MET B 1 175 ? 14.844 -10.859 -11.992 1 97.5 175 MET B CA 1
ATOM 5817 C C . MET B 1 175 ? 16.156 -11.227 -11.305 1 97.5 175 MET B C 1
ATOM 5819 O O . MET B 1 175 ? 17.234 -10.953 -11.844 1 97.5 175 MET B O 1
ATOM 5823 N N . HIS B 1 176 ? 16.094 -11.828 -10.156 1 96.81 176 HIS B N 1
ATOM 5824 C CA . HIS B 1 176 ? 17.297 -12.242 -9.43 1 96.81 176 HIS B CA 1
ATOM 5825 C C . HIS B 1 176 ? 17.672 -13.68 -9.773 1 96.81 176 HIS B C 1
ATOM 5827 O O . HIS B 1 176 ? 16.828 -14.57 -9.75 1 96.81 176 HIS B O 1
ATOM 5833 N N . TYR B 1 177 ? 18.953 -13.922 -10.094 1 95.62 177 TYR B N 1
ATOM 5834 C CA . TYR B 1 177 ? 19.406 -15.281 -10.312 1 95.62 177 TYR B CA 1
ATOM 5835 C C . TYR B 1 177 ? 19.578 -16.016 -8.992 1 95.62 177 TYR B C 1
ATOM 5837 O O . TYR B 1 177 ? 19.594 -15.406 -7.926 1 95.62 177 TYR B O 1
ATOM 5845 N N . GLY B 1 178 ? 19.594 -17.328 -9.094 1 92.94 178 GLY B N 1
ATOM 5846 C CA . GLY B 1 178 ? 19.812 -18.172 -7.926 1 92.94 178 GLY B CA 1
ATOM 5847 C C . GLY B 1 178 ? 21.25 -18.172 -7.453 1 92.94 178 GLY B C 1
ATOM 5848 O O . GLY B 1 178 ? 22.125 -17.656 -8.141 1 92.94 178 GLY B O 1
ATOM 5849 N N . ASP B 1 179 ? 21.516 -18.75 -6.328 1 94.25 179 ASP B N 1
ATOM 5850 C CA . ASP B 1 179 ? 22.797 -18.578 -5.641 1 94.25 179 ASP B CA 1
ATOM 5851 C C . ASP B 1 179 ? 23.875 -19.484 -6.25 1 94.25 179 ASP B C 1
ATOM 5853 O O . ASP B 1 179 ? 25.047 -19.344 -5.934 1 94.25 179 ASP B O 1
ATOM 5857 N N . THR B 1 180 ? 23.531 -20.406 -7.211 1 92.75 180 THR B N 1
ATOM 5858 C CA . THR B 1 180 ? 24.547 -21.234 -7.84 1 92.75 180 THR B CA 1
ATOM 5859 C C . THR B 1 180 ? 24.625 -20.953 -9.336 1 92.75 180 THR B C 1
ATOM 5861 O O . THR B 1 180 ? 25.172 -21.75 -10.094 1 92.75 180 THR B O 1
ATOM 5864 N N . SER B 1 181 ? 24 -19.938 -9.75 1 90.75 181 SER B N 1
ATOM 5865 C CA . SER B 1 181 ? 24.047 -19.578 -11.164 1 90.75 181 SER B CA 1
ATOM 5866 C C . SER B 1 181 ? 25.484 -19.453 -11.656 1 90.75 181 SER B C 1
ATOM 5868 O O . SER B 1 181 ? 26.312 -18.812 -11.008 1 90.75 181 SER B O 1
ATOM 5870 N N . PHE B 1 182 ? 25.828 -20.078 -12.812 1 89.19 182 PHE B N 1
ATOM 5871 C CA . PHE B 1 182 ? 27.125 -20.016 -13.484 1 89.19 182 PHE B CA 1
ATOM 5872 C C . PHE B 1 182 ? 28.172 -20.812 -12.719 1 89.19 182 PHE B C 1
ATOM 5874 O O . PHE B 1 182 ? 29.359 -20.688 -12.977 1 89.19 182 PHE B O 1
ATOM 5881 N N . SER B 1 183 ? 27.766 -21.594 -11.766 1 92.62 183 SER B N 1
ATOM 5882 C CA . SER B 1 183 ? 28.719 -22.359 -10.961 1 92.62 183 SER B CA 1
ATOM 5883 C C . SER B 1 183 ? 29.359 -23.469 -11.781 1 92.62 183 SER B C 1
ATOM 5885 O O . SER B 1 183 ? 28.703 -24.125 -12.578 1 92.62 183 SER B O 1
ATOM 5887 N N . THR B 1 184 ? 30.625 -23.719 -11.531 1 91.5 184 THR B N 1
ATOM 5888 C CA . THR B 1 184 ? 31.359 -24.766 -12.227 1 91.5 184 THR B CA 1
ATOM 5889 C C . THR B 1 184 ? 31.594 -25.969 -11.32 1 91.5 184 THR B C 1
ATOM 5891 O O . THR B 1 184 ? 31.953 -27.047 -11.789 1 91.5 184 THR B O 1
ATOM 5894 N N . ASN B 1 185 ? 31.312 -25.859 -10.047 1 93.81 185 ASN B N 1
ATOM 5895 C CA . ASN B 1 185 ? 31.625 -26.906 -9.078 1 93.81 185 ASN B CA 1
ATOM 5896 C C . ASN B 1 185 ? 30.484 -27.141 -8.102 1 93.81 185 ASN B C 1
ATOM 5898 O O . ASN B 1 185 ? 30.656 -27.75 -7.051 1 93.81 185 ASN B O 1
ATOM 5902 N N . GLY B 1 186 ? 29.391 -26.531 -8.383 1 91.44 186 GLY B N 1
ATOM 5903 C CA . GLY B 1 186 ? 28.234 -26.703 -7.523 1 91.44 186 GLY B CA 1
ATOM 5904 C C . GLY B 1 186 ? 28.203 -25.75 -6.344 1 91.44 186 GLY B C 1
ATOM 5905 O O . GLY B 1 186 ? 27.203 -25.656 -5.637 1 91.44 186 GLY B O 1
ATOM 5906 N N . GLY B 1 187 ? 29.234 -25.031 -6.168 1 95.06 187 GLY B N 1
ATOM 5907 C CA . GLY B 1 187 ? 29.297 -24.047 -5.094 1 95.06 187 GLY B CA 1
ATOM 5908 C C . GLY B 1 187 ? 28.469 -22.812 -5.363 1 95.06 187 GLY B C 1
ATOM 5909 O O . GLY B 1 187 ? 28.156 -22.5 -6.52 1 95.06 187 GLY B O 1
ATOM 5910 N N . LYS B 1 188 ? 28.172 -22.109 -4.301 1 96.31 188 LYS B N 1
ATOM 5911 C CA . LYS B 1 188 ? 27.391 -20.891 -4.445 1 96.31 188 LYS B CA 1
ATOM 5912 C C . LYS B 1 188 ? 28.219 -19.797 -5.129 1 96.31 188 LYS B C 1
ATOM 5914 O O . LYS B 1 188 ? 29.406 -19.625 -4.836 1 96.31 188 LYS B O 1
ATOM 5919 N N . THR B 1 189 ? 27.625 -19.094 -6.086 1 97.06 189 THR B N 1
ATOM 5920 C CA . THR B 1 189 ? 28.266 -18 -6.805 1 97.06 189 THR B CA 1
ATOM 5921 C C . THR B 1 189 ? 27.781 -16.656 -6.301 1 97.06 189 THR B C 1
ATOM 5923 O O . THR B 1 189 ? 28.5 -15.648 -6.387 1 97.06 189 THR B O 1
ATOM 5926 N N . ILE B 1 190 ? 26.531 -16.562 -5.887 1 97.44 190 ILE B N 1
ATOM 5927 C CA . ILE B 1 190 ? 25.953 -15.359 -5.312 1 97.44 190 ILE B CA 1
ATOM 5928 C C . ILE B 1 190 ? 25.641 -15.594 -3.832 1 97.44 190 ILE B C 1
ATOM 5930 O O . ILE B 1 190 ? 24.844 -16.469 -3.486 1 97.44 190 ILE B O 1
ATOM 5934 N N . ILE B 1 191 ? 26.266 -14.859 -3 1 97.62 191 ILE B N 1
ATOM 5935 C CA . ILE B 1 191 ? 26.094 -14.992 -1.557 1 97.62 191 ILE B CA 1
ATOM 5936 C C . ILE B 1 191 ? 25.438 -13.734 -0.998 1 97.62 191 ILE B C 1
ATOM 5938 O O . ILE B 1 191 ? 25.953 -12.625 -1.163 1 97.62 191 ILE B O 1
ATOM 5942 N N . THR B 1 192 ? 24.266 -13.891 -0.388 1 96.44 192 THR B N 1
ATOM 5943 C CA . THR B 1 192 ? 23.594 -12.75 0.214 1 96.44 192 THR B CA 1
ATOM 5944 C C . THR B 1 192 ? 24.281 -12.328 1.505 1 96.44 192 THR B C 1
ATOM 5946 O O . THR B 1 192 ? 24.75 -13.172 2.275 1 96.44 192 THR B O 1
ATOM 5949 N N . ARG B 1 193 ? 24.375 -11.125 1.719 1 94.5 193 ARG B N 1
ATOM 5950 C CA . ARG B 1 193 ? 25 -10.641 2.943 1 94.5 193 ARG B CA 1
ATOM 5951 C C . ARG B 1 193 ? 24.125 -10.922 4.16 1 94.5 193 ARG B C 1
ATOM 5953 O O . ARG B 1 193 ? 24.641 -11.133 5.262 1 94.5 193 ARG B O 1
ATOM 5960 N N . ASP B 1 194 ? 22.875 -10.914 4.023 1 90.62 194 ASP B N 1
ATOM 5961 C CA . ASP B 1 194 ? 21.938 -11.438 5.012 1 90.62 194 ASP B CA 1
ATOM 5962 C C . ASP B 1 194 ? 21.594 -12.898 4.719 1 90.62 194 ASP B C 1
ATOM 5964 O O . ASP B 1 194 ? 20.922 -13.195 3.734 1 90.62 194 ASP B O 1
ATOM 5968 N N . PRO B 1 195 ? 21.984 -13.766 5.574 1 90 195 PRO B N 1
ATOM 5969 C CA . PRO B 1 195 ? 21.797 -15.195 5.305 1 90 195 PRO B CA 1
ATOM 5970 C C . PRO B 1 195 ? 20.312 -15.586 5.219 1 90 195 PRO B C 1
ATOM 5972 O O . PRO B 1 195 ? 19.984 -16.609 4.613 1 90 195 PRO B O 1
ATOM 5975 N N . ALA B 1 196 ? 19.469 -14.766 5.754 1 85.44 196 ALA B N 1
ATOM 5976 C CA . ALA B 1 196 ? 18.047 -15.086 5.738 1 85.44 196 ALA B CA 1
ATOM 5977 C C . ALA B 1 196 ? 17.516 -15.125 4.312 1 85.44 196 ALA B C 1
ATOM 5979 O O . ALA B 1 196 ? 16.469 -15.734 4.051 1 85.44 196 ALA B O 1
ATOM 5980 N N . PHE B 1 197 ? 18.25 -14.523 3.359 1 91.25 197 PHE B N 1
ATOM 5981 C CA . PHE B 1 197 ? 17.719 -14.391 2.006 1 91.25 197 PHE B CA 1
ATOM 5982 C C . PHE B 1 197 ? 18.438 -15.344 1.055 1 91.25 197 PHE B C 1
ATOM 5984 O O . PHE B 1 197 ? 18.141 -15.367 -0.143 1 91.25 197 PHE B O 1
ATOM 5991 N N . GLN B 1 198 ? 19.375 -16.156 1.56 1 91.75 198 GLN B N 1
ATOM 5992 C CA . GLN B 1 198 ? 20.188 -17 0.691 1 91.75 198 GLN B CA 1
ATOM 5993 C C . GLN B 1 198 ? 19.312 -17.984 -0.09 1 91.75 198 GLN B C 1
ATOM 5995 O O . GLN B 1 198 ? 19.562 -18.219 -1.275 1 91.75 198 GLN B O 1
ATOM 6000 N N . ASP B 1 199 ? 18.297 -18.469 0.593 1 87.06 199 ASP B N 1
ATOM 6001 C CA . ASP B 1 199 ? 17.438 -19.453 -0.057 1 87.06 199 ASP B CA 1
ATOM 6002 C C . ASP B 1 199 ? 16.25 -18.781 -0.738 1 87.06 199 ASP B C 1
ATOM 6004 O O . ASP B 1 199 ? 15.336 -19.453 -1.22 1 87.06 199 ASP B O 1
ATOM 6008 N N . VAL B 1 200 ? 16.281 -17.453 -0.788 1 89.44 200 VAL B N 1
ATOM 6009 C CA . VAL B 1 200 ? 15.172 -16.688 -1.338 1 89.44 200 VAL B CA 1
ATOM 6010 C C . VAL B 1 200 ? 15.508 -16.234 -2.758 1 89.44 200 VAL B C 1
ATOM 6012 O O . VAL B 1 200 ? 14.641 -16.25 -3.639 1 89.44 200 VAL B O 1
ATOM 6015 N N . ILE B 1 201 ? 16.75 -15.859 -2.934 1 93.81 201 ILE B N 1
ATOM 6016 C CA . ILE B 1 201 ? 17.141 -15.336 -4.234 1 93.81 201 ILE B CA 1
ATOM 6017 C C . ILE B 1 201 ? 16.984 -16.406 -5.301 1 93.81 201 ILE B C 1
ATOM 6019 O O . ILE B 1 201 ? 17.156 -17.609 -5.02 1 93.81 201 ILE B O 1
ATOM 6023 N N . GLY B 1 202 ? 16.594 -16 -6.477 1 93.38 202 GLY B N 1
ATOM 6024 C CA . GLY B 1 202 ? 16.438 -16.906 -7.598 1 93.38 202 GLY B CA 1
ATOM 6025 C C . GLY B 1 202 ? 15.07 -17.578 -7.656 1 93.38 202 GLY B C 1
ATOM 6026 O O . GLY B 1 202 ? 14.875 -18.547 -8.383 1 93.38 202 GLY B O 1
ATOM 6027 N N . GLN B 1 203 ? 14.133 -17.016 -6.93 1 90.44 203 GLN B N 1
ATOM 6028 C CA . GLN B 1 203 ? 12.805 -17.609 -6.938 1 90.44 203 GLN B CA 1
ATOM 6029 C C . GLN B 1 203 ? 12.203 -17.609 -8.336 1 90.44 203 GLN B C 1
ATOM 6031 O O . GLN B 1 203 ? 12.5 -16.719 -9.141 1 90.44 203 GLN B O 1
ATOM 6036 N N . ARG B 1 204 ? 11.352 -18.594 -8.594 1 91.75 204 ARG B N 1
ATOM 6037 C CA . ARG B 1 204 ? 10.641 -18.766 -9.859 1 91.75 204 ARG B CA 1
ATOM 6038 C C . ARG B 1 204 ? 9.156 -18.984 -9.633 1 91.75 204 ARG B C 1
ATOM 6040 O O . ARG B 1 204 ? 8.578 -19.953 -10.125 1 91.75 204 ARG B O 1
ATOM 6047 N N . ARG B 1 205 ? 8.523 -18.062 -8.977 1 92.81 205 ARG B N 1
ATOM 6048 C CA . ARG B 1 205 ? 7.094 -18.109 -8.664 1 92.81 205 ARG B CA 1
ATOM 6049 C C . ARG B 1 205 ? 6.332 -17.062 -9.469 1 92.81 205 ARG B C 1
ATOM 6051 O O . ARG B 1 205 ? 5.695 -17.375 -10.469 1 92.81 205 ARG B O 1
ATOM 6058 N N . THR B 1 206 ? 6.48 -15.844 -9.133 1 96 206 THR B N 1
ATOM 6059 C CA . THR B 1 206 ? 5.887 -14.711 -9.844 1 96 206 THR B CA 1
ATOM 6060 C C . THR B 1 206 ? 6.488 -13.398 -9.359 1 96 206 THR B C 1
ATOM 6062 O O . THR B 1 206 ? 7.504 -13.391 -8.664 1 96 206 THR B O 1
ATOM 6065 N N . PHE B 1 207 ? 5.852 -12.273 -9.734 1 96.12 207 PHE B N 1
ATOM 6066 C CA . PHE B 1 207 ? 6.312 -10.945 -9.352 1 96.12 207 PHE B CA 1
ATOM 6067 C C . PHE B 1 207 ? 6.387 -10.812 -7.836 1 96.12 207 PHE B C 1
ATOM 6069 O O . PHE B 1 207 ? 5.484 -11.266 -7.125 1 96.12 207 PHE B O 1
ATOM 6076 N N . SER B 1 208 ? 7.52 -10.273 -7.422 1 95.69 208 SER B N 1
ATOM 6077 C CA . SER B 1 208 ? 7.516 -9.727 -6.07 1 95.69 208 SER B CA 1
ATOM 6078 C C . SER B 1 208 ? 6.816 -8.367 -6.027 1 95.69 208 SER B C 1
ATOM 6080 O O . SER B 1 208 ? 6.512 -7.789 -7.07 1 95.69 208 SER B O 1
ATOM 6082 N N . GLU B 1 209 ? 6.52 -7.895 -4.809 1 95.12 209 GLU B N 1
ATOM 6083 C CA . GLU B 1 209 ? 5.965 -6.551 -4.664 1 95.12 209 GLU B CA 1
ATOM 6084 C C . GLU B 1 209 ? 6.91 -5.496 -5.23 1 95.12 209 GLU B C 1
ATOM 6086 O O . GLU B 1 209 ? 6.469 -4.508 -5.812 1 95.12 209 GLU B O 1
ATOM 6091 N N . GLY B 1 210 ? 8.188 -5.711 -5.016 1 96.5 210 GLY B N 1
ATOM 6092 C CA . GLY B 1 210 ? 9.18 -4.797 -5.562 1 96.5 210 GLY B CA 1
ATOM 6093 C C . GLY B 1 210 ? 9.18 -4.762 -7.082 1 96.5 210 GLY B C 1
ATOM 6094 O O . GLY B 1 210 ? 9.344 -3.697 -7.684 1 96.5 210 GLY B O 1
ATOM 6095 N N . ASP B 1 211 ? 9.008 -5.93 -7.711 1 97.88 211 ASP B N 1
ATOM 6096 C CA . ASP B 1 211 ? 8.906 -5.988 -9.164 1 97.88 211 ASP B CA 1
ATOM 6097 C C . ASP B 1 211 ? 7.746 -5.129 -9.664 1 97.88 211 ASP B C 1
ATOM 6099 O O . ASP B 1 211 ? 7.91 -4.34 -10.602 1 97.88 211 ASP B O 1
ATOM 6103 N N . VAL B 1 212 ? 6.625 -5.301 -9.023 1 97.19 212 VAL B N 1
ATOM 6104 C CA . VAL B 1 212 ? 5.41 -4.609 -9.438 1 97.19 212 VAL B CA 1
ATOM 6105 C C . VAL B 1 212 ? 5.586 -3.104 -9.258 1 97.19 212 VAL B C 1
ATOM 6107 O O . VAL B 1 212 ? 5.23 -2.322 -10.141 1 97.19 212 VAL B O 1
ATOM 6110 N N . THR B 1 213 ? 6.121 -2.676 -8.125 1 95.75 213 THR B N 1
ATOM 6111 C CA . THR B 1 213 ? 6.348 -1.258 -7.863 1 95.75 213 THR B CA 1
ATOM 6112 C C . THR B 1 213 ? 7.297 -0.66 -8.898 1 95.75 213 THR B C 1
ATOM 6114 O O . THR B 1 213 ? 7.066 0.445 -9.391 1 95.75 213 THR B O 1
ATOM 6117 N N . MET B 1 214 ? 8.352 -1.402 -9.219 1 96 214 MET B N 1
ATOM 6118 C CA . MET B 1 214 ? 9.312 -0.961 -10.227 1 96 214 MET B CA 1
ATOM 6119 C C . MET B 1 214 ? 8.633 -0.748 -11.57 1 96 214 MET B C 1
ATOM 6121 O O . MET B 1 214 ? 8.797 0.303 -12.195 1 96 214 MET B O 1
ATOM 6125 N N . ILE B 1 215 ? 7.832 -1.7 -12 1 96.19 215 ILE B N 1
ATOM 6126 C CA . ILE B 1 215 ? 7.141 -1.62 -13.281 1 96.19 215 ILE B CA 1
ATOM 6127 C C . ILE B 1 215 ? 6.18 -0.435 -13.273 1 96.19 215 ILE B C 1
ATOM 6129 O O . ILE B 1 215 ? 6.164 0.365 -14.211 1 96.19 215 ILE B O 1
ATOM 6133 N N . ASN B 1 216 ? 5.445 -0.328 -12.219 1 93.69 216 ASN B N 1
ATOM 6134 C CA . ASN B 1 216 ? 4.391 0.677 -12.148 1 93.69 216 ASN B CA 1
ATOM 6135 C C . ASN B 1 216 ? 4.965 2.09 -12.078 1 93.69 216 ASN B C 1
ATOM 6137 O O . ASN B 1 216 ? 4.352 3.037 -12.57 1 93.69 216 ASN B O 1
ATOM 6141 N N . ARG B 1 217 ? 6.102 2.297 -11.469 1 92.06 217 ARG B N 1
ATOM 6142 C CA . ARG B 1 217 ? 6.742 3.607 -11.43 1 92.06 217 ARG B CA 1
ATOM 6143 C C . ARG B 1 217 ? 7.438 3.922 -12.75 1 92.06 217 ARG B C 1
ATOM 6145 O O . ARG B 1 217 ? 7.488 5.078 -13.172 1 92.06 217 ARG B O 1
ATOM 6152 N N . MET B 1 218 ? 7.93 2.869 -13.406 1 91.88 218 MET B N 1
ATOM 6153 C CA . MET B 1 218 ? 8.625 3.053 -14.68 1 91.88 218 MET B CA 1
ATOM 6154 C C . MET B 1 218 ? 7.645 3.434 -15.781 1 91.88 218 MET B C 1
ATOM 6156 O O . MET B 1 218 ? 7.941 4.297 -16.609 1 91.88 218 MET B O 1
ATOM 6160 N N . TYR B 1 219 ? 6.422 2.766 -15.984 1 91.19 219 TYR B N 1
ATOM 6161 C CA . TYR B 1 219 ? 5.375 3.016 -16.969 1 91.19 219 TYR B CA 1
ATOM 6162 C C . TYR B 1 219 ? 4.129 3.592 -16.312 1 91.19 219 TYR B C 1
ATOM 6164 O O . TYR B 1 219 ? 3.012 3.398 -16.797 1 91.19 219 TYR B O 1
ATOM 6172 N N . PRO B 1 220 ? 4.234 4.574 -15.547 1 85 220 PRO B N 1
ATOM 6173 C CA . PRO B 1 220 ? 3.232 5.164 -14.656 1 85 220 PRO B CA 1
ATOM 6174 C C . PRO B 1 220 ? 1.915 4.391 -14.656 1 85 220 PRO B C 1
ATOM 6176 O O . PRO B 1 220 ? 0.934 4.832 -15.258 1 85 220 PRO B O 1
ATOM 6179 N N . CYS B 1 221 ? 1.831 3.299 -13.984 1 89.88 221 CYS B N 1
ATOM 6180 C CA . CYS B 1 221 ? 0.659 2.459 -13.758 1 89.88 221 CYS B CA 1
ATOM 6181 C C . CYS B 1 221 ? 0.048 2.73 -12.391 1 89.88 221 CYS B C 1
ATOM 6183 O O . CYS B 1 221 ? 0.634 2.379 -11.359 1 89.88 221 CYS B O 1
ATOM 6185 N N . SER B 1 222 ? -1.096 3.355 -12.438 1 88.69 222 SER B N 1
ATOM 6186 C CA . SER B 1 222 ? -1.719 3.707 -11.164 1 88.69 222 SER B CA 1
ATOM 6187 C C . SER B 1 222 ? -2.854 2.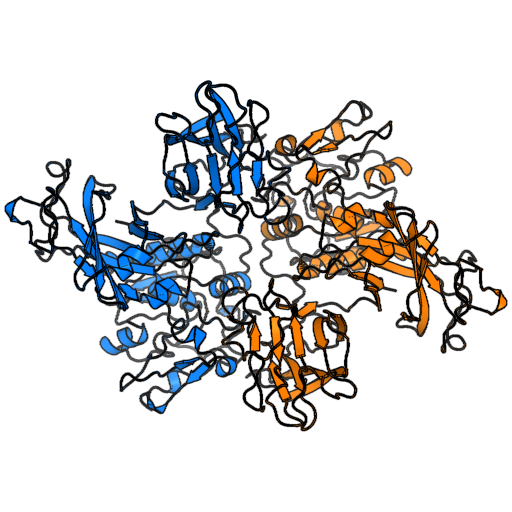748 -10.828 1 88.69 222 SER B C 1
ATOM 6189 O O . SER B 1 222 ? -3.348 2.74 -9.695 1 88.69 222 SER B O 1
ATOM 6191 N N . ASP B 1 223 ? -3.217 1.947 -11.773 1 91.25 223 ASP B N 1
ATOM 6192 C CA . ASP B 1 223 ? -4.328 1.013 -11.625 1 91.25 223 ASP B CA 1
ATOM 6193 C C . ASP B 1 223 ? -4.129 -0.223 -12.5 1 91.25 223 ASP B C 1
ATOM 6195 O O . ASP B 1 223 ? -3.943 -0.107 -13.711 1 91.25 223 ASP B O 1
ATOM 6199 N N . PRO B 1 224 ? -4.148 -1.444 -11.883 1 94.38 224 PRO B N 1
ATOM 6200 C CA . PRO B 1 224 ? -4.004 -2.645 -12.711 1 94.38 224 PRO B CA 1
ATOM 6201 C C . PRO B 1 224 ? -5.148 -2.818 -13.703 1 94.38 224 PRO B C 1
ATOM 6203 O O . PRO B 1 224 ? -6.238 -2.273 -13.5 1 94.38 224 PRO B O 1
ATOM 6206 N N . LEU B 1 225 ? -4.914 -3.514 -14.766 1 96.25 225 LEU B N 1
ATOM 6207 C CA . LEU B 1 225 ? -5.93 -3.697 -15.797 1 96.25 225 LEU B CA 1
ATOM 6208 C C . LEU B 1 225 ? -7.078 -4.555 -15.281 1 96.25 225 LEU B C 1
ATOM 6210 O O . LEU B 1 225 ? -8.25 -4.262 -15.547 1 96.25 225 LEU B O 1
ATOM 6214 N N . ARG B 1 226 ? -6.746 -5.641 -14.602 1 96.5 226 ARG B N 1
ATOM 6215 C CA . ARG B 1 226 ? -7.758 -6.484 -13.984 1 96.5 226 ARG B CA 1
ATOM 6216 C C . ARG B 1 226 ? -8.125 -5.965 -12.594 1 96.5 226 ARG B C 1
ATOM 6218 O O . ARG B 1 226 ? -7.242 -5.586 -11.812 1 96.5 226 ARG B O 1
ATOM 6225 N N . LYS B 1 227 ? -9.422 -5.914 -12.352 1 96.38 227 LYS B N 1
ATOM 6226 C CA . LYS B 1 227 ? -9.938 -5.188 -11.195 1 96.38 227 LYS B CA 1
ATOM 6227 C C . LYS B 1 227 ? -10.273 -6.137 -10.047 1 96.38 227 LYS B C 1
ATOM 6229 O O . LYS B 1 227 ? -11.438 -6.285 -9.672 1 96.38 227 LYS B O 1
ATOM 6234 N N . SER B 1 228 ? -9.258 -6.621 -9.383 1 96.44 228 SER B N 1
ATOM 6235 C CA . SER B 1 228 ? -9.438 -7.52 -8.25 1 96.44 228 SER B CA 1
ATOM 6236 C C . SER B 1 228 ? -9.805 -6.742 -6.984 1 96.44 228 SER B C 1
ATOM 6238 O O . SER B 1 228 ? -9.562 -5.539 -6.898 1 96.44 228 SER B O 1
ATOM 6240 N N . TYR B 1 229 ? -10.484 -7.422 -6.156 1 96 229 TYR B N 1
ATOM 6241 C CA . TYR B 1 229 ? -10.922 -6.879 -4.875 1 96 229 TYR B CA 1
ATOM 6242 C C . TYR B 1 229 ? -10.469 -7.762 -3.721 1 96 229 TYR B C 1
ATOM 6244 O O . TYR B 1 229 ? -10.516 -8.992 -3.816 1 96 229 TYR B O 1
ATOM 6252 N N . THR B 1 230 ? -9.914 -7.148 -2.605 1 95.88 230 THR B N 1
ATOM 6253 C CA . THR B 1 230 ? -9.516 -7.887 -1.413 1 95.88 230 THR B CA 1
ATOM 6254 C C . THR B 1 230 ? -9.93 -7.141 -0.149 1 95.88 230 THR B C 1
ATOM 6256 O O . THR B 1 230 ? -9.836 -5.914 -0.088 1 95.88 230 THR B O 1
ATOM 6259 N N . CYS B 1 231 ? -10.398 -7.852 0.873 1 96.31 231 CYS B N 1
ATOM 6260 C CA . CYS B 1 231 ? -10.75 -7.312 2.182 1 96.31 231 CYS B CA 1
ATOM 6261 C C . CYS B 1 231 ? -10.312 -8.25 3.295 1 96.31 231 CYS B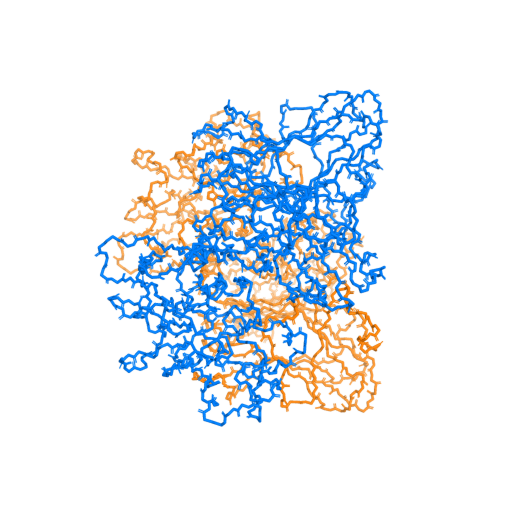 C 1
ATOM 6263 O O . CYS B 1 231 ? -10.758 -9.398 3.359 1 96.31 231 CYS B O 1
ATOM 6265 N N . ASN B 1 232 ? -9.445 -7.836 4.184 1 94.88 232 ASN B N 1
ATOM 6266 C CA . ASN B 1 232 ? -8.977 -8.68 5.277 1 94.88 232 ASN B CA 1
ATOM 6267 C C . ASN B 1 232 ? -9.664 -8.328 6.594 1 94.88 232 ASN B C 1
ATOM 6269 O O . ASN B 1 232 ? -9.375 -8.93 7.629 1 94.88 232 ASN B O 1
ATOM 6273 N N . PHE B 1 233 ? -10.531 -7.281 6.672 1 93.75 233 PHE B N 1
ATOM 6274 C CA . PHE B 1 233 ? -11.383 -6.848 7.773 1 93.75 233 PHE B CA 1
ATOM 6275 C C . PHE B 1 233 ? -10.547 -6.371 8.953 1 93.75 233 PHE B C 1
ATOM 6277 O O . PHE B 1 233 ? -10.961 -6.488 10.109 1 93.75 233 PHE B O 1
ATOM 6284 N N . GLU B 1 234 ? -9.312 -5.883 8.695 1 89.5 234 GLU B N 1
ATOM 6285 C CA . GLU B 1 234 ? -8.484 -5.348 9.773 1 89.5 234 GLU B CA 1
ATOM 6286 C C . GLU B 1 234 ? -8.969 -3.967 10.211 1 89.5 234 GLU B C 1
ATOM 6288 O O . GLU B 1 234 ? -8.859 -3.607 11.383 1 89.5 234 GLU B O 1
ATOM 6293 N N . GLU B 1 235 ? -9.523 -3.236 9.219 1 87.56 235 GLU B N 1
ATOM 6294 C CA . GLU B 1 235 ? -9.914 -1.859 9.5 1 87.56 235 GLU B CA 1
ATOM 6295 C C . GLU B 1 235 ? -11.383 -1.778 9.914 1 87.56 235 GLU B C 1
ATOM 6297 O O . GLU B 1 235 ? -12.211 -2.574 9.461 1 87.56 235 GLU B O 1
ATOM 6302 N N . GLU B 1 236 ? -11.711 -0.739 10.617 1 85.94 236 GLU B N 1
ATOM 6303 C CA . GLU B 1 236 ? -13.047 -0.552 11.164 1 85.94 236 GLU B CA 1
ATOM 6304 C C . GLU B 1 236 ? -14.086 -0.39 10.055 1 85.94 236 GLU B C 1
ATOM 6306 O O . GLU B 1 236 ? -15.227 -0.825 10.195 1 85.94 236 GLU B O 1
ATOM 6311 N N . ALA B 1 237 ? -13.664 0.124 9.008 1 90.81 237 ALA B N 1
ATOM 6312 C CA . ALA B 1 237 ? -14.586 0.428 7.922 1 90.81 237 ALA B CA 1
ATOM 6313 C C . ALA B 1 237 ? -14.914 -0.825 7.113 1 90.81 237 ALA B C 1
ATOM 6315 O O . ALA B 1 237 ? -15.758 -0.789 6.211 1 90.81 237 ALA B O 1
ATOM 6316 N N . ILE B 1 238 ? -14.336 -1.947 7.402 1 94.19 238 ILE B N 1
ATOM 6317 C CA . ILE B 1 238 ? -14.57 -3.287 6.879 1 94.19 238 ILE B CA 1
ATOM 6318 C C . ILE B 1 238 ? -14.617 -3.246 5.355 1 94.19 238 ILE B C 1
ATOM 6320 O O . ILE B 1 238 ? -15.523 -3.805 4.738 1 94.19 238 ILE B O 1
ATOM 6324 N N . CYS B 1 239 ? -13.781 -2.502 4.719 1 94.5 239 CYS B N 1
ATOM 6325 C CA . CYS B 1 239 ? -13.523 -2.434 3.283 1 94.5 239 CYS B CA 1
ATOM 6326 C C . CYS B 1 239 ? -14.75 -1.919 2.531 1 94.5 239 CYS B C 1
ATOM 6328 O O . CYS B 1 239 ? -14.953 -2.26 1.365 1 94.5 239 CYS B O 1
ATOM 6330 N N . GLY B 1 240 ? -15.656 -1.221 3.199 1 94.88 240 GLY B N 1
ATOM 6331 C CA . GLY B 1 240 ? -16.797 -0.63 2.529 1 94.88 240 GLY B CA 1
ATOM 6332 C C . GLY B 1 240 ? -18.016 -1.544 2.504 1 94.88 240 GLY B C 1
ATOM 6333 O O . GLY B 1 240 ? -19.031 -1.219 1.889 1 94.88 240 GLY B O 1
ATOM 6334 N N . TYR B 1 241 ? -17.906 -2.691 3.15 1 97.06 241 TYR B N 1
ATOM 6335 C CA . TYR B 1 241 ? -19.109 -3.508 3.279 1 97.06 241 TYR B CA 1
ATOM 6336 C C . TYR B 1 241 ? -20.172 -2.775 4.074 1 97.06 241 TYR B C 1
ATOM 6338 O O . TYR B 1 241 ? -19.875 -2.033 5.012 1 97.06 241 TYR B O 1
ATOM 6346 N N . VAL B 1 242 ? -21.422 -3.09 3.713 1 96.31 242 VAL B N 1
ATOM 6347 C CA . VAL B 1 242 ? -22.578 -2.498 4.379 1 96.31 242 VAL B CA 1
ATOM 6348 C C . VAL B 1 242 ? -23.359 -3.584 5.102 1 96.31 242 VAL B C 1
ATOM 6350 O O . VAL B 1 242 ? -23.547 -4.68 4.57 1 96.31 242 VAL B O 1
ATOM 6353 N N . GLN B 1 243 ? -23.75 -3.217 6.344 1 93.38 243 GLN B N 1
ATOM 6354 C CA . GLN B 1 243 ? -24.766 -4.023 7.004 1 93.38 243 GLN B CA 1
ATOM 6355 C C . GLN B 1 243 ? -26.156 -3.764 6.41 1 93.38 243 GLN B C 1
ATOM 6357 O O . GLN B 1 243 ? -26.703 -2.668 6.555 1 93.38 243 GLN B O 1
ATOM 6362 N N . ASP B 1 244 ? -26.625 -4.77 5.785 1 91.44 244 ASP B N 1
ATOM 6363 C CA . ASP B 1 244 ? -27.938 -4.59 5.172 1 91.44 244 ASP B CA 1
ATOM 6364 C C . ASP B 1 244 ? -28.984 -4.215 6.219 1 91.44 244 ASP B C 1
ATOM 6366 O O . ASP B 1 244 ? -28.984 -4.762 7.324 1 91.44 244 ASP B O 1
ATOM 6370 N N . THR B 1 245 ? -29.844 -3.309 5.879 1 86.44 245 THR B N 1
ATOM 6371 C CA . THR B 1 245 ? -30.812 -2.807 6.852 1 86.44 245 THR B CA 1
ATOM 6372 C C . THR B 1 245 ? -32.156 -3.482 6.668 1 86.44 245 THR B C 1
ATOM 6374 O O . THR B 1 245 ? -33.094 -3.242 7.441 1 86.44 245 THR B O 1
ATOM 6377 N N . THR B 1 246 ? -32.312 -4.238 5.703 1 84.25 246 THR B N 1
ATOM 6378 C CA . THR B 1 246 ? -33.594 -4.84 5.406 1 84.25 246 THR B CA 1
ATOM 6379 C C . THR B 1 246 ? -33.719 -6.23 6.027 1 84.25 246 THR B C 1
ATOM 6381 O O . THR B 1 246 ? -34.75 -6.883 5.926 1 84.25 246 THR B O 1
ATOM 6384 N N . ASP B 1 247 ? -32.656 -6.688 6.668 1 85.88 247 ASP B N 1
ATOM 6385 C CA . ASP B 1 247 ? -32.688 -7.996 7.316 1 85.88 247 ASP B CA 1
ATOM 6386 C C . ASP B 1 247 ? -32.75 -7.855 8.836 1 85.88 247 ASP B C 1
ATOM 6388 O O . ASP B 1 247 ? -33 -6.762 9.352 1 85.88 247 ASP B O 1
ATOM 6392 N N . GLN B 1 248 ? -32.656 -8.953 9.477 1 82.06 248 GLN B N 1
ATOM 6393 C CA . GLN B 1 248 ? -33 -8.969 10.906 1 82.06 248 GLN B CA 1
ATOM 6394 C C . GLN B 1 248 ? -31.734 -8.742 11.75 1 82.06 248 GLN B C 1
ATOM 6396 O O . GLN B 1 248 ? -31.797 -8.109 12.805 1 82.06 248 GLN B O 1
ATOM 6401 N N . LEU B 1 249 ? -30.609 -9.32 11.203 1 84.56 249 LEU B N 1
ATOM 6402 C CA . LEU B 1 249 ? -29.406 -9.32 12.047 1 84.56 249 LEU B CA 1
ATOM 6403 C C . LEU B 1 249 ? -28.234 -8.672 11.328 1 84.56 249 LEU B C 1
ATOM 6405 O O . LEU B 1 249 ? -28.281 -8.477 10.109 1 84.56 249 LEU B O 1
ATOM 6409 N N . ASP B 1 250 ? -27.25 -8.328 12.117 1 88.06 250 ASP B N 1
ATOM 6410 C CA . ASP B 1 250 ? -26.016 -7.773 11.578 1 88.06 250 ASP B CA 1
ATOM 6411 C C . ASP B 1 250 ? -24.812 -8.648 11.953 1 88.06 250 ASP B C 1
ATOM 6413 O O . ASP B 1 250 ? -24.875 -9.414 12.914 1 88.06 250 ASP B O 1
ATOM 6417 N N . TRP B 1 251 ? -23.844 -8.578 11.109 1 90.31 251 TRP B N 1
ATOM 6418 C CA . TRP B 1 251 ? -22.531 -9.141 11.453 1 90.31 251 TRP B CA 1
ATOM 6419 C C . TRP B 1 251 ? -21.797 -8.234 12.43 1 90.31 251 TRP B C 1
ATOM 6421 O O . TRP B 1 251 ? -22.016 -7.02 12.445 1 90.31 251 TRP B O 1
ATOM 6431 N N . PHE B 1 252 ? -20.938 -8.859 13.18 1 86.75 252 PHE B N 1
ATOM 6432 C CA . PHE B 1 252 ? -20.094 -8.109 14.102 1 86.75 252 PHE B CA 1
ATOM 6433 C C . PHE B 1 252 ? -18.641 -8.148 13.664 1 86.75 252 PHE B C 1
ATOM 6435 O O . PHE B 1 252 ? -18.141 -9.195 13.242 1 86.75 252 PHE B O 1
ATOM 6442 N N . LYS B 1 253 ? -18 -7.016 13.773 1 88.62 253 LYS B N 1
ATOM 6443 C CA . LYS B 1 253 ? -16.578 -6.941 13.484 1 88.62 253 LYS B CA 1
ATOM 6444 C C . LYS B 1 253 ? -15.75 -7.223 14.734 1 88.62 253 LYS B C 1
ATOM 6446 O O . LYS B 1 253 ? -15.961 -6.602 15.781 1 88.62 253 LYS B O 1
ATOM 6451 N N . PHE B 1 254 ? -14.883 -8.148 14.602 1 83.62 254 PHE B N 1
ATOM 6452 C CA . PHE B 1 254 ? -13.906 -8.367 15.664 1 83.62 254 PHE B CA 1
ATOM 6453 C C . PHE B 1 254 ? -12.625 -7.59 15.383 1 83.62 254 PHE B C 1
ATOM 6455 O O . PHE B 1 254 ? -12.031 -7.723 14.312 1 83.62 254 PHE B O 1
ATOM 6462 N N . ASN B 1 255 ? -12.211 -6.691 16.375 1 75.38 255 ASN B N 1
ATOM 6463 C CA . ASN B 1 255 ? -10.961 -5.945 16.328 1 75.38 255 ASN B CA 1
ATOM 6464 C C . ASN B 1 255 ? -9.945 -6.473 17.328 1 75.38 255 ASN B C 1
ATOM 6466 O O . ASN B 1 255 ? -10.297 -6.75 18.484 1 75.38 255 ASN B O 1
ATOM 6470 N N . VAL B 1 256 ? -8.781 -6.566 16.844 1 63.22 256 VAL B N 1
ATOM 6471 C CA . VAL B 1 256 ? -7.719 -6.984 17.766 1 63.22 256 VAL B CA 1
ATOM 6472 C C . VAL B 1 256 ? -7.535 -5.934 18.859 1 63.22 256 VAL B C 1
ATOM 6474 O O . VAL B 1 256 ? -7.48 -4.734 18.562 1 63.22 256 VAL B O 1
ATOM 6477 N N . GLY B 1 257 ? -7.32 -6.211 20.109 1 54.88 257 GLY B N 1
ATOM 6478 C CA . GLY B 1 257 ? -7.031 -5.348 21.234 1 54.88 257 GLY B CA 1
ATOM 6479 C C . GLY B 1 257 ? -8.266 -4.664 21.797 1 54.88 257 GLY B C 1
ATOM 6480 O O . GLY B 1 257 ? -8.273 -4.254 22.969 1 54.88 257 GLY B O 1
ATOM 6481 N N . VAL B 1 258 ? -9.117 -4.105 20.969 1 55.12 258 VAL B N 1
ATOM 6482 C CA . VAL B 1 258 ? -10.242 -3.312 21.453 1 55.12 258 VAL B CA 1
ATOM 6483 C C . VAL B 1 258 ? -11.367 -4.238 21.906 1 55.12 258 VAL B C 1
ATOM 6485 O O . VAL B 1 258 ? -12.094 -3.932 22.844 1 55.12 258 VAL B O 1
ATOM 6488 N N . SER B 1 259 ? -11.656 -5.152 21.078 1 48.03 259 SER B N 1
ATOM 6489 C CA . SER B 1 259 ? -12.883 -5.879 21.375 1 48.03 259 SER B CA 1
ATOM 6490 C C . SER B 1 259 ? -12.734 -6.734 22.625 1 48.03 259 SER B C 1
ATOM 6492 O O . SER B 1 259 ? -11.938 -7.672 22.656 1 48.03 259 SER B O 1
ATOM 6494 N N . ASP B 1 260 ? -12.594 -5.902 23.672 1 45.94 260 ASP B N 1
ATOM 6495 C CA . ASP B 1 260 ? -12.836 -6.66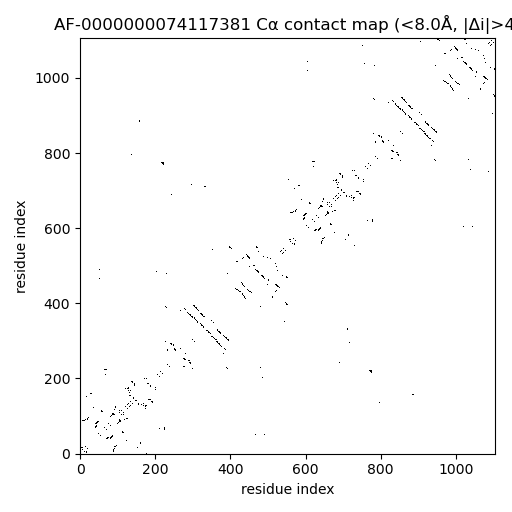4 24.906 1 45.94 260 ASP B CA 1
ATOM 6496 C C . ASP B 1 260 ? -13.953 -7.688 24.688 1 45.94 260 ASP B C 1
ATOM 6498 O O . ASP B 1 260 ? -15.078 -7.328 24.359 1 45.94 260 ASP B O 1
ATOM 6502 N N . PRO B 1 261 ? -13.492 -8.766 24.656 1 42.69 261 PRO B N 1
ATOM 6503 C CA . PRO B 1 261 ? -14.508 -9.812 24.562 1 42.69 261 PRO B CA 1
ATOM 6504 C C . PRO B 1 261 ? -15.742 -9.523 25.406 1 42.69 261 PRO B C 1
ATOM 6506 O O . PRO B 1 261 ? -16.766 -10.211 25.281 1 42.69 261 PRO B O 1
ATOM 6509 N N . LYS B 1 262 ? -15.414 -8.68 26.406 1 40.41 262 LYS B N 1
ATOM 6510 C CA . LYS B 1 262 ? -16.516 -8.516 27.344 1 40.41 262 LYS B CA 1
ATOM 6511 C C . LYS B 1 262 ? -17.672 -7.758 26.719 1 40.41 262 LYS B C 1
ATOM 6513 O O . LYS B 1 262 ? -18.797 -7.816 27.219 1 40.41 262 LYS B O 1
ATOM 6518 N N . ASN B 1 263 ? -17.297 -6.695 25.906 1 41.38 263 ASN B N 1
ATOM 6519 C CA . ASN B 1 263 ? -18.391 -5.969 25.266 1 41.38 263 ASN B CA 1
ATOM 6520 C C . ASN B 1 263 ? -18.906 -6.707 24.031 1 41.38 263 ASN B C 1
ATOM 6522 O O . ASN B 1 263 ? -19.828 -6.234 23.359 1 41.38 263 ASN B O 1
ATOM 6526 N N . PHE B 1 264 ? -18 -7.32 23.234 1 43.84 264 PHE B N 1
ATOM 6527 C CA . PHE B 1 264 ? -18.516 -8.398 22.391 1 43.84 264 PHE B CA 1
ATOM 6528 C C . PHE B 1 264 ? -19.516 -9.25 23.172 1 43.84 264 PHE B C 1
ATOM 6530 O O . PHE B 1 264 ? -19.344 -9.492 24.359 1 43.84 264 PHE B O 1
ATOM 6537 N N . ASN B 1 265 ? -20.562 -9.234 22.766 1 43.94 265 ASN B N 1
ATOM 6538 C CA . ASN B 1 265 ? -21.453 -10.156 23.469 1 43.94 265 ASN B CA 1
ATOM 6539 C C . ASN B 1 265 ? -20.688 -11.383 23.969 1 43.94 265 ASN B C 1
ATOM 6541 O O . ASN B 1 265 ? -20.031 -12.07 23.188 1 43.94 265 ASN B O 1
ATOM 6545 N N . SER B 1 266 ? -20.219 -11.375 25.188 1 45.5 266 SER B N 1
ATOM 6546 C CA . SER B 1 266 ? -19.594 -12.398 26.016 1 45.5 266 SER B CA 1
ATOM 6547 C C . SER B 1 266 ? -19.719 -13.781 25.359 1 45.5 266 SER B C 1
ATOM 6549 O O . SER B 1 266 ? -19.031 -14.719 25.766 1 45.5 266 SER B O 1
ATOM 6551 N N . PHE B 1 267 ? -20.594 -13.898 24.359 1 48.03 267 PHE B N 1
ATOM 6552 C CA . PHE B 1 267 ? -20.906 -15.281 24.016 1 48.03 267 PHE B CA 1
ATOM 6553 C C . PHE B 1 267 ? -20.297 -15.656 22.672 1 48.03 267 PHE B C 1
ATOM 6555 O O . PHE B 1 267 ? -20.406 -16.797 22.234 1 48.03 267 PHE B O 1
ATOM 6562 N N . VAL B 1 268 ? -19.625 -14.688 22.016 1 55.28 268 VAL B N 1
ATOM 6563 C CA . VAL B 1 268 ? -19.094 -15.172 20.75 1 55.28 268 VAL B CA 1
ATOM 6564 C C . VAL B 1 268 ? -17.688 -15.758 20.969 1 55.28 268 VAL B C 1
ATOM 6566 O O . VAL B 1 268 ? -16.797 -15.062 21.438 1 55.28 268 VAL B O 1
ATOM 6569 N N . PRO B 1 269 ? -17.594 -17 20.797 1 60.12 269 PRO B N 1
ATOM 6570 C CA . PRO B 1 269 ? -16.281 -17.625 20.938 1 60.12 269 PRO B CA 1
ATOM 6571 C C . PRO B 1 269 ? -15.219 -16.984 20.062 1 60.12 269 PRO B C 1
ATOM 6573 O O . PRO B 1 269 ? -15.5 -16.625 18.906 1 60.12 269 PRO B O 1
ATOM 6576 N N . LEU B 1 270 ? -14.117 -16.609 20.656 1 64.56 270 LEU B N 1
ATOM 6577 C CA . LEU B 1 270 ? -12.938 -16.078 19.984 1 64.56 270 LEU B CA 1
ATOM 6578 C C . LEU B 1 270 ? -12.375 -17.094 19 1 64.56 270 LEU B C 1
ATOM 6580 O O . LEU B 1 270 ? -12.031 -18.219 19.391 1 64.56 270 LEU B O 1
ATOM 6584 N N . VAL B 1 271 ? -12.516 -16.719 17.672 1 74.5 271 VAL B N 1
ATOM 6585 C CA . VAL B 1 271 ? -12 -17.578 16.609 1 74.5 271 VAL B CA 1
ATOM 6586 C C . VAL B 1 271 ? -10.484 -17.438 16.516 1 74.5 271 VAL B C 1
ATOM 6588 O O . VAL B 1 271 ? -9.773 -18.422 16.312 1 74.5 271 VAL B O 1
ATOM 6591 N N . ASP B 1 272 ? -10.016 -16.172 16.625 1 75.12 272 ASP B N 1
ATOM 6592 C CA . ASP B 1 272 ? -8.594 -15.828 16.594 1 75.12 272 ASP B CA 1
ATOM 6593 C C . ASP B 1 272 ? -8.344 -14.469 17.234 1 75.12 272 ASP B C 1
ATOM 6595 O O . ASP B 1 272 ? -9.273 -13.672 17.406 1 75.12 272 ASP B O 1
ATOM 6599 N N . ASN B 1 273 ? -7.148 -14.25 17.672 1 70.31 273 ASN B N 1
ATOM 6600 C CA . ASN B 1 273 ? -6.863 -13.008 18.391 1 70.31 273 ASN B CA 1
ATOM 6601 C C . ASN B 1 273 ? -5.781 -12.195 17.672 1 70.31 273 ASN B C 1
ATOM 6603 O O . ASN B 1 273 ? -5.211 -11.273 18.266 1 70.31 273 ASN B O 1
ATOM 6607 N N . THR B 1 274 ? -5.586 -12.562 16.469 1 75.12 274 THR B N 1
ATOM 6608 C CA . THR B 1 274 ? -4.434 -11.922 15.852 1 75.12 274 THR B CA 1
ATOM 6609 C C . THR B 1 274 ? -4.863 -11.07 14.656 1 75.12 274 THR B C 1
ATOM 6611 O O . THR B 1 274 ? -4.094 -10.234 14.18 1 75.12 274 THR B O 1
ATOM 6614 N N . HIS B 1 275 ? -6.078 -11.266 14.242 1 84.5 275 HIS B N 1
ATOM 6615 C CA . HIS B 1 275 ? -6.543 -10.523 13.078 1 84.5 275 HIS B CA 1
ATOM 6616 C C . HIS B 1 275 ? -8.008 -10.125 13.227 1 84.5 275 HIS B C 1
ATOM 6618 O O . HIS B 1 275 ? -8.742 -10.711 14.023 1 84.5 275 HIS B O 1
ATOM 6624 N N . GLY B 1 276 ? -8.398 -9.156 12.477 1 89.12 276 GLY B N 1
ATOM 6625 C CA . GLY B 1 276 ? -9.805 -8.797 12.383 1 89.12 276 GLY B CA 1
ATOM 6626 C C . GLY B 1 276 ? -10.594 -9.703 11.469 1 89.12 276 GLY B C 1
ATOM 6627 O O . GLY B 1 276 ? -10.062 -10.219 10.477 1 89.12 276 GLY B O 1
ATOM 6628 N N . TYR B 1 277 ? -11.828 -9.977 11.812 1 92.94 277 TYR B N 1
ATOM 6629 C CA . TYR B 1 277 ? -12.742 -10.781 11.016 1 92.94 277 TYR B CA 1
ATOM 6630 C C . TYR B 1 277 ? -14.195 -10.414 11.312 1 92.94 277 TYR B C 1
ATOM 6632 O O . TYR B 1 277 ? -14.469 -9.625 12.219 1 92.94 277 TYR B O 1
ATOM 6640 N N . MET B 1 278 ? -15.125 -10.898 10.5 1 93.38 278 MET B N 1
ATOM 6641 C CA . MET B 1 278 ? -16.547 -10.695 10.719 1 93.38 278 MET B CA 1
ATOM 6642 C C . MET B 1 278 ? -17.188 -11.93 11.344 1 93.38 278 MET B C 1
ATOM 6644 O O . MET B 1 278 ? -16.938 -13.055 10.906 1 93.38 278 MET B O 1
ATOM 6648 N N . VAL B 1 279 ? -17.984 -11.734 12.375 1 90.5 279 VAL B N 1
ATOM 6649 C CA . VAL B 1 279 ? -18.625 -12.852 13.062 1 90.5 279 VAL B CA 1
ATOM 6650 C C . VAL B 1 279 ? -20.125 -12.656 13.102 1 90.5 279 VAL B C 1
ATOM 6652 O O . VAL B 1 279 ? -20.609 -11.539 13.312 1 90.5 279 VAL B O 1
ATOM 6655 N N . PHE B 1 280 ? -20.828 -13.68 12.812 1 87.25 280 PHE B N 1
ATOM 6656 C CA . PHE B 1 280 ? -22.281 -13.703 12.898 1 87.25 280 PHE B CA 1
ATOM 6657 C C . PHE B 1 280 ? -22.734 -14.453 14.148 1 87.25 280 PHE B C 1
ATOM 6659 O O . PHE B 1 280 ? -22.469 -15.648 14.297 1 87.25 280 PHE B O 1
ATOM 6666 N N . ASP B 1 281 ? -23.281 -13.656 15.086 1 72.06 281 ASP B N 1
ATOM 6667 C CA . ASP B 1 281 ? -23.719 -14.234 16.359 1 72.06 281 ASP B CA 1
ATOM 6668 C C . ASP B 1 281 ? -25.062 -14.945 16.219 1 72.06 281 ASP B C 1
ATOM 6670 O O . ASP B 1 281 ? -26.078 -14.32 15.922 1 72.06 281 ASP B O 1
ATOM 6674 N N . THR B 1 282 ? -25.062 -16.203 16.453 1 64.5 282 THR B N 1
ATOM 6675 C CA . THR B 1 282 ? -26.297 -16.984 16.344 1 64.5 282 THR B CA 1
ATOM 6676 C C . THR B 1 282 ? -26.938 -17.188 17.719 1 64.5 282 THR B C 1
ATOM 6678 O O . THR B 1 282 ? -28 -17.797 17.828 1 64.5 282 THR B O 1
ATOM 6681 N N . SER B 1 283 ? -26.188 -16.828 18.812 1 59.97 283 SER B N 1
ATOM 6682 C CA . SER B 1 283 ? -26.609 -17.234 20.141 1 59.97 283 SER B CA 1
ATOM 6683 C C . SER B 1 283 ? -28 -16.703 20.469 1 59.97 283 SER B C 1
ATOM 6685 O O . SER B 1 283 ? -28.766 -17.375 21.156 1 59.97 283 SER B O 1
ATOM 6687 N N . SER B 1 284 ? -28.156 -15.438 20.484 1 53.62 284 SER B N 1
ATOM 6688 C CA . SER B 1 284 ? -29.375 -14.898 21.062 1 53.62 284 SER B CA 1
ATOM 6689 C C . SER B 1 284 ? -30.516 -14.906 20.031 1 53.62 284 SER B C 1
ATOM 6691 O O . SER B 1 284 ? -31.547 -14.273 20.25 1 53.62 284 SER B O 1
ATOM 6693 N N . LYS B 1 285 ? -30.219 -15.641 19.047 1 55.78 285 LYS B N 1
ATOM 6694 C CA . LYS B 1 285 ? -31.172 -15.195 18.031 1 55.78 285 LYS B CA 1
ATOM 6695 C C . LYS B 1 285 ? -32.125 -16.328 17.641 1 55.78 285 LYS B C 1
ATOM 6697 O O . LYS B 1 285 ? -31.781 -17.5 17.812 1 55.78 285 LYS B O 1
ATOM 6702 N N . VAL B 1 286 ? -33.281 -15.852 17.453 1 56.44 286 VAL B N 1
ATOM 6703 C CA . VAL B 1 286 ? -34.469 -16.625 17.094 1 56.44 286 VAL B CA 1
ATOM 6704 C C . VAL B 1 286 ? -34.25 -17.359 15.781 1 56.44 286 VAL B C 1
ATOM 6706 O O . VAL B 1 286 ? -33.312 -17.047 15.047 1 56.44 286 VAL B O 1
ATOM 6709 N N . GLY B 1 287 ? -34.906 -18.234 15.219 1 63.56 287 GLY B N 1
ATOM 6710 C CA . GLY B 1 287 ? -35 -19.109 14.055 1 63.56 287 GLY B CA 1
ATOM 6711 C C . GLY B 1 287 ? -34.406 -18.516 12.805 1 63.56 287 GLY B C 1
ATOM 6712 O O . GLY B 1 287 ? -33.312 -17.922 12.852 1 63.56 287 GLY B O 1
ATOM 6713 N N . SER B 1 288 ? -34.812 -18.531 11.555 1 73.62 288 SER B N 1
ATOM 6714 C CA . SER B 1 288 ? -34.531 -18.328 10.133 1 73.62 288 SER B CA 1
ATOM 6715 C C . SER B 1 288 ? -34.125 -16.875 9.859 1 73.62 288 SER B C 1
ATOM 6717 O O . SER B 1 288 ? -34.344 -16.359 8.766 1 73.62 288 SER B O 1
ATOM 6719 N N . GLU B 1 289 ? -33.469 -16.266 10.945 1 83.5 289 GLU B N 1
ATOM 6720 C CA . GLU B 1 289 ? -33.031 -14.891 10.711 1 83.5 289 GLU B CA 1
ATOM 6721 C C . GLU B 1 289 ? -31.719 -14.844 9.93 1 83.5 289 GLU B C 1
ATOM 6723 O O . GLU B 1 289 ? -30.906 -15.766 10.023 1 83.5 289 GLU B O 1
ATOM 6728 N N . ILE B 1 290 ? -31.609 -13.836 9.164 1 89.56 290 ILE B N 1
ATOM 6729 C CA . ILE B 1 290 ? -30.438 -13.734 8.305 1 89.56 290 ILE B CA 1
ATOM 6730 C C . ILE B 1 290 ? -29.734 -12.398 8.547 1 89.56 290 ILE B C 1
ATOM 6732 O O . ILE B 1 290 ? -30.344 -11.453 9.047 1 89.56 290 ILE B O 1
ATOM 6736 N N . GLY B 1 291 ? -28.453 -12.383 8.32 1 92.19 291 GLY B N 1
ATOM 6737 C CA . GLY B 1 291 ? -27.641 -11.172 8.242 1 92.19 291 GLY B CA 1
ATOM 6738 C C . GLY B 1 291 ? -26.859 -11.07 6.941 1 92.19 291 GLY B C 1
ATOM 6739 O O . GLY B 1 291 ? -26.109 -11.977 6.586 1 92.19 291 GLY B O 1
ATOM 6740 N N . ASN B 1 292 ? -27.078 -9.953 6.203 1 95.44 292 ASN B N 1
ATOM 6741 C CA . ASN B 1 292 ? -26.422 -9.734 4.918 1 95.44 292 ASN B CA 1
ATOM 6742 C C . ASN B 1 292 ? -25.312 -8.688 5.027 1 95.44 292 ASN B C 1
ATOM 6744 O O . ASN B 1 292 ? -25.516 -7.617 5.609 1 95.44 292 ASN B O 1
ATOM 6748 N N . LEU B 1 293 ? -24.156 -9.031 4.578 1 96.56 293 LEU B N 1
ATOM 6749 C CA . LEU B 1 293 ? -23.109 -8.078 4.254 1 96.56 293 LEU B CA 1
ATOM 6750 C C . LEU B 1 293 ? -23.062 -7.797 2.756 1 96.56 293 LEU B C 1
ATOM 6752 O O . LEU B 1 293 ? -22.984 -8.727 1.946 1 96.56 293 LEU B O 1
ATOM 6756 N N . VAL B 1 294 ? -23.141 -6.539 2.398 1 97.75 294 VAL B N 1
ATOM 6757 C CA . VAL B 1 294 ? -23.172 -6.164 0.99 1 97.75 294 VAL B CA 1
ATOM 6758 C C . VAL B 1 294 ? -21.938 -5.34 0.652 1 97.75 294 VAL B C 1
ATOM 6760 O O . VAL B 1 294 ? -21.625 -4.355 1.33 1 97.75 294 VAL B O 1
ATOM 6763 N N . SER B 1 295 ? -21.25 -5.73 -0.366 1 97.56 295 SER B N 1
ATOM 6764 C CA . SER B 1 295 ? -20.031 -5.031 -0.76 1 97.56 295 SER B CA 1
ATOM 6765 C C . SER B 1 295 ? -20.344 -3.699 -1.433 1 97.56 295 SER B C 1
ATOM 6767 O O . SER B 1 295 ? -21.5 -3.422 -1.748 1 97.56 295 SER B O 1
ATOM 6769 N N . MET B 1 296 ? -19.297 -2.883 -1.6 1 96.5 296 MET B N 1
ATOM 6770 C CA . MET B 1 296 ? -19.391 -1.748 -2.514 1 96.5 296 MET B CA 1
ATOM 6771 C C . MET B 1 296 ? -19.578 -2.221 -3.951 1 96.5 296 MET B C 1
ATOM 6773 O O . MET B 1 296 ? -19.547 -3.422 -4.223 1 96.5 296 MET B O 1
ATOM 6777 N N . ARG B 1 297 ? -19.875 -1.259 -4.852 1 96.75 297 ARG B N 1
ATOM 6778 C CA . ARG B 1 297 ? -19.906 -1.62 -6.266 1 96.75 297 ARG B CA 1
ATOM 6779 C C . ARG B 1 297 ? -18.531 -2.102 -6.742 1 96.75 297 ARG B C 1
ATOM 6781 O O . ARG B 1 297 ? -17.547 -1.379 -6.629 1 96.75 297 ARG B O 1
ATOM 6788 N N . LEU B 1 298 ? -18.5 -3.297 -7.191 1 96.94 298 LEU B N 1
ATOM 6789 C CA . LEU B 1 298 ? -17.281 -3.904 -7.727 1 96.94 298 LEU B CA 1
ATOM 6790 C C . LEU B 1 298 ? -17.281 -3.844 -9.25 1 96.94 298 LEU B C 1
ATOM 6792 O O . LEU B 1 298 ? -18.328 -3.66 -9.875 1 96.94 298 LEU B O 1
ATOM 6796 N N . LYS B 1 299 ? -16.094 -3.867 -9.75 1 95.94 299 LYS B N 1
ATOM 6797 C CA . LYS B 1 299 ? -15.891 -3.852 -11.195 1 95.94 299 LYS B CA 1
ATOM 6798 C C . LYS B 1 299 ? -15.055 -5.051 -11.641 1 95.94 299 LYS B C 1
ATOM 6800 O O . LYS B 1 299 ? -14.18 -5.512 -10.906 1 95.94 299 LYS B O 1
ATOM 6805 N N . SER B 1 300 ? -15.352 -5.547 -12.805 1 95.75 300 SER B N 1
ATOM 6806 C CA . SER B 1 300 ? -14.562 -6.617 -13.406 1 95.75 300 SER B CA 1
ATOM 6807 C C . SER B 1 300 ? -14.352 -6.379 -14.898 1 95.75 300 SER B C 1
ATOM 6809 O O . SER B 1 300 ? -15.227 -5.836 -15.578 1 95.75 300 SER B O 1
ATOM 6811 N N . ASN B 1 301 ? -13.227 -6.746 -15.352 1 93.75 301 ASN B N 1
ATOM 6812 C CA . ASN B 1 301 ? -12.914 -6.707 -16.766 1 93.75 301 ASN B CA 1
ATOM 6813 C C . ASN B 1 301 ? -12.789 -8.117 -17.359 1 93.75 301 ASN B C 1
ATOM 6815 O O . ASN B 1 301 ? -12.273 -8.289 -18.453 1 93.75 301 ASN B O 1
ATOM 6819 N N . SER B 1 302 ? -13.219 -9.086 -16.594 1 94.19 302 SER B N 1
ATOM 6820 C CA . SER B 1 302 ? -13.172 -10.484 -17.016 1 94.19 302 SER B CA 1
ATOM 6821 C C . SER B 1 302 ? -14.547 -11.133 -16.953 1 94.19 302 SER B C 1
ATOM 6823 O O . SER B 1 302 ? -15.438 -10.656 -16.25 1 94.19 302 SER B O 1
ATOM 6825 N N . THR B 1 303 ? -14.664 -12.18 -17.719 1 94.56 303 THR B N 1
ATOM 6826 C CA . THR B 1 303 ? -15.938 -12.891 -17.734 1 94.56 303 THR B CA 1
ATOM 6827 C C . THR B 1 303 ? -16.062 -13.82 -16.531 1 94.56 303 THR B C 1
ATOM 6829 O O . THR B 1 303 ? -17.172 -14.188 -16.125 1 94.56 303 THR B O 1
ATOM 6832 N N . LYS B 1 304 ? -14.93 -14.203 -16.016 1 97.12 304 LYS B N 1
ATOM 6833 C CA . LYS B 1 304 ? -14.891 -15.07 -14.844 1 97.12 304 LYS B CA 1
ATOM 6834 C C . LYS B 1 304 ? -13.992 -14.492 -13.758 1 97.12 304 LYS B C 1
ATOM 6836 O O . LYS B 1 304 ? -12.992 -13.844 -14.055 1 97.12 304 LYS B O 1
ATOM 6841 N N . GLN B 1 305 ? -14.445 -14.711 -12.539 1 97.94 305 GLN B N 1
ATOM 6842 C CA . GLN B 1 305 ? -13.688 -14.258 -11.383 1 97.94 305 GLN B CA 1
ATOM 6843 C C . GLN B 1 305 ? -13.531 -15.383 -10.359 1 97.94 305 GLN B C 1
ATOM 6845 O O . GLN B 1 305 ? -14.305 -16.344 -10.352 1 97.94 305 GLN B O 1
ATOM 6850 N N . CYS B 1 306 ? -12.57 -15.305 -9.586 1 97.88 306 CYS B N 1
ATOM 6851 C CA . CYS B 1 306 ? -12.375 -16.266 -8.508 1 97.88 306 CYS B CA 1
ATOM 6852 C C . CYS B 1 306 ? -12.742 -15.656 -7.16 1 97.88 306 CYS B C 1
ATOM 6854 O O . CYS B 1 306 ? -12.031 -14.789 -6.648 1 97.88 306 CYS B O 1
ATOM 6856 N N . LEU B 1 307 ? -13.844 -16.062 -6.613 1 98.12 307 LEU B N 1
ATOM 6857 C CA . LEU B 1 307 ? -14.227 -15.711 -5.25 1 98.12 307 LEU B CA 1
ATOM 6858 C C . LEU B 1 307 ? -13.523 -16.609 -4.238 1 98.12 307 LEU B C 1
ATOM 6860 O O . LEU B 1 307 ? -13.602 -17.828 -4.328 1 98.12 307 LEU B O 1
ATOM 6864 N N . GLU B 1 308 ? -12.805 -16.031 -3.307 1 97.25 308 GLU B N 1
ATOM 6865 C CA . GLU B 1 308 ? -12.102 -16.734 -2.24 1 97.25 308 GLU B CA 1
ATOM 6866 C C . GLU B 1 308 ? -12.336 -16.078 -0.888 1 97.25 308 GLU B C 1
ATOM 6868 O O . GLU B 1 308 ? -12.289 -14.844 -0.778 1 97.25 308 GLU B O 1
ATOM 6873 N N . PHE B 1 309 ? -12.625 -16.859 0.182 1 96.62 309 PHE B N 1
ATOM 6874 C CA . PHE B 1 309 ? -12.695 -16.281 1.52 1 96.62 309 PHE B CA 1
ATOM 6875 C C . PHE B 1 309 ? -12.523 -17.359 2.584 1 96.62 309 PHE B C 1
ATOM 6877 O O . PHE B 1 309 ? -12.828 -18.531 2.342 1 96.62 309 PHE B O 1
ATOM 6884 N N . GLY B 1 310 ? -11.969 -16.969 3.713 1 94.5 310 GLY B N 1
ATOM 6885 C CA . GLY B 1 310 ? -11.953 -17.828 4.887 1 94.5 310 GLY B CA 1
ATOM 6886 C C . GLY B 1 310 ? -13.289 -17.859 5.605 1 94.5 310 GLY B C 1
ATOM 6887 O O . GLY B 1 310 ? -13.984 -16.844 5.703 1 94.5 310 GLY B O 1
ATOM 6888 N N . TYR B 1 311 ? -13.617 -19.031 6.098 1 94.5 311 TYR B N 1
ATOM 6889 C CA . TYR B 1 311 ? -14.82 -19.141 6.91 1 94.5 311 TYR B CA 1
ATOM 6890 C C . TYR B 1 311 ? -14.609 -20.078 8.086 1 94.5 311 TYR B C 1
ATOM 6892 O O . TYR B 1 311 ? -13.781 -21 8.016 1 94.5 311 TYR B O 1
ATOM 6900 N N . TYR B 1 312 ? -15.211 -19.781 9.133 1 91.44 312 TYR B N 1
ATOM 6901 C CA . TYR B 1 312 ? -15.258 -20.531 10.375 1 91.44 312 TYR B CA 1
ATOM 6902 C C . TYR B 1 312 ? -16.688 -20.891 10.758 1 91.44 312 TYR B C 1
ATOM 6904 O O . TYR B 1 312 ? -17.516 -20 10.992 1 91.44 312 TYR B O 1
ATOM 6912 N N . MET B 1 313 ? -17.016 -22.172 10.797 1 90.56 313 MET B N 1
ATOM 6913 C CA . MET B 1 313 ? -18.359 -22.625 11.125 1 90.56 313 MET B CA 1
ATOM 6914 C C . MET B 1 313 ? -18.312 -23.766 12.133 1 90.56 313 MET B C 1
ATOM 6916 O O . MET B 1 313 ? -18.25 -24.938 11.758 1 90.56 313 MET B O 1
ATOM 6920 N N . ASP B 1 314 ? -18.25 -23.406 13.32 1 87.69 314 ASP B N 1
ATOM 6921 C CA . ASP B 1 314 ? -18.359 -24.328 14.445 1 87.69 314 ASP B CA 1
ATOM 6922 C C . ASP B 1 314 ? -19.781 -24.375 14.977 1 87.69 314 ASP B C 1
ATOM 6924 O O . ASP B 1 314 ? -20.188 -23.547 15.797 1 87.69 314 ASP B O 1
ATOM 6928 N N . LEU B 1 315 ? -20.484 -25.438 14.5 1 84.38 315 LEU B N 1
ATOM 6929 C CA . LEU B 1 315 ? -21.922 -25.516 14.75 1 84.38 315 LEU B CA 1
ATOM 6930 C C . LEU B 1 315 ? -22.281 -26.812 15.477 1 84.38 315 LEU B C 1
ATOM 6932 O O . LEU B 1 315 ? -21.547 -27.797 15.383 1 84.38 315 LEU B O 1
ATOM 6936 N N . VAL B 1 316 ? -23.266 -26.75 16.203 1 81.44 316 VAL B N 1
ATOM 6937 C CA . VAL B 1 316 ? -23.75 -27.953 16.875 1 81.44 316 VAL B CA 1
ATOM 6938 C C . VAL B 1 316 ? -24.25 -28.953 15.844 1 81.44 316 VAL B C 1
ATOM 6940 O O . VAL B 1 316 ? -24.672 -28.578 14.742 1 81.44 316 VAL B O 1
ATOM 6943 N N . ALA B 1 317 ? -24.266 -30.203 16.266 1 78.38 317 ALA B N 1
ATOM 6944 C CA . ALA B 1 317 ? -24.672 -31.281 15.359 1 78.38 317 ALA B CA 1
ATOM 6945 C C . ALA B 1 317 ? -26.109 -31.078 14.875 1 78.38 317 ALA B C 1
ATOM 6947 O O . ALA B 1 317 ? -27 -30.812 15.68 1 78.38 317 ALA B O 1
ATOM 6948 N N . GLY B 1 318 ? -26.312 -31.094 13.586 1 76.06 318 GLY B N 1
ATOM 6949 C CA . GLY B 1 318 ? -27.641 -31 13.016 1 76.06 318 GLY B CA 1
ATOM 6950 C C . GLY B 1 318 ? -28.047 -29.578 12.672 1 76.06 318 GLY B C 1
ATOM 6951 O O . GLY B 1 318 ? -29.094 -29.359 12.062 1 76.06 318 GLY B O 1
ATOM 6952 N N . SER B 1 319 ? -27.219 -28.641 13.039 1 79.44 319 SER B N 1
ATOM 6953 C CA . SER B 1 319 ? -27.531 -27.25 12.727 1 79.44 319 SER B CA 1
ATOM 6954 C C . SER B 1 319 ? -27.609 -27.016 11.219 1 79.44 319 SER B C 1
ATOM 6956 O O . SER B 1 319 ? -26.797 -27.562 10.461 1 79.44 319 SER B O 1
ATOM 6958 N N . GLN B 1 320 ? -28.594 -26.234 10.766 1 78.38 320 GLN B N 1
ATOM 6959 C CA . GLN B 1 320 ? -28.734 -25.891 9.352 1 78.38 320 GLN B CA 1
ATOM 6960 C C . GLN B 1 320 ? -28.266 -24.453 9.094 1 78.38 320 GLN B C 1
ATOM 6962 O O . GLN B 1 320 ? -28.516 -23.906 8.016 1 78.38 320 GLN B O 1
ATOM 6967 N N . ALA B 1 321 ? -27.594 -23.891 10.109 1 84.88 321 ALA B N 1
ATOM 6968 C CA . ALA B 1 321 ? -27.031 -22.562 9.906 1 84.88 321 ALA B CA 1
ATOM 6969 C C . ALA B 1 321 ? -25.953 -22.594 8.82 1 84.88 321 ALA B C 1
ATOM 6971 O O . ALA B 1 321 ? -25.406 -23.656 8.508 1 84.88 321 ALA B O 1
ATOM 6972 N N . GLY B 1 322 ? -25.766 -21.5 8.148 1 90.5 322 GLY B N 1
ATOM 6973 C CA . GLY B 1 322 ? -24.781 -21.531 7.082 1 90.5 322 GLY B CA 1
ATOM 6974 C C . GLY B 1 322 ? -24.516 -20.156 6.477 1 90.5 322 GLY B C 1
ATOM 6975 O O . GLY B 1 322 ? -24.969 -19.141 7.012 1 90.5 322 GLY B O 1
ATOM 6976 N N . ILE B 1 323 ? -23.688 -20.125 5.492 1 95.38 323 ILE B N 1
ATOM 6977 C CA . ILE B 1 323 ? -23.312 -18.953 4.711 1 95.38 323 ILE B CA 1
ATOM 6978 C C . ILE B 1 323 ? -23.781 -19.125 3.266 1 95.38 323 ILE B C 1
ATOM 6980 O O . ILE B 1 323 ? -23.672 -20.219 2.699 1 95.38 323 ILE B O 1
ATOM 6984 N N . ALA B 1 324 ? -24.344 -18.172 2.748 1 96.5 324 ALA B N 1
ATOM 6985 C CA . ALA B 1 324 ? -24.641 -18.125 1.318 1 96.5 324 ALA B CA 1
ATOM 6986 C C . ALA B 1 324 ? -24.062 -16.859 0.687 1 96.5 324 ALA B C 1
ATOM 6988 O O . ALA B 1 324 ? -23.969 -15.82 1.342 1 96.5 324 ALA B O 1
ATOM 6989 N N . VAL B 1 325 ? -23.641 -16.953 -0.555 1 98.25 325 VAL B N 1
ATOM 6990 C CA . VAL B 1 325 ? -23.094 -15.812 -1.271 1 98.25 325 VAL B CA 1
ATOM 6991 C C . VAL B 1 325 ? -23.875 -15.594 -2.564 1 98.25 325 VAL B C 1
ATOM 6993 O O . VAL B 1 325 ? -24.203 -16.547 -3.273 1 98.25 325 VAL B O 1
ATOM 6996 N N . TYR B 1 326 ? -24.219 -14.383 -2.818 1 98.19 326 TYR B N 1
ATOM 6997 C CA . TYR B 1 326 ? -24.953 -14 -4.012 1 98.19 326 TYR B CA 1
ATOM 6998 C C . TYR B 1 326 ? -24.203 -12.93 -4.801 1 98.19 326 TYR B C 1
ATOM 7000 O O . TYR B 1 326 ? -23.484 -12.109 -4.223 1 98.19 326 TYR B O 1
ATOM 7008 N N . ILE B 1 327 ? -24.375 -12.953 -6.117 1 98.19 327 ILE B N 1
ATOM 7009 C CA . ILE B 1 327 ? -23.984 -11.859 -6.992 1 98.19 327 ILE B CA 1
ATOM 7010 C C . ILE B 1 327 ? -25.188 -10.961 -7.281 1 98.19 327 ILE B C 1
ATOM 7012 O O . ILE B 1 327 ? -26.188 -11.422 -7.832 1 98.19 327 ILE B O 1
ATOM 7016 N N . GLY B 1 328 ? -25.031 -9.734 -6.883 1 97.62 328 GLY B N 1
ATOM 7017 C CA . GLY B 1 328 ? -26.109 -8.789 -7.129 1 97.62 328 GLY B CA 1
ATOM 7018 C C . GLY B 1 328 ? -25.922 -8 -8.414 1 97.62 328 GLY B C 1
ATOM 7019 O O . GLY B 1 328 ? -24.953 -7.258 -8.562 1 97.62 328 GLY B O 1
ATOM 7020 N N . THR B 1 329 ? -26.859 -8.211 -9.312 1 97.31 329 THR B N 1
ATOM 7021 C CA . THR B 1 329 ? -26.969 -7.293 -10.438 1 97.31 329 THR B CA 1
ATOM 7022 C C . THR B 1 329 ? -27.516 -5.945 -9.984 1 97.31 329 THR B C 1
ATOM 7024 O O . THR B 1 329 ? -28.531 -5.891 -9.266 1 97.31 329 THR B O 1
ATOM 7027 N N . ILE B 1 330 ? -26.859 -4.883 -10.461 1 97 330 ILE B N 1
ATOM 7028 C CA . ILE B 1 330 ? -27.234 -3.602 -9.867 1 97 330 ILE B CA 1
ATOM 7029 C C . ILE B 1 330 ? -27.797 -2.676 -10.938 1 97 330 ILE B C 1
ATOM 7031 O O . ILE B 1 330 ? -27.516 -2.846 -12.125 1 97 330 ILE B O 1
ATOM 7035 N N . ASP B 1 331 ? -28.609 -1.765 -10.461 1 96.56 331 ASP B N 1
ATOM 7036 C CA . ASP B 1 331 ? -28.984 -0.625 -11.305 1 96.56 331 ASP B CA 1
ATOM 7037 C C . ASP B 1 331 ? -27.766 0.247 -11.602 1 96.56 331 ASP B C 1
ATOM 7039 O O . ASP B 1 331 ? -27.078 0.708 -10.688 1 96.56 331 ASP B O 1
ATOM 7043 N N . GLN B 1 332 ? -27.547 0.492 -12.82 1 91.88 332 GLN B N 1
ATOM 7044 C CA . GLN B 1 332 ? -26.328 1.153 -13.242 1 91.88 332 GLN B CA 1
ATOM 7045 C C . GLN B 1 332 ? -26.344 2.637 -12.891 1 91.88 332 GLN B C 1
ATOM 7047 O O . GLN B 1 332 ? -25.312 3.309 -12.93 1 91.88 332 GLN B O 1
ATOM 7052 N N . SER B 1 333 ? -27.484 3.156 -12.555 1 93.19 333 SER B N 1
ATOM 7053 C CA . SER B 1 333 ? -27.594 4.574 -12.227 1 93.19 333 SER B CA 1
ATOM 7054 C C . SER B 1 333 ? -27.469 4.805 -10.719 1 93.19 333 SER B C 1
ATOM 7056 O O . SER B 1 333 ? -26.75 5.699 -10.281 1 93.19 333 SER B O 1
ATOM 7058 N N . ASN B 1 334 ? -28.141 3.947 -9.914 1 94.25 334 ASN B N 1
ATOM 7059 C CA . ASN B 1 334 ? -28.172 4.25 -8.484 1 94.25 334 ASN B CA 1
ATOM 7060 C C . ASN B 1 334 ? -27.5 3.154 -7.664 1 94.25 334 ASN B C 1
ATOM 7062 O O . ASN B 1 334 ? -27.328 3.297 -6.453 1 94.25 334 ASN B O 1
ATOM 7066 N N . GLY B 1 335 ? -27.188 2.012 -8.273 1 94.62 335 GLY B N 1
ATOM 7067 C CA . GLY B 1 335 ? -26.406 0.978 -7.617 1 94.62 335 GLY B CA 1
ATOM 7068 C C . GLY B 1 335 ? -27.25 0.028 -6.785 1 94.62 335 GLY B C 1
ATOM 7069 O O . GLY B 1 335 ? -26.719 -0.848 -6.102 1 94.62 335 GLY B O 1
ATOM 7070 N N . ASP B 1 336 ? -28.578 0.157 -6.859 1 95.44 336 ASP B N 1
ATOM 7071 C CA . ASP B 1 336 ? -29.438 -0.743 -6.109 1 95.44 336 ASP B CA 1
ATOM 7072 C C . ASP B 1 336 ? -29.391 -2.16 -6.676 1 95.44 336 ASP B C 1
ATOM 7074 O O . ASP B 1 336 ? -29.312 -2.346 -7.891 1 95.44 336 ASP B O 1
ATOM 7078 N N . ILE B 1 337 ? -29.484 -3.074 -5.812 1 96.62 337 ILE B N 1
ATOM 7079 C CA . ILE B 1 337 ? -29.5 -4.461 -6.258 1 96.62 337 ILE B CA 1
ATOM 7080 C C . ILE B 1 337 ? -30.859 -4.793 -6.863 1 96.62 337 ILE B C 1
ATOM 7082 O O . ILE B 1 337 ? -31.891 -4.664 -6.195 1 96.62 337 ILE B O 1
ATOM 7086 N N . LEU B 1 338 ? -30.891 -5.164 -8.094 1 97.19 338 LEU B N 1
ATOM 7087 C CA . LEU B 1 338 ? -32.125 -5.512 -8.82 1 97.19 338 LEU B CA 1
ATOM 7088 C C . LEU B 1 338 ? -32.438 -6.996 -8.688 1 97.19 338 LEU B C 1
ATOM 7090 O O . LEU B 1 338 ? -33.594 -7.391 -8.656 1 97.19 338 LEU B O 1
ATOM 7094 N N . SER B 1 339 ? -31.391 -7.742 -8.688 1 96.69 339 SER B N 1
ATOM 7095 C CA . SER B 1 339 ? -31.516 -9.188 -8.531 1 96.69 339 SER B CA 1
ATOM 7096 C C . SER B 1 339 ? -30.234 -9.781 -7.938 1 96.69 339 SER B C 1
ATOM 7098 O O . SER B 1 339 ? -29.156 -9.195 -8.055 1 96.69 339 SER B O 1
ATOM 7100 N N . ALA B 1 340 ? -30.422 -10.875 -7.27 1 96.06 340 ALA B N 1
ATOM 7101 C CA . ALA B 1 340 ? -29.312 -11.57 -6.641 1 96.06 340 ALA B CA 1
ATOM 7102 C C . ALA B 1 340 ? -29.281 -13.039 -7.055 1 96.06 340 ALA B C 1
ATOM 7104 O O . ALA B 1 340 ? -30.234 -13.781 -6.812 1 96.06 340 ALA B O 1
ATOM 7105 N N . GLN B 1 341 ? -28.219 -13.43 -7.672 1 96.94 341 GLN B N 1
ATOM 7106 C CA . GLN B 1 341 ? -28.031 -14.812 -8.094 1 96.94 341 GLN B CA 1
ATOM 7107 C C . GLN B 1 341 ? -27.156 -15.578 -7.113 1 96.94 341 GLN B C 1
ATOM 7109 O O . GLN B 1 341 ? -26.016 -15.18 -6.844 1 96.94 341 GLN B O 1
ATOM 7114 N N . PRO B 1 342 ? -27.672 -16.656 -6.578 1 97.12 342 PRO B N 1
ATOM 7115 C CA . PRO B 1 342 ? -26.828 -17.453 -5.676 1 97.12 342 PRO B CA 1
ATOM 7116 C C . PRO B 1 342 ? -25.641 -18.094 -6.391 1 97.12 342 PRO B C 1
ATOM 7118 O O . PRO B 1 342 ? -25.781 -18.594 -7.508 1 97.12 342 PRO B O 1
ATOM 7121 N N . VAL B 1 343 ? -24.531 -18.078 -5.766 1 96.62 343 VAL B N 1
ATOM 7122 C CA . VAL B 1 343 ? -23.359 -18.688 -6.395 1 96.62 343 VAL B CA 1
ATOM 7123 C C . VAL B 1 343 ? -22.766 -19.75 -5.469 1 96.62 343 VAL B C 1
ATOM 7125 O O . VAL B 1 343 ? -22.016 -20.609 -5.91 1 96.62 343 VAL B O 1
ATOM 7128 N N . LEU B 1 344 ? -23.031 -19.656 -4.172 1 94.94 344 LEU B N 1
ATOM 7129 C CA . LEU B 1 344 ? -22.438 -20.578 -3.213 1 94.94 344 LEU B CA 1
ATOM 7130 C C . LEU B 1 344 ? -23.297 -20.688 -1.959 1 94.94 344 LEU B C 1
ATOM 7132 O O . LEU B 1 344 ? -23.922 -19.719 -1.545 1 94.94 344 LEU B O 1
ATOM 7136 N N . SER B 1 345 ? -23.359 -21.859 -1.356 1 95.31 345 SER B N 1
ATOM 7137 C CA . SER B 1 345 ? -23.969 -22.094 -0.048 1 95.31 345 SER B CA 1
ATOM 7138 C C . SER B 1 345 ? -23.156 -23.109 0.758 1 95.31 345 SER B C 1
ATOM 7140 O O . SER B 1 345 ? -22.781 -24.172 0.24 1 95.31 345 SER B O 1
ATOM 7142 N N . ILE B 1 346 ? -22.828 -22.797 1.928 1 94.75 346 ILE B N 1
ATOM 7143 C CA . ILE B 1 346 ? -22.141 -23.672 2.879 1 94.75 346 ILE B CA 1
ATOM 7144 C C . ILE B 1 346 ? -23.016 -23.875 4.113 1 94.75 346 ILE B C 1
ATOM 7146 O O . ILE B 1 346 ? -23.406 -22.906 4.766 1 94.75 346 ILE B O 1
ATOM 7150 N N . THR B 1 347 ? -23.328 -25.109 4.426 1 90.94 347 THR B N 1
ATOM 7151 C CA . THR B 1 347 ? -24.203 -25.375 5.562 1 90.94 347 THR B CA 1
ATOM 7152 C C . THR B 1 347 ? -23.578 -26.438 6.473 1 90.94 347 THR B C 1
ATOM 7154 O O . THR B 1 347 ? -22.797 -27.266 6.02 1 90.94 347 THR B O 1
ATOM 7157 N N . GLY B 1 348 ? -23.922 -26.375 7.691 1 88.31 348 GLY B N 1
ATOM 7158 C CA . GLY B 1 348 ? -23.531 -27.391 8.648 1 88.31 348 GLY B CA 1
ATOM 7159 C C . GLY B 1 348 ? -22.172 -27.125 9.289 1 88.31 348 GLY B C 1
ATOM 7160 O O . GLY B 1 348 ? -21.578 -26.062 9.062 1 88.31 348 GLY B O 1
ATOM 7161 N N . ASP B 1 349 ? -21.828 -28 10.18 1 89.06 349 ASP B N 1
ATOM 7162 C CA . ASP B 1 349 ? -20.578 -27.875 10.938 1 89.06 349 ASP B CA 1
ATOM 7163 C C . ASP B 1 349 ? -19.375 -28.203 10.062 1 89.06 349 ASP B C 1
ATOM 7165 O O . ASP B 1 349 ? -19.391 -29.203 9.328 1 89.06 349 ASP B O 1
ATOM 7169 N N . HIS B 1 350 ? -18.438 -27.391 10.133 1 89.94 350 HIS B N 1
ATOM 7170 C CA . HIS B 1 350 ? -17.219 -27.609 9.383 1 89.94 350 HIS B CA 1
ATOM 7171 C C . HIS B 1 350 ? -15.992 -27.594 10.297 1 89.94 350 HIS B C 1
ATOM 7173 O O . HIS B 1 350 ? -14.875 -27.359 9.844 1 89.94 350 HIS B O 1
ATOM 7179 N N . GLY B 1 351 ? -16.203 -27.703 11.617 1 85.44 351 GLY B N 1
ATOM 7180 C CA . GLY B 1 351 ? -15.117 -27.812 12.586 1 85.44 351 GLY B CA 1
ATOM 7181 C C . GLY B 1 351 ? -14.703 -26.484 13.18 1 85.44 351 GLY B C 1
ATOM 7182 O O . GLY B 1 351 ? -15.023 -25.422 12.633 1 85.44 351 GLY B O 1
ATOM 7183 N N . ALA B 1 352 ? -13.891 -26.516 14.297 1 85 352 ALA B N 1
ATOM 7184 C CA . ALA B 1 352 ? -13.422 -25.328 15.008 1 85 352 ALA B CA 1
ATOM 7185 C C . ALA B 1 352 ? -12.086 -24.859 14.453 1 85 352 ALA B C 1
ATOM 7187 O O . ALA B 1 352 ? -11.117 -24.703 15.203 1 85 352 ALA B O 1
ATOM 7188 N N . TYR B 1 353 ? -12.055 -24.672 13.219 1 87 353 TYR B N 1
ATOM 7189 C CA . TYR B 1 353 ? -10.875 -24.141 12.547 1 87 353 TYR B CA 1
ATOM 7190 C C . TYR B 1 353 ? -11.266 -23.391 11.281 1 87 353 TYR B C 1
ATOM 7192 O O . TYR B 1 353 ? -12.391 -23.531 10.789 1 87 353 TYR B O 1
ATOM 7200 N N . TRP B 1 354 ? -10.406 -22.562 10.812 1 91.38 354 TRP B N 1
ATOM 7201 C CA . TRP B 1 354 ? -10.648 -21.781 9.609 1 91.38 354 TRP B CA 1
ATOM 7202 C C . TRP B 1 354 ? -10.562 -22.656 8.359 1 91.38 354 TRP B C 1
ATOM 7204 O O . TRP B 1 354 ? -9.617 -23.438 8.211 1 91.38 354 TRP B O 1
ATOM 7214 N N . ASN B 1 355 ? -11.555 -22.531 7.531 1 91.5 355 ASN B N 1
ATOM 7215 C CA . ASN B 1 355 ? -11.57 -23.125 6.191 1 91.5 355 ASN B CA 1
ATOM 7216 C C . ASN B 1 355 ? -11.477 -22.047 5.113 1 91.5 355 ASN B C 1
ATOM 7218 O O . ASN B 1 355 ? -11.625 -20.859 5.398 1 91.5 355 ASN B O 1
ATOM 7222 N N . THR B 1 356 ? -11.156 -22.453 3.918 1 94 356 THR B N 1
ATOM 7223 C CA . THR B 1 356 ? -11.133 -21.516 2.803 1 94 356 THR B CA 1
ATOM 7224 C C . THR B 1 356 ? -12.008 -22.016 1.658 1 94 356 THR B C 1
ATOM 7226 O O . THR B 1 356 ? -11.914 -23.172 1.255 1 94 356 THR B O 1
ATOM 7229 N N . GLU B 1 357 ? -12.867 -21.219 1.228 1 94.94 357 GLU B N 1
ATOM 7230 C CA . GLU B 1 357 ? -13.688 -21.484 0.051 1 94.94 357 GLU B CA 1
ATOM 7231 C C . GLU B 1 357 ? -13.125 -20.781 -1.185 1 94.94 357 GLU B C 1
ATOM 7233 O O . GLU B 1 357 ? -12.664 -19.641 -1.101 1 94.94 357 GLU B O 1
ATOM 7238 N N . ARG B 1 358 ? -13.148 -21.5 -2.299 1 96.06 358 ARG B N 1
ATOM 7239 C CA . ARG B 1 358 ? -12.773 -20.953 -3.598 1 96.06 358 ARG B CA 1
ATOM 7240 C C . ARG B 1 358 ? -13.773 -21.375 -4.676 1 96.06 358 ARG B C 1
ATOM 7242 O O . ARG B 1 358 ? -14.039 -22.562 -4.855 1 96.06 358 ARG B O 1
ATOM 7249 N N . ARG B 1 359 ? -14.266 -20.344 -5.387 1 96.5 359 ARG B N 1
ATOM 7250 C CA . ARG B 1 359 ? -15.281 -20.625 -6.398 1 96.5 359 ARG B CA 1
ATOM 7251 C C . ARG B 1 359 ? -15.164 -19.672 -7.578 1 96.5 359 ARG B C 1
ATOM 7253 O O . ARG B 1 359 ? -15.133 -18.453 -7.395 1 96.5 359 ARG B O 1
ATOM 7260 N N . THR B 1 360 ? -15.062 -20.297 -8.797 1 97.31 360 THR B N 1
ATOM 7261 C CA . THR B 1 360 ? -15.172 -19.453 -9.977 1 97.31 360 THR B CA 1
ATOM 7262 C C . THR B 1 360 ? -16.594 -18.938 -10.148 1 97.31 360 THR B C 1
ATOM 7264 O O . THR B 1 360 ? -17.547 -19.703 -10.102 1 97.31 360 THR B O 1
ATOM 7267 N N . ILE B 1 361 ? -16.719 -17.656 -10.273 1 97.69 361 ILE B N 1
ATOM 7268 C CA . ILE B 1 361 ? -18.031 -17.031 -10.469 1 97.69 361 ILE B CA 1
ATOM 7269 C C . ILE B 1 361 ? -18.047 -16.297 -11.797 1 97.69 361 ILE B C 1
ATOM 7271 O O . ILE B 1 361 ? -17 -16.141 -12.453 1 97.69 361 ILE B O 1
ATOM 7275 N N . GLN B 1 362 ? -19.188 -15.977 -12.234 1 97.31 362 GLN B N 1
ATOM 7276 C CA . GLN B 1 362 ? -19.391 -15.188 -13.445 1 97.31 362 GLN B CA 1
ATOM 7277 C C . GLN B 1 362 ? -20.203 -13.938 -13.148 1 97.31 362 GLN B C 1
ATOM 7279 O O . GLN B 1 362 ? -21.406 -13.891 -13.43 1 97.31 362 GLN B O 1
ATOM 7284 N N . ALA B 1 363 ? -19.578 -12.93 -12.703 1 97 363 ALA B N 1
ATOM 7285 C CA . ALA B 1 363 ? -20.219 -11.664 -12.367 1 97 363 ALA B CA 1
ATOM 7286 C C . ALA B 1 363 ? -20.219 -10.711 -13.562 1 97 363 ALA B C 1
ATOM 7288 O O . ALA B 1 363 ? -19.359 -10.812 -14.438 1 97 363 ALA B O 1
ATOM 7289 N N . PRO B 1 364 ? -21.25 -9.836 -13.633 1 96.06 364 PRO B N 1
ATOM 7290 C CA . PRO B 1 364 ? -21.203 -8.805 -14.672 1 96.06 364 PRO B CA 1
ATOM 7291 C C . PRO B 1 364 ? -20.094 -7.781 -14.438 1 96.06 364 PRO B C 1
ATOM 7293 O O . PRO B 1 364 ? -19.359 -7.879 -13.453 1 96.06 364 PRO B O 1
ATOM 7296 N N . ALA B 1 365 ? -19.953 -6.84 -15.398 1 96 365 ALA B N 1
ATOM 7297 C CA . ALA B 1 365 ? -18.875 -5.859 -15.367 1 96 365 ALA B CA 1
ATOM 7298 C C . ALA B 1 365 ? -18.922 -5.02 -14.094 1 96 365 ALA B C 1
ATOM 7300 O O . ALA B 1 365 ? -17.891 -4.613 -13.562 1 96 365 ALA B O 1
ATOM 7301 N N . LYS B 1 366 ? -20.172 -4.688 -13.672 1 96.56 366 LYS B N 1
ATOM 7302 C CA . LYS B 1 366 ? -20.422 -3.996 -12.406 1 96.56 366 LYS B CA 1
ATOM 7303 C C . LYS B 1 366 ? -21.453 -4.75 -11.562 1 96.56 366 LYS B C 1
ATOM 7305 O O . LYS B 1 366 ? -22.484 -5.18 -12.07 1 96.56 366 LYS B O 1
ATOM 7310 N N . TYR B 1 367 ? -21.078 -4.984 -10.328 1 97.56 367 TYR B N 1
ATOM 7311 C CA . TYR B 1 367 ? -21.938 -5.824 -9.484 1 97.56 367 TYR B CA 1
ATOM 7312 C C . TYR B 1 367 ? -21.641 -5.594 -8.008 1 97.56 367 TYR B C 1
ATOM 7314 O O . TYR B 1 367 ? -20.766 -4.793 -7.66 1 97.56 367 TYR B O 1
ATOM 7322 N N . LYS B 1 368 ? -22.438 -6.164 -7.145 1 97.81 368 LYS B N 1
ATOM 7323 C CA . LYS B 1 368 ? -22.188 -6.227 -5.707 1 97.81 368 LYS B CA 1
ATOM 7324 C C . LYS B 1 368 ? -22.156 -7.672 -5.215 1 97.81 368 LYS B C 1
ATOM 7326 O O . LYS B 1 368 ? -22.797 -8.539 -5.801 1 97.81 368 LYS B O 1
ATOM 7331 N N . LEU B 1 369 ? -21.391 -7.922 -4.246 1 98.12 369 LEU B N 1
ATOM 7332 C CA . LEU B 1 369 ? -21.359 -9.203 -3.547 1 98.12 369 LEU B CA 1
ATOM 7333 C C . LEU B 1 369 ? -22.219 -9.148 -2.287 1 98.12 369 LEU B C 1
ATOM 7335 O O . LEU B 1 369 ? -22.156 -8.18 -1.521 1 98.12 369 LEU B O 1
ATOM 7339 N N . VAL B 1 370 ? -23.047 -10.148 -2.127 1 98 370 VAL B N 1
ATOM 7340 C CA . VAL B 1 370 ? -23.844 -10.266 -0.914 1 98 370 VAL B CA 1
ATOM 7341 C C . VAL B 1 370 ? -23.469 -11.539 -0.168 1 98 370 VAL B C 1
ATOM 7343 O O . VAL B 1 370 ? -23.594 -12.641 -0.711 1 98 370 VAL B O 1
ATOM 7346 N N . ILE B 1 371 ? -23 -11.438 1.019 1 97.88 371 ILE B N 1
ATOM 7347 C CA . ILE B 1 371 ? -22.703 -12.578 1.872 1 97.88 371 ILE B CA 1
ATOM 7348 C C . ILE B 1 371 ? -23.734 -12.688 2.982 1 97.88 371 ILE B C 1
ATOM 7350 O O . ILE B 1 371 ? -23.875 -11.781 3.812 1 97.88 371 ILE B O 1
ATOM 7354 N N . THR B 1 372 ? -24.406 -13.766 3.035 1 95.94 372 THR B N 1
ATOM 7355 C CA . THR B 1 372 ? -25.516 -13.977 3.963 1 95.94 372 THR B CA 1
ATOM 7356 C C . THR B 1 372 ? -25.172 -15.055 4.984 1 95.94 372 THR B C 1
ATOM 7358 O O . THR B 1 372 ? -24.688 -16.125 4.621 1 95.94 372 THR B O 1
ATOM 7361 N N . ALA B 1 373 ? -25.359 -14.734 6.191 1 92.56 373 ALA B N 1
ATOM 7362 C CA . ALA B 1 373 ? -25.359 -15.766 7.227 1 92.56 373 ALA B CA 1
ATOM 7363 C C . ALA B 1 373 ? -26.781 -16.031 7.723 1 92.56 373 ALA B C 1
ATOM 7365 O O . ALA B 1 373 ? -27.594 -15.102 7.848 1 92.56 373 ALA B O 1
ATOM 7366 N N . LYS B 1 374 ? -27.047 -17.219 7.887 1 87.19 374 LYS B N 1
ATOM 7367 C CA . LYS B 1 374 ? -28.375 -17.625 8.352 1 87.19 374 LYS B CA 1
ATOM 7368 C C . LYS B 1 374 ? -28.281 -18.438 9.633 1 87.19 374 LYS B C 1
ATOM 7370 O O . LYS B 1 374 ? -27.438 -19.328 9.758 1 87.19 374 LYS B O 1
ATOM 7375 N N . SER B 1 375 ? -29.125 -17.984 10.617 1 76.94 375 SER B N 1
ATOM 7376 C CA . SER B 1 375 ? -29.25 -18.75 11.852 1 76.94 375 SER B CA 1
ATOM 7377 C C . SER B 1 375 ? -30.328 -19.828 11.727 1 76.94 375 SER B C 1
ATOM 7379 O O . SER B 1 375 ? -31.156 -19.797 10.812 1 76.94 375 SER B O 1
ATOM 7381 N N . VAL B 1 376 ? -30.047 -20.891 12.32 1 66.44 376 VAL B N 1
ATOM 7382 C CA . VAL B 1 376 ? -31.141 -21.859 12.281 1 66.44 376 VAL B CA 1
ATOM 7383 C C . VAL B 1 376 ? -32 -21.719 13.539 1 66.44 376 VAL B C 1
ATOM 7385 O O . VAL B 1 376 ? -31.656 -20.984 14.453 1 66.44 376 VAL B O 1
ATOM 7388 N N . THR B 1 377 ? -32.688 -22.891 13.945 1 57.44 377 THR B N 1
ATOM 7389 C CA . THR B 1 377 ? -33.875 -23.062 14.758 1 57.44 377 THR B CA 1
ATOM 7390 C C . THR B 1 377 ? -33.625 -22.609 16.203 1 57.44 377 THR B C 1
ATOM 7392 O O . THR B 1 377 ? -32.469 -22.328 16.578 1 57.44 377 THR B O 1
ATOM 7395 N N . ASP B 1 378 ? -34.656 -22.594 17.031 1 54.31 378 ASP B N 1
ATOM 7396 C CA . ASP B 1 378 ? -35.062 -22.094 18.344 1 54.31 378 ASP B CA 1
ATOM 7397 C C . ASP B 1 378 ? -34.062 -22.484 19.406 1 54.31 378 ASP B C 1
ATOM 7399 O O . ASP B 1 378 ? -34.281 -22.297 20.609 1 54.31 378 ASP B O 1
ATOM 7403 N N . ILE B 1 379 ? -33.031 -23.188 18.984 1 52.69 379 ILE B N 1
ATOM 7404 C CA . ILE B 1 379 ? -32.219 -23.547 20.141 1 52.69 379 ILE B CA 1
ATOM 7405 C C . ILE B 1 379 ? -30.969 -22.656 20.203 1 52.69 379 ILE B C 1
ATOM 7407 O O . ILE B 1 379 ? -30.312 -22.422 19.188 1 52.69 379 ILE B O 1
ATOM 7411 N N . TYR B 1 380 ? -30.938 -21.891 21.312 1 53.69 380 TYR B N 1
ATOM 7412 C CA . TYR B 1 380 ? -29.734 -21.141 21.656 1 53.69 380 TYR B CA 1
ATOM 7413 C C . TYR B 1 380 ? -28.484 -22.016 21.547 1 53.69 380 TYR B C 1
ATOM 7415 O O . TYR B 1 380 ? -28.391 -23.047 22.203 1 53.69 380 TYR B O 1
ATOM 7423 N N . THR B 1 381 ? -27.875 -22.109 20.281 1 59.47 381 THR B N 1
ATOM 7424 C CA . THR B 1 381 ? -26.672 -22.922 20.156 1 59.47 381 THR B CA 1
ATOM 7425 C C . THR B 1 381 ? -25.422 -22.031 20.172 1 59.47 381 THR B C 1
ATOM 7427 O O . THR B 1 381 ? -25.516 -20.812 19.969 1 59.47 381 THR B O 1
ATOM 7430 N N . ASP B 1 382 ? -24.359 -22.438 20.828 1 67.56 382 ASP B N 1
ATOM 7431 C CA . ASP B 1 382 ? -23 -21.891 20.828 1 67.56 382 ASP B CA 1
ATOM 7432 C C . ASP B 1 382 ? -22.422 -21.891 19.406 1 67.56 382 ASP B C 1
ATOM 7434 O O . ASP B 1 382 ? -21.219 -22.062 19.234 1 67.56 382 ASP B O 1
ATOM 7438 N N . ASP B 1 383 ? -23.312 -21.719 18.344 1 77.19 383 ASP B N 1
ATOM 7439 C CA . ASP B 1 383 ? -22.859 -21.734 16.953 1 77.19 383 ASP B CA 1
ATOM 7440 C C . ASP B 1 383 ? -22.094 -20.453 16.609 1 77.19 383 ASP B C 1
ATOM 7442 O O . ASP B 1 383 ? -22.5 -19.359 17 1 77.19 383 ASP B O 1
ATOM 7446 N N . VAL B 1 384 ? -20.953 -20.641 15.977 1 83.06 384 VAL B N 1
ATOM 7447 C CA . VAL B 1 384 ? -20.172 -19.484 15.539 1 83.06 384 VAL B CA 1
ATOM 7448 C C . VAL B 1 384 ? -19.953 -19.547 14.023 1 83.06 384 VAL B C 1
ATOM 7450 O O . VAL B 1 384 ? -19.531 -20.578 13.492 1 83.06 384 VAL B O 1
ATOM 7453 N N . ILE B 1 385 ? -20.359 -18.516 13.344 1 90.38 385 ILE B N 1
ATOM 7454 C CA . ILE B 1 385 ? -20.062 -18.328 11.93 1 90.38 385 ILE B CA 1
ATOM 7455 C C . ILE B 1 385 ? -19.188 -17.078 11.742 1 90.38 385 ILE B C 1
ATOM 7457 O O . ILE B 1 385 ? -19.531 -16 12.242 1 90.38 385 ILE B O 1
ATOM 7461 N N . ALA B 1 386 ? -18.062 -17.25 11.102 1 93.19 386 ALA B N 1
ATOM 7462 C CA . ALA B 1 386 ? -17.188 -16.109 10.852 1 93.19 386 ALA B CA 1
ATOM 7463 C C . ALA B 1 386 ? -16.594 -16.172 9.445 1 93.19 386 ALA B C 1
ATOM 7465 O O . ALA B 1 386 ? -16.516 -17.234 8.844 1 93.19 386 ALA B O 1
ATOM 7466 N N . ILE B 1 387 ? -16.312 -15.016 8.852 1 95.31 387 ILE B N 1
ATOM 7467 C CA . ILE B 1 387 ? -15.633 -14.938 7.566 1 95.31 387 ILE B CA 1
ATOM 7468 C C . ILE B 1 387 ? -14.438 -13.992 7.672 1 95.31 387 ILE B C 1
ATOM 7470 O O . ILE B 1 387 ? -14.406 -13.109 8.531 1 95.31 387 ILE B O 1
ATOM 7474 N N . ASP B 1 388 ? -13.422 -14.211 6.848 1 94.81 388 ASP B N 1
ATOM 7475 C CA . ASP B 1 388 ? -12.219 -13.391 6.812 1 94.81 388 ASP B CA 1
ATOM 7476 C C . ASP B 1 388 ? -11.547 -13.461 5.441 1 94.81 388 ASP B C 1
ATOM 7478 O O . ASP B 1 388 ? -11.836 -14.352 4.645 1 94.81 388 ASP B O 1
ATOM 7482 N N . ASP B 1 389 ? -10.75 -12.492 5.125 1 95.06 389 ASP B N 1
ATOM 7483 C CA . ASP B 1 389 ? -9.898 -12.461 3.939 1 95.06 389 ASP B CA 1
ATOM 7484 C C . ASP B 1 389 ? -10.703 -12.742 2.674 1 95.06 389 ASP B C 1
ATOM 7486 O O . ASP B 1 389 ? -10.367 -13.641 1.901 1 95.06 389 ASP B O 1
ATOM 7490 N N . VAL B 1 390 ? -11.703 -11.938 2.383 1 97.12 390 VAL B N 1
ATOM 7491 C CA . VAL B 1 390 ? -12.523 -12.07 1.187 1 97.12 390 VAL B CA 1
ATOM 7492 C C . VAL B 1 390 ? -11.797 -11.453 -0.009 1 97.12 390 VAL B C 1
ATOM 7494 O O . VAL B 1 390 ? -11.359 -10.297 0.048 1 97.12 390 VAL B O 1
ATOM 7497 N N . SER B 1 391 ? -11.695 -12.242 -1.044 1 97.19 391 SER B N 1
ATOM 7498 C CA . SER B 1 391 ? -11.07 -11.742 -2.264 1 97.19 391 SER B CA 1
ATOM 7499 C C . SER B 1 391 ? -11.859 -12.156 -3.5 1 97.19 391 SER B C 1
ATOM 7501 O O . SER B 1 391 ? -12.406 -13.258 -3.549 1 97.19 391 SER B O 1
ATOM 7503 N N . ILE B 1 392 ? -11.977 -11.281 -4.422 1 97.88 392 ILE B N 1
ATOM 7504 C CA . ILE B 1 392 ? -12.445 -11.57 -5.773 1 97.88 392 ILE B CA 1
ATOM 7505 C C . ILE B 1 392 ? -11.344 -11.234 -6.781 1 97.88 392 ILE B C 1
ATOM 7507 O O . ILE B 1 392 ? -11.125 -10.07 -7.109 1 97.88 392 ILE B O 1
ATOM 7511 N N . LEU B 1 393 ? -10.68 -12.266 -7.25 1 97.62 393 LEU B N 1
ATOM 7512 C CA . LEU B 1 393 ? -9.664 -12.086 -8.281 1 97.62 393 LEU B CA 1
ATOM 7513 C C . LEU B 1 393 ? -10.297 -12.023 -9.664 1 97.62 393 LEU B C 1
ATOM 7515 O O . LEU B 1 393 ? -11.172 -12.828 -9.984 1 97.62 393 LEU B O 1
ATOM 7519 N N . ASP B 1 394 ? -9.898 -11.078 -10.43 1 97.75 394 ASP B N 1
ATOM 7520 C CA . ASP B 1 394 ? -10.461 -10.867 -11.758 1 97.75 394 ASP B CA 1
ATOM 7521 C C . ASP B 1 394 ? -9.883 -11.867 -12.758 1 97.75 394 ASP B C 1
ATOM 7523 O O . ASP B 1 394 ? -9.367 -11.477 -13.805 1 97.75 394 ASP B O 1
ATOM 7527 N N . LYS B 1 395 ? -9.969 -13.094 -12.445 1 97.12 395 LYS B N 1
ATOM 7528 C CA . LYS B 1 395 ? -9.625 -14.305 -13.18 1 97.12 395 LYS B CA 1
ATOM 7529 C C . LYS B 1 395 ? -10.352 -15.523 -12.609 1 97.12 395 LYS B C 1
ATOM 7531 O O . LYS B 1 395 ? -10.852 -15.477 -11.484 1 97.12 395 LYS B O 1
ATOM 7536 N N . PRO B 1 396 ? -10.453 -16.578 -13.406 1 96.81 396 PRO B N 1
ATOM 7537 C CA . PRO B 1 396 ? -11.047 -17.781 -12.82 1 96.81 396 PRO B CA 1
ATOM 7538 C C . PRO B 1 396 ? -10.164 -18.406 -11.75 1 96.81 396 PRO B C 1
ATOM 7540 O O . PRO B 1 396 ? -8.945 -18.219 -11.758 1 96.81 396 PRO B O 1
ATOM 7543 N N . CYS B 1 397 ? -10.812 -19.141 -10.859 1 97.25 397 CYS B N 1
ATOM 7544 C CA . CYS B 1 397 ? -10.047 -19.953 -9.922 1 97.25 397 CYS B CA 1
ATOM 7545 C C . CYS B 1 397 ? -9.32 -21.078 -10.641 1 97.25 397 CYS B C 1
ATOM 7547 O O . CYS B 1 397 ? -9.578 -21.328 -11.82 1 97.25 397 CYS B O 1
ATOM 7549 N N . GLU B 1 398 ? -8.391 -21.672 -9.891 1 96.88 398 GLU B N 1
ATOM 7550 C CA . GLU B 1 398 ? -7.809 -22.891 -10.438 1 96.88 398 GLU B CA 1
ATOM 7551 C C . GLU B 1 398 ? -8.852 -24 -10.539 1 96.88 398 GLU B C 1
ATOM 7553 O O . GLU B 1 398 ? -9.922 -23.906 -9.93 1 96.88 398 GLU B O 1
ATOM 7558 N N . THR B 1 399 ? -8.57 -25.047 -11.273 1 96.62 399 THR B N 1
ATOM 7559 C CA . THR B 1 399 ? -9.508 -26.125 -11.531 1 96.62 399 THR B CA 1
ATOM 7560 C C . THR B 1 399 ? -9.922 -26.797 -10.227 1 96.62 399 THR B C 1
ATOM 7562 O O . THR B 1 399 ? -11.094 -27.141 -10.047 1 96.62 399 THR B O 1
ATOM 7565 N N . SER B 1 400 ? -8.953 -27.031 -9.391 1 96.06 400 SER B N 1
ATOM 7566 C CA . SER B 1 400 ? -9.242 -27.688 -8.125 1 96.06 400 SER B CA 1
ATOM 7567 C C . SER B 1 400 ? -8.219 -27.312 -7.059 1 96.06 400 SER B C 1
ATOM 7569 O O . SER B 1 400 ? -7.156 -26.781 -7.375 1 96.06 400 SER B O 1
ATOM 7571 N N . TYR B 1 401 ? -8.625 -27.578 -5.832 1 96.06 401 TYR B N 1
ATOM 7572 C CA . TYR B 1 401 ? -7.754 -27.375 -4.676 1 96.06 401 TYR B CA 1
ATOM 7573 C C . TYR B 1 401 ? -7.812 -28.562 -3.725 1 96.06 401 TYR B C 1
ATOM 7575 O O . TYR B 1 401 ? -8.875 -29.156 -3.535 1 96.06 401 TYR B O 1
ATOM 7583 N N . TYR B 1 402 ? -6.719 -29 -3.189 1 94.12 402 TYR B N 1
ATOM 7584 C CA . TYR B 1 402 ? -6.617 -30.031 -2.162 1 94.12 402 TYR B CA 1
ATOM 7585 C C . TYR B 1 402 ? -5.941 -29.484 -0.91 1 94.12 402 TYR B C 1
ATOM 7587 O O . TYR B 1 402 ? -4.746 -29.172 -0.926 1 94.12 402 TYR B O 1
ATOM 7595 N N . THR B 1 403 ? -6.715 -29.344 0.139 1 92.56 403 THR B N 1
ATOM 7596 C CA . THR B 1 403 ? -6.188 -28.859 1.406 1 92.56 403 THR B CA 1
ATOM 7597 C C . THR B 1 403 ? -5.727 -30.016 2.287 1 92.56 403 THR B C 1
ATOM 7599 O O . THR B 1 403 ? -6.473 -30.969 2.504 1 92.56 403 THR B O 1
ATOM 7602 N N . ILE B 1 404 ? -4.562 -29.953 2.75 1 88.75 404 ILE B N 1
ATOM 7603 C CA . ILE B 1 404 ? -4.02 -30.922 3.701 1 88.75 404 ILE B CA 1
ATOM 7604 C C . ILE B 1 404 ? -3.943 -30.281 5.09 1 88.75 404 ILE B C 1
ATOM 7606 O O . ILE B 1 404 ? -3.109 -29.406 5.336 1 88.75 404 ILE B O 1
ATOM 7610 N N . HIS B 1 405 ? -4.758 -30.734 5.938 1 87.75 405 HIS B N 1
ATOM 7611 C CA . HIS B 1 405 ? -4.793 -30.219 7.305 1 87.75 405 HIS B CA 1
ATOM 7612 C C . HIS B 1 405 ? -3.777 -30.938 8.188 1 87.75 405 HIS B C 1
ATOM 7614 O O . HIS B 1 405 ? -3.217 -31.969 7.793 1 87.75 405 HIS B O 1
ATOM 7620 N N . ASP B 1 406 ? -3.537 -30.375 9.391 1 85.25 406 ASP B N 1
ATOM 7621 C CA . ASP B 1 406 ? -2.627 -30.938 10.383 1 85.25 406 ASP B CA 1
ATOM 7622 C C . ASP B 1 406 ? -1.294 -31.328 9.75 1 85.25 406 ASP B C 1
ATOM 7624 O O . ASP B 1 406 ? -0.827 -32.469 9.922 1 85.25 406 ASP B O 1
ATOM 7628 N N . PHE B 1 407 ? -0.861 -30.453 8.953 1 84.12 407 PHE B N 1
ATOM 7629 C CA . PHE B 1 407 ? 0.317 -30.734 8.141 1 84.12 407 PHE B CA 1
ATOM 7630 C C . PHE B 1 407 ? 1.537 -30.984 9.016 1 84.12 407 PHE B C 1
ATOM 7632 O O . PHE B 1 407 ? 2.381 -31.812 8.695 1 84.12 407 PHE B O 1
ATOM 7639 N N . SER B 1 408 ? 1.632 -30.219 10.102 1 79 408 SER B N 1
ATOM 7640 C CA . SER B 1 408 ? 2.773 -30.391 10.992 1 79 408 SER B CA 1
ATOM 7641 C C . SER B 1 408 ? 2.812 -31.812 11.57 1 79 408 SER B C 1
ATOM 7643 O O . SER B 1 408 ? 3.883 -32.406 11.68 1 79 408 SER B O 1
ATOM 7645 N N . SER B 1 409 ? 1.699 -32.281 11.961 1 81.81 409 SER B N 1
ATOM 7646 C CA . SER B 1 409 ? 1.615 -33.625 12.469 1 81.81 409 SER B CA 1
ATOM 7647 C C . SER B 1 409 ? 1.925 -34.656 11.375 1 81.81 409 SER B C 1
ATOM 7649 O O . SER B 1 409 ? 2.529 -35.688 11.648 1 81.81 409 SER B O 1
ATOM 7651 N N . LEU B 1 410 ? 1.397 -34.406 10.227 1 80.31 410 LEU B N 1
ATOM 7652 C CA . LEU B 1 410 ? 1.67 -35.25 9.094 1 80.31 410 LEU B CA 1
ATOM 7653 C C . LEU B 1 410 ? 3.164 -35.312 8.797 1 80.31 410 LEU B C 1
ATOM 7655 O O . LEU B 1 410 ? 3.705 -36.406 8.508 1 80.31 410 LEU B O 1
ATOM 7659 N N . LEU B 1 411 ? 3.773 -34.219 8.844 1 76.94 411 LEU B N 1
ATOM 7660 C CA . LEU B 1 411 ? 5.211 -34.125 8.602 1 76.94 411 LEU B CA 1
ATOM 7661 C C . LEU B 1 411 ? 5.984 -34.906 9.656 1 76.94 411 LEU B C 1
ATOM 7663 O O . LEU B 1 411 ? 6.98 -35.562 9.352 1 76.94 411 LEU B O 1
ATOM 7667 N N . ALA B 1 412 ? 5.523 -34.812 10.852 1 75.06 412 ALA B N 1
ATOM 7668 C CA . ALA B 1 412 ? 6.207 -35.469 11.961 1 75.06 412 ALA B CA 1
ATOM 7669 C C . ALA B 1 412 ? 6.035 -37 11.898 1 75.06 412 ALA B C 1
ATOM 7671 O O . ALA B 1 412 ? 6.918 -37.75 12.328 1 75.06 412 ALA B O 1
ATOM 7672 N N . SER B 1 413 ? 4.949 -37.438 11.445 1 74.94 413 SER B N 1
ATOM 7673 C CA . SER B 1 413 ? 4.625 -38.844 11.508 1 74.94 413 SER B CA 1
ATOM 7674 C C . SER B 1 413 ? 5.059 -39.562 10.242 1 74.94 413 SER B C 1
ATOM 7676 O O . SER B 1 413 ? 5.047 -40.812 10.188 1 74.94 413 SER B O 1
ATOM 7678 N N . THR B 1 414 ? 5.305 -38.781 9.305 1 70.31 414 THR B N 1
ATOM 7679 C CA . THR B 1 414 ? 5.527 -39.406 8 1 70.31 414 THR B CA 1
ATOM 7680 C C . THR B 1 414 ? 6.883 -40.094 7.953 1 70.31 414 THR B C 1
ATOM 7682 O O . THR B 1 414 ? 7.895 -39.531 8.367 1 70.31 414 THR B O 1
ATOM 7685 N N . THR B 1 415 ? 6.734 -41.438 7.746 1 63.12 415 THR B N 1
ATOM 7686 C CA . THR B 1 415 ? 7.91 -42.219 7.395 1 63.12 415 THR B CA 1
ATOM 7687 C C . THR B 1 415 ? 8.195 -42.125 5.898 1 63.12 415 THR B C 1
ATOM 7689 O O . THR B 1 415 ? 7.301 -41.844 5.105 1 63.12 415 THR B O 1
ATOM 7692 N N . LYS B 1 416 ? 9.43 -42.25 5.578 1 60.41 416 LYS B N 1
ATOM 7693 C CA . LYS B 1 416 ? 9.828 -42.188 4.176 1 60.41 416 LYS B CA 1
ATOM 7694 C C . LYS B 1 416 ? 8.891 -43.031 3.309 1 60.41 416 LYS B C 1
ATOM 7696 O O . LYS B 1 416 ? 8.625 -44.188 3.621 1 60.41 416 LYS B O 1
ATOM 7701 N N . GLY B 1 417 ? 8.234 -42.281 2.389 1 58.12 417 GLY B N 1
ATOM 7702 C CA . GLY B 1 417 ? 7.41 -42.969 1.419 1 58.12 417 GLY B CA 1
ATOM 7703 C C . GLY B 1 417 ? 5.922 -42.812 1.676 1 58.12 417 GLY B C 1
ATOM 7704 O O . GLY B 1 417 ? 5.098 -43.156 0.822 1 58.12 417 GLY B O 1
ATOM 7705 N N . ASP B 1 418 ? 5.598 -42.219 2.74 1 72.56 418 ASP B N 1
ATOM 7706 C CA . ASP B 1 418 ? 4.172 -42.062 2.99 1 72.56 418 ASP B CA 1
ATOM 7707 C C . ASP B 1 418 ? 3.588 -40.969 2.092 1 72.56 418 ASP B C 1
ATOM 7709 O O . ASP B 1 418 ? 4.258 -39.969 1.795 1 72.56 418 ASP B O 1
ATOM 7713 N N . ALA B 1 419 ? 2.504 -41.281 1.426 1 78.5 419 ALA B N 1
ATOM 7714 C CA . ALA B 1 419 ? 1.833 -40.344 0.537 1 78.5 419 ALA B CA 1
ATOM 7715 C C . ALA B 1 419 ? 0.404 -40.062 0.998 1 78.5 419 ALA B C 1
ATOM 7717 O O . ALA B 1 419 ? -0.221 -40.938 1.633 1 78.5 419 ALA B O 1
ATOM 7718 N N . VAL B 1 420 ? 0.04 -38.875 0.815 1 83.56 420 VAL B N 1
ATOM 7719 C CA . VAL B 1 420 ? -1.359 -38.5 1.011 1 83.56 420 VAL B CA 1
ATOM 7720 C C . VAL B 1 420 ? -2.031 -38.281 -0.343 1 83.56 420 VAL B C 1
ATOM 7722 O O . VAL B 1 420 ? -1.399 -37.812 -1.287 1 83.56 420 VAL B O 1
ATOM 7725 N N . TYR B 1 421 ? -3.34 -38.688 -0.452 1 85.19 421 TYR B N 1
ATOM 7726 C CA . TYR B 1 421 ? -4.102 -38.625 -1.694 1 85.19 421 TYR B CA 1
ATOM 7727 C C . TYR B 1 421 ? -5.273 -37.656 -1.566 1 85.19 421 TYR B C 1
ATOM 7729 O O . TYR B 1 421 ? -5.945 -37.625 -0.534 1 85.19 421 TYR B O 1
ATOM 7737 N N . SER B 1 422 ? -5.406 -36.938 -2.621 1 91 422 SER B N 1
ATOM 7738 C CA . SER B 1 422 ? -6.578 -36.062 -2.646 1 91 422 SER B CA 1
ATOM 7739 C C . SER B 1 422 ? -7.855 -36.875 -2.891 1 91 422 SER B C 1
ATOM 7741 O O . SER B 1 422 ? -7.797 -38.031 -3.314 1 91 422 SER B O 1
ATOM 7743 N N . PRO B 1 423 ? -9.023 -36.25 -2.57 1 90.44 423 PRO B N 1
ATOM 7744 C CA . PRO B 1 423 ? -10.266 -36.781 -3.113 1 90.44 423 PRO B CA 1
ATOM 7745 C C . PRO B 1 423 ? -10.305 -36.781 -4.641 1 90.44 423 PRO B C 1
ATOM 7747 O O . PRO B 1 423 ? -9.422 -36.188 -5.273 1 90.44 423 PRO B O 1
ATOM 7750 N N . LEU B 1 424 ? -11.227 -37.562 -5.184 1 92.56 424 LEU B N 1
ATOM 7751 C CA . LEU B 1 424 ? -11.43 -37.562 -6.629 1 92.56 424 LEU B CA 1
ATOM 7752 C C . LEU B 1 424 ? -11.844 -36.156 -7.109 1 92.56 424 LEU B C 1
ATOM 7754 O O . LEU B 1 424 ? -12.766 -35.562 -6.559 1 92.56 424 LEU B O 1
ATOM 7758 N N . MET B 1 425 ? -11.125 -35.625 -8.039 1 94.56 425 MET B N 1
ATOM 7759 C CA . MET B 1 425 ? -11.383 -34.312 -8.633 1 94.56 425 MET B CA 1
ATOM 7760 C C . MET B 1 425 ? -11.586 -34.406 -10.141 1 94.56 425 MET B C 1
ATOM 7762 O O . MET B 1 425 ? -11.32 -35.469 -10.727 1 94.56 425 MET B O 1
ATOM 7766 N N . TYR B 1 426 ? -12.109 -33.406 -10.727 1 95.62 426 TYR B N 1
ATOM 7767 C CA . TYR B 1 426 ? -12.438 -33.469 -12.148 1 95.62 426 TYR B CA 1
ATOM 7768 C C . TYR B 1 426 ? -11.938 -32.25 -12.883 1 95.62 426 TYR B C 1
ATOM 7770 O O . TYR B 1 426 ? -11.984 -31.141 -12.336 1 95.62 426 TYR B O 1
ATOM 7778 N N . THR B 1 427 ? -11.484 -32.406 -14.094 1 95.81 427 THR B N 1
ATOM 7779 C CA . THR B 1 427 ? -11.234 -31.281 -14.992 1 95.81 427 THR B CA 1
ATOM 7780 C C . THR B 1 427 ? -12.547 -30.703 -15.508 1 95.81 427 THR B C 1
ATOM 7782 O O . THR B 1 427 ? -13.609 -31.281 -15.32 1 95.81 427 THR B O 1
ATOM 7785 N N . ASP B 1 428 ? -12.406 -29.547 -16.141 1 92.62 428 ASP B N 1
ATOM 7786 C CA . ASP B 1 428 ? -13.594 -28.906 -16.703 1 92.62 428 ASP B CA 1
ATOM 7787 C C . ASP B 1 428 ? -14.234 -29.797 -17.766 1 92.62 428 ASP B C 1
ATOM 7789 O O . ASP B 1 428 ? -15.453 -29.766 -17.953 1 92.62 428 ASP B O 1
ATOM 7793 N N . GLU B 1 429 ? -13.469 -30.641 -18.438 1 94.69 429 GLU B N 1
ATOM 7794 C CA . GLU B 1 429 ? -13.961 -31.5 -19.516 1 94.69 429 GLU B CA 1
ATOM 7795 C C . GLU B 1 429 ? -14.594 -32.781 -18.953 1 94.69 429 GLU B C 1
ATOM 7797 O O . GLU B 1 429 ? -15.289 -33.5 -19.656 1 94.69 429 GLU B O 1
ATOM 7802 N N . GLY B 1 430 ? -14.18 -33.062 -17.672 1 95.81 430 GLY B N 1
ATOM 7803 C CA . GLY B 1 430 ? -14.859 -34.188 -17.031 1 95.81 430 GLY B CA 1
ATOM 7804 C C . GLY B 1 430 ? -13.93 -35.344 -16.688 1 95.81 430 GLY B C 1
ATOM 7805 O O . GLY B 1 430 ? -14.352 -36.344 -16.109 1 95.81 430 GLY B O 1
ATOM 7806 N N . TYR B 1 431 ? -12.617 -35.188 -17 1 94.88 431 TYR B N 1
ATOM 7807 C CA . TYR B 1 431 ? -11.68 -36.25 -16.625 1 94.88 431 TYR B CA 1
ATOM 7808 C C . TYR B 1 431 ? -11.461 -36.281 -15.117 1 94.88 431 TYR B C 1
ATOM 7810 O O . TYR B 1 431 ? -11.32 -35.219 -14.484 1 94.88 431 TYR B O 1
ATOM 7818 N N . ALA B 1 432 ? -11.438 -37.438 -14.602 1 93.69 432 ALA B N 1
ATOM 7819 C CA . ALA B 1 432 ? -11.18 -37.594 -13.172 1 93.69 432 ALA B CA 1
ATOM 7820 C C . ALA B 1 432 ? -9.688 -37.719 -12.898 1 93.69 432 ALA B C 1
ATOM 7822 O O . ALA B 1 432 ? -8.953 -38.344 -13.664 1 93.69 432 ALA B O 1
ATOM 7823 N N . PHE B 1 433 ? -9.25 -37.156 -11.789 1 93.06 433 PHE B N 1
ATOM 7824 C CA . PHE B 1 433 ? -7.848 -37.281 -11.406 1 93.06 433 PHE B CA 1
ATOM 7825 C C . PHE B 1 433 ? -7.688 -37.156 -9.898 1 93.06 433 PHE B C 1
ATOM 7827 O O . PHE B 1 433 ? -8.633 -36.812 -9.188 1 93.06 433 PHE B O 1
ATOM 7834 N N . LYS B 1 434 ? -6.527 -37.531 -9.352 1 91.69 434 LYS B N 1
ATOM 7835 C CA . LYS B 1 434 ? -6.09 -37.344 -7.969 1 91.69 434 LYS B CA 1
ATOM 7836 C C . LYS B 1 434 ? -4.688 -36.719 -7.914 1 91.69 434 LYS B C 1
ATOM 7838 O O . LYS B 1 434 ? -3.92 -36.844 -8.875 1 91.69 434 LYS B O 1
ATOM 7843 N N . ILE B 1 435 ? -4.496 -36.062 -6.863 1 91.31 435 ILE B N 1
ATOM 7844 C CA . ILE B 1 435 ? -3.145 -35.594 -6.57 1 91.31 435 ILE B CA 1
ATOM 7845 C C . ILE B 1 435 ? -2.547 -36.406 -5.438 1 91.31 435 ILE B C 1
ATOM 7847 O O . ILE B 1 435 ? -3.227 -36.719 -4.449 1 91.31 435 ILE B O 1
ATOM 7851 N N . ILE B 1 436 ? -1.361 -36.781 -5.652 1 85.94 436 ILE B N 1
ATOM 7852 C CA . ILE B 1 436 ? -0.606 -37.531 -4.66 1 85.94 436 ILE B CA 1
ATOM 7853 C C . ILE B 1 436 ? 0.53 -36.688 -4.109 1 85.94 436 ILE B C 1
ATOM 7855 O O . ILE B 1 436 ? 1.36 -36.188 -4.867 1 85.94 436 ILE B O 1
ATOM 7859 N N . VAL B 1 437 ? 0.527 -36.5 -2.854 1 84.94 437 VAL B N 1
ATOM 7860 C CA . VAL B 1 437 ? 1.6 -35.75 -2.213 1 84.94 437 VAL B CA 1
ATOM 7861 C C . VAL B 1 437 ? 2.424 -36.656 -1.324 1 84.94 437 VAL B C 1
ATOM 7863 O O . VAL B 1 437 ? 1.878 -37.344 -0.453 1 84.94 437 VAL B O 1
ATOM 7866 N N . SER B 1 438 ? 3.664 -36.75 -1.676 1 79.12 438 SER B N 1
ATOM 7867 C CA . SER B 1 438 ? 4.57 -37.562 -0.886 1 79.12 438 SER B CA 1
ATOM 7868 C C . SER B 1 438 ? 5.586 -36.719 -0.136 1 79.12 438 SER B C 1
ATOM 7870 O O . SER B 1 438 ? 6.207 -35.812 -0.719 1 79.12 438 SER B O 1
ATOM 7872 N N . LEU B 1 439 ? 5.582 -36.969 1.159 1 74.12 439 LEU B N 1
ATOM 7873 C CA . LEU B 1 439 ? 6.523 -36.219 1.995 1 74.12 439 LEU B CA 1
ATOM 7874 C C . LEU B 1 439 ? 7.785 -37.031 2.244 1 74.12 439 LEU B C 1
ATOM 7876 O O . LEU B 1 439 ? 7.703 -38.188 2.678 1 74.12 439 LEU B O 1
ATOM 7880 N N . GLN B 1 440 ? 8.844 -36.75 1.484 1 62.25 440 GLN B N 1
ATOM 7881 C CA . GLN B 1 440 ? 10.094 -37.5 1.64 1 62.25 440 GLN B CA 1
ATOM 7882 C C . GLN B 1 440 ? 10.984 -36.844 2.695 1 62.25 440 GLN B C 1
ATOM 7884 O O . GLN B 1 440 ? 11.445 -35.719 2.523 1 62.25 440 GLN B O 1
ATOM 7889 N N . HIS B 1 441 ? 11.344 -37.594 3.752 1 50.75 441 HIS B N 1
ATOM 7890 C CA . HIS B 1 441 ? 12.219 -37.344 4.891 1 50.75 441 HIS B CA 1
ATOM 7891 C C . HIS B 1 441 ? 12.594 -35.875 4.977 1 50.75 441 HIS B C 1
ATOM 7893 O O . HIS B 1 441 ? 13.742 -35.5 4.719 1 50.75 441 HIS B O 1
ATOM 7899 N N . ALA B 1 442 ? 11.852 -35.031 5.523 1 52.88 442 ALA B N 1
ATOM 7900 C CA . ALA B 1 442 ? 12.039 -33.719 6.148 1 52.88 442 ALA B CA 1
ATOM 7901 C C . ALA B 1 442 ? 12.461 -32.688 5.117 1 52.88 442 ALA B C 1
ATOM 7903 O O . ALA B 1 442 ? 12.656 -31.516 5.453 1 52.88 442 ALA B O 1
ATOM 7904 N N . LEU B 1 443 ? 12.562 -33.094 3.805 1 57.91 443 LEU B N 1
ATOM 7905 C CA . LEU B 1 443 ? 13.227 -32.062 3.043 1 57.91 443 LEU B CA 1
ATOM 7906 C C . LEU B 1 443 ? 12.336 -31.562 1.897 1 57.91 443 LEU B C 1
ATOM 7908 O O . LEU B 1 443 ? 12.328 -30.375 1.574 1 57.91 443 LEU B O 1
ATOM 7912 N N . THR B 1 444 ? 11.648 -32.656 1.275 1 65.25 444 THR B N 1
ATOM 7913 C CA . THR B 1 444 ? 10.961 -32.219 0.072 1 65.25 444 THR B CA 1
ATOM 7914 C C . THR B 1 444 ? 9.57 -32.844 -0.032 1 65.25 444 THR B C 1
ATOM 7916 O O . THR B 1 444 ? 9.344 -33.938 0.442 1 65.25 444 THR B O 1
ATOM 7919 N N . ALA B 1 445 ? 8.633 -32.062 -0.357 1 72.94 445 ALA B N 1
ATOM 7920 C CA . ALA B 1 445 ? 7.305 -32.562 -0.726 1 72.94 445 ALA B CA 1
ATOM 7921 C C . ALA B 1 445 ? 7.195 -32.75 -2.234 1 72.94 445 ALA B C 1
ATOM 7923 O O . ALA B 1 445 ? 7.68 -31.938 -3.014 1 72.94 445 ALA B O 1
ATOM 7924 N N . CYS B 1 446 ? 6.781 -34 -2.574 1 77.5 446 CYS B N 1
ATOM 7925 C CA . CYS B 1 446 ? 6.508 -34.312 -3.973 1 77.5 446 CYS B CA 1
ATOM 7926 C C . CYS B 1 446 ? 5.012 -34.281 -4.258 1 77.5 446 CYS B C 1
ATOM 7928 O O . CYS B 1 446 ? 4.203 -34.594 -3.385 1 77.5 446 CYS B O 1
ATOM 7930 N N . ALA B 1 447 ? 4.695 -33.844 -5.43 1 83.88 447 ALA B N 1
ATOM 7931 C CA . ALA B 1 447 ? 3.299 -33.875 -5.852 1 83.88 447 ALA B CA 1
ATOM 7932 C C . ALA B 1 447 ? 3.15 -34.531 -7.227 1 83.88 447 ALA B C 1
ATOM 7934 O O . ALA B 1 447 ? 3.93 -34.219 -8.141 1 83.88 447 ALA B O 1
ATOM 7935 N N . PHE B 1 448 ? 2.182 -35.406 -7.336 1 85.62 448 PHE B N 1
ATOM 7936 C CA . PHE B 1 448 ? 1.948 -36.125 -8.578 1 85.62 448 PHE B CA 1
ATOM 7937 C C . PHE B 1 448 ? 0.495 -36 -9.016 1 85.62 448 PHE B C 1
ATOM 7939 O O . PHE B 1 448 ? -0.414 -36 -8.18 1 85.62 448 PHE B O 1
ATOM 7946 N N . PHE B 1 449 ? 0.365 -35.875 -10.328 1 90.81 449 PHE B N 1
ATOM 7947 C CA . PHE B 1 449 ? -0.939 -35.875 -10.984 1 90.81 449 PHE B CA 1
ATOM 7948 C C . PHE B 1 449 ? -1.253 -37.281 -11.539 1 90.81 449 PHE B C 1
ATOM 7950 O O . PHE B 1 449 ? -0.464 -37.844 -12.305 1 90.81 449 PHE B O 1
ATOM 7957 N N . ALA B 1 450 ? -2.418 -37.812 -11.164 1 88.62 450 ALA B N 1
ATOM 7958 C CA . ALA B 1 450 ? -2.795 -39.125 -11.633 1 88.62 450 ALA B CA 1
ATOM 7959 C C . ALA B 1 450 ? -4.223 -39.125 -12.172 1 88.62 450 ALA B C 1
ATOM 7961 O O . ALA B 1 450 ? -5.168 -38.812 -11.453 1 88.62 450 ALA B O 1
ATOM 7962 N N . VAL B 1 451 ? -4.262 -39.594 -13.438 1 90.75 451 VAL B N 1
ATOM 7963 C CA . VAL B 1 451 ? -5.598 -39.781 -13.977 1 90.75 451 VAL B CA 1
ATOM 7964 C C . VAL B 1 451 ? -6.289 -40.938 -13.25 1 90.75 451 VAL B C 1
ATOM 7966 O O . VAL B 1 451 ? -5.652 -41.938 -12.938 1 90.75 451 VAL B O 1
ATOM 7969 N N . ALA B 1 452 ? -7.551 -40.75 -12.977 1 89.12 452 ALA B N 1
ATOM 7970 C CA . ALA B 1 452 ? -8.32 -41.75 -12.227 1 89.12 452 ALA B CA 1
ATOM 7971 C C . ALA B 1 452 ? -9.602 -42.125 -12.969 1 89.12 452 ALA B C 1
ATOM 7973 O O . ALA B 1 452 ? -9.992 -41.438 -13.914 1 89.12 452 ALA B O 1
ATOM 7974 N N . GLN B 1 453 ? -10.148 -43.25 -12.516 1 88.88 453 GLN B N 1
ATOM 7975 C CA . GLN B 1 453 ? -11.43 -43.656 -13.078 1 88.88 453 GLN B CA 1
ATOM 7976 C C . GLN B 1 453 ? -12.547 -42.719 -12.625 1 88.88 453 GLN B C 1
ATOM 7978 O O . GLN B 1 453 ? -12.672 -42.406 -11.438 1 88.88 453 GLN B O 1
ATOM 7983 N N . GLY B 1 454 ? -13.234 -42.188 -13.625 1 89.75 454 GLY B N 1
ATOM 7984 C CA . GLY B 1 454 ? -14.336 -41.281 -13.32 1 89.75 454 GLY B CA 1
ATOM 7985 C C . GLY B 1 454 ? -15.633 -41.688 -14 1 89.75 454 GLY B C 1
ATOM 7986 O O . GLY B 1 454 ? -15.633 -42.531 -14.883 1 89.75 454 GLY B O 1
ATOM 7987 N N . VAL B 1 455 ? -16.688 -41.094 -13.656 1 92.06 455 VAL B N 1
ATOM 7988 C CA . VAL B 1 455 ? -18.031 -41.406 -14.102 1 92.06 455 VAL B CA 1
ATOM 7989 C C . VAL B 1 455 ? -18.203 -41.031 -15.57 1 92.06 455 VAL B C 1
ATOM 7991 O O . VAL B 1 455 ? -19.078 -41.562 -16.266 1 92.06 455 VAL B O 1
ATOM 7994 N N . ASN B 1 456 ? -17.359 -40.188 -16.062 1 94.5 456 ASN B N 1
ATOM 7995 C CA . ASN B 1 456 ? -17.5 -39.688 -17.422 1 94.5 456 ASN B CA 1
ATOM 7996 C C . ASN B 1 456 ? -16.609 -40.438 -18.406 1 94.5 456 ASN B C 1
ATOM 7998 O O . ASN B 1 456 ? -16.625 -40.125 -19.594 1 94.5 456 ASN B O 1
ATOM 8002 N N . ASP B 1 457 ? -15.953 -41.375 -18.031 1 92.75 457 ASP B N 1
ATOM 8003 C CA . ASP B 1 457 ? -14.867 -41.969 -18.797 1 92.75 457 ASP B CA 1
ATOM 8004 C C . ASP B 1 457 ? -15.359 -42.469 -20.156 1 92.75 457 ASP B C 1
ATOM 8006 O O . ASP B 1 457 ? -14.664 -42.344 -21.156 1 92.75 457 ASP B O 1
ATOM 8010 N N . ASP B 1 458 ? -16.469 -43 -20.234 1 93.69 458 ASP B N 1
ATOM 8011 C CA . ASP B 1 458 ? -16.969 -43.625 -21.453 1 93.69 458 ASP B CA 1
ATOM 8012 C C . ASP B 1 458 ? -17.391 -42.594 -22.484 1 93.69 458 ASP B C 1
ATOM 8014 O O . ASP B 1 458 ? -17.578 -42.906 -23.656 1 93.69 458 ASP B O 1
ATOM 8018 N N . ASN B 1 459 ? -17.5 -41.406 -22.078 1 95.62 459 ASN B N 1
ATOM 8019 C CA . ASN B 1 459 ? -17.969 -40.344 -22.969 1 95.62 459 ASN B CA 1
ATOM 8020 C C . ASN B 1 459 ? -16.844 -39.375 -23.297 1 95.62 459 ASN B C 1
ATOM 8022 O O . ASN B 1 459 ? -17.094 -38.281 -23.859 1 95.62 459 ASN B O 1
ATOM 8026 N N . LEU B 1 460 ? -15.648 -39.688 -22.891 1 95.69 460 LEU B N 1
ATOM 8027 C CA . LEU B 1 460 ? -14.516 -38.781 -23.109 1 95.69 460 LEU B CA 1
ATOM 8028 C C . LEU B 1 460 ? -13.516 -39.406 -24.078 1 95.69 460 LEU B C 1
ATOM 8030 O O . LEU B 1 460 ? -13.336 -40.625 -24.109 1 95.69 460 LEU B O 1
ATOM 8034 N N . PRO B 1 461 ? -12.875 -38.531 -24.859 1 94.38 461 PRO B N 1
ATOM 8035 C CA . PRO B 1 461 ? -11.789 -39.031 -25.688 1 94.38 461 PRO B CA 1
ATOM 8036 C C . PRO B 1 461 ? -10.562 -39.469 -24.875 1 94.38 461 PRO B C 1
ATOM 8038 O O . PRO B 1 461 ? -10.211 -38.781 -23.906 1 94.38 461 PRO B O 1
ATOM 8041 N N . TRP B 1 462 ? -9.984 -40.594 -25.234 1 91.31 462 TRP B N 1
ATOM 8042 C CA . TRP B 1 462 ? -8.773 -41.094 -24.609 1 91.31 462 TRP B CA 1
ATOM 8043 C C . TRP B 1 462 ? -7.691 -41.375 -25.641 1 91.31 462 TRP B C 1
ATOM 8045 O O . TRP B 1 462 ? -7.996 -41.688 -26.797 1 91.31 462 TRP B O 1
ATOM 8055 N N . PRO B 1 463 ? -6.305 -41.219 -25.25 1 90.56 463 PRO B N 1
ATOM 8056 C CA . PRO B 1 463 ? -5.789 -40.969 -23.906 1 90.56 463 PRO B CA 1
ATOM 8057 C C . PRO B 1 463 ? -5.832 -39.469 -23.531 1 90.56 463 PRO B C 1
ATOM 8059 O O . PRO B 1 463 ? -6.07 -38.625 -24.406 1 90.56 463 PRO B O 1
ATOM 8062 N N . PHE B 1 464 ? -5.668 -39.156 -22.281 1 92.5 464 PHE B N 1
ATOM 8063 C CA . PHE B 1 464 ? -5.617 -37.812 -21.75 1 92.5 464 PHE B CA 1
ATOM 8064 C C . PHE B 1 464 ? -4.32 -37.125 -22.156 1 92.5 464 PHE B C 1
ATOM 8066 O O . PHE B 1 464 ? -3.502 -36.781 -21.312 1 92.5 464 PHE B O 1
ATOM 8073 N N . TYR B 1 465 ? -4.191 -36.812 -23.484 1 89.31 465 TYR B N 1
ATOM 8074 C CA . TYR B 1 465 ? -2.953 -36.281 -24.047 1 89.31 465 TYR B CA 1
ATOM 8075 C C . TYR B 1 465 ? -3.082 -34.781 -24.312 1 89.31 465 TYR B C 1
ATOM 8077 O O . TYR B 1 465 ? -4.191 -34.25 -24.453 1 89.31 465 TYR B O 1
ATOM 8085 N N . ASN B 1 466 ? -1.878 -34.094 -24.297 1 90 466 ASN B N 1
ATOM 8086 C CA . ASN B 1 466 ? -1.715 -32.719 -24.719 1 90 466 ASN B CA 1
ATOM 8087 C C . ASN B 1 466 ? -2.455 -31.766 -23.797 1 90 466 ASN B C 1
ATOM 8089 O O . ASN B 1 466 ? -3.094 -30.812 -24.25 1 90 466 ASN B O 1
ATOM 8093 N N . GLN B 1 467 ? -2.469 -32.188 -22.531 1 92.75 467 GLN B N 1
ATOM 8094 C CA . GLN B 1 467 ? -3.008 -31.297 -21.5 1 92.75 467 GLN B CA 1
ATOM 8095 C C . GLN B 1 467 ? -1.891 -30.703 -20.656 1 92.75 467 GLN B C 1
ATOM 8097 O O . GLN B 1 467 ? -0.922 -31.391 -20.312 1 92.75 467 GLN B O 1
ATOM 8102 N N . VAL B 1 468 ? -1.97 -29.406 -20.484 1 94.56 468 VAL B N 1
ATOM 8103 C CA . VAL B 1 468 ? -1.046 -28.766 -19.562 1 94.56 468 VAL B CA 1
ATOM 8104 C C . VAL B 1 468 ? -1.646 -28.75 -18.156 1 94.56 468 VAL B C 1
ATOM 8106 O O . VAL B 1 468 ? -2.762 -28.25 -17.953 1 94.56 468 VAL B O 1
ATOM 8109 N N . VAL B 1 469 ? -0.947 -29.359 -17.188 1 94.12 469 VAL B N 1
ATOM 8110 C CA . VAL B 1 469 ? -1.381 -29.406 -15.805 1 94.12 469 VAL B CA 1
ATOM 8111 C C . VAL B 1 469 ? -0.416 -28.609 -14.93 1 94.12 469 VAL B C 1
ATOM 8113 O O . VAL B 1 469 ? 0.784 -28.906 -14.898 1 94.12 469 VAL B O 1
ATOM 8116 N N . LYS B 1 470 ? -0.906 -27.656 -14.258 1 94.38 470 LYS B N 1
ATOM 8117 C CA . LYS B 1 470 ? -0.135 -26.875 -13.297 1 94.38 470 LYS B CA 1
ATOM 8118 C C . LYS B 1 470 ? -0.502 -27.25 -11.859 1 94.38 470 LYS B C 1
ATOM 8120 O O . LYS B 1 470 ? -1.665 -27.156 -11.469 1 94.38 470 LYS B O 1
ATOM 8125 N N . ILE B 1 471 ? 0.445 -27.719 -11.109 1 93.12 471 ILE B N 1
ATOM 8126 C CA . ILE B 1 471 ? 0.283 -28.047 -9.695 1 93.12 471 ILE B CA 1
ATOM 8127 C C . ILE B 1 471 ? 1.052 -27.047 -8.844 1 93.12 471 ILE B C 1
ATOM 8129 O O . ILE B 1 471 ? 2.217 -26.75 -9.125 1 93.12 471 ILE B O 1
ATOM 8133 N N . GLY B 1 472 ? 0.348 -26.484 -7.879 1 91.56 472 GLY B N 1
ATOM 8134 C CA . GLY B 1 472 ? 1.02 -25.469 -7.07 1 91.56 472 GLY B CA 1
ATOM 8135 C C . GLY B 1 472 ? 0.699 -25.578 -5.594 1 91.56 472 GLY B C 1
ATOM 8136 O O . GLY B 1 472 ? -0.215 -26.312 -5.203 1 91.56 472 GLY B O 1
ATOM 8137 N N . VAL B 1 473 ? 1.533 -25.016 -4.789 1 91.62 473 VAL B N 1
ATOM 8138 C CA . VAL B 1 473 ? 1.237 -24.75 -3.387 1 91.62 473 VAL B CA 1
ATOM 8139 C C . VAL B 1 473 ? 0.851 -23.281 -3.217 1 91.62 473 VAL B C 1
ATOM 8141 O O . VAL B 1 473 ? 1.599 -22.375 -3.615 1 91.62 473 VAL B O 1
ATOM 8144 N N . VAL B 1 474 ? -0.211 -23.047 -2.533 1 93.81 474 VAL B N 1
ATOM 8145 C CA . VAL B 1 474 ? -0.818 -21.734 -2.5 1 93.81 474 VAL B CA 1
ATOM 8146 C C . VAL B 1 474 ? -0.199 -20.906 -1.373 1 93.81 474 VAL B C 1
ATOM 8148 O O . VAL B 1 474 ? -0.111 -21.359 -0.233 1 93.81 474 VAL B O 1
ATOM 8151 N N . ASP B 1 475 ? 0.337 -19.75 -1.751 1 94 475 ASP B N 1
ATOM 8152 C CA . ASP B 1 475 ? 0.582 -18.688 -0.773 1 94 475 ASP B CA 1
ATOM 8153 C C . ASP B 1 475 ? -0.729 -18.156 -0.202 1 94 475 ASP B C 1
ATOM 8155 O O . ASP B 1 475 ? -1.545 -17.594 -0.931 1 94 475 ASP B O 1
ATOM 8159 N N . GLN B 1 476 ? -0.934 -18.297 1.084 1 93.19 476 GLN B N 1
ATOM 8160 C CA . GLN B 1 476 ? -2.244 -18.031 1.673 1 93.19 476 GLN B CA 1
ATOM 8161 C C . GLN B 1 476 ? -2.277 -16.688 2.375 1 93.19 476 GLN B C 1
ATOM 8163 O O . GLN B 1 476 ? -3.064 -16.484 3.303 1 93.19 476 GLN B O 1
ATOM 8168 N N . GLY B 1 477 ? -1.447 -15.789 1.988 1 91.81 477 GLY B N 1
ATOM 8169 C CA . GLY B 1 477 ? -1.491 -14.445 2.525 1 91.81 477 GLY B CA 1
ATOM 8170 C C . GLY B 1 477 ? -2.838 -13.773 2.34 1 91.81 477 GLY B C 1
ATOM 8171 O O . GLY B 1 477 ? -3.568 -14.078 1.396 1 91.81 477 GLY B O 1
ATOM 8172 N N . PRO B 1 478 ? -3.125 -12.773 3.211 1 91.12 478 PRO B N 1
ATOM 8173 C CA . PRO B 1 478 ? -4.457 -12.172 3.176 1 91.12 478 PRO B CA 1
ATOM 8174 C C . PRO B 1 478 ? -4.699 -11.344 1.912 1 91.12 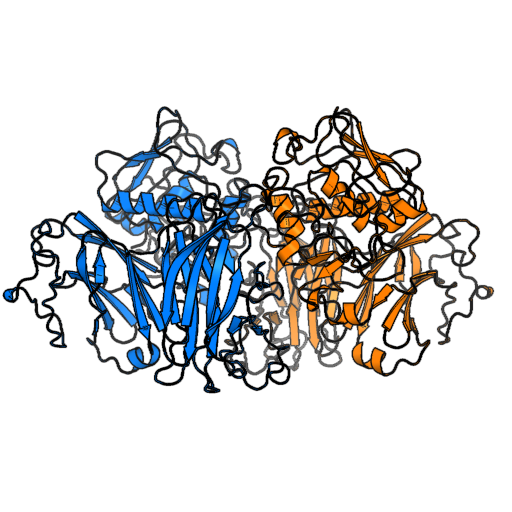478 PRO B C 1
ATOM 8176 O O . PRO B 1 478 ? -5.848 -11.164 1.501 1 91.12 478 PRO B O 1
ATOM 8179 N N . ASP B 1 479 ? -3.654 -10.828 1.343 1 90.69 479 ASP B N 1
ATOM 8180 C CA . ASP B 1 479 ? -3.764 -10.086 0.092 1 90.69 479 ASP B CA 1
ATOM 8181 C C . ASP B 1 479 ? -3.383 -10.953 -1.102 1 90.69 479 ASP B C 1
ATOM 8183 O O . ASP B 1 479 ? -2.197 -11.164 -1.372 1 90.69 479 ASP B O 1
ATOM 8187 N N . ALA B 1 480 ? -4.332 -11.32 -1.856 1 88.81 480 ALA B N 1
ATOM 8188 C CA . ALA B 1 480 ? -4.141 -12.273 -2.947 1 88.81 480 ALA B CA 1
ATOM 8189 C C . ALA B 1 480 ? -3.232 -11.695 -4.027 1 88.81 480 ALA B C 1
ATOM 8191 O O . ALA B 1 480 ? -2.576 -12.438 -4.762 1 88.81 480 ALA B O 1
ATOM 8192 N N . LEU B 1 481 ? -3.105 -10.398 -4.129 1 91.69 481 LEU B N 1
ATOM 8193 C CA . LEU B 1 481 ? -2.326 -9.781 -5.195 1 91.69 481 LEU B CA 1
ATOM 8194 C C . LEU B 1 481 ? -0.843 -9.758 -4.84 1 91.69 481 LEU B C 1
ATOM 8196 O O . LEU B 1 481 ? 0.001 -9.5 -5.703 1 91.69 481 LEU B O 1
ATOM 8200 N N . THR B 1 482 ? -0.529 -10.055 -3.6 1 93.12 482 THR B N 1
ATOM 8201 C CA . THR B 1 482 ? 0.875 -10.094 -3.207 1 93.12 482 THR B CA 1
ATOM 8202 C C . THR B 1 482 ? 1.368 -11.531 -3.078 1 93.12 482 THR B C 1
ATOM 8204 O O . THR B 1 482 ? 2.537 -11.766 -2.762 1 93.12 482 THR B O 1
ATOM 8207 N N . ARG B 1 483 ? 0.529 -12.461 -3.346 1 94.12 483 ARG B N 1
ATOM 8208 C CA . ARG B 1 483 ? 0.883 -13.867 -3.201 1 94.12 483 ARG B CA 1
ATOM 8209 C C . ARG B 1 483 ? 1.849 -14.305 -4.297 1 94.12 483 ARG B C 1
ATOM 8211 O O . ARG B 1 483 ? 1.812 -13.773 -5.41 1 94.12 483 ARG B O 1
ATOM 8218 N N . MET B 1 484 ? 2.678 -15.227 -3.92 1 94.25 484 MET B N 1
ATOM 8219 C CA . MET B 1 484 ? 3.65 -15.828 -4.824 1 94.25 484 MET B CA 1
ATOM 8220 C C . MET B 1 484 ? 3.609 -17.359 -4.73 1 94.25 484 MET B C 1
ATOM 8222 O O . MET B 1 484 ? 4.516 -17.969 -4.168 1 94.25 484 MET B O 1
ATOM 8226 N N . ASN B 1 485 ? 2.654 -17.922 -5.328 1 92.56 485 ASN B N 1
ATOM 8227 C CA . ASN B 1 485 ? 2.465 -19.375 -5.289 1 92.56 485 ASN B CA 1
ATOM 8228 C C . ASN B 1 485 ? 3.645 -20.109 -5.918 1 92.56 485 ASN B C 1
ATOM 8230 O O . ASN B 1 485 ? 4.188 -19.672 -6.934 1 92.56 485 ASN B O 1
ATOM 8234 N N . GLN B 1 486 ? 3.955 -21.172 -5.301 1 90.75 486 GLN B N 1
ATOM 8235 C CA . GLN B 1 486 ? 4.871 -22.109 -5.941 1 90.75 486 GLN B CA 1
ATOM 8236 C C . GLN B 1 486 ? 4.133 -23.031 -6.91 1 90.75 486 GLN B C 1
ATOM 8238 O O . GLN B 1 486 ? 2.998 -23.438 -6.648 1 90.75 486 GLN B O 1
ATOM 8243 N N . PHE B 1 487 ? 4.824 -23.391 -8.062 1 91.38 487 PHE B N 1
ATOM 8244 C CA . PHE B 1 487 ? 4.109 -24.266 -8.984 1 91.38 487 PHE B CA 1
ATOM 8245 C C . PHE B 1 487 ? 5.082 -25.047 -9.852 1 91.38 487 PHE B C 1
ATOM 8247 O O . PHE B 1 487 ? 6.27 -24.734 -9.906 1 91.38 487 PHE B O 1
ATOM 8254 N N . PHE B 1 488 ? 4.609 -26.094 -10.445 1 88.56 488 PHE B N 1
ATOM 8255 C CA . PHE B 1 488 ? 5.234 -26.812 -11.547 1 88.56 488 PHE B CA 1
ATOM 8256 C C . PHE B 1 488 ? 4.211 -27.156 -12.617 1 88.56 488 PHE B C 1
ATOM 8258 O O . PHE B 1 488 ? 3.027 -27.344 -12.32 1 88.56 488 PHE B O 1
ATOM 8265 N N . THR B 1 489 ? 4.684 -27.172 -13.812 1 91.56 489 THR B N 1
ATOM 8266 C CA . THR B 1 489 ? 3.803 -27.453 -14.945 1 91.56 489 THR B CA 1
ATOM 8267 C C . THR B 1 489 ? 4.238 -28.719 -15.664 1 91.56 489 THR B C 1
ATOM 8269 O O . THR B 1 489 ? 5.43 -28.953 -15.875 1 91.56 489 THR B O 1
ATOM 8272 N N . LEU B 1 490 ? 3.287 -29.531 -16 1 88.81 490 LEU B N 1
ATOM 8273 C CA . LEU B 1 490 ? 3.58 -30.719 -16.797 1 88.81 490 LEU B CA 1
ATOM 8274 C C . LEU B 1 490 ? 2.67 -30.797 -18.016 1 88.81 490 LEU B C 1
ATOM 8276 O O . LEU B 1 490 ? 1.603 -30.188 -18.031 1 88.81 490 LEU B O 1
ATOM 8280 N N . LEU B 1 491 ? 3.172 -31.391 -19.047 1 90.62 491 LEU B N 1
ATOM 8281 C CA . LEU B 1 491 ? 2.418 -31.719 -20.25 1 90.62 491 LEU B CA 1
ATOM 8282 C C . LEU B 1 491 ? 2.16 -33.219 -20.344 1 90.62 491 LEU B C 1
ATOM 8284 O O . LEU B 1 491 ? 3.092 -34.031 -20.25 1 90.62 491 LEU B O 1
ATOM 8288 N N . THR B 1 492 ? 0.892 -33.562 -20.469 1 88.69 492 THR B N 1
ATOM 8289 C CA . THR B 1 492 ? 0.578 -34.969 -20.672 1 88.69 492 THR B CA 1
ATOM 8290 C C . THR B 1 492 ? 0.839 -35.375 -22.109 1 88.69 492 THR B C 1
ATOM 8292 O O . THR B 1 492 ? 0.142 -34.938 -23.031 1 88.69 492 THR B O 1
ATOM 8295 N N . THR B 1 493 ? 1.986 -35.938 -22.328 1 77.62 493 THR B N 1
ATOM 8296 C CA . THR B 1 493 ? 2.455 -36.156 -23.703 1 77.62 493 THR B CA 1
ATOM 8297 C C . THR B 1 493 ? 1.935 -37.5 -24.219 1 77.62 493 THR B C 1
ATOM 8299 O O . THR B 1 493 ? 1.591 -38.375 -23.438 1 77.62 493 THR B O 1
ATOM 8302 N N . SER B 1 494 ? 1.847 -37.562 -25.516 1 66 494 SER B N 1
ATOM 8303 C CA . SER B 1 494 ? 1.271 -38.625 -26.328 1 66 494 SER B CA 1
ATOM 8304 C C . SER B 1 494 ? 2.285 -39.719 -26.578 1 66 494 SER B C 1
ATOM 8306 O O . SER B 1 494 ? 2.006 -40.688 -27.312 1 66 494 SER B O 1
ATOM 8308 N N . ASP B 1 495 ? 3.316 -39.656 -25.922 1 64.56 495 ASP B N 1
ATOM 8309 C CA . ASP B 1 495 ? 4.305 -40.656 -26.359 1 64.56 495 ASP B CA 1
ATOM 8310 C C . ASP B 1 495 ? 3.98 -42.031 -25.828 1 64.56 495 ASP B C 1
ATOM 8312 O O . ASP B 1 495 ? 4.883 -42.781 -25.438 1 64.56 495 ASP B O 1
ATOM 8316 N N . GLY B 1 496 ? 2.732 -42.25 -25.766 1 65.69 496 GLY B N 1
ATOM 8317 C CA . GLY B 1 496 ? 2.336 -43.625 -25.375 1 65.69 496 GLY B CA 1
ATOM 8318 C C . GLY B 1 496 ? 2.469 -43.875 -23.891 1 65.69 496 GLY B C 1
ATOM 8319 O O . GLY B 1 496 ? 2.564 -45.031 -23.469 1 65.69 496 GLY B O 1
ATOM 8320 N N . ASP B 1 497 ? 2.594 -42.938 -23.141 1 75.19 497 ASP B N 1
ATOM 8321 C CA . ASP B 1 497 ? 2.656 -43.094 -21.688 1 75.19 497 ASP B CA 1
ATOM 8322 C C . ASP B 1 497 ? 1.353 -43.688 -21.156 1 75.19 497 ASP B C 1
ATOM 8324 O O . ASP B 1 497 ? 0.299 -43.062 -21.25 1 75.19 497 ASP B O 1
ATOM 8328 N N . PRO B 1 498 ? 1.418 -44.844 -20.609 1 77.62 498 PRO B N 1
ATOM 8329 C CA . PRO B 1 498 ? 0.192 -45.5 -20.156 1 77.62 498 PRO B CA 1
ATOM 8330 C C . PRO B 1 498 ? -0.469 -44.812 -18.984 1 77.62 498 PRO B C 1
ATOM 8332 O O . PRO B 1 498 ? -1.63 -45.062 -18.672 1 77.62 498 PRO B O 1
ATOM 8335 N N . ASN B 1 499 ? 0.267 -43.906 -18.359 1 80.88 499 ASN B N 1
ATOM 8336 C CA . ASN B 1 499 ? -0.279 -43.188 -17.203 1 80.88 499 ASN B CA 1
ATOM 8337 C C . ASN B 1 499 ? -1.462 -42.312 -17.594 1 80.88 499 ASN B C 1
ATOM 8339 O O . ASN B 1 499 ? -2.25 -41.906 -16.734 1 80.88 499 ASN B O 1
ATOM 8343 N N . PHE B 1 500 ? -1.646 -42.062 -18.891 1 88.31 500 PHE B N 1
ATOM 8344 C CA . PHE B 1 500 ? -2.689 -41.156 -19.312 1 88.31 500 PHE B CA 1
ATOM 8345 C C . PHE B 1 500 ? -3.758 -41.844 -20.125 1 88.31 500 PHE B C 1
ATOM 8347 O O . PHE B 1 500 ? -4.637 -41.219 -20.703 1 88.31 500 PHE B O 1
ATOM 8354 N N . ASP B 1 501 ? -3.609 -43.188 -20.094 1 86.69 501 ASP B N 1
ATOM 8355 C CA . ASP B 1 501 ? -4.648 -44 -20.719 1 86.69 501 ASP B CA 1
ATOM 8356 C C . ASP B 1 501 ? -5.91 -44.031 -19.859 1 86.69 501 ASP B C 1
ATOM 8358 O O . ASP B 1 501 ? -5.887 -43.625 -18.688 1 86.69 501 ASP B O 1
ATOM 8362 N N . LYS B 1 502 ? -6.961 -44.5 -20.531 1 88.38 502 LYS B N 1
ATOM 8363 C CA . LYS B 1 502 ? -8.18 -44.719 -19.766 1 88.38 502 LYS B CA 1
ATOM 8364 C C . LYS B 1 502 ? -7.938 -45.688 -18.594 1 88.38 502 LYS B C 1
ATOM 8366 O O . LYS B 1 502 ? -7.402 -46.781 -18.797 1 88.38 502 LYS B O 1
ATOM 8371 N N . PRO B 1 503 ? -8.203 -45.156 -17.406 1 84.31 503 PRO B N 1
ATOM 8372 C CA . PRO B 1 503 ? -7.957 -46.031 -16.25 1 84.31 503 PRO B CA 1
ATOM 8373 C C . PRO B 1 503 ? -8.789 -47.312 -16.297 1 84.31 503 PRO B C 1
ATOM 8375 O O . PRO B 1 503 ? -9.977 -47.25 -16.641 1 84.31 503 PRO B O 1
ATOM 8378 N N . THR B 1 504 ? -8.117 -48.469 -16.359 1 73.56 504 THR B N 1
ATOM 8379 C CA . THR B 1 504 ? -8.766 -49.75 -16.266 1 73.56 504 THR B CA 1
ATOM 8380 C C . THR B 1 504 ? -8.305 -50.5 -15.016 1 73.56 504 THR B C 1
ATOM 8382 O O . THR B 1 504 ? -7.332 -50.094 -14.375 1 73.56 504 THR B O 1
ATOM 8385 N N . THR B 1 505 ? -9.172 -51.375 -14.484 1 57.47 505 THR B N 1
ATOM 8386 C CA . THR B 1 505 ? -8.805 -52.188 -13.336 1 57.47 505 THR B CA 1
ATOM 8387 C C . THR B 1 505 ? -7.379 -52.719 -13.469 1 57.47 505 THR B C 1
ATOM 8389 O O . THR B 1 505 ? -6.691 -52.938 -12.461 1 57.47 505 THR B O 1
ATOM 8392 N N . MET B 1 506 ? -6.953 -52.969 -14.633 1 50.25 506 MET B N 1
ATOM 8393 C CA . MET B 1 506 ? -5.652 -53.594 -14.828 1 50.25 506 MET B CA 1
ATOM 8394 C C . MET B 1 506 ? -4.523 -52.594 -14.719 1 50.25 506 MET B C 1
ATOM 8396 O O . MET B 1 506 ? -3.41 -52.938 -14.312 1 50.25 506 MET B O 1
ATOM 8400 N N . ASN B 1 507 ? -4.68 -51.406 -15.117 1 47.25 507 ASN B N 1
ATOM 8401 C CA . ASN B 1 507 ? -3.582 -50.469 -15.211 1 47.25 507 ASN B CA 1
ATOM 8402 C C . ASN B 1 507 ? -3.264 -49.844 -13.859 1 47.25 507 ASN B C 1
ATOM 8404 O O . ASN B 1 507 ? -2.535 -48.844 -13.781 1 47.25 507 ASN B O 1
ATOM 8408 N N . ALA B 1 508 ? -3.984 -50.375 -12.906 1 46 508 ALA B N 1
ATOM 8409 C CA . ALA B 1 508 ? -3.744 -49.75 -11.602 1 46 508 ALA B CA 1
ATOM 8410 C C . ALA B 1 508 ? -2.271 -49.844 -11.219 1 46 508 ALA B C 1
ATOM 8412 O O . ALA B 1 508 ? -1.773 -50.938 -10.883 1 46 508 ALA B O 1
ATOM 8413 N N . PHE B 1 509 ? -1.521 -49.156 -11.945 1 46.91 509 PHE B N 1
ATOM 8414 C CA . PHE B 1 509 ? -0.15 -49.125 -11.453 1 46.91 509 PHE B CA 1
ATOM 8415 C C . PHE B 1 509 ? -0.126 -48.875 -9.953 1 46.91 509 PHE B C 1
ATOM 8417 O O . PHE B 1 509 ? -0.888 -48.062 -9.438 1 46.91 509 PHE B O 1
ATOM 8424 N N . ASN B 1 510 ? 0.333 -49.969 -9.227 1 39.91 510 ASN B N 1
ATOM 8425 C CA . ASN B 1 510 ? 0.568 -50.031 -7.789 1 39.91 510 ASN B CA 1
ATOM 8426 C C . ASN B 1 510 ? 1.344 -48.812 -7.293 1 39.91 510 ASN B C 1
ATOM 8428 O O . ASN B 1 510 ? 2.574 -48.844 -7.234 1 39.91 510 ASN B O 1
ATOM 8432 N N . PHE B 1 511 ? 1.243 -47.688 -7.801 1 42.06 511 PHE B N 1
ATOM 8433 C CA . PHE B 1 511 ? 1.973 -46.875 -6.828 1 42.06 511 PHE B CA 1
ATOM 8434 C C . PHE B 1 511 ? 1.597 -47.281 -5.406 1 42.06 511 PHE B C 1
ATOM 8436 O O . PHE B 1 511 ? 0.597 -47.969 -5.195 1 42.06 511 PHE B O 1
ATOM 8443 N N . PHE B 1 512 ? 2.1 -46.406 -4.445 1 39.34 512 PHE B N 1
ATOM 8444 C CA . PHE B 1 512 ? 2.115 -46.812 -3.045 1 39.34 512 PHE B CA 1
ATOM 8445 C C . PHE B 1 512 ? 0.77 -47.406 -2.639 1 39.34 512 PHE B C 1
ATOM 8447 O O . PHE B 1 512 ? -0.208 -47.312 -3.383 1 39.34 512 PHE B O 1
ATOM 8454 N N . TYR B 1 513 ? 0.458 -47.188 -1.294 1 35.59 513 TYR B N 1
ATOM 8455 C CA . TYR B 1 513 ? -0.292 -47.938 -0.295 1 35.59 513 TYR B CA 1
ATOM 8456 C C . TYR B 1 513 ? -1.757 -48.062 -0.697 1 35.59 513 TYR B C 1
ATOM 8458 O O . TYR B 1 513 ? -2.281 -49.188 -0.804 1 35.59 513 TYR B O 1
ATOM 8466 N N . THR B 1 514 ? -2.547 -47.125 -0.061 1 35.5 514 THR B N 1
ATOM 8467 C CA . THR B 1 514 ? -3.844 -47.531 0.478 1 35.5 514 THR B CA 1
ATOM 8468 C C . THR B 1 514 ? -4.832 -47.812 -0.647 1 35.5 514 THR B C 1
ATOM 8470 O O . THR B 1 514 ? -4.773 -47.188 -1.707 1 35.5 514 THR B O 1
ATOM 8473 N N . ARG B 1 515 ? -5.5 -49 -0.65 1 36 515 ARG B N 1
ATOM 8474 C CA . ARG B 1 515 ? -6.594 -49.75 -1.271 1 36 515 ARG B CA 1
ATOM 8475 C C . ARG B 1 515 ? -7.699 -48.812 -1.73 1 36 515 ARG B C 1
ATOM 8477 O O . ARG B 1 515 ? -8.812 -48.844 -1.198 1 36 515 ARG B O 1
ATOM 8484 N N . ALA B 1 516 ? -7.477 -47.5 -1.83 1 38.5 516 ALA B N 1
ATOM 8485 C CA . ALA B 1 516 ? -8.805 -47.031 -2.207 1 38.5 516 ALA B CA 1
ATOM 8486 C C . ALA B 1 516 ? -9.195 -47.531 -3.596 1 38.5 516 ALA B C 1
ATOM 8488 O O . ALA B 1 516 ? -8.328 -47.812 -4.422 1 38.5 516 ALA B O 1
ATOM 8489 N N . THR B 1 517 ? -10.406 -47.906 -3.809 1 42.59 517 THR B N 1
ATOM 8490 C CA . THR B 1 517 ? -11.25 -48.5 -4.852 1 42.59 517 THR B CA 1
ATOM 8491 C C . THR B 1 517 ? -11.023 -47.781 -6.184 1 42.59 517 THR B C 1
ATOM 8493 O O . THR B 1 517 ? -11.602 -48.156 -7.203 1 42.59 517 THR B O 1
ATOM 8496 N N . TYR B 1 518 ? -10.523 -46.562 -6.176 1 45.12 518 TYR B N 1
ATOM 8497 C CA . TYR B 1 518 ? -10.453 -45.969 -7.504 1 45.12 518 TYR B CA 1
ATOM 8498 C C . TYR B 1 518 ? -9.117 -46.281 -8.164 1 45.12 518 TYR B C 1
ATOM 8500 O O . TYR B 1 518 ? -8.07 -46.219 -7.516 1 45.12 518 TYR B O 1
ATOM 8508 N N . GLU B 1 519 ? -9.117 -46.969 -9.289 1 51.53 519 GLU B N 1
ATOM 8509 C CA . GLU B 1 519 ? -7.941 -47.312 -10.086 1 51.53 519 GLU B CA 1
ATOM 8510 C C . GLU B 1 519 ? -7.234 -46.062 -10.594 1 51.53 519 GLU B C 1
ATOM 8512 O O . GLU B 1 519 ? -7.871 -45.156 -11.164 1 51.53 519 GLU B O 1
ATOM 8517 N N . VAL B 1 520 ? -6.16 -45.531 -9.992 1 53.5 520 VAL B N 1
ATOM 8518 C CA . VAL B 1 520 ? -5.312 -44.406 -10.406 1 53.5 520 VAL B CA 1
ATOM 8519 C C . VAL B 1 520 ? -4.176 -44.938 -11.289 1 53.5 520 VAL B C 1
ATOM 8521 O O . VAL B 1 520 ? -3.643 -46.031 -11.047 1 53.5 520 VAL B O 1
ATOM 8524 N N . ASN B 1 521 ? -4.066 -44.281 -12.445 1 58.91 521 ASN B N 1
ATOM 8525 C CA . ASN B 1 521 ? -2.842 -44.531 -13.195 1 58.91 521 ASN B CA 1
ATOM 8526 C C . ASN B 1 521 ? -1.608 -44.031 -12.445 1 58.91 521 ASN B C 1
ATOM 8528 O O . ASN B 1 521 ? -1.728 -43.406 -11.391 1 58.91 521 ASN B O 1
ATOM 8532 N N . GLY B 1 522 ? -0.431 -44.469 -12.852 1 56 522 GLY B N 1
ATOM 8533 C CA . GLY B 1 522 ? 0.792 -43.938 -12.266 1 56 522 GLY B CA 1
ATOM 8534 C C . GLY B 1 522 ? 0.856 -42.438 -12.289 1 56 522 GLY B C 1
ATOM 8535 O O . GLY B 1 522 ? 0.381 -41.781 -13.234 1 56 522 GLY B O 1
ATOM 8536 N N . GLY B 1 523 ? 1.232 -41.781 -11.156 1 61.19 523 GLY B N 1
ATOM 8537 C CA . GLY B 1 523 ? 1.337 -40.344 -11.016 1 61.19 523 GLY B CA 1
ATOM 8538 C C . GLY B 1 523 ? 2.537 -39.75 -11.734 1 61.19 523 GLY B C 1
ATOM 8539 O O . GLY B 1 523 ? 3.584 -40.375 -11.828 1 61.19 523 GLY B O 1
ATOM 8540 N N . TRP B 1 524 ? 2.311 -38.688 -12.422 1 69 524 TRP B N 1
ATOM 8541 C CA . TRP B 1 524 ? 3.377 -37.906 -13.031 1 69 524 TRP B CA 1
ATOM 8542 C C . TRP B 1 524 ? 3.539 -36.562 -12.32 1 69 524 TRP B C 1
ATOM 8544 O O . TRP B 1 524 ? 2.555 -35.875 -12.07 1 69 524 TRP B O 1
ATOM 8554 N N . GLY B 1 525 ? 4.738 -36.406 -11.734 1 67.25 525 GLY B N 1
ATOM 8555 C CA . GLY B 1 525 ? 4.922 -35.188 -10.992 1 67.25 525 GLY B CA 1
ATOM 8556 C C . GLY B 1 525 ? 6.379 -34.844 -10.719 1 67.25 525 GLY B C 1
ATOM 8557 O O . GLY B 1 525 ? 7.258 -35.219 -11.5 1 67.25 525 GLY B O 1
ATOM 8558 N N . TYR B 1 526 ? 6.523 -33.938 -9.836 1 69.25 526 TYR B N 1
ATOM 8559 C CA . TYR B 1 526 ? 7.844 -33.406 -9.531 1 69.25 526 TYR B CA 1
ATOM 8560 C C . TYR B 1 526 ? 8.297 -33.844 -8.141 1 69.25 526 TYR B C 1
ATOM 8562 O O . TYR B 1 526 ? 7.574 -33.656 -7.16 1 69.25 526 TYR B O 1
ATOM 8570 N N . ASN B 1 527 ? 9.477 -34.469 -8.094 1 59.75 527 ASN B N 1
ATOM 8571 C CA . ASN B 1 527 ? 10.031 -35.031 -6.855 1 59.75 527 ASN B CA 1
ATOM 8572 C C . ASN B 1 527 ? 10.5 -33.906 -5.918 1 59.75 527 ASN B C 1
ATOM 8574 O O . ASN B 1 527 ? 10.539 -34.094 -4.703 1 59.75 527 ASN B O 1
ATOM 8578 N N . ASN B 1 528 ? 10.961 -32.844 -6.516 1 62.53 528 ASN B N 1
ATOM 8579 C CA . ASN B 1 528 ? 11.492 -31.766 -5.695 1 62.53 528 ASN B CA 1
ATOM 8580 C C . ASN B 1 528 ? 10.625 -30.516 -5.801 1 62.53 528 ASN B C 1
ATOM 8582 O O . ASN B 1 528 ? 11.125 -29.438 -6.164 1 62.53 528 ASN B O 1
ATOM 8586 N N . PHE B 1 529 ? 9.461 -30.781 -5.375 1 64.75 529 PHE B N 1
ATOM 8587 C CA . PHE B 1 529 ? 8.477 -29.719 -5.555 1 64.75 529 PHE B CA 1
ATOM 8588 C C . PHE B 1 529 ? 8.75 -28.562 -4.598 1 64.75 529 PHE B C 1
ATOM 8590 O O . PHE B 1 529 ? 8.789 -27.406 -5.012 1 64.75 529 PHE B O 1
ATOM 8597 N N . MET B 1 530 ? 8.883 -28.781 -3.344 1 66.88 530 MET B N 1
ATOM 8598 C CA . MET B 1 530 ? 9.172 -27.719 -2.398 1 66.88 530 MET B CA 1
ATOM 8599 C C . MET B 1 530 ? 9.93 -28.234 -1.185 1 66.88 530 MET B C 1
ATOM 8601 O O . MET B 1 530 ? 9.68 -29.359 -0.736 1 66.88 530 MET B O 1
ATOM 8605 N N . THR B 1 531 ? 10.914 -27.391 -0.927 1 66.62 531 THR B N 1
ATOM 8606 C CA . THR B 1 531 ? 11.578 -27.734 0.327 1 66.62 531 THR B CA 1
ATOM 8607 C C . THR B 1 531 ? 10.688 -27.391 1.52 1 66.62 531 THR B C 1
ATOM 8609 O O . THR B 1 531 ? 9.898 -26.453 1.46 1 66.62 531 THR B O 1
ATOM 8612 N N . LEU B 1 532 ? 10.812 -28.172 2.445 1 61.31 532 LEU B N 1
ATOM 8613 C CA . LEU B 1 532 ? 10.023 -27.938 3.652 1 61.31 532 LEU B CA 1
ATOM 8614 C C . LEU B 1 532 ? 10.414 -26.609 4.297 1 61.31 532 LEU B C 1
ATOM 8616 O O . LEU B 1 532 ? 9.562 -25.906 4.855 1 61.31 532 LEU B O 1
ATOM 8620 N N . SER B 1 533 ? 11.609 -26.297 4.105 1 62.56 533 SER B N 1
ATOM 8621 C CA . SER B 1 533 ? 12.07 -25.031 4.66 1 62.56 533 SER B CA 1
ATOM 8622 C C . SER B 1 533 ? 11.391 -23.859 3.967 1 62.56 533 SER B C 1
ATOM 8624 O O . SER B 1 533 ? 11.008 -22.875 4.621 1 62.56 533 SER B O 1
ATOM 8626 N N . ASP B 1 534 ? 11.25 -23.969 2.695 1 64.06 534 ASP B N 1
ATOM 8627 C CA . ASP B 1 534 ? 10.562 -22.922 1.953 1 64.06 534 ASP B CA 1
ATOM 8628 C C . ASP B 1 534 ? 9.117 -22.766 2.416 1 64.06 534 ASP B C 1
ATOM 8630 O O . ASP B 1 534 ? 8.633 -21.656 2.617 1 64.06 534 ASP B O 1
ATOM 8634 N N . ILE B 1 535 ? 8.633 -23.844 2.584 1 53.66 535 ILE B N 1
ATOM 8635 C CA . ILE B 1 535 ? 7.227 -23.875 2.98 1 53.66 535 ILE B CA 1
ATOM 8636 C C . ILE B 1 535 ? 7.07 -23.219 4.352 1 53.66 535 ILE B C 1
ATOM 8638 O O . ILE B 1 535 ? 6.129 -22.453 4.578 1 53.66 535 ILE B O 1
ATOM 8642 N N . MET B 1 536 ? 7.988 -23.391 5.027 1 51.72 536 MET B N 1
ATOM 8643 C CA . MET B 1 536 ? 7.809 -23.031 6.43 1 51.72 536 MET B CA 1
ATOM 8644 C C . MET B 1 536 ? 8.258 -21.594 6.68 1 51.72 536 MET B C 1
ATOM 8646 O O . MET B 1 536 ? 7.777 -20.938 7.602 1 51.72 536 MET B O 1
ATOM 8650 N N . ASN B 1 537 ? 9.086 -21.062 5.879 1 62.12 537 ASN B N 1
ATOM 8651 C CA . ASN B 1 537 ? 9.758 -19.875 6.391 1 62.12 537 ASN B CA 1
ATOM 8652 C C . ASN B 1 537 ? 9.695 -18.719 5.395 1 62.12 537 ASN B C 1
ATOM 8654 O O . ASN B 1 537 ? 10.094 -17.609 5.711 1 62.12 537 ASN B O 1
ATOM 8658 N N . THR B 1 538 ? 9.227 -18.875 4.309 1 67.06 538 THR B N 1
ATOM 8659 C CA . THR B 1 538 ? 9.406 -17.812 3.332 1 67.06 538 THR B CA 1
ATOM 8660 C C . THR B 1 538 ? 8.094 -17.062 3.104 1 67.06 538 THR B C 1
ATOM 8662 O O . THR B 1 538 ? 8.078 -15.828 3.059 1 67.06 538 THR B O 1
ATOM 8665 N N . ARG B 1 539 ? 6.98 -17.688 2.891 1 85.19 539 ARG B N 1
ATOM 8666 C CA . ARG B 1 539 ? 5.66 -17.125 2.656 1 85.19 539 ARG B CA 1
ATOM 8667 C C . ARG B 1 539 ? 4.594 -17.859 3.463 1 85.19 539 ARG B C 1
ATOM 8669 O O . ARG B 1 539 ? 4.914 -18.719 4.289 1 85.19 539 ARG B O 1
ATOM 8676 N N . ASP B 1 540 ? 3.377 -17.484 3.279 1 88.5 540 ASP B N 1
ATOM 8677 C CA . ASP B 1 540 ? 2.285 -18.078 4.043 1 88.5 540 ASP B CA 1
ATOM 8678 C C . ASP B 1 540 ? 1.774 -19.359 3.375 1 88.5 540 ASP B C 1
ATOM 8680 O O . ASP B 1 540 ? 0.572 -19.5 3.143 1 88.5 540 ASP B O 1
ATOM 8684 N N . PHE B 1 541 ? 2.715 -20.281 3.143 1 90.06 541 PHE B N 1
ATOM 8685 C CA . PHE B 1 541 ? 2.309 -21.547 2.561 1 90.06 541 PHE B CA 1
ATOM 8686 C C . PHE B 1 541 ? 1.627 -22.438 3.602 1 90.06 541 PHE B C 1
ATOM 8688 O O . PHE B 1 541 ? 0.754 -23.234 3.268 1 90.06 541 PHE B O 1
ATOM 8695 N N . LEU B 1 542 ? 2.107 -22.328 4.82 1 87.38 542 LEU B N 1
ATOM 8696 C CA . LEU B 1 542 ? 1.448 -22.969 5.953 1 87.38 542 LEU B CA 1
ATOM 8697 C C . LEU B 1 542 ? 0.591 -21.969 6.723 1 87.38 542 LEU B C 1
ATOM 8699 O O . LEU B 1 542 ? 1.103 -20.969 7.227 1 87.38 542 LEU B O 1
ATOM 8703 N N . LYS B 1 543 ? -0.639 -22.141 6.68 1 86 543 LYS B N 1
ATOM 8704 C CA . LYS B 1 543 ? -1.578 -21.297 7.414 1 86 543 LYS B CA 1
ATOM 8705 C C . LYS B 1 543 ? -2.561 -22.156 8.219 1 86 543 LYS B C 1
ATOM 8707 O O . LYS B 1 543 ? -3.191 -23.062 7.68 1 86 543 LYS B O 1
ATOM 8712 N N . ASN B 1 544 ? -2.662 -21.906 9.523 1 81.69 544 ASN B N 1
ATOM 8713 C CA . ASN B 1 544 ? -3.506 -22.688 10.414 1 81.69 544 ASN B CA 1
ATOM 8714 C C . ASN B 1 544 ? -3.184 -24.172 10.328 1 81.69 544 ASN B C 1
ATOM 8716 O O . ASN B 1 544 ? -4.086 -25.016 10.234 1 81.69 544 ASN B O 1
ATOM 8720 N N . ASP B 1 545 ? -1.943 -24.469 10.102 1 84.69 545 ASP B N 1
ATOM 8721 C CA . ASP B 1 545 ? -1.366 -25.812 10.039 1 84.69 545 ASP B CA 1
ATOM 8722 C C . ASP B 1 545 ? -1.9 -26.578 8.836 1 84.69 545 ASP B C 1
ATOM 8724 O O . ASP B 1 545 ? -2.08 -27.797 8.898 1 84.69 545 ASP B O 1
ATOM 8728 N N . ALA B 1 546 ? -2.234 -25.859 7.801 1 88.44 546 ALA B N 1
ATOM 8729 C CA . ALA B 1 546 ? -2.709 -26.5 6.574 1 88.44 546 ALA B CA 1
ATOM 8730 C C . ALA B 1 546 ? -1.972 -25.953 5.355 1 88.44 546 ALA B C 1
ATOM 8732 O O . ALA B 1 546 ? -1.62 -24.766 5.312 1 88.44 546 ALA B O 1
ATOM 8733 N N . ILE B 1 547 ? -1.707 -26.812 4.418 1 90.06 547 ILE B N 1
ATOM 8734 C CA . ILE B 1 547 ? -1.216 -26.391 3.111 1 90.06 547 ILE B CA 1
ATOM 8735 C C . ILE B 1 547 ? -2.285 -26.641 2.051 1 90.06 547 ILE B C 1
ATOM 8737 O O . ILE B 1 547 ? -3.127 -27.531 2.201 1 90.06 547 ILE B O 1
ATOM 8741 N N . VAL B 1 548 ? -2.275 -25.859 1.052 1 93.19 548 VAL B N 1
ATOM 8742 C CA . VAL B 1 548 ? -3.252 -25.984 -0.026 1 93.19 548 VAL B CA 1
ATOM 8743 C C . VAL B 1 548 ? -2.533 -26.234 -1.348 1 93.19 548 VAL B C 1
ATOM 8745 O O . VAL B 1 548 ? -1.68 -25.453 -1.761 1 93.19 548 VAL B O 1
ATOM 8748 N N . ILE B 1 549 ? -2.914 -27.344 -1.938 1 93.12 549 ILE B N 1
ATOM 8749 C CA . ILE B 1 549 ? -2.408 -27.672 -3.268 1 93.12 549 ILE B CA 1
ATOM 8750 C C . ILE B 1 549 ? -3.408 -27.203 -4.328 1 93.12 549 ILE B C 1
ATOM 8752 O O . ILE B 1 549 ? -4.594 -27.547 -4.258 1 93.12 549 ILE B O 1
ATOM 8756 N N . SER B 1 550 ? -2.961 -26.406 -5.266 1 95.56 550 SER B N 1
ATOM 8757 C CA . SER B 1 550 ? -3.812 -26 -6.375 1 95.56 550 SER B CA 1
ATOM 8758 C C . SER B 1 550 ? -3.496 -26.781 -7.641 1 95.56 550 SER B C 1
ATOM 8760 O O . SER B 1 550 ? -2.334 -27.094 -7.91 1 95.56 550 SER B O 1
ATOM 8762 N N . ILE B 1 551 ? -4.535 -27.109 -8.414 1 96.19 551 ILE B N 1
ATOM 8763 C CA . ILE B 1 551 ? -4.387 -27.828 -9.68 1 96.19 551 ILE B CA 1
ATOM 8764 C C . ILE B 1 551 ? -5.133 -27.078 -10.781 1 96.19 551 ILE B C 1
ATOM 8766 O O . ILE B 1 551 ? -6.312 -26.75 -10.633 1 96.19 551 ILE B O 1
ATOM 8770 N N . ASN B 1 552 ? -4.453 -26.797 -11.781 1 96.19 552 ASN B N 1
ATOM 8771 C CA . ASN B 1 552 ? -5.066 -26.172 -12.945 1 96.19 552 ASN B CA 1
ATOM 8772 C C . ASN B 1 552 ? -4.797 -26.969 -14.219 1 96.19 552 ASN B C 1
ATOM 8774 O O . ASN B 1 552 ? -3.643 -27.203 -14.57 1 96.19 552 ASN B O 1
ATOM 8778 N N . VAL B 1 553 ? -5.867 -27.438 -14.875 1 94.5 553 VAL B N 1
ATOM 8779 C CA . VAL B 1 553 ? -5.742 -28.219 -16.094 1 94.5 553 VAL B CA 1
ATOM 8780 C C . VAL B 1 553 ? -6.316 -27.438 -17.281 1 94.5 553 VAL B C 1
ATOM 8782 O O . VAL B 1 553 ? -7.461 -26.984 -17.234 1 94.5 553 VAL B O 1
#

Radius of gyration: 31.88 Å; Cα contacts (8 Å, |Δi|>4): 2640; chains: 2; bounding box: 74×100×76 Å

Nearest PDB structures (foldseek):
  7uai-assembly1_D  TM=9.119E-01  e=1.300E-49  Homo sapiens
  7uab-assembly1_A  TM=9.224E-01  e=4.128E-43  Homo sapiens
  7uab-assembly1_D  TM=9.222E-01  e=8.531E-42  Homo sapiens
  8a28-assembly1_A  TM=5.201E-01  e=2.490E-30  Limulus polyphemus
  3edg-assembly1_A  TM=9.450E-01  e=2.241E-17  Homo sapiens

InterPro domains:
  IPR000998 MAM domain [PF00629] (231-398)
  IPR000998 MAM domain [PR00020] (237-255)
  IPR000998 MAM domain [PR00020] (277-293)
  IPR000998 MAM domain [PR00020] (305-316)
  IPR000998 MAM domain [PR00020] (380-393)
  IPR000998 MAM domain [PS50060] (229-399)
  IPR000998 MAM domain [SM00137] (226-399)
  IPR000998 MAM domain [cd06263] (231-397)
  IPR001506 Peptidase M12A [PF01400] (32-219)
  IPR001506 Peptidase M12A [PR00480] (58-76)
  IPR001506 Peptidase M12A [PR00480] (110-128)
  IPR001506 Peptidase M12A [PR00480] (129-146)
  IPR001506 Peptidase M12A [PR00480] (168-183)
  IPR001506 Peptidase M12A [PR00480] (207-220)
  IPR001506 Peptidase M12A [PS51864] (28-222)
  IPR002083 MATH/TRAF domain [PF22486] (402-553)
  IPR002083 MATH/TRAF domain [PS50144] (397-553)
  IPR006026 Peptidase, metallopeptidase [SM00235] (33-173)
  IPR008974 TRAF-like [G3DSA:2.60.210.10] (404-553)
  IPR013320 Concanavalin A-like lectin/glucanase domain superfamily [SSF49899] (228-397)

Secondary structure (DSSP, 8-state):
--HHHHHHHTT--S-BTTTBPPPSS----TTSGGGS-SSSB--EEE-TT--HHHHHHHHHHHHHHHHHSS-B-PBPSS-SSEEEEE--SSEEE-SS--SSEEEEEE-TT---HHHHHHHHHHHTT---GGGSTTGGGTEEE-GGGB-GGGGGGGPPPPTTT---TTPPP-TT-TTPPPTTTTBSSS--SEEESSGGGTTTTT--SS--HHHHHHHHHHTT--S-SS--EEE---STTGGG-EE-SSSS---EEE-TTT--TTTS-TTS--S-SSS-EEEEE-TT--TT-EEEEEPPPEE-SSS-EEEEEEEEEE--TT---EEEEEEEEE-TTT--EEEEEEEEEEES---SS-EEEEEEE---SEEEEEEEEE--SSS----EEEEEEEEEESSPPPSEEEEE-SHHHHHHH--TT-EEEPPPEE-TT--EEEEEEEEETTTEEEEEEEEE--TTGGGS-SS--S-EEEEEEPP--S-GGG---EEEEEE---S--GGGSPP-GGG----SS---SS-BPPPEEEEEEEEHHHHHHTSTTSBTTBEEEEEE-/--HHHHHHHTT--S-BTTTBPPPSS----TTSGGGS-SSSB--EEE-TT--HHHHHHHHHHHHHHHHHSS-B-PBPSS-SSEEEEE--SSEEE-SS--SSEEEEEE-TT---HHHHHHHHHHHTT---GGGSTTGGGTEEE-GGGB-GGGGGGGPPPPTTT---TTPPP-TT-TTPPPTTTTBSSS--SEEESSGGGTTTTT--SS--HHHHHHHHHHTT--S-SS--EEE---STTGGG-EE-SSSSB--EEE-TTT--TTTS-TTS--S-SSS-EEEEE-TT--TT-EEEEEPPPEE-SSS-EEEEEEEEEE--TT---EEEEEEEEE-TTT--EEEEEEEEEEES---SS-EEEEEEE---SEEEEEEEEE--SSS----EEEEEEEEEESSPPPSEEEEE-SHHHHHHH--TT-EEEPPPEE-TT--EEEEEEEEETTTEEEEEEEEE--TTGGGS-SS--S-EEEEEEPP--S-GGG---EEEEEE---S--GGGSPP-GGG----SS---SS-BPPPEEEEEEEEHHHHHHTSTTSBTTBEEEEEE-

pLDDT: mean 86.16, std 14.97, range [35.47, 98.69]

Solvent-accessible surface area (backbone atoms only — not comparable to full-atom values): 57964 Å² total; per-residue (Å²): 134,55,63,44,56,39,12,57,74,54,65,50,74,80,50,43,63,55,32,28,41,72,69,94,60,80,89,64,40,60,70,36,67,79,26,43,62,94,52,52,67,44,32,28,44,79,40,91,77,52,49,70,49,39,53,52,15,48,53,50,28,47,50,52,39,18,55,62,27,49,38,43,63,47,76,55,83,81,68,69,53,31,39,34,39,36,57,43,70,13,44,31,15,33,66,15,47,79,62,40,82,33,64,31,29,46,6,80,86,28,48,37,34,31,54,43,41,36,36,50,41,17,36,64,50,47,74,48,50,70,26,36,47,67,30,74,61,49,32,51,72,40,62,88,25,32,50,79,91,55,54,70,48,61,50,62,41,38,49,62,37,44,77,61,80,80,49,51,81,49,58,54,18,46,46,20,66,37,32,45,58,68,34,75,75,78,38,61,17,46,43,44,69,50,69,89,42,47,86,40,31,31,42,69,41,42,67,25,70,58,45,43,53,43,50,19,55,72,67,52,31,40,54,41,60,28,41,53,45,71,35,46,35,68,52,92,63,41,73,30,47,22,68,46,80,88,53,80,38,63,69,40,77,44,44,57,90,66,55,42,54,75,78,42,67,73,74,64,76,81,89,65,80,81,54,20,28,39,33,41,75,35,42,91,39,63,47,74,38,35,24,39,40,30,46,46,76,43,52,35,78,39,71,32,22,16,40,32,30,33,36,32,30,32,44,54,92,86,42,70,26,35,41,35,34,27,46,22,42,43,39,76,46,58,60,49,71,76,45,69,46,78,77,48,74,48,66,39,58,67,43,93,48,81,42,74,49,77,41,66,42,71,56,60,53,56,27,30,47,34,42,32,39,36,32,35,59,80,56,72,39,88,33,40,40,34,40,32,35,39,31,37,39,47,36,61,47,63,64,42,74,44,74,42,66,57,37,65,59,48,62,69,66,48,48,75,73,42,63,49,70,46,68,87,41,54,46,96,90,44,53,24,28,32,42,38,37,30,48,40,76,86,42,28,36,20,43,21,48,15,40,25,56,40,94,44,55,91,81,50,84,73,55,60,48,79,40,51,38,36,42,28,43,41,38,63,46,65,51,71,87,70,38,52,40,45,64,49,74,46,67,31,61,73,82,71,50,69,38,34,38,74,52,37,86,79,55,37,43,77,55,85,79,82,80,61,88,61,34,33,21,42,61,54,64,41,71,76,60,38,44,45,63,53,39,68,68,72,56,39,30,55,50,96,44,22,38,38,36,36,35,34,106,133,54,63,43,57,39,13,56,74,55,65,48,73,80,51,43,64,55,32,28,43,71,70,93,61,80,89,65,41,60,69,36,68,78,26,43,64,97,52,51,66,44,31,28,43,78,41,90,78,52,49,70,51,38,52,53,16,50,52,50,28,46,50,51,38,16,54,62,28,48,37,44,62,47,76,55,84,81,69,68,54,32,39,35,40,36,58,44,70,11,43,32,16,32,66,15,48,78,61,39,82,33,64,32,29,45,7,80,88,27,49,37,33,32,54,41,41,37,36,49,42,16,36,65,50,46,74,48,49,68,25,34,47,67,29,73,62,48,33,50,72,38,62,90,24,32,49,80,92,56,52,72,48,60,51,60,42,37,49,61,37,45,77,61,80,80,48,51,80,51,58,55,18,46,47,20,65,37,31,45,58,68,34,76,75,77,36,61,18,46,43,42,70,52,70,88,44,46,86,40,32,31,42,69,41,44,66,23,69,55,46,44,52,42,50,19,54,72,66,53,31,39,54,40,61,27,42,54,46,72,35,45,36,70,53,93,62,42,72,30,47,23,68,46,80,88,53,80,38,61,68,39,77,44,45,58,92,66,54,42,56,72,77,41,66,72,72,64,76,81,87,66,79,82,55,21,28,41,34,42,76,34,42,90,37,64,31,85,42,36,24,39,39,32,45,47,73,42,52,37,77,39,72,33,22,16,40,33,31,32,36,30,29,33,43,55,90,86,43,70,27,33,42,37,34,27,46,21,42,44,39,77,46,57,60,48,71,76,44,69,44,77,76,48,76,47,66,39,56,67,44,94,48,80,42,74,48,77,42,65,42,72,57,59,54,56,27,28,45,35,43,32,39,36,33,35,59,79,55,71,39,90,33,40,40,33,41,33,34,39,30,37,40,45,35,62,47,66,64,41,74,44,74,42,65,57,38,65,58,49,63,69,67,49,47,76,73,43,64,49,70,47,68,88,41,55,45,95,89,44,54,24,29,32,42,38,36,30,47,42,73,85,42,28,36,21,46,21,48,17,40,26,58,40,94,44,55,90,81,50,84,73,54,59,49,77,41,53,38,35,42,26,42,40,37,63,48,65,50,71,88,71,39,53,38,44,67,50,74,47,64,32,61,73,82,69,51,68,37,34,39,74,51,38,85,79,54,38,42,78,54,85,82,83,82,60,88,61,35,33,21,42,60,55,64,42,72,77,60,38,45,44,63,53,38,66,68,71,57,39,29,56,50,95,45,23,37,37,36,35,34,34,104

Sequence (1106 aa):
EDIFEINQKFGQQGLTDGDIRPRSLTRNSIIDKTYFWPSTTIPVQYGNRLGYKAIAGIDDARQEYEMRTCFSFPDRTDEEDYLLYEPLNGCWSSVGKQGGTQLVSIGAGCEWMSTIQHEMMHAIGIYHEQSRTDRDGYIYIDTDNIDPDLVYNFDKYSYEVVDNRRVAYDYNSIMHYGDTSFSTNGGKTIITRDPAFQDVIGQRRTFSEGDVTMINRMYPCSDPLRKSYTCNFEEEAICGYVQDTTDQLDWFKFNVGVSDPKNFNSFVPLVDNTHGYMVFDTSSKVGSEIGNLVSMRLKSNSTKQCLEFGYYMDLVAGSQAGIAVYIGTIDQSNGDILSAQPVLSITGDHGAYWNTERRTIQAPAKYKLVITAKSVTDIYTDDVIAIDDVSILDKPCETSYYTIHDFSSLLASTTKGDAVYSPLMYTDEGYAFKIIVSLQHALTACAFFAVAQGVNDDNLPWPFYNQVVKIGVVDQGPDALTRMNQFFTLLTTSDGDPNFDKPTTMNAFNFFYTRATYEVNGGWGYNNFMTLSDIMNTRDFLKNDAIVISINVEDIFEINQKFGQQGLTDGDIRPRSLTRNSIIDKTYFWPSTTIPVQYGNRLGYKAIAGIDDARQEYEMRTCFSFPDRTDEEDYLLYEPLNGCWSSVGKQGGTQLVSIGAGCEWMSTIQHEMMHAIGIYHEQSRTDRDGYIYIDTDNIDPDLVYNFDKYSYEVVDNRRVAYDYNSIMHYGDTSFSTNGGKTIITRDPAFQDVIGQRRTFSEGDVTMINRMYPCSDPLRKSYTCNFEEEAICGYVQDTTDQLDWFKFNVGVSDPKNFNSFVPLVDNTHGYMVFDTSSKVGSEIGNLVSMRLKSNSTKQCLEFGYYMDLVAGSQAGIAVYIGTIDQSNGDILSAQPVLSITGDHGAYWNTERRTIQAPAKYKLVITAKSVTDIYTDDVIAIDDVSILDKPCETSYYTIHDFSSLLASTTKGDAVYSPLMYTDEGYAFKIIVSLQHALTACAFFAVAQGVNDDNLPWPFYNQVVKIGVVDQGPDALTRMNQFFTLLTTSDGDPNFDKPTTMNAFNFFYTRATYEVNGGWGYNNFMTLSDIMNTRDFLKNDAIVISINV

Foldseek 3Di:
DWQLVQLVVLPPPCAALSAAHDAPDDLQALVPCVQADPDLEAEEEEDPPDALLLVVLLVVLQQLQLQQFAHHYHHDDPDQWHEYEDQDRTFHFHAGTRTGYGYTHQHVPQSHNLSSNLRVNRHRHDAALLQEPPNVVWKDFDCVFADPVRVSSNHHDDCSRDDLLPQPRDQQASRFQAQCRRGPPSDGGIGTPDNLSNRRHHDRFHGAPSNSSSVCSSNVTPDRNWFKDKFQLADPCRQAKDWDPVFDDEKDKDYAPPPPCVVVPVQQDDLDRPGIWIKDQQQPDAFFGKIKIKHDKGFGPAQKKKKKKKKAKAWDPPWFKWKWKWKFDADPPPGHGPDTHTDDIDGDHDDSHIDMDIFMDGHPRIIMMMMMTTGHHGDSISIMMIMGLIMIRNDGAAQDKFKDALQVVCLVPDDAQDKDKGPWGAGPVGWTWIKIWGDGNQWAIKIFIWTWAGPCLVVDDDQPFFDKKKKWKWQPDSDRSNTGIFIDIDGRHPPVPCRRGRFDPPQLPCDDDDPDPIRIHDTDTDGHRDTPCCCVRPGPQQDNRMIMMGMHD/DWQLVQLVVLPPPCAALSAAHDAPDDLQALVPCVQADPDLEAEEEEDPPDALLLVVLLVVLQQLQLQQFAHHYHHDDPDQWHEYEDQDRTFHFHAGTRTGYGYTHQHVPQSHNLSSNLRVNRHRHDAALLQEPPNVVWKDFDCVQADPVRVSSNHHDDCSRDDLLPQPRDQQASRFQAQCRRGPPSDGGIGTPDNLSNRRHHDRFHGAPSNSSSVCSVNVTPDRNWFKDKFQLADPCRQAKDWDPVFDDEKDKDYAPPPPCVVVVVQQDDLDRPGIWIKDQQQPDAAFGKIKIKHDKGFGPAQKKKKKKKKAKAWDPPWFKWKWKWKFDADPPPGHGPDTHTDDIDGDHDDSHIDMDIFMDGHDRIIMMMMMTTGHHDDRISIMMIMGLIMIRNDGAAQDKFKDALQVVVLVPDDAQDKDKGPWGAGPQGWTWIKIWGDGNQWAIKIWIWTWAGPCLVVDDDQPFFDKKKKWKWQPDSDRSNTGIFIDIDGRHPPVPCRRGRFDPPQLPCDDDDPDPIRIHDTDIDGHRDTPCCCVRPGPQQDNRMIMMGMHD

Organism: Ciona intestinalis (NCBI:txid7719)